Protein AF-0000000068018218 (afdb_homodimer)

Organism: Hordeum vulgare subsp. vulgare (NCBI:txid112509)

Radius of gyration: 35.86 Å; Cα contacts (8 Å, |Δi|>4): 1795; chains: 2; bounding box: 77×130×117 Å

InterPro domains:
  IPR007658 Protein of unknown function DUF594 [PF04578] (688-736)
  IPR025315 Domain of unknown function DUF4220 [PF13968] (55-384)

Secondary structure (DSSP, 8-state):
----HHHHHHHHHHHHHHHHHHHHHHHHHHHHHHHHHHGGGGGS---HHHHHHHHHHHHHHHHHHHHHHHHHHHS---SHHHHHHHHTHHHHHHHHT--TT-S-SSHHHHHTHHHHHHHHHHHHHHHHHHHIIIIIS-GGGTTHHHHHHHHHHHHHHHHHHHHHHHHHTSHHHHHHHHHH--------------SS---HHHHHHHHHHTHHHHHHHHTT-------SS--HHHHHHHHHHHHSHHHHHHHHHHHHHHHHHHHHHSSHHHHTSHHHHHHHHHHHHHHHHHHHHHHHS--TTS-HHHHHHHHHHHHHHHHHHHHHHHHHHTSHHHHHHHHHS-HHHHTTHHHHHHHHHHHHHHTTTTGGGS--TTSEEP---HHHHHHHGGGS-----HHHHHHHHHS-HHHHHIIIIIIIS-EE--HHHHHHHHHHHHHHHHHHS-------HHHHHHHTT--------S-----------HHHHHHHHHHTHHHHHHHHHHHHH---S-HHHHHHHHHHHHHHHHHHS-GGGTSS-HHHHHHHHHHHHHHHHHHHHHHT-GGGSSS---HHHHHHHHHHHHHHHHHTT--SSS--------HHHHHHHHHHHHH----TTTS-HHHHHHHHHHHHHHHHH-GGGS-TT-----HHHHHHHHHH-GGGS--TTSS---TT---HHHHHHHHHHHHHHHHHHHHHHHHHSS-HHHHHHHHTTT--HHHHHHHHHHHHHHHT-----/----HHHHHHHHHHHHHHHHHHHHHHHHHHHHHHHHHHGGGGGS---HHHHHHHHHHHHHHHHHHHHHHHHHHHS---SHHHHHHHHTHHHHHHHHT--TT-S-SSHHHHHTHHHHHHHHHHHHHHHHHHHIIIIIS-GGGTTHHHHHHHHHHHHHHHHHHHHHHHHHTSHHHHHHHHHH--------------S----HHHHHHHHHHTHHHHHHHHTT-------SS--HHHHHHHHHHHHSHHHHHHHHHHHHHHHHHHHHHSSHHHHTSHHHHHHHHHHHHHHHHHHHHHHHS--TTS-HHHHHHHHHHHHHHHHHHHHHHHHHHTSHHHHHHHHHS-HHHHTTHHHHHHHHHHHHHHTTTTGGGS--TTSEEP---HHHHHHHGGGS-----HHHHHHHHHS-HHHHHIIIIIIIS-EE--HHHHHHHHHHHHHHHHHHS-------HHHHHHHHT--------S-----------HHHHHHHHHHTHHHHHHHHHHHHH---S-HHHHHHHHHHHHHHHHHHS-GGGTSS-HHHHHHHHHHHHHHHHHHHHHHT-GGGSSS---HHHHHHHHHHHHHHHHHTT--SSS--------HHHHHHHHHHHHH----TTTS-HHHHHHHHHHHHHHHHH-GGGS-TT-----HHHHHHHHHH-GGGS--TTSS---TT----HHHHHHHHHHHHHHHHHHHHHHHHSS-HHHHHHHHTTT--HHHHHHHHHHHHHHHT-----

Structure (mmCIF, N/CA/C/O backbone):
data_AF-0000000068018218-model_v1
#
loop_
_entity.id
_entity.type
_entity.pdbx_description
1 polymer 'DUF4220 domain-containing protein'
#
loop_
_atom_site.group_PDB
_atom_site.id
_atom_site.type_symbol
_atom_site.label_atom_id
_atom_site.label_alt_id
_atom_site.label_comp_id
_atom_site.label_asym_id
_atom_site.label_entity_id
_atom_site.label_seq_id
_atom_site.pdbx_PDB_ins_code
_atom_site.Cartn_x
_atom_site.Cartn_y
_atom_site.Cartn_z
_atom_site.occupancy
_atom_site.B_iso_or_equiv
_atom_site.auth_seq_id
_atom_site.auth_comp_id
_atom_site.auth_asym_id
_atom_site.auth_atom_id
_atom_site.pdbx_PDB_model_num
ATOM 1 N N . MET A 1 1 ? 18.562 -37.5 -46.906 1 33.88 1 MET A N 1
ATOM 2 C CA . MET A 1 1 ? 17.359 -37.5 -46.062 1 33.88 1 MET A CA 1
ATOM 3 C C . MET A 1 1 ? 16.953 -36.094 -45.719 1 33.88 1 MET A C 1
ATOM 5 O O . MET A 1 1 ? 17.703 -35.375 -45.062 1 33.88 1 MET A O 1
ATOM 9 N N . GLN A 1 2 ? 16.266 -35.406 -46.5 1 41.03 2 GLN A N 1
ATOM 10 C CA . GLN A 1 2 ? 15.852 -34 -46.469 1 41.03 2 GLN A CA 1
ATOM 11 C C . GLN A 1 2 ? 14.992 -33.719 -45.25 1 41.03 2 GLN A C 1
ATOM 13 O O . GLN A 1 2 ? 13.93 -34.312 -45.062 1 41.03 2 GLN A O 1
ATOM 18 N N . LEU A 1 3 ? 15.547 -33.406 -44.125 1 51.28 3 LEU A N 1
ATOM 19 C CA . LEU A 1 3 ? 14.859 -33 -42.906 1 51.28 3 LEU A CA 1
ATOM 20 C C . LEU A 1 3 ? 13.812 -31.938 -43.188 1 51.28 3 LEU A C 1
ATOM 22 O O . LEU A 1 3 ? 14.141 -30.859 -43.656 1 51.28 3 LEU A O 1
ATOM 26 N N . THR A 1 4 ? 12.633 -32.281 -43.562 1 55.06 4 THR A N 1
ATOM 27 C CA . THR A 1 4 ? 11.531 -31.359 -43.812 1 55.06 4 THR A CA 1
ATOM 28 C C . THR A 1 4 ? 11.281 -30.5 -42.562 1 55.06 4 THR A C 1
ATOM 30 O O . THR A 1 4 ? 11.734 -30.844 -41.469 1 55.06 4 THR A O 1
ATOM 33 N N . ALA A 1 5 ? 10.891 -29.219 -42.844 1 60.91 5 ALA A N 1
ATOM 34 C CA . ALA A 1 5 ? 10.586 -28.219 -41.812 1 60.91 5 ALA A CA 1
ATOM 35 C C . ALA A 1 5 ? 9.789 -28.844 -40.656 1 60.91 5 ALA A C 1
ATOM 37 O O . ALA A 1 5 ? 9.992 -28.484 -39.5 1 60.91 5 ALA A O 1
ATOM 38 N N . THR A 1 6 ? 8.953 -29.688 -41.031 1 63.62 6 THR A N 1
ATOM 39 C CA . THR A 1 6 ? 8.172 -30.375 -40.031 1 63.62 6 THR A CA 1
ATOM 40 C C . THR A 1 6 ? 9.062 -31.312 -39.188 1 63.62 6 THR A C 1
ATOM 42 O O . THR A 1 6 ? 8.852 -31.469 -38 1 63.62 6 THR A O 1
ATOM 45 N N . ASP A 1 7 ? 10.031 -31.875 -39.875 1 63.97 7 ASP A N 1
ATOM 46 C CA . ASP A 1 7 ? 10.93 -32.75 -39.156 1 63.97 7 ASP A CA 1
ATOM 47 C C . ASP A 1 7 ? 11.812 -31.984 -38.156 1 63.97 7 ASP A C 1
ATOM 49 O O . ASP A 1 7 ? 12.055 -32.438 -37.062 1 63.97 7 ASP A O 1
ATOM 53 N N . ALA A 1 8 ? 12.188 -30.844 -38.719 1 63.41 8 ALA A N 1
ATOM 54 C CA . ALA A 1 8 ? 13.008 -30 -37.844 1 63.41 8 ALA A CA 1
ATOM 55 C C . ALA A 1 8 ? 12.203 -29.531 -36.656 1 63.41 8 ALA A C 1
ATOM 57 O O . ALA A 1 8 ? 12.719 -29.5 -35.531 1 63.41 8 ALA A O 1
ATOM 58 N N . ALA A 1 9 ? 11 -29.219 -36.938 1 66.56 9 ALA A N 1
ATOM 59 C CA . ALA A 1 9 ? 10.148 -28.797 -35.844 1 66.56 9 ALA A CA 1
ATOM 60 C C . ALA A 1 9 ? 9.922 -29.938 -34.844 1 66.56 9 ALA A C 1
ATOM 62 O O . ALA A 1 9 ? 9.898 -29.703 -33.625 1 66.56 9 ALA A O 1
ATOM 63 N N . VAL A 1 10 ? 9.844 -31.062 -35.375 1 70.5 10 VAL A N 1
ATOM 64 C CA . VAL A 1 10 ? 9.633 -32.219 -34.5 1 70.5 10 VAL A CA 1
ATOM 65 C C . VAL A 1 10 ? 10.875 -32.469 -33.656 1 70.5 10 VAL A C 1
ATOM 67 O O . VAL A 1 10 ? 10.766 -32.812 -32.469 1 70.5 10 VAL A O 1
ATOM 70 N N . VAL A 1 11 ? 11.977 -32.281 -34.281 1 64.69 11 VAL A N 1
ATOM 71 C CA . VAL A 1 11 ? 13.219 -32.5 -33.562 1 64.69 11 VAL A CA 1
ATOM 72 C C . VAL A 1 11 ? 13.367 -31.453 -32.469 1 64.69 11 VAL A C 1
ATOM 74 O O . VAL A 1 11 ? 13.758 -31.766 -31.328 1 64.69 11 VAL A O 1
ATOM 77 N N . ILE A 1 12 ? 13.008 -30.281 -32.812 1 66 12 ILE A N 1
ATOM 78 C CA . ILE A 1 12 ? 13.125 -29.203 -31.844 1 66 12 ILE A CA 1
ATOM 79 C C . ILE A 1 12 ? 12.133 -29.406 -30.703 1 66 12 ILE A C 1
ATOM 81 O O . ILE A 1 12 ? 12.484 -29.25 -29.531 1 66 12 ILE A O 1
ATOM 85 N N . VAL A 1 13 ? 11.047 -29.828 -31.109 1 69.88 13 VAL A N 1
ATOM 86 C CA . VAL A 1 13 ? 10.016 -30.031 -30.109 1 69.88 13 VAL A CA 1
ATOM 87 C C . VAL A 1 13 ? 10.391 -31.219 -29.203 1 69.88 13 VAL A C 1
ATOM 89 O O . VAL A 1 13 ? 10.172 -31.172 -27.984 1 69.88 13 VAL A O 1
ATOM 92 N N . LYS A 1 14 ? 10.945 -32.188 -29.844 1 66.25 14 LYS A N 1
ATOM 93 C CA . LYS A 1 14 ? 11.375 -33.344 -29.047 1 66.25 14 LYS A CA 1
ATOM 94 C C . LYS A 1 14 ? 12.508 -32.938 -28.094 1 66.25 14 LYS A C 1
ATOM 96 O O . LYS A 1 14 ? 12.516 -33.344 -26.938 1 66.25 14 LYS A O 1
ATOM 101 N N . LEU A 1 15 ? 13.398 -32.219 -28.625 1 63.66 15 LEU A N 1
ATOM 102 C CA . LEU A 1 15 ? 14.492 -31.734 -27.797 1 63.66 15 LEU A CA 1
ATOM 103 C C . LEU A 1 15 ? 13.984 -30.828 -26.688 1 63.66 15 LEU A C 1
ATOM 105 O O . LEU A 1 15 ? 14.43 -30.906 -25.547 1 63.66 15 LEU A O 1
ATOM 109 N N . VAL A 1 16 ? 13.07 -30.094 -27.094 1 70.75 16 VAL A N 1
ATOM 110 C CA . VAL A 1 16 ? 12.523 -29.141 -26.125 1 70.75 16 VAL A CA 1
ATOM 111 C C . VAL A 1 16 ? 11.719 -29.891 -25.062 1 70.75 16 VAL A C 1
ATOM 113 O O . VAL A 1 16 ? 11.781 -29.562 -23.875 1 70.75 16 VAL A O 1
ATOM 116 N N . ASN A 1 17 ? 11.117 -30.891 -25.5 1 68.06 17 ASN A N 1
ATOM 117 C CA . ASN A 1 17 ? 10.297 -31.641 -24.562 1 68.06 17 ASN A CA 1
ATOM 118 C C . ASN A 1 17 ? 11.148 -32.375 -23.531 1 68.06 17 ASN A C 1
ATOM 120 O O . ASN A 1 17 ? 10.805 -32.438 -22.359 1 68.06 17 ASN A O 1
ATOM 124 N N . ASP A 1 18 ? 12.289 -32.906 -24.031 1 69.88 18 ASP A N 1
ATOM 125 C CA . ASP A 1 18 ? 13.148 -33.656 -23.125 1 69.88 18 ASP A CA 1
ATOM 126 C C . ASP A 1 18 ? 13.875 -32.75 -22.156 1 69.88 18 ASP A C 1
ATOM 128 O O . ASP A 1 18 ? 14.164 -33.125 -21.016 1 69.88 18 ASP A O 1
ATOM 132 N N . TRP A 1 19 ? 13.969 -31.516 -22.609 1 82.38 19 TRP A N 1
ATOM 133 C CA . TRP A 1 19 ? 14.859 -30.656 -21.828 1 82.38 19 TRP A CA 1
ATOM 134 C C . TRP A 1 19 ? 14.078 -29.562 -21.109 1 82.38 19 TRP A C 1
ATOM 136 O O . TRP A 1 19 ? 14.617 -28.859 -20.25 1 82.38 19 TRP A O 1
ATOM 146 N N . VAL A 1 20 ? 12.875 -29.484 -21.328 1 85.06 20 VAL A N 1
ATOM 147 C CA . VAL A 1 20 ? 12.148 -28.344 -20.812 1 85.06 20 VAL A CA 1
ATOM 148 C C . VAL A 1 20 ? 12.031 -28.438 -19.297 1 85.06 20 VAL A C 1
ATOM 150 O O . VAL A 1 20 ? 12.289 -27.469 -18.578 1 85.06 20 VAL A O 1
ATOM 153 N N . VAL A 1 21 ? 11.758 -29.609 -18.844 1 86.38 21 VAL A N 1
ATOM 154 C CA . VAL A 1 21 ? 11.586 -29.766 -17.406 1 86.38 21 VAL A CA 1
ATOM 155 C C . VAL A 1 21 ? 12.938 -29.609 -16.703 1 86.38 21 VAL A C 1
ATOM 157 O O . VAL A 1 21 ? 13.039 -28.953 -15.664 1 86.38 21 VAL A O 1
ATOM 160 N N . ARG A 1 22 ? 14.008 -30.141 -17.344 1 91.12 22 ARG A N 1
ATOM 161 C CA . ARG A 1 22 ? 15.352 -30.016 -16.781 1 91.12 22 ARG A CA 1
ATOM 162 C C . ARG A 1 22 ? 15.805 -28.562 -16.75 1 91.12 22 ARG A C 1
ATOM 164 O O . ARG A 1 22 ? 16.391 -28.109 -15.766 1 91.12 22 ARG A O 1
ATOM 171 N N . SER A 1 23 ? 15.445 -27.906 -17.797 1 90.62 23 SER A N 1
ATOM 172 C CA . SER A 1 23 ? 15.852 -26.516 -17.891 1 90.62 23 SER A CA 1
ATOM 173 C C . SER A 1 23 ? 15.102 -25.656 -16.875 1 90.62 23 SER A C 1
ATOM 175 O O . SER A 1 23 ? 15.672 -24.719 -16.312 1 90.62 23 SER A O 1
ATOM 177 N N . LEU A 1 24 ? 13.891 -25.969 -16.641 1 92.31 24 LEU A N 1
ATOM 178 C CA . LEU A 1 24 ? 13.109 -25.203 -15.672 1 92.31 24 LEU A CA 1
ATOM 179 C C . LEU A 1 24 ? 13.617 -25.438 -14.25 1 92.31 24 LEU A C 1
ATOM 181 O O . LEU A 1 24 ? 13.68 -24.5 -13.445 1 92.31 24 LEU A O 1
ATOM 185 N N . VAL A 1 25 ? 13.961 -26.641 -13.961 1 94.19 25 VAL A N 1
ATOM 186 C CA . VAL A 1 25 ? 14.484 -26.969 -12.633 1 94.19 25 VAL A CA 1
ATOM 187 C C . VAL A 1 25 ? 15.828 -26.297 -12.422 1 94.19 25 VAL A C 1
ATOM 189 O O . VAL A 1 25 ? 16.078 -25.719 -11.367 1 94.19 25 VAL A O 1
ATOM 192 N N . LEU A 1 26 ? 16.641 -26.297 -13.484 1 95.12 26 LEU A N 1
ATOM 193 C CA . LEU A 1 26 ? 17.938 -25.656 -13.391 1 95.12 26 LEU A CA 1
ATOM 194 C C . LEU A 1 26 ? 17.797 -24.141 -13.312 1 95.12 26 LEU A C 1
ATOM 196 O O . LEU A 1 26 ? 18.578 -23.469 -12.641 1 95.12 26 LEU A O 1
ATOM 200 N N . LEU A 1 27 ? 16.781 -23.641 -14 1 94.62 27 LEU A N 1
ATOM 201 C CA . LEU A 1 27 ? 16.5 -22.219 -13.914 1 94.62 27 LEU A CA 1
ATOM 202 C C . LEU A 1 27 ? 16.078 -21.828 -12.5 1 94.62 27 LEU A C 1
ATOM 204 O O . LEU A 1 27 ? 16.484 -20.797 -11.984 1 94.62 27 LEU A O 1
ATOM 208 N N . SER A 1 28 ? 15.297 -22.641 -11.938 1 95.62 28 SER A N 1
ATOM 209 C CA . SER A 1 28 ? 14.867 -22.406 -10.562 1 95.62 28 SER A CA 1
ATOM 210 C C . SER A 1 28 ? 16.062 -22.422 -9.602 1 95.62 28 SER A C 1
ATOM 212 O O . SER A 1 28 ? 16.172 -21.578 -8.711 1 95.62 28 SER A O 1
ATOM 214 N N . LEU A 1 29 ? 16.984 -23.344 -9.805 1 96.56 29 LEU A N 1
ATOM 215 C CA . LEU A 1 29 ? 18.172 -23.438 -8.969 1 96.56 29 LEU A CA 1
ATOM 216 C C . LEU A 1 29 ? 19.078 -22.234 -9.172 1 96.56 29 LEU A C 1
ATOM 218 O O . LEU A 1 29 ? 19.562 -21.656 -8.203 1 96.56 29 LEU A O 1
ATOM 222 N N . ALA A 1 30 ? 19.172 -21.859 -10.383 1 96.5 30 ALA A N 1
ATOM 223 C CA . ALA A 1 30 ? 20.047 -20.734 -10.695 1 96.5 30 ALA A CA 1
ATOM 224 C C . ALA A 1 30 ? 19.516 -19.438 -10.094 1 96.5 30 ALA A C 1
ATOM 226 O O . ALA A 1 30 ? 20.281 -18.656 -9.516 1 96.5 30 ALA A O 1
ATOM 227 N N . THR A 1 31 ? 18.312 -19.219 -10.242 1 95.56 31 THR A N 1
ATOM 228 C CA . THR A 1 31 ? 17.719 -18 -9.688 1 95.56 31 THR A CA 1
ATOM 229 C C . THR A 1 31 ? 17.734 -18.047 -8.164 1 95.56 31 THR A C 1
ATOM 231 O O . THR A 1 31 ? 17.906 -17 -7.516 1 95.56 31 THR A O 1
ATOM 234 N N . HIS A 1 32 ? 17.594 -19.172 -7.613 1 95 32 HIS A N 1
ATOM 235 C CA . HIS A 1 32 ? 17.688 -19.328 -6.164 1 95 32 HIS A CA 1
ATOM 236 C C . HIS A 1 32 ? 19.078 -18.953 -5.668 1 95 32 HIS A C 1
ATOM 238 O O . HIS A 1 32 ? 19.219 -18.281 -4.641 1 95 32 HIS A O 1
ATOM 244 N N . LEU A 1 33 ? 20.047 -19.281 -6.387 1 95.44 33 LEU A N 1
ATOM 245 C CA . LEU A 1 33 ? 21.422 -18.938 -6.031 1 95.44 33 LEU A CA 1
ATOM 246 C C . LEU A 1 33 ? 21.672 -17.438 -6.156 1 95.44 33 LEU A C 1
ATOM 248 O O . LEU A 1 33 ? 22.359 -16.844 -5.324 1 95.44 33 LEU A O 1
ATOM 252 N N . VAL A 1 34 ? 21.078 -16.828 -7.102 1 94.44 34 VAL A N 1
ATOM 253 C CA . VAL A 1 34 ? 21.203 -15.391 -7.273 1 94.44 34 VAL A CA 1
ATOM 254 C C . VAL A 1 34 ? 20.547 -14.664 -6.098 1 94.44 34 VAL A C 1
ATOM 256 O O . VAL A 1 34 ? 21.078 -13.68 -5.59 1 94.44 34 VAL A O 1
ATOM 259 N N . LEU A 1 35 ? 19.484 -15.188 -5.66 1 94.19 35 LEU A N 1
ATOM 260 C CA . LEU A 1 35 ? 18.797 -14.586 -4.527 1 94.19 35 LEU A CA 1
ATOM 261 C C . LEU A 1 35 ? 19.641 -14.672 -3.264 1 94.19 35 LEU A C 1
ATOM 263 O O . LEU A 1 35 ? 19.703 -13.719 -2.482 1 94.19 35 LEU A O 1
ATOM 267 N N . VAL A 1 36 ? 20.328 -15.742 -3.096 1 93.38 36 VAL A N 1
ATOM 268 C CA . VAL A 1 36 ? 21.156 -15.93 -1.913 1 93.38 36 VAL A CA 1
ATOM 269 C C . VAL A 1 36 ? 22.344 -14.969 -1.951 1 93.38 36 VAL A C 1
ATOM 271 O O . VAL A 1 36 ? 22.688 -14.352 -0.939 1 93.38 36 VAL A O 1
ATOM 274 N N . LEU A 1 37 ? 22.828 -14.703 -3.074 1 89.75 37 LEU A N 1
ATOM 275 C CA . LEU A 1 37 ? 24.062 -13.922 -3.203 1 89.75 37 LEU A CA 1
ATOM 276 C C . LEU A 1 37 ? 23.75 -12.422 -3.191 1 89.75 37 LEU A C 1
ATOM 278 O O . LEU A 1 37 ? 24.5 -11.633 -2.631 1 89.75 37 LEU A O 1
ATOM 282 N N . LEU A 1 38 ? 22.531 -12.055 -3.709 1 88.12 38 LEU A N 1
ATOM 283 C CA . LEU A 1 38 ? 22.297 -10.633 -3.93 1 88.12 38 LEU A CA 1
ATOM 284 C C . LEU A 1 38 ? 21.266 -10.094 -2.938 1 88.12 38 LEU A C 1
ATOM 286 O O . LEU A 1 38 ? 21 -8.891 -2.895 1 88.12 38 LEU A O 1
ATOM 290 N N . ALA A 1 39 ? 20.75 -10.867 -2.152 1 85.19 39 ALA A N 1
ATOM 291 C CA . ALA A 1 39 ? 19.703 -10.398 -1.24 1 85.19 39 ALA A CA 1
ATOM 292 C C . ALA A 1 39 ? 20.234 -9.328 -0.299 1 85.19 39 ALA A C 1
ATOM 294 O O . ALA A 1 39 ? 19.516 -8.422 0.1 1 85.19 39 ALA A O 1
ATOM 295 N N . GLY A 1 40 ? 21.516 -9.281 0.029 1 77.06 40 GLY A N 1
ATOM 296 C CA . GLY A 1 40 ? 22.125 -8.344 0.959 1 77.06 40 GLY A CA 1
ATOM 297 C C . GLY A 1 40 ? 22.297 -6.953 0.376 1 77.06 40 GLY A C 1
ATOM 298 O O . GLY A 1 40 ? 22.438 -5.977 1.115 1 77.06 40 GLY A O 1
ATOM 299 N N . VAL A 1 41 ? 22.125 -6.848 -0.936 1 77.25 41 VAL A N 1
ATOM 300 C CA . VAL A 1 41 ? 22.312 -5.566 -1.599 1 77.25 41 VAL A CA 1
ATOM 301 C C . VAL A 1 41 ? 21.188 -4.613 -1.237 1 77.25 41 VAL A C 1
ATOM 303 O O . VAL A 1 41 ? 21.359 -3.395 -1.229 1 77.25 41 VAL A O 1
ATOM 306 N N . ARG A 1 42 ? 20.062 -5.098 -0.833 1 80.5 42 ARG A N 1
ATOM 307 C CA . ARG A 1 42 ? 18.891 -4.277 -0.55 1 80.5 42 ARG A CA 1
ATOM 308 C C . ARG A 1 42 ? 19.062 -3.504 0.753 1 80.5 42 ARG A C 1
ATOM 310 O O . ARG A 1 42 ? 18.391 -2.492 0.976 1 80.5 42 ARG A O 1
ATOM 317 N N . ARG A 1 43 ? 19.984 -3.988 1.519 1 76 43 ARG A N 1
ATOM 318 C CA . ARG A 1 43 ? 20.234 -3.285 2.773 1 76 43 ARG A CA 1
ATOM 319 C C . ARG A 1 43 ? 21 -1.991 2.531 1 76 43 ARG A C 1
ATOM 321 O O . ARG A 1 43 ? 20.953 -1.074 3.355 1 76 43 ARG A O 1
ATOM 328 N N . ARG A 1 44 ? 21.656 -2.17 1.354 1 68.12 44 ARG A N 1
ATOM 329 C CA . ARG A 1 44 ? 22.422 -0.995 0.973 1 68.12 44 ARG A CA 1
ATOM 330 C C . ARG A 1 44 ? 21.859 -0.34 -0.279 1 68.12 44 ARG A C 1
ATOM 332 O O . ARG A 1 44 ? 21.234 -1.011 -1.11 1 68.12 44 ARG A O 1
ATOM 339 N N . ARG A 1 45 ? 21.328 0.885 -0.151 1 60.59 45 ARG A N 1
ATOM 340 C CA . ARG A 1 45 ? 20.75 1.516 -1.33 1 60.59 45 ARG A CA 1
ATOM 341 C C . ARG A 1 45 ? 21.594 1.26 -2.568 1 60.59 45 ARG A C 1
ATOM 343 O O . ARG A 1 45 ? 22.688 1.81 -2.701 1 60.59 45 ARG A O 1
ATOM 350 N N . ALA A 1 46 ? 21.469 -0.025 -3.109 1 59.62 46 ALA A N 1
ATOM 351 C CA . ALA A 1 46 ? 22.281 -0.578 -4.184 1 59.62 46 ALA A CA 1
ATOM 352 C C . ALA A 1 46 ? 21.984 0.106 -5.512 1 59.62 46 ALA A C 1
ATOM 354 O O . ALA A 1 46 ? 20.984 0.82 -5.641 1 59.62 46 ALA A O 1
ATOM 355 N N . THR A 1 47 ? 22.922 -0.141 -6.391 1 64.38 47 THR A N 1
ATOM 356 C CA . THR A 1 47 ? 22.922 0.312 -7.777 1 64.38 47 THR A CA 1
ATOM 357 C C . THR A 1 47 ? 21.703 -0.232 -8.523 1 64.38 47 THR A C 1
ATOM 359 O O . THR A 1 47 ? 21.094 -1.209 -8.086 1 64.38 47 THR A O 1
ATOM 362 N N . GLY A 1 48 ? 21.375 0.435 -9.5 1 69.44 48 GLY A N 1
ATOM 363 C CA . GLY A 1 48 ? 20.219 0.155 -10.352 1 69.44 48 GLY A CA 1
ATOM 364 C C . GLY A 1 48 ? 20.234 -1.239 -10.945 1 69.44 48 GLY A C 1
ATOM 365 O O . GLY A 1 48 ? 19.219 -1.931 -10.961 1 69.44 48 GLY A O 1
ATOM 366 N N . PHE A 1 49 ? 21.484 -1.889 -11.18 1 76 49 PHE A N 1
ATOM 367 C CA . PHE A 1 49 ? 21.547 -3.166 -11.883 1 76 49 PHE A CA 1
ATOM 368 C C . PHE A 1 49 ? 21.359 -4.324 -10.906 1 76 49 PHE A C 1
ATOM 370 O O . PHE A 1 49 ? 20.656 -5.285 -11.203 1 76 49 PHE A O 1
ATOM 377 N N . GLY A 1 50 ? 22.078 -4.289 -9.812 1 81.06 50 GLY A N 1
ATOM 378 C CA . GLY A 1 50 ? 21.922 -5.332 -8.812 1 81.06 50 GLY A CA 1
ATOM 379 C C . GLY A 1 50 ? 20.5 -5.469 -8.305 1 81.06 50 GLY A C 1
ATOM 380 O O . GLY A 1 50 ? 20 -6.586 -8.117 1 81.06 50 GLY A O 1
ATOM 381 N N . THR A 1 51 ? 19.859 -4.465 -8.289 1 81.94 51 THR A N 1
ATOM 382 C CA . THR A 1 51 ? 18.469 -4.484 -7.805 1 81.94 51 THR A CA 1
ATOM 383 C C . THR A 1 51 ? 17.531 -5.02 -8.883 1 81.94 51 THR A C 1
ATOM 385 O O . THR A 1 51 ? 16.578 -5.734 -8.578 1 81.94 51 THR A O 1
ATOM 388 N N . ALA A 1 52 ? 17.859 -4.699 -10.141 1 83.44 52 ALA A N 1
ATOM 389 C CA . ALA A 1 52 ? 17.031 -5.195 -11.234 1 83.44 52 ALA A CA 1
ATOM 390 C C . ALA A 1 52 ? 17.188 -6.707 -11.391 1 83.44 52 ALA A C 1
ATOM 392 O O . ALA A 1 52 ? 16.188 -7.414 -11.594 1 83.44 52 ALA A O 1
ATOM 393 N N . LEU A 1 53 ? 18.391 -7.145 -11.234 1 89.06 53 LEU A N 1
ATOM 394 C CA . LEU A 1 53 ? 18.656 -8.578 -11.336 1 89.06 53 LEU A CA 1
ATOM 395 C C . LEU A 1 53 ? 18 -9.328 -10.18 1 89.06 53 LEU A C 1
ATOM 397 O O . LEU A 1 53 ? 17.453 -10.414 -10.367 1 89.06 53 LEU A O 1
ATOM 401 N N . LEU A 1 54 ? 18.094 -8.75 -9.047 1 90.81 54 LEU A N 1
ATOM 402 C CA . LEU A 1 54 ? 17.469 -9.359 -7.879 1 90.81 54 LEU A CA 1
ATOM 403 C C . LEU A 1 54 ? 15.953 -9.414 -8.047 1 90.81 54 LEU A C 1
ATOM 405 O O . LEU A 1 54 ? 15.328 -10.445 -7.762 1 90.81 54 LEU A O 1
ATOM 409 N N . TRP A 1 55 ? 15.398 -8.367 -8.523 1 90.06 55 TRP A N 1
ATOM 410 C CA . TRP A 1 55 ? 13.961 -8.297 -8.727 1 90.06 55 TRP A CA 1
ATOM 411 C C . TRP A 1 55 ? 13.508 -9.32 -9.773 1 90.06 55 TRP A C 1
ATOM 413 O O . TRP A 1 55 ? 12.516 -10.016 -9.578 1 90.06 55 TRP A O 1
ATOM 423 N N . PHE A 1 56 ? 14.258 -9.461 -10.82 1 90.81 56 PHE A N 1
ATOM 424 C CA . PHE A 1 56 ? 13.93 -10.406 -11.883 1 90.81 56 PHE A CA 1
ATOM 425 C C . PHE A 1 56 ? 14.055 -11.844 -11.383 1 90.81 56 PHE A C 1
ATOM 427 O O . PHE A 1 56 ? 13.203 -12.68 -11.672 1 90.81 56 PHE A O 1
ATOM 434 N N . SER A 1 57 ? 15.055 -12.109 -10.672 1 93.12 57 SER A N 1
ATOM 435 C CA . SER A 1 57 ? 15.258 -13.453 -10.141 1 93.12 57 SER A CA 1
ATOM 436 C C . SER A 1 57 ? 14.164 -13.828 -9.141 1 93.12 57 SER A C 1
ATOM 438 O O . SER A 1 57 ? 13.742 -14.977 -9.086 1 93.12 57 SER A O 1
ATOM 440 N N . TYR A 1 58 ? 13.727 -12.859 -8.422 1 92.75 58 TYR A N 1
ATOM 441 C CA . TYR A 1 58 ? 12.656 -13.094 -7.457 1 92.75 58 TYR A CA 1
ATOM 442 C C . TYR A 1 58 ? 11.375 -13.523 -8.164 1 92.75 58 TYR A C 1
ATOM 444 O O . TYR A 1 58 ? 10.648 -14.391 -7.672 1 92.75 58 TYR A O 1
ATOM 452 N N . GLN A 1 59 ? 11.133 -13 -9.305 1 91.62 59 GLN A N 1
ATOM 453 C CA . GLN A 1 59 ? 9.922 -13.328 -10.047 1 91.62 59 GLN A CA 1
ATOM 454 C C . GLN A 1 59 ? 10.055 -14.68 -10.742 1 91.62 59 GLN A C 1
ATOM 456 O O . GLN A 1 59 ? 9.133 -15.5 -10.695 1 91.62 59 GLN A O 1
ATOM 461 N N . VAL A 1 60 ? 11.156 -14.922 -11.242 1 91.75 60 VAL A N 1
ATOM 462 C CA . VAL A 1 60 ? 11.352 -16.109 -12.07 1 91.75 60 VAL A CA 1
ATOM 463 C C . VAL A 1 60 ? 11.516 -17.328 -11.18 1 91.75 60 VAL A C 1
ATOM 465 O O . VAL A 1 60 ? 11.125 -18.438 -11.562 1 91.75 60 VAL A O 1
ATOM 468 N N . ALA A 1 61 ? 12.055 -17.094 -10.039 1 91.19 61 ALA A N 1
ATOM 469 C CA . ALA A 1 61 ? 12.281 -18.234 -9.148 1 91.19 61 ALA A CA 1
ATOM 470 C C . ALA A 1 61 ? 10.961 -18.906 -8.773 1 91.19 61 ALA A C 1
ATOM 472 O O . ALA A 1 61 ? 10.812 -20.125 -8.914 1 91.19 61 ALA A O 1
ATOM 473 N N . GLY A 1 62 ? 9.992 -18.109 -8.367 1 88.5 62 GLY A N 1
ATOM 474 C CA . GLY A 1 62 ? 8.695 -18.656 -8.008 1 88.5 62 GLY A CA 1
ATOM 475 C C . GLY A 1 62 ? 7.93 -19.203 -9.195 1 88.5 62 GLY A C 1
ATOM 476 O O . GLY A 1 62 ? 7.273 -20.234 -9.094 1 88.5 62 GLY A O 1
ATOM 477 N N . TRP A 1 63 ? 8.078 -18.609 -10.273 1 91.06 63 TRP A N 1
ATOM 478 C CA . TRP A 1 63 ? 7.379 -19.016 -11.492 1 91.06 63 TRP A CA 1
ATOM 479 C C . TRP A 1 63 ? 7.918 -20.344 -12.008 1 91.06 63 TRP A C 1
ATOM 481 O O . TRP A 1 63 ? 7.148 -21.266 -12.289 1 91.06 63 TRP A O 1
ATOM 491 N N . ALA A 1 64 ? 9.195 -20.5 -12.086 1 92.56 64 ALA A N 1
ATOM 492 C CA . ALA A 1 64 ? 9.82 -21.719 -12.602 1 92.56 64 ALA A CA 1
ATOM 493 C C . ALA A 1 64 ? 9.594 -22.891 -11.656 1 92.56 64 ALA A C 1
ATOM 495 O O . ALA A 1 64 ? 9.289 -24 -12.094 1 92.56 64 ALA A O 1
ATOM 496 N N . ALA A 1 65 ? 9.664 -22.641 -10.438 1 93.94 65 ALA A N 1
ATOM 497 C CA . ALA A 1 65 ? 9.492 -23.703 -9.445 1 93.94 65 ALA A CA 1
ATOM 498 C C . ALA A 1 65 ? 8.047 -24.188 -9.422 1 93.94 65 ALA A C 1
ATOM 500 O O . ALA A 1 65 ? 7.801 -25.391 -9.352 1 93.94 65 ALA A O 1
ATOM 501 N N . THR A 1 66 ? 7.16 -23.312 -9.523 1 91.44 66 THR A N 1
ATOM 502 C CA . THR A 1 66 ? 5.754 -23.688 -9.461 1 91.44 66 THR A CA 1
ATOM 503 C C . THR A 1 66 ? 5.352 -24.484 -10.695 1 91.44 66 THR A C 1
ATOM 505 O O . THR A 1 66 ? 4.652 -25.5 -10.594 1 91.44 66 THR A O 1
ATOM 508 N N . ARG A 1 67 ? 5.809 -24.141 -11.828 1 90.94 67 ARG A N 1
ATOM 509 C CA . ARG A 1 67 ? 5.461 -24.828 -13.07 1 90.94 67 ARG A CA 1
ATOM 510 C C . ARG A 1 67 ? 6.082 -26.219 -13.117 1 90.94 67 ARG A C 1
ATOM 512 O O . ARG A 1 67 ? 5.418 -27.188 -13.484 1 90.94 67 ARG A O 1
ATOM 519 N N . SER A 1 68 ? 7.258 -26.281 -12.734 1 91.44 68 SER A N 1
ATOM 520 C CA . SER A 1 68 ? 7.93 -27.578 -12.742 1 91.44 68 SER A CA 1
ATOM 521 C C . SER A 1 68 ? 7.355 -28.5 -11.68 1 91.44 68 SER A C 1
ATOM 523 O O . SER A 1 68 ? 7.137 -29.688 -11.938 1 91.44 68 SER A O 1
ATOM 525 N N . MET A 1 69 ? 7.117 -27.953 -10.555 1 92.31 69 MET A N 1
ATOM 526 C CA . MET A 1 69 ? 6.586 -28.75 -9.453 1 92.31 69 MET A CA 1
ATOM 527 C C . MET A 1 69 ? 5.207 -29.297 -9.797 1 92.31 69 MET A C 1
ATOM 529 O O . MET A 1 69 ? 4.91 -30.453 -9.508 1 92.31 69 MET A O 1
ATOM 533 N N . SER A 1 70 ? 4.43 -28.484 -10.391 1 89.69 70 SER A N 1
ATOM 534 C CA . SER A 1 70 ? 3.086 -28.922 -10.742 1 89.69 70 SER A CA 1
ATOM 535 C C . SER A 1 70 ? 3.127 -30.062 -11.766 1 89.69 70 SER A C 1
ATOM 537 O O . SER A 1 70 ? 2.344 -31 -11.688 1 89.69 70 SER A O 1
ATOM 539 N N . HIS A 1 71 ? 4.035 -30 -12.656 1 87.75 71 HIS A N 1
ATOM 540 C CA . HIS A 1 71 ? 4.203 -31.062 -13.648 1 87.75 71 HIS A CA 1
ATOM 541 C C . HIS A 1 71 ? 4.664 -32.344 -12.992 1 87.75 71 HIS A C 1
ATOM 543 O O . HIS A 1 71 ? 4.156 -33.438 -13.312 1 87.75 71 HIS A O 1
ATOM 549 N N . LEU A 1 72 ? 5.539 -32.219 -12.086 1 87.69 72 LEU A N 1
ATOM 550 C CA . LEU A 1 72 ? 6.113 -33.406 -11.461 1 87.69 72 LEU A CA 1
ATOM 551 C C . LEU A 1 72 ? 5.133 -34.031 -10.477 1 87.69 72 LEU A C 1
ATOM 553 O O . LEU A 1 72 ? 5.082 -35.25 -10.336 1 87.69 72 LEU A O 1
ATOM 557 N N . MET A 1 73 ? 4.383 -33.188 -9.875 1 85.12 73 MET A N 1
ATOM 558 C CA . MET A 1 73 ? 3.432 -33.656 -8.875 1 85.12 73 MET A CA 1
ATOM 559 C C . MET A 1 73 ? 2.277 -34.406 -9.531 1 85.12 73 MET A C 1
ATOM 561 O O . MET A 1 73 ? 1.81 -35.438 -9.008 1 85.12 73 MET A O 1
ATOM 565 N N . LEU A 1 74 ? 1.88 -33.938 -10.703 1 80.81 74 LEU A N 1
ATOM 566 C CA . LEU A 1 74 ? 0.689 -34.5 -11.328 1 80.81 74 LEU A CA 1
ATOM 567 C C . LEU A 1 74 ? 1.066 -35.562 -12.375 1 80.81 74 LEU A C 1
ATOM 569 O O . LEU A 1 74 ? 0.213 -36.312 -12.828 1 80.81 74 LEU A O 1
ATOM 573 N N . GLY A 1 75 ? 2.369 -35.656 -12.617 1 77.5 75 GLY A N 1
ATOM 574 C CA . GLY A 1 75 ? 2.805 -36.594 -13.633 1 77.5 75 GLY A CA 1
ATOM 575 C C . GLY A 1 75 ? 2.76 -38.031 -13.164 1 77.5 75 GLY A C 1
ATOM 576 O O . GLY A 1 75 ? 2.762 -38.312 -11.961 1 77.5 75 GLY A O 1
ATOM 577 N N . ILE A 1 76 ? 2.525 -39 -14.164 1 64.25 76 ILE A N 1
ATOM 578 C CA . ILE A 1 76 ? 2.473 -40.438 -13.867 1 64.25 76 ILE A CA 1
ATOM 579 C C . ILE A 1 76 ? 3.863 -41.031 -14.023 1 64.25 76 ILE A C 1
ATOM 581 O O . ILE A 1 76 ? 4.543 -40.812 -15.023 1 64.25 76 ILE A O 1
ATOM 585 N N . VAL A 1 77 ? 4.367 -41.656 -12.938 1 63.62 77 VAL A N 1
ATOM 586 C CA . VAL A 1 77 ? 5.695 -42.25 -12.938 1 63.62 77 VAL A CA 1
ATOM 587 C C . VAL A 1 77 ? 5.605 -43.688 -13.422 1 63.62 77 VAL A C 1
ATOM 589 O O . VAL A 1 77 ? 5.008 -44.562 -12.758 1 63.62 77 VAL A O 1
ATOM 592 N N . THR A 1 78 ? 5.863 -43.969 -14.695 1 62.62 78 THR A N 1
ATOM 593 C CA . THR A 1 78 ? 5.848 -45.312 -15.219 1 62.62 78 THR A CA 1
ATOM 594 C C . THR A 1 78 ? 7.262 -45.875 -15.289 1 62.62 78 THR A C 1
ATOM 596 O O . THR A 1 78 ? 7.441 -47.094 -15.297 1 62.62 78 THR A O 1
ATOM 599 N N . SER A 1 79 ? 8.25 -45.094 -15.391 1 66.38 79 SER A N 1
ATOM 600 C CA . SER A 1 79 ? 9.625 -45.562 -15.555 1 66.38 79 SER A CA 1
ATOM 601 C C . SER A 1 79 ? 10.516 -45.062 -14.43 1 66.38 79 SER A C 1
ATOM 603 O O . SER A 1 79 ? 10.117 -44.188 -13.664 1 66.38 79 SER A O 1
ATOM 605 N N . SER A 1 80 ? 11.609 -45.781 -14.305 1 62.22 80 SER A N 1
ATOM 606 C CA . SER A 1 80 ? 12.602 -45.406 -13.297 1 62.22 80 SER A CA 1
ATOM 607 C C . SER A 1 80 ? 13.055 -43.938 -13.477 1 62.22 80 SER A C 1
ATOM 609 O O . SER A 1 80 ? 13.336 -43.25 -12.5 1 62.22 80 SER A O 1
ATOM 611 N N . GLN A 1 81 ? 13.094 -43.469 -14.672 1 66.56 81 GLN A N 1
ATOM 612 C CA . GLN A 1 81 ? 13.484 -42.094 -14.969 1 66.56 81 GLN A CA 1
ATOM 613 C C . GLN A 1 81 ? 12.5 -41.125 -14.367 1 66.56 81 GLN A C 1
ATOM 615 O O . GLN A 1 81 ? 12.891 -40.062 -13.867 1 66.56 81 GLN A O 1
ATOM 620 N N . GLN A 1 82 ? 11.398 -41.625 -14.273 1 75.75 82 GLN A N 1
ATOM 621 C CA . GLN A 1 82 ? 10.352 -40.719 -13.789 1 75.75 82 GLN A CA 1
ATOM 622 C C . GLN A 1 82 ? 10.352 -40.625 -12.266 1 75.75 82 GLN A C 1
ATOM 624 O O . GLN A 1 82 ? 9.859 -39.656 -11.695 1 75.75 82 GLN A O 1
ATOM 629 N N . HIS A 1 83 ? 11.07 -41.594 -11.727 1 80.69 83 HIS A N 1
ATOM 630 C CA . HIS A 1 83 ? 11.18 -41.531 -10.273 1 80.69 83 HIS A CA 1
ATOM 631 C C . HIS A 1 83 ? 12.148 -40.438 -9.844 1 80.69 83 HIS A C 1
ATOM 633 O O . HIS A 1 83 ? 11.922 -39.75 -8.844 1 80.69 83 HIS A O 1
ATOM 639 N N . LEU A 1 84 ? 13.148 -40.25 -10.609 1 86.69 84 LEU A N 1
ATOM 640 C CA . LEU A 1 84 ? 14.109 -39.219 -10.297 1 86.69 84 LEU A CA 1
ATOM 641 C C . LEU A 1 84 ? 13.477 -37.844 -10.461 1 86.69 84 LEU A C 1
ATOM 643 O O . LEU A 1 84 ? 13.766 -36.906 -9.695 1 86.69 84 LEU A O 1
ATOM 647 N N . HIS A 1 85 ? 12.633 -37.75 -11.414 1 88.81 85 HIS A N 1
ATOM 648 C CA . HIS A 1 85 ? 11.938 -36.5 -11.625 1 88.81 85 HIS A CA 1
ATOM 649 C C . HIS A 1 85 ? 11.031 -36.156 -10.445 1 88.81 85 HIS A C 1
ATOM 651 O O . HIS A 1 85 ? 10.961 -35 -10.016 1 88.81 85 HIS A O 1
ATOM 657 N N . ALA A 1 86 ? 10.406 -37.125 -9.969 1 88.5 86 ALA A N 1
ATOM 658 C CA . ALA A 1 86 ? 9.523 -36.906 -8.82 1 88.5 86 ALA A CA 1
ATOM 659 C C . ALA A 1 86 ? 10.328 -36.531 -7.582 1 88.5 86 ALA A C 1
ATOM 661 O O . ALA A 1 86 ? 9.836 -35.781 -6.723 1 88.5 86 ALA A O 1
ATOM 662 N N . PHE A 1 87 ? 11.602 -37 -7.543 1 92.31 87 PHE A N 1
ATOM 663 C CA . PHE A 1 87 ? 12.477 -36.719 -6.414 1 92.31 87 PHE A CA 1
ATOM 664 C C . PHE A 1 87 ? 12.898 -35.25 -6.43 1 92.31 87 PHE A C 1
ATOM 666 O O . PHE A 1 87 ? 13.344 -34.719 -5.41 1 92.31 87 PHE A O 1
ATOM 673 N N . TRP A 1 88 ? 12.703 -34.5 -7.48 1 94.94 88 TRP A N 1
ATOM 674 C CA . TRP A 1 88 ? 13.07 -33.094 -7.562 1 94.94 88 TRP A CA 1
ATOM 675 C C . TRP A 1 88 ? 12.008 -32.219 -6.906 1 94.94 88 TRP A C 1
ATOM 677 O O . TRP A 1 88 ? 12.25 -31.031 -6.629 1 94.94 88 TRP A O 1
ATOM 687 N N . THR A 1 89 ? 10.812 -32.719 -6.574 1 94 89 THR A N 1
ATOM 688 C CA . THR A 1 89 ? 9.68 -31.953 -6.082 1 94 89 THR A CA 1
ATOM 689 C C . THR A 1 89 ? 10.016 -31.281 -4.75 1 94 89 THR A C 1
ATOM 691 O O . THR A 1 89 ? 9.742 -30.094 -4.559 1 94 89 THR A O 1
ATOM 694 N N . PRO A 1 90 ? 10.641 -32 -3.854 1 95.69 90 PRO A N 1
ATOM 695 C CA . PRO A 1 90 ? 10.938 -31.328 -2.588 1 95.69 90 PRO A CA 1
ATOM 696 C C . PRO A 1 90 ? 11.938 -30.172 -2.75 1 95.69 90 PRO A C 1
ATOM 698 O O . PRO A 1 90 ? 11.859 -29.188 -2.027 1 95.69 90 PRO A O 1
ATOM 701 N N . PHE A 1 91 ? 12.844 -30.266 -3.666 1 96.62 91 PHE A N 1
ATOM 702 C CA . PHE A 1 91 ? 13.797 -29.188 -3.906 1 96.62 91 PHE A CA 1
ATOM 703 C C . PHE A 1 91 ? 13.094 -27.969 -4.477 1 96.62 91 PHE A C 1
ATOM 705 O O . PHE A 1 91 ? 13.414 -26.828 -4.109 1 96.62 91 PHE A O 1
ATOM 712 N N . LEU A 1 92 ? 12.164 -28.234 -5.336 1 96.25 92 LEU A N 1
ATOM 713 C CA . LEU A 1 92 ? 11.398 -27.141 -5.902 1 96.25 92 LEU A CA 1
ATOM 714 C C . LEU A 1 92 ? 10.523 -26.469 -4.844 1 96.25 92 LEU A C 1
ATOM 716 O O . LEU A 1 92 ? 10.336 -25.25 -4.859 1 96.25 92 LEU A O 1
ATOM 720 N N . LEU A 1 93 ? 10.047 -27.281 -3.963 1 95.75 93 LEU A N 1
ATOM 721 C CA . LEU A 1 93 ? 9.297 -26.734 -2.84 1 95.75 93 LEU A CA 1
ATOM 722 C C . LEU A 1 93 ? 10.18 -25.844 -1.98 1 95.75 93 LEU A C 1
ATOM 724 O O . LEU A 1 93 ? 9.727 -24.797 -1.495 1 95.75 93 LEU A O 1
ATOM 728 N N . MET A 1 94 ? 11.414 -26.219 -1.862 1 95.5 94 MET A N 1
ATOM 729 C CA . MET A 1 94 ? 12.367 -25.422 -1.107 1 95.5 94 MET A CA 1
ATOM 730 C C . MET A 1 94 ? 12.688 -24.125 -1.847 1 95.5 94 MET A C 1
ATOM 732 O O . MET A 1 94 ? 12.922 -23.094 -1.222 1 95.5 94 MET A O 1
ATOM 736 N N . HIS A 1 95 ? 12.703 -24.219 -3.131 1 95.38 95 HIS A N 1
ATOM 737 C CA . HIS A 1 95 ? 12.953 -23 -3.91 1 95.38 95 HIS A CA 1
ATOM 738 C C . HIS A 1 95 ? 11.781 -22.031 -3.805 1 95.38 95 HIS A C 1
ATOM 740 O O . HIS A 1 95 ? 11.977 -20.812 -3.758 1 95.38 95 HIS A O 1
ATOM 746 N N . ILE A 1 96 ? 10.562 -22.547 -3.744 1 93.5 96 ILE A N 1
ATOM 747 C CA . ILE A 1 96 ? 9.375 -21.703 -3.566 1 93.5 96 ILE A CA 1
ATOM 748 C C . ILE A 1 96 ? 9.414 -21.047 -2.186 1 93.5 96 ILE A C 1
ATOM 750 O O . ILE A 1 96 ? 8.93 -19.922 -2.012 1 93.5 96 ILE A O 1
ATOM 754 N N . ALA A 1 97 ? 9.992 -21.734 -1.234 1 94.31 97 ALA A N 1
ATOM 755 C CA . ALA A 1 97 ? 10.109 -21.234 0.13 1 94.31 97 ALA A CA 1
ATOM 756 C C . ALA A 1 97 ? 11.148 -20.125 0.215 1 94.31 97 ALA A C 1
ATOM 758 O O . ALA A 1 97 ? 11.227 -19.406 1.219 1 94.31 97 ALA A O 1
ATOM 759 N N . LEU A 1 98 ? 11.859 -19.828 -0.768 1 92.5 98 LEU A N 1
ATOM 760 C CA . LEU A 1 98 ? 12.852 -18.766 -0.839 1 92.5 98 LEU A CA 1
ATOM 761 C C . LEU A 1 98 ? 13.969 -18.984 0.181 1 92.5 98 LEU A C 1
ATOM 763 O O . LEU A 1 98 ? 13.789 -19.734 1.142 1 92.5 98 LEU A O 1
ATOM 767 N N . PRO A 1 99 ? 15.023 -18.391 -0.023 1 92.5 99 PRO A N 1
ATOM 768 C CA . PRO A 1 99 ? 16.125 -18.531 0.928 1 92.5 99 PRO A CA 1
ATOM 769 C C . PRO A 1 99 ? 15.898 -17.734 2.215 1 92.5 99 PRO A C 1
ATOM 771 O O . PRO A 1 99 ? 14.922 -17 2.324 1 92.5 99 PRO A O 1
ATOM 774 N N . ASP A 1 100 ? 16.766 -17.875 3.104 1 90.62 100 ASP A N 1
ATOM 775 C CA . ASP A 1 100 ? 16.609 -17.281 4.43 1 90.62 100 ASP A CA 1
ATOM 776 C C . ASP A 1 100 ? 16.797 -15.773 4.387 1 90.62 100 ASP A C 1
ATOM 778 O O . ASP A 1 100 ? 16.266 -15.047 5.227 1 90.62 100 ASP A O 1
ATOM 782 N N . ASN A 1 101 ? 17.469 -15.305 3.439 1 90.62 101 ASN A N 1
ATOM 783 C CA . ASN A 1 101 ? 17.828 -13.891 3.402 1 90.62 101 ASN A CA 1
ATOM 784 C C . ASN A 1 101 ? 16.75 -13.055 2.732 1 90.62 101 ASN A C 1
ATOM 786 O O . ASN A 1 101 ? 16.859 -11.828 2.662 1 90.62 101 ASN A O 1
ATOM 790 N N . ILE A 1 102 ? 15.68 -13.695 2.246 1 91.38 102 ILE A N 1
ATOM 791 C CA . ILE A 1 102 ? 14.617 -12.914 1.629 1 91.38 102 ILE A CA 1
ATOM 792 C C . ILE A 1 102 ? 13.273 -13.602 1.854 1 91.38 102 ILE A C 1
ATOM 794 O O . ILE A 1 102 ? 13.102 -14.773 1.501 1 91.38 102 ILE A O 1
ATOM 798 N N . SER A 1 103 ? 12.391 -13.023 2.514 1 90.94 103 SER A N 1
ATOM 799 C CA . SER A 1 103 ? 11.031 -13.531 2.676 1 90.94 103 SER A CA 1
ATOM 800 C C . SER A 1 103 ? 10.039 -12.703 1.864 1 90.94 103 SER A C 1
ATOM 802 O O . SER A 1 103 ? 9.047 -13.234 1.36 1 90.94 103 SER A O 1
ATOM 804 N N . ALA A 1 104 ? 10.242 -11.469 1.773 1 93 104 ALA A N 1
ATOM 805 C CA . ALA A 1 104 ? 9.414 -10.523 1.021 1 93 104 ALA A CA 1
ATOM 806 C C . ALA A 1 104 ? 10.273 -9.5 0.287 1 93 104 ALA A C 1
ATOM 808 O O . ALA A 1 104 ? 11.328 -9.094 0.788 1 93 104 ALA A O 1
ATOM 809 N N . TYR A 1 105 ? 9.844 -9.172 -0.904 1 91.25 105 TYR A N 1
ATOM 810 C CA . TYR A 1 105 ? 10.586 -8.164 -1.652 1 91.25 105 TYR A CA 1
ATOM 811 C C . TYR A 1 105 ? 10.008 -6.773 -1.404 1 91.25 105 TYR A C 1
ATOM 813 O O . TYR A 1 105 ? 10.75 -5.789 -1.354 1 91.25 105 TYR A O 1
ATOM 821 N N . SER A 1 106 ? 8.727 -6.727 -1.3 1 90.06 106 SER A N 1
ATOM 822 C CA . SER A 1 106 ? 8.062 -5.449 -1.079 1 90.06 106 SER A CA 1
ATOM 823 C C . SER A 1 106 ? 7.102 -5.523 0.104 1 90.06 106 SER A C 1
ATOM 825 O O . SER A 1 106 ? 6.766 -6.613 0.568 1 90.06 106 SER A O 1
ATOM 827 N N . VAL A 1 107 ? 6.715 -4.359 0.587 1 90.94 107 VAL A N 1
ATOM 828 C CA . VAL A 1 107 ? 5.793 -4.285 1.714 1 90.94 107 VAL A CA 1
ATOM 829 C C . VAL A 1 107 ? 4.434 -4.852 1.307 1 90.94 107 VAL A C 1
ATOM 831 O O . VAL A 1 107 ? 3.709 -5.406 2.137 1 90.94 107 VAL A O 1
ATOM 834 N N . GLU A 1 108 ? 4.098 -4.793 0.013 1 89.5 108 GLU A N 1
ATOM 835 C CA . GLU A 1 108 ? 2.84 -5.32 -0.507 1 89.5 108 GLU A CA 1
ATOM 836 C C . GLU A 1 108 ? 2.787 -6.84 -0.388 1 89.5 108 GLU A C 1
ATOM 838 O O . GLU A 1 108 ? 1.711 -7.418 -0.221 1 89.5 108 GLU A O 1
ATOM 843 N N . ASP A 1 109 ? 3.939 -7.43 -0.377 1 92.19 109 ASP A N 1
ATOM 844 C CA . ASP A 1 109 ? 3.986 -8.875 -0.188 1 92.19 109 ASP A CA 1
ATOM 845 C C . ASP A 1 109 ? 3.572 -9.258 1.231 1 92.19 109 ASP A C 1
ATOM 847 O O . ASP A 1 109 ? 2.834 -10.227 1.429 1 92.19 109 ASP A O 1
ATOM 851 N N . ASN A 1 110 ? 4.082 -8.484 2.115 1 91.12 110 ASN A N 1
ATOM 852 C CA . ASN A 1 110 ? 3.719 -8.734 3.506 1 91.12 110 ASN A CA 1
ATOM 853 C C . ASN A 1 110 ? 2.234 -8.477 3.754 1 91.12 110 ASN A C 1
ATOM 855 O O . ASN A 1 110 ? 1.59 -9.211 4.504 1 91.12 110 ASN A O 1
ATOM 859 N N . ALA A 1 111 ? 1.753 -7.461 3.074 1 88.12 111 ALA A N 1
ATOM 860 C CA . ALA A 1 111 ? 0.343 -7.121 3.242 1 88.12 111 ALA A CA 1
ATOM 861 C C . ALA A 1 111 ? -0.558 -8.219 2.693 1 88.12 111 ALA A C 1
ATOM 863 O O . ALA A 1 111 ? -1.658 -8.445 3.203 1 88.12 111 ALA A O 1
ATOM 864 N N . LEU A 1 112 ? -0.078 -8.938 1.678 1 87.81 112 LEU A N 1
ATOM 865 C CA . LEU A 1 112 ? -0.857 -10 1.047 1 87.81 112 LEU A CA 1
ATOM 866 C C . LEU A 1 112 ? -0.482 -11.359 1.617 1 87.81 112 LEU A C 1
ATOM 868 O O . LEU A 1 112 ? -0.721 -12.391 0.983 1 87.81 112 LEU A O 1
ATOM 872 N N . SER A 1 113 ? 0.078 -11.367 2.787 1 89.75 113 SER A N 1
ATOM 873 C CA . SER A 1 113 ? 0.524 -12.602 3.412 1 89.75 113 SER A CA 1
ATOM 874 C C . SER A 1 113 ? -0.65 -13.539 3.688 1 89.75 113 SER A C 1
ATOM 876 O O . SER A 1 113 ? -0.478 -14.758 3.764 1 89.75 113 SER A O 1
ATOM 878 N N . SER A 1 114 ? -1.819 -13.023 3.77 1 87.56 114 SER A N 1
ATOM 879 C CA . SER A 1 114 ? -2.996 -13.844 4.016 1 87.56 114 SER A CA 1
ATOM 880 C C . SER A 1 114 ? -3.289 -14.758 2.826 1 87.56 114 SER A C 1
ATOM 882 O O . SER A 1 114 ? -3.842 -15.844 2.992 1 87.56 114 SER A O 1
ATOM 884 N N . ARG A 1 115 ? -2.889 -14.352 1.68 1 89.62 115 ARG A N 1
ATOM 885 C CA . ARG A 1 115 ? -3.082 -15.18 0.494 1 89.62 115 ARG A CA 1
ATOM 886 C C . ARG A 1 115 ? -2.188 -16.406 0.536 1 89.62 115 ARG A C 1
ATOM 888 O O . ARG A 1 115 ? -2.629 -17.516 0.215 1 89.62 115 ARG A O 1
ATOM 895 N N . ALA A 1 116 ? -0.952 -16.188 0.942 1 89.81 116 ALA A N 1
ATOM 896 C CA . ALA A 1 116 ? -0.031 -17.312 1.068 1 89.81 116 ALA A CA 1
ATOM 897 C C . ALA A 1 116 ? -0.494 -18.281 2.152 1 89.81 116 ALA A C 1
ATOM 899 O O . ALA A 1 116 ? -0.35 -19.5 2.01 1 89.81 116 ALA A O 1
ATOM 900 N N . LEU A 1 117 ? -1.087 -17.766 3.164 1 89.56 117 LEU A N 1
ATOM 901 C CA . LEU A 1 117 ? -1.584 -18.609 4.254 1 89.56 117 LEU A CA 1
ATOM 902 C C . LEU A 1 117 ? -2.789 -19.422 3.805 1 89.56 117 LEU A C 1
ATOM 904 O O . LEU A 1 117 ? -2.93 -20.594 4.188 1 89.56 117 LEU A O 1
ATOM 908 N N . ALA A 1 118 ? -3.535 -18.875 2.965 1 88.25 118 ALA A N 1
ATOM 909 C CA . ALA A 1 118 ? -4.734 -19.562 2.482 1 88.25 118 ALA A CA 1
ATOM 910 C C . ALA A 1 118 ? -4.371 -20.688 1.512 1 88.25 118 ALA A C 1
ATOM 912 O O . ALA A 1 118 ? -5.062 -21.703 1.446 1 88.25 118 ALA A O 1
ATOM 913 N N . LEU A 1 119 ? -3.271 -20.531 0.784 1 91.25 119 LEU A N 1
ATOM 914 C CA . LEU A 1 119 ? -2.889 -21.484 -0.246 1 91.25 119 LEU A CA 1
ATOM 915 C C . LEU A 1 119 ? -1.918 -22.531 0.31 1 91.25 119 LEU A C 1
ATOM 917 O O . LEU A 1 119 ? -1.659 -23.547 -0.331 1 91.25 119 LEU A O 1
ATOM 921 N N . ALA A 1 120 ? -1.445 -22.328 1.545 1 93.19 120 ALA A N 1
ATOM 922 C CA . ALA A 1 120 ? -0.414 -23.172 2.127 1 93.19 120 ALA A CA 1
ATOM 923 C C . ALA A 1 120 ? -0.925 -24.609 2.318 1 93.19 120 ALA A C 1
ATOM 925 O O . ALA A 1 120 ? -0.245 -25.562 1.96 1 93.19 120 ALA A O 1
ATOM 926 N N . PRO A 1 121 ? -2.168 -24.781 2.725 1 92.56 121 PRO A N 1
ATOM 927 C CA . PRO A 1 121 ? -2.635 -26.172 2.887 1 92.56 121 PRO A CA 1
ATOM 928 C C . PRO A 1 121 ? -2.736 -26.906 1.56 1 92.56 121 PRO A C 1
ATOM 930 O O . PRO A 1 121 ? -2.441 -28.109 1.498 1 92.56 121 PRO A O 1
ATOM 933 N N . ALA A 1 122 ? -3.082 -26.219 0.542 1 89.5 122 ALA A N 1
ATOM 934 C CA . ALA A 1 122 ? -3.182 -26.859 -0.769 1 89.5 122 ALA A CA 1
ATOM 935 C C . ALA A 1 122 ? -1.802 -27.25 -1.296 1 89.5 122 ALA A C 1
ATOM 937 O O . ALA A 1 122 ? -1.631 -28.312 -1.883 1 89.5 122 ALA A O 1
ATOM 938 N N . GLN A 1 123 ? -0.86 -26.406 -1.069 1 91.06 123 GLN A N 1
ATOM 939 C CA . GLN A 1 123 ? 0.498 -26.703 -1.519 1 91.06 123 GLN A CA 1
ATOM 940 C C . GLN A 1 123 ? 1.101 -27.859 -0.735 1 91.06 123 GLN A C 1
ATOM 942 O O . GLN A 1 123 ? 1.75 -28.734 -1.312 1 91.06 123 GLN A O 1
ATOM 947 N N . VAL A 1 124 ? 0.849 -27.938 0.54 1 93.25 124 VAL A N 1
ATOM 948 C CA . VAL A 1 124 ? 1.359 -29 1.389 1 93.25 124 VAL A CA 1
ATOM 949 C C . VAL A 1 124 ? 0.657 -30.312 1.045 1 93.25 124 VAL A C 1
ATOM 951 O O . VAL A 1 124 ? 1.302 -31.359 0.931 1 93.25 124 VAL A O 1
ATOM 954 N N . ALA A 1 125 ? -0.625 -30.203 0.797 1 90.19 125 ALA A N 1
ATOM 955 C CA . ALA A 1 125 ? -1.38 -31.391 0.411 1 90.19 125 ALA A CA 1
ATOM 956 C C . ALA A 1 125 ? -0.885 -31.953 -0.921 1 90.19 125 ALA A C 1
ATOM 958 O O . ALA A 1 125 ? -0.799 -33.156 -1.101 1 90.19 125 ALA A O 1
ATOM 959 N N . GLY A 1 126 ? -0.578 -31.031 -1.809 1 87.5 126 GLY A N 1
ATOM 960 C CA . GLY A 1 126 ? -0.017 -31.453 -3.08 1 87.5 126 GLY A CA 1
ATOM 961 C C . GLY A 1 126 ? 1.322 -32.156 -2.936 1 87.5 126 GLY A C 1
ATOM 962 O O . GLY A 1 126 ? 1.579 -33.156 -3.602 1 87.5 126 GLY A O 1
ATOM 963 N N . ALA A 1 127 ? 2.137 -31.703 -2.051 1 91.38 127 ALA A N 1
ATOM 964 C CA . ALA A 1 127 ? 3.441 -32.312 -1.821 1 91.38 127 ALA A CA 1
ATOM 965 C C . ALA A 1 127 ? 3.297 -33.688 -1.168 1 91.38 127 ALA A C 1
ATOM 967 O O . ALA A 1 127 ? 3.996 -34.625 -1.534 1 91.38 127 ALA A O 1
ATOM 968 N N . ILE A 1 128 ? 2.361 -33.812 -0.281 1 89.75 128 ILE A N 1
ATOM 969 C CA . ILE A 1 128 ? 2.119 -35.094 0.388 1 89.75 128 ILE A CA 1
ATOM 970 C C . ILE A 1 128 ? 1.555 -36.094 -0.611 1 89.75 128 ILE A C 1
ATOM 972 O O . ILE A 1 128 ? 1.94 -37.281 -0.605 1 89.75 128 ILE A O 1
ATOM 976 N N . LEU A 1 129 ? 0.737 -35.594 -1.421 1 85.75 129 LEU A N 1
ATOM 977 C CA . LEU A 1 129 ? 0.172 -36.469 -2.447 1 85.75 129 LEU A CA 1
ATOM 978 C C . LEU A 1 129 ? 1.258 -36.969 -3.395 1 85.75 129 LEU A C 1
ATOM 980 O O . LEU A 1 129 ? 1.261 -38.125 -3.781 1 85.75 129 LEU A O 1
ATOM 984 N N . ALA A 1 130 ? 2.131 -36.125 -3.762 1 87.31 130 ALA A N 1
ATOM 985 C CA . ALA A 1 130 ? 3.238 -36.531 -4.625 1 87.31 130 ALA A CA 1
ATOM 986 C C . ALA A 1 130 ? 4.125 -37.562 -3.939 1 87.31 130 ALA A C 1
ATOM 988 O O . ALA A 1 130 ? 4.562 -38.531 -4.566 1 87.31 130 ALA A O 1
ATOM 989 N N . LEU A 1 131 ? 4.359 -37.406 -2.656 1 89.5 131 LEU A N 1
ATOM 990 C CA . LEU A 1 131 ? 5.156 -38.375 -1.885 1 89.5 131 LEU A CA 1
ATOM 991 C C . LEU A 1 131 ? 4.477 -39.719 -1.826 1 89.5 131 LEU A C 1
ATOM 993 O O . LEU A 1 131 ? 5.117 -40.75 -2.035 1 89.5 131 LEU A O 1
ATOM 997 N N . CYS A 1 132 ? 3.207 -39.688 -1.641 1 85.44 132 CYS A N 1
ATOM 998 C CA . CYS A 1 132 ? 2.455 -40.938 -1.521 1 85.44 132 CYS A CA 1
ATOM 999 C C . CYS A 1 132 ? 2.348 -41.625 -2.869 1 85.44 132 CYS A C 1
ATOM 1001 O O . CYS A 1 132 ? 2.568 -42.844 -2.963 1 85.44 132 CYS A O 1
ATOM 1003 N N . LYS A 1 133 ? 2.133 -40.906 -3.848 1 83.19 133 LYS A N 1
ATOM 1004 C CA . LYS A 1 133 ? 1.91 -41.469 -5.184 1 83.19 133 LYS A CA 1
ATOM 1005 C C . LYS A 1 133 ? 3.193 -42.031 -5.758 1 83.19 133 LYS A C 1
ATOM 1007 O O . LYS A 1 133 ? 3.172 -43.125 -6.359 1 83.19 133 LYS A O 1
ATOM 1012 N N . HIS A 1 134 ? 4.289 -41.406 -5.551 1 85.81 134 HIS A N 1
ATOM 1013 C CA . HIS A 1 134 ? 5.496 -41.781 -6.281 1 85.81 134 HIS A CA 1
ATOM 1014 C C . HIS A 1 134 ? 6.418 -42.625 -5.414 1 85.81 134 HIS A C 1
ATOM 1016 O O . HIS A 1 134 ? 7.246 -43.375 -5.934 1 85.81 134 HIS A O 1
ATOM 1022 N N . PHE A 1 135 ? 6.289 -42.562 -4.148 1 85.94 135 PHE A N 1
ATOM 1023 C CA . PHE A 1 135 ? 7.316 -43.219 -3.35 1 85.94 135 PHE A CA 1
ATOM 1024 C C . PHE A 1 135 ? 6.688 -44.156 -2.342 1 85.94 135 PHE A C 1
ATOM 1026 O O . PHE A 1 135 ? 7.309 -45.156 -1.94 1 85.94 135 PHE A O 1
ATOM 1033 N N . VAL A 1 136 ? 5.531 -43.906 -1.894 1 80.81 136 VAL A N 1
ATOM 1034 C CA . VAL A 1 136 ? 4.945 -44.781 -0.884 1 80.81 136 VAL A CA 1
ATOM 1035 C C . VAL A 1 136 ? 4.262 -45.969 -1.562 1 80.81 136 VAL A C 1
ATOM 1037 O O . VAL A 1 136 ? 4.441 -47.094 -1.15 1 80.81 136 VAL A O 1
ATOM 1040 N N . VAL A 1 137 ? 3.557 -45.656 -2.643 1 76.19 137 VAL A N 1
ATOM 1041 C CA . VAL A 1 137 ? 2.75 -46.688 -3.285 1 76.19 137 VAL A CA 1
ATOM 1042 C C . VAL A 1 137 ? 3.623 -47.5 -4.227 1 76.19 137 VAL A C 1
ATOM 1044 O O . VAL A 1 137 ? 3.432 -48.719 -4.352 1 76.19 137 VAL A O 1
ATOM 1047 N N . VAL A 1 138 ? 4.621 -46.75 -4.82 1 72.69 138 VAL A N 1
ATOM 1048 C CA . VAL A 1 138 ? 5.449 -47.469 -5.781 1 72.69 138 VAL A CA 1
ATOM 1049 C C . VAL A 1 138 ? 6.551 -48.25 -5.047 1 72.69 138 VAL A C 1
ATOM 1051 O O . VAL A 1 138 ? 7.312 -47.656 -4.277 1 72.69 138 VAL A O 1
ATOM 1054 N N . HIS A 1 139 ? 6.516 -49.531 -5.113 1 61.91 139 HIS A N 1
ATOM 1055 C CA . HIS A 1 139 ? 7.359 -50.438 -4.332 1 61.91 139 HIS A CA 1
ATOM 1056 C C . HIS A 1 139 ? 8.797 -50.438 -4.852 1 61.91 139 HIS A C 1
ATOM 1058 O O . HIS A 1 139 ? 9.727 -50.719 -4.098 1 61.91 139 HIS A O 1
ATOM 1064 N N . ASP A 1 140 ? 9.023 -50 -6.016 1 67.25 140 ASP A N 1
ATOM 1065 C CA . ASP A 1 140 ? 10.352 -50.281 -6.551 1 67.25 140 ASP A CA 1
ATOM 1066 C C . ASP A 1 140 ? 11.234 -49.031 -6.504 1 67.25 140 ASP A C 1
ATOM 1068 O O . ASP A 1 140 ? 12.008 -48.75 -7.43 1 67.25 140 ASP A O 1
ATOM 1072 N N . ALA A 1 141 ? 11.211 -48.219 -5.406 1 74.19 141 ALA A N 1
ATOM 1073 C CA . ALA A 1 141 ? 12.016 -47 -5.473 1 74.19 141 ALA A CA 1
ATOM 1074 C C . ALA A 1 141 ? 13.328 -47.156 -4.715 1 74.19 141 ALA A C 1
ATOM 1076 O O . ALA A 1 141 ? 14.18 -46.281 -4.723 1 74.19 141 ALA A O 1
ATOM 1077 N N . GLY A 1 142 ? 13.711 -48.406 -4.254 1 78.94 142 GLY A N 1
ATOM 1078 C CA . GLY A 1 142 ? 14.992 -48.688 -3.633 1 78.94 142 GLY A CA 1
ATOM 1079 C C . GLY A 1 142 ? 15.398 -47.656 -2.582 1 78.94 142 GLY A C 1
ATOM 1080 O O . GLY A 1 142 ? 14.586 -47.312 -1.724 1 78.94 142 GLY A O 1
ATOM 1081 N N . ALA A 1 143 ? 16.625 -47.219 -2.666 1 85.06 143 ALA A N 1
ATOM 1082 C CA . ALA A 1 143 ? 17.203 -46.312 -1.704 1 85.06 143 ALA A CA 1
ATOM 1083 C C . ALA A 1 143 ? 16.672 -44.875 -1.908 1 85.06 143 ALA A C 1
ATOM 1085 O O . ALA A 1 143 ? 16.812 -44.031 -1.034 1 85.06 143 ALA A O 1
ATOM 1086 N N . LEU A 1 144 ? 16.047 -44.688 -2.928 1 89 144 LEU A N 1
ATOM 1087 C CA . LEU A 1 144 ? 15.484 -43.375 -3.221 1 89 144 LEU A CA 1
ATOM 1088 C C . LEU A 1 144 ? 14.266 -43.094 -2.34 1 89 144 LEU A C 1
ATOM 1090 O O . LEU A 1 144 ? 13.914 -41.938 -2.121 1 89 144 LEU A O 1
ATOM 1094 N N . ARG A 1 145 ? 13.672 -44.156 -1.743 1 91.5 145 ARG A N 1
ATOM 1095 C CA . ARG A 1 145 ? 12.469 -44 -0.929 1 91.5 145 ARG A CA 1
ATOM 1096 C C . ARG A 1 145 ? 12.789 -43.312 0.398 1 91.5 145 ARG A C 1
ATOM 1098 O O . ARG A 1 145 ? 12.211 -42.281 0.728 1 91.5 145 ARG A O 1
ATOM 1105 N N . PRO A 1 146 ? 13.773 -43.812 1.111 1 93.69 146 PRO A N 1
ATOM 1106 C CA . PRO A 1 146 ? 14.102 -43.094 2.346 1 93.69 146 PRO A CA 1
ATOM 1107 C C . PRO A 1 146 ? 14.648 -41.688 2.088 1 93.69 146 PRO A C 1
ATOM 1109 O O . PRO A 1 146 ? 14.414 -40.781 2.881 1 93.69 146 PRO A O 1
ATOM 1112 N N . ALA A 1 147 ? 15.359 -41.5 1.072 1 94.38 147 ALA A N 1
ATOM 1113 C CA . ALA A 1 147 ? 15.859 -40.156 0.72 1 94.38 147 ALA A CA 1
ATOM 1114 C C . ALA A 1 147 ? 14.703 -39.219 0.443 1 94.38 147 ALA A C 1
ATOM 1116 O O . ALA A 1 147 ? 14.75 -38.031 0.845 1 94.38 147 ALA A O 1
ATOM 1117 N N . ALA A 1 148 ? 13.688 -39.719 -0.241 1 94.44 148 ALA A N 1
ATOM 1118 C CA . ALA A 1 148 ? 12.516 -38.906 -0.555 1 94.44 148 ALA A CA 1
ATOM 1119 C C . ALA A 1 148 ? 11.75 -38.531 0.712 1 94.44 148 ALA A C 1
ATOM 1121 O O . ALA A 1 148 ? 11.273 -37.406 0.845 1 94.44 148 ALA A O 1
ATOM 1122 N N . TYR A 1 149 ? 11.68 -39.5 1.648 1 95.19 149 TYR A N 1
ATOM 1123 C CA . TYR A 1 149 ? 10.992 -39.188 2.9 1 95.19 149 TYR A CA 1
ATOM 1124 C C . TYR A 1 149 ? 11.672 -38.062 3.637 1 95.19 149 TYR A C 1
ATOM 1126 O O . TYR A 1 149 ? 11.008 -37.125 4.129 1 95.19 149 TYR A O 1
ATOM 1134 N N . LEU A 1 150 ? 12.914 -38.062 3.633 1 96.56 150 LEU A N 1
ATOM 1135 C CA . LEU A 1 150 ? 13.68 -37.031 4.34 1 96.56 150 LEU A CA 1
ATOM 1136 C C . LEU A 1 150 ? 13.555 -35.688 3.635 1 96.56 150 LEU A C 1
ATOM 1138 O O . LEU A 1 150 ? 13.258 -34.688 4.273 1 96.56 150 LEU A O 1
ATOM 1142 N N . MET A 1 151 ? 13.656 -35.688 2.354 1 96.94 151 MET A N 1
ATOM 1143 C CA . MET A 1 151 ? 13.68 -34.438 1.613 1 96.94 151 MET A CA 1
ATOM 1144 C C . MET A 1 151 ? 12.289 -33.812 1.551 1 96.94 151 MET A C 1
ATOM 1146 O O . MET A 1 151 ? 12.148 -32.594 1.586 1 96.94 151 MET A O 1
ATOM 1150 N N . PHE A 1 152 ? 11.219 -34.625 1.426 1 96.69 152 PHE A N 1
ATOM 1151 C CA . PHE A 1 152 ? 9.867 -34.062 1.412 1 96.69 152 PHE A CA 1
ATOM 1152 C C . PHE A 1 152 ? 9.508 -33.469 2.766 1 96.69 152 PHE A C 1
ATOM 1154 O O . PHE A 1 152 ? 8.852 -32.438 2.834 1 96.69 152 PHE A O 1
ATOM 1161 N N . THR A 1 153 ? 9.984 -34.125 3.809 1 96.38 153 THR A N 1
ATOM 1162 C CA . THR A 1 153 ? 9.734 -33.562 5.137 1 96.38 153 THR A CA 1
ATOM 1163 C C . THR A 1 153 ? 10.453 -32.219 5.309 1 96.38 153 THR A C 1
ATOM 1165 O O . THR A 1 153 ? 9.875 -31.281 5.828 1 96.38 153 THR A O 1
ATOM 1168 N N . LEU A 1 154 ? 11.617 -32.188 4.836 1 96.69 154 LEU A N 1
ATOM 1169 C CA . LEU A 1 154 ? 12.391 -30.953 4.91 1 96.69 154 LEU A CA 1
ATOM 1170 C C . LEU A 1 154 ? 11.766 -29.859 4.039 1 96.69 154 LEU A C 1
ATOM 1172 O O . LEU A 1 154 ? 11.641 -28.703 4.461 1 96.69 154 LEU A O 1
ATOM 1176 N N . GLY A 1 155 ? 11.367 -30.234 2.828 1 96.44 155 GLY A N 1
ATOM 1177 C CA . GLY A 1 155 ? 10.734 -29.281 1.936 1 96.44 155 GLY A CA 1
ATOM 1178 C C . GLY A 1 155 ? 9.453 -28.703 2.502 1 96.44 155 GLY A C 1
ATOM 1179 O O . GLY A 1 155 ? 9.227 -27.484 2.414 1 96.44 155 GLY A O 1
ATOM 1180 N N . ILE A 1 156 ? 8.68 -29.5 3.107 1 96.88 156 ILE A N 1
ATOM 1181 C CA . ILE A 1 156 ? 7.426 -29.047 3.703 1 96.88 156 ILE A CA 1
ATOM 1182 C C . ILE A 1 156 ? 7.715 -28.156 4.902 1 96.88 156 ILE A C 1
ATOM 1184 O O . ILE A 1 156 ? 7.082 -27.109 5.074 1 96.88 156 ILE A O 1
ATOM 1188 N N . ALA A 1 157 ? 8.672 -28.5 5.656 1 96.69 157 ALA A N 1
ATOM 1189 C CA . ALA A 1 157 ? 9.023 -27.703 6.832 1 96.69 157 ALA A CA 1
ATOM 1190 C C . ALA A 1 157 ? 9.523 -26.328 6.434 1 96.69 157 ALA A C 1
ATOM 1192 O O . ALA A 1 157 ? 9.109 -25.312 7.016 1 96.69 157 ALA A O 1
ATOM 1193 N N . LYS A 1 158 ? 10.359 -26.266 5.484 1 96.19 158 LYS A N 1
ATOM 1194 C CA . LYS A 1 158 ? 10.898 -24.984 5.043 1 96.19 158 LYS A CA 1
ATOM 1195 C C . LYS A 1 158 ? 9.812 -24.125 4.391 1 96.19 158 LYS A C 1
ATOM 1197 O O . LYS A 1 158 ? 9.836 -22.891 4.504 1 96.19 158 LYS A O 1
ATOM 1202 N N . TYR A 1 159 ? 8.906 -24.781 3.713 1 96.19 159 TYR A N 1
ATOM 1203 C CA . TYR A 1 159 ? 7.801 -24.047 3.109 1 96.19 159 TYR A CA 1
ATOM 1204 C C . TYR A 1 159 ? 6.902 -23.438 4.18 1 96.19 159 TYR A C 1
ATOM 1206 O O . TYR A 1 159 ? 6.512 -22.266 4.086 1 96.19 159 TYR A O 1
ATOM 1214 N N . ILE A 1 160 ? 6.605 -24.219 5.191 1 95.88 160 ILE A N 1
ATOM 1215 C CA . ILE A 1 160 ? 5.766 -23.719 6.277 1 95.88 160 ILE A CA 1
ATOM 1216 C C . ILE A 1 160 ? 6.477 -22.578 7 1 95.88 160 ILE A C 1
ATOM 1218 O O . ILE A 1 160 ? 5.852 -21.578 7.359 1 95.88 160 ILE A O 1
ATOM 1222 N N . GLU A 1 161 ? 7.719 -22.656 7.16 1 96.19 161 GLU A N 1
ATOM 1223 C CA . GLU A 1 161 ? 8.508 -21.609 7.789 1 96.19 161 GLU A CA 1
ATOM 1224 C C . GLU A 1 161 ? 8.438 -20.312 6.98 1 96.19 161 GLU A C 1
ATOM 1226 O O . GLU A 1 161 ? 8.328 -19.219 7.547 1 96.19 161 GLU A O 1
ATOM 1231 N N . SER A 1 162 ? 8.516 -20.453 5.691 1 95.38 162 SER A N 1
ATOM 1232 C CA . SER A 1 162 ? 8.477 -19.281 4.816 1 95.38 162 SER A CA 1
ATOM 1233 C C . SER A 1 162 ? 7.129 -18.578 4.898 1 95.38 162 SER A C 1
ATOM 1235 O O . SER A 1 162 ? 7.07 -17.344 4.922 1 95.38 162 SER A O 1
ATOM 1237 N N . VAL A 1 163 ? 6.09 -19.312 4.988 1 95.06 163 VAL A N 1
ATOM 1238 C CA . VAL A 1 163 ? 4.754 -18.734 5.086 1 95.06 163 VAL A CA 1
ATOM 1239 C C . VAL A 1 163 ? 4.594 -18.031 6.426 1 95.06 163 VAL A C 1
ATOM 1241 O O . VAL A 1 163 ? 4.016 -16.938 6.488 1 95.06 163 VAL A O 1
ATOM 1244 N N . TRP A 1 164 ? 5.215 -18.609 7.383 1 94.44 164 TRP A N 1
ATOM 1245 C CA . TRP A 1 164 ? 5.137 -18 8.703 1 94.44 164 TRP A CA 1
ATOM 1246 C C . TRP A 1 164 ? 5.969 -16.719 8.773 1 94.44 164 TRP A C 1
ATOM 1248 O O . TRP A 1 164 ? 5.582 -15.75 9.422 1 94.44 164 TRP A O 1
ATOM 1258 N N . ALA A 1 165 ? 7.086 -16.75 8.172 1 94.94 165 ALA A N 1
ATOM 1259 C CA . ALA A 1 165 ? 7.934 -15.562 8.141 1 94.94 165 ALA A CA 1
ATOM 1260 C C . ALA A 1 165 ? 7.238 -14.414 7.422 1 94.94 165 ALA A C 1
ATOM 1262 O O . ALA A 1 165 ? 7.328 -13.258 7.855 1 94.94 165 ALA A O 1
ATOM 1263 N N . LEU A 1 166 ? 6.52 -14.719 6.367 1 94.5 166 LEU A N 1
ATOM 1264 C CA . LEU A 1 166 ? 5.77 -13.703 5.629 1 94.5 166 LEU A CA 1
ATOM 1265 C C . LEU A 1 166 ? 4.66 -13.109 6.492 1 94.5 166 LEU A C 1
ATOM 1267 O O . LEU A 1 166 ? 4.441 -11.898 6.48 1 94.5 166 LEU A O 1
ATOM 1271 N N . ARG A 1 167 ? 4.066 -13.906 7.293 1 92.62 167 ARG A N 1
ATOM 1272 C CA . ARG A 1 167 ? 2.977 -13.453 8.148 1 92.62 167 ARG A CA 1
ATOM 1273 C C . ARG A 1 167 ? 3.504 -12.594 9.297 1 92.62 167 ARG A C 1
ATOM 1275 O O . ARG A 1 167 ? 2.889 -11.594 9.664 1 92.62 167 ARG A O 1
ATOM 1282 N N . GLN A 1 168 ? 4.613 -12.945 9.773 1 92.12 168 GLN A N 1
ATOM 1283 C CA . GLN A 1 168 ? 5.188 -12.219 10.898 1 92.12 168 GLN A CA 1
ATOM 1284 C C . GLN A 1 168 ? 5.727 -10.859 10.453 1 92.12 168 GLN A C 1
ATOM 1286 O O . GLN A 1 168 ? 5.887 -9.953 11.273 1 92.12 168 GLN A O 1
ATOM 1291 N N . GLY A 1 169 ? 6.035 -10.727 9.195 1 92.81 169 GLY A N 1
ATOM 1292 C CA . GLY A 1 169 ? 6.547 -9.469 8.68 1 92.81 169 GLY A CA 1
ATOM 1293 C C . GLY A 1 169 ? 5.457 -8.461 8.375 1 92.81 169 GLY A C 1
ATOM 1294 O O . GLY A 1 169 ? 5.746 -7.309 8.047 1 92.81 169 GLY A O 1
ATOM 1295 N N . ASN A 1 170 ? 4.207 -8.883 8.531 1 91.81 170 ASN A N 1
ATOM 1296 C CA . ASN A 1 170 ? 3.076 -7.988 8.32 1 91.81 170 ASN A CA 1
ATOM 1297 C C . ASN A 1 170 ? 2.92 -7.008 9.484 1 91.81 170 ASN A C 1
ATOM 1299 O O . ASN A 1 170 ? 3.008 -7.398 10.648 1 91.81 170 ASN A O 1
ATOM 1303 N N . LEU A 1 171 ? 2.643 -5.754 9.203 1 88.31 171 LEU A N 1
ATOM 1304 C CA . LEU A 1 171 ? 2.555 -4.707 10.219 1 88.31 171 LEU A CA 1
ATOM 1305 C C . LEU A 1 171 ? 1.397 -4.969 11.172 1 88.31 171 LEU A C 1
ATOM 1307 O O . LEU A 1 171 ? 1.486 -4.66 12.367 1 88.31 171 LEU A O 1
ATOM 1311 N N . GLY A 1 172 ? 0.302 -5.543 10.695 1 83.88 172 GLY A N 1
ATOM 1312 C CA . GLY A 1 172 ? -0.818 -5.879 11.555 1 83.88 172 GLY A CA 1
ATOM 1313 C C . GLY A 1 172 ? -0.489 -6.961 12.57 1 83.88 172 GLY A C 1
ATOM 1314 O O . GLY A 1 172 ? -0.937 -6.902 13.719 1 83.88 172 GLY A O 1
ATOM 1315 N N . THR A 1 173 ? 0.319 -7.848 12.133 1 88.25 173 THR A N 1
ATOM 1316 C CA . THR A 1 173 ? 0.717 -8.922 13.039 1 88.25 173 THR A CA 1
ATOM 1317 C C . THR A 1 173 ? 1.737 -8.422 14.055 1 88.25 173 THR A C 1
ATOM 1319 O O . THR A 1 173 ? 1.719 -8.836 15.219 1 88.25 173 THR A O 1
ATOM 1322 N N . ILE A 1 174 ? 2.625 -7.602 13.633 1 88.88 174 ILE A N 1
ATOM 1323 C CA . ILE A 1 174 ? 3.598 -7.016 14.547 1 88.88 174 ILE A CA 1
ATOM 1324 C C . ILE A 1 174 ? 2.871 -6.215 15.633 1 88.88 174 ILE A C 1
ATOM 1326 O O . ILE A 1 174 ? 3.232 -6.281 16.812 1 88.88 174 ILE A O 1
ATOM 1330 N N . ARG A 1 175 ? 1.866 -5.574 15.25 1 83.44 175 ARG A N 1
ATOM 1331 C CA . ARG A 1 175 ? 1.075 -4.801 16.203 1 83.44 175 ARG A CA 1
ATOM 1332 C C . ARG A 1 175 ? 0.415 -5.711 17.234 1 83.44 175 ARG A C 1
ATOM 1334 O O . ARG A 1 175 ? 0.425 -5.418 18.422 1 83.44 175 ARG A O 1
ATOM 1341 N N . ARG A 1 176 ? -0.146 -6.793 16.781 1 81.12 176 ARG A N 1
ATOM 1342 C CA . ARG A 1 176 ? -0.792 -7.75 17.672 1 81.12 176 ARG A CA 1
ATOM 1343 C C . ARG A 1 176 ? 0.211 -8.344 18.656 1 81.12 176 ARG A C 1
ATOM 1345 O O . ARG A 1 176 ? -0.104 -8.539 19.828 1 81.12 176 ARG A O 1
ATOM 1352 N N . SER A 1 177 ? 1.37 -8.531 18.156 1 82 177 SER A N 1
ATOM 1353 C CA . SER A 1 177 ? 2.396 -9.141 19 1 82 177 SER A CA 1
ATOM 1354 C C . SER A 1 177 ? 2.893 -8.18 20.062 1 82 177 SER A C 1
ATOM 1356 O O . SER A 1 177 ? 3.168 -8.578 21.203 1 82 177 SER A O 1
ATOM 1358 N N . ILE A 1 178 ? 2.936 -6.961 19.703 1 79.94 178 ILE A N 1
ATOM 1359 C CA . ILE A 1 178 ? 3.445 -5.969 20.641 1 79.94 178 ILE A CA 1
ATOM 1360 C C . ILE A 1 178 ? 2.395 -5.688 21.719 1 79.94 178 ILE A C 1
ATOM 1362 O O . ILE A 1 178 ? 2.732 -5.449 22.875 1 79.94 178 ILE A O 1
ATOM 1366 N N . LYS A 1 179 ? 1.177 -5.719 21.344 1 73 179 LYS A N 1
ATOM 1367 C CA . LYS A 1 179 ? 0.104 -5.492 22.312 1 73 179 LYS A CA 1
ATOM 1368 C C . LYS A 1 179 ? 0.101 -6.57 23.391 1 73 179 LYS A C 1
ATOM 1370 O O . LYS A 1 179 ? -0.263 -6.305 24.547 1 73 179 LYS A O 1
ATOM 1375 N N . LYS A 1 180 ? 0.522 -7.672 23 1 71.19 180 LYS A N 1
ATOM 1376 C CA . LYS A 1 180 ? 0.538 -8.781 23.938 1 71.19 180 LYS A CA 1
ATOM 1377 C C . LYS A 1 180 ? 1.798 -8.758 24.797 1 71.19 180 LYS A C 1
ATOM 1379 O O . LYS A 1 180 ? 1.838 -9.367 25.859 1 71.19 180 LYS A O 1
ATOM 1384 N N . MET A 1 181 ? 2.717 -8.125 24.203 1 66.88 181 MET A N 1
ATOM 1385 C CA . MET A 1 181 ? 4 -8.133 24.891 1 66.88 181 MET A CA 1
ATOM 1386 C C . MET A 1 181 ? 3.977 -7.188 26.094 1 66.88 181 MET A C 1
ATOM 1388 O O . MET A 1 181 ? 3.469 -6.07 26 1 66.88 181 MET A O 1
ATOM 1392 N N . LYS A 1 182 ? 3.922 -7.91 27.281 1 53.59 182 LYS A N 1
ATOM 1393 C CA . LYS A 1 182 ? 4.199 -7.121 28.469 1 53.59 182 LYS A CA 1
ATOM 1394 C C . LYS A 1 182 ? 5.652 -6.656 28.5 1 53.59 182 LYS A C 1
ATOM 1396 O O . LYS A 1 182 ? 6.566 -7.438 28.219 1 53.59 182 LYS A O 1
ATOM 1401 N N . PRO A 1 183 ? 5.84 -5.402 28.141 1 47.81 183 PRO A N 1
ATOM 1402 C CA . PRO A 1 183 ? 7.266 -5.07 28.109 1 47.81 183 PRO A CA 1
ATOM 1403 C C . PRO A 1 183 ? 8.055 -5.789 29.203 1 47.81 183 PRO A C 1
ATOM 1405 O O . PRO A 1 183 ? 7.699 -5.711 30.375 1 47.81 183 PRO A O 1
ATOM 1408 N N . ASP A 1 184 ? 8.43 -7.016 28.906 1 44.94 184 ASP A N 1
ATOM 1409 C CA . ASP A 1 184 ? 9.258 -7.727 29.875 1 44.94 184 ASP A CA 1
ATOM 1410 C C . ASP A 1 184 ? 10.312 -6.797 30.484 1 44.94 184 ASP A C 1
ATOM 1412 O O . ASP A 1 184 ? 10.734 -5.828 29.844 1 44.94 184 ASP A O 1
ATOM 1416 N N . GLU A 1 185 ? 10.5 -7.051 31.812 1 40.94 185 GLU A N 1
ATOM 1417 C CA . GLU A 1 185 ? 11.531 -6.449 32.656 1 40.94 185 GLU A CA 1
ATOM 1418 C C . GLU A 1 185 ? 12.875 -6.395 31.938 1 40.94 185 GLU A C 1
ATOM 1420 O O . GLU A 1 185 ? 13.43 -7.43 31.562 1 40.94 185 GLU A O 1
ATOM 1425 N N . LEU A 1 186 ? 12.953 -5.531 30.906 1 41.72 186 LEU A N 1
ATOM 1426 C CA . LEU A 1 186 ? 14.305 -5.352 30.391 1 41.72 186 LEU A CA 1
ATOM 1427 C C . LEU A 1 186 ? 15.344 -5.602 31.469 1 41.72 186 LEU A C 1
ATOM 1429 O O . LEU A 1 186 ? 15.289 -4.988 32.531 1 41.72 186 LEU A O 1
ATOM 1433 N N . SER A 1 187 ? 15.711 -6.703 31.672 1 36.59 187 SER A N 1
ATOM 1434 C CA . SER A 1 187 ? 16.75 -6.953 32.656 1 36.59 187 SER A CA 1
ATOM 1435 C C . SER A 1 187 ? 17.812 -5.867 32.625 1 36.59 187 SER A C 1
ATOM 1437 O O . SER A 1 187 ? 18.266 -5.469 31.547 1 36.59 187 SER A O 1
ATOM 1439 N N . ALA A 1 188 ? 17.969 -5.086 33.75 1 36.88 188 ALA A N 1
ATOM 1440 C CA . ALA A 1 188 ? 18.953 -4.121 34.219 1 36.88 188 ALA A CA 1
ATOM 1441 C C . ALA A 1 188 ? 20.375 -4.625 34 1 36.88 188 ALA A C 1
ATOM 1443 O O . ALA A 1 188 ? 21 -5.195 34.875 1 36.88 188 ALA A O 1
ATOM 1444 N N . GLU A 1 189 ? 20.688 -5.527 33.156 1 38.06 189 GLU A N 1
ATOM 1445 C CA . GLU A 1 189 ? 22.125 -5.652 33.344 1 38.06 189 GLU A CA 1
ATOM 1446 C C . GLU A 1 189 ? 22.828 -4.309 33.156 1 38.06 189 GLU A C 1
ATOM 1448 O O . GLU A 1 189 ? 22.594 -3.619 32.156 1 38.06 189 GLU A O 1
ATOM 1453 N N . GLU A 1 190 ? 23.172 -3.629 34.25 1 37.84 190 GLU A N 1
ATOM 1454 C CA . GLU A 1 190 ? 24.062 -2.492 34.5 1 37.84 190 GLU A CA 1
ATOM 1455 C C . GLU A 1 190 ? 25.125 -2.375 33.406 1 37.84 190 GLU A C 1
ATOM 1457 O O . GLU A 1 190 ? 26.062 -3.18 33.375 1 37.84 190 GLU A O 1
ATOM 1462 N N . HIS A 1 191 ? 24.797 -2.197 32.25 1 37.41 191 HIS A N 1
ATOM 1463 C CA . HIS A 1 191 ? 25.953 -1.812 31.453 1 37.41 191 HIS A CA 1
ATOM 1464 C C . HIS A 1 191 ? 26.641 -0.584 32.031 1 37.41 191 HIS A C 1
ATOM 1466 O O . HIS A 1 191 ? 26.172 0.541 31.859 1 37.41 191 HIS A O 1
ATOM 1472 N N . GLU A 1 192 ? 27.047 -0.586 33.219 1 36.34 192 GLU A N 1
ATOM 1473 C CA . GLU A 1 192 ? 27.922 0.392 33.875 1 36.34 192 GLU A CA 1
ATOM 1474 C C . GLU A 1 192 ? 28.938 0.972 32.875 1 36.34 192 GLU A C 1
ATOM 1476 O O . GLU A 1 192 ? 30.125 0.658 32.969 1 36.34 192 GLU A O 1
ATOM 1481 N N . GLY A 1 193 ? 29.047 0.819 31.625 1 35.34 193 GLY A N 1
ATOM 1482 C CA . GLY A 1 193 ? 30.25 1.35 31.016 1 35.34 193 GLY A CA 1
ATOM 1483 C C . GLY A 1 193 ? 30.375 2.854 31.156 1 35.34 193 GLY A C 1
ATOM 1484 O O . GLY A 1 193 ? 29.453 3.596 30.828 1 35.34 193 GLY A O 1
ATOM 1485 N N . HIS A 1 194 ? 31.016 3.361 32.125 1 33.78 194 HIS A N 1
ATOM 1486 C CA . HIS A 1 194 ? 31.688 4.652 32.062 1 33.78 194 HIS A CA 1
ATOM 1487 C C . HIS A 1 194 ? 31.953 5.07 30.625 1 33.78 194 HIS A C 1
ATOM 1489 O O . HIS A 1 194 ? 31.922 4.238 29.719 1 33.78 194 HIS A O 1
ATOM 1495 N N . GLY A 1 195 ? 32.812 6.215 30.219 1 39.97 195 GLY A N 1
ATOM 1496 C CA . GLY A 1 195 ? 33.406 7.109 29.234 1 39.97 195 GLY A CA 1
ATOM 1497 C C . GLY A 1 195 ? 33.531 6.488 27.859 1 39.97 195 GLY A C 1
ATOM 1498 O O . GLY A 1 195 ? 34.125 7.09 26.969 1 39.97 195 GLY A O 1
ATOM 1499 N N . PHE A 1 196 ? 33.5 5.105 27.625 1 45.03 196 PHE A N 1
ATOM 1500 C CA . PHE A 1 196 ? 34.062 4.562 26.391 1 45.03 196 PHE A CA 1
ATOM 1501 C C . PHE A 1 196 ? 33 4.426 25.328 1 45.03 196 PHE A C 1
ATOM 1503 O O . PHE A 1 196 ? 31.828 4.168 25.641 1 45.03 196 PHE A O 1
ATOM 1510 N N . LYS A 1 197 ? 33.312 4.914 24.016 1 55.44 197 LYS A N 1
ATOM 1511 C CA . LYS A 1 197 ? 32.656 4.668 22.75 1 55.44 197 LYS A CA 1
ATOM 1512 C C . LYS A 1 197 ? 32.125 3.24 22.672 1 55.44 197 LYS A C 1
ATOM 1514 O O . LYS A 1 197 ? 32.844 2.285 22.953 1 55.44 197 LYS A O 1
ATOM 1519 N N . LEU A 1 198 ? 30.75 3.053 22.703 1 65.44 198 LEU A N 1
ATOM 1520 C CA . LEU A 1 198 ? 30.125 1.739 22.547 1 65.44 198 LEU A CA 1
ATOM 1521 C C . LEU A 1 198 ? 30.75 0.975 21.391 1 65.44 198 LEU A C 1
ATOM 1523 O O . LEU A 1 198 ? 30.828 1.494 20.266 1 65.44 198 LEU A O 1
ATOM 1527 N N . ASN A 1 199 ? 31.391 -0.074 21.688 1 70.19 199 ASN A N 1
ATOM 1528 C CA . ASN A 1 199 ? 31.828 -0.952 20.609 1 70.19 199 ASN A CA 1
ATOM 1529 C C . ASN A 1 199 ? 30.641 -1.444 19.781 1 70.19 199 ASN A C 1
ATOM 1531 O O . ASN A 1 199 ? 29.5 -1.42 20.234 1 70.19 199 ASN A O 1
ATOM 1535 N N . ASN A 1 200 ? 30.859 -1.711 18.562 1 72.44 200 ASN A N 1
ATOM 1536 C CA . ASN A 1 200 ? 29.828 -2.146 17.625 1 72.44 200 ASN A CA 1
ATOM 1537 C C . ASN A 1 200 ? 29.047 -3.338 18.156 1 72.44 200 ASN A C 1
ATOM 1539 O O . ASN A 1 200 ? 27.828 -3.432 17.953 1 72.44 200 ASN A O 1
ATOM 1543 N N . GLU A 1 201 ? 29.609 -4.109 18.969 1 71.94 201 GLU A N 1
ATOM 1544 C CA . GLU A 1 201 ? 28.938 -5.301 19.484 1 71.94 201 GLU A CA 1
ATOM 1545 C C . GLU A 1 201 ? 27.969 -4.941 20.609 1 71.94 201 GLU A C 1
ATOM 1547 O O . GLU A 1 201 ? 26.859 -5.477 20.672 1 71.94 201 GLU A O 1
ATOM 1552 N N . GLN A 1 202 ? 28.5 -4.129 21.344 1 73.38 202 GLN A N 1
ATOM 1553 C CA . GLN A 1 202 ? 27.625 -3.701 22.453 1 73.38 202 GLN A CA 1
ATOM 1554 C C . GLN A 1 202 ? 26.422 -2.93 21.922 1 73.38 202 GLN A C 1
ATOM 1556 O O . GLN A 1 202 ? 25.312 -3.092 22.438 1 73.38 202 GLN A O 1
ATOM 1561 N N . ALA A 1 203 ? 26.734 -2.197 20.875 1 78.56 203 ALA A N 1
ATOM 1562 C CA . ALA A 1 203 ? 25.641 -1.426 20.281 1 78.56 203 ALA A CA 1
ATOM 1563 C C . ALA A 1 203 ? 24.594 -2.344 19.656 1 78.56 203 ALA A C 1
ATOM 1565 O O . ALA A 1 203 ? 23.391 -2.068 19.719 1 78.56 203 ALA A O 1
ATOM 1566 N N . LEU A 1 204 ? 25.094 -3.348 19.125 1 81.44 204 LEU A N 1
ATOM 1567 C CA . LEU A 1 204 ? 24.188 -4.293 18.484 1 81.44 204 LEU A CA 1
ATOM 1568 C C . LEU A 1 204 ? 23.359 -5.039 19.516 1 81.44 204 LEU A C 1
ATOM 1570 O O . LEU A 1 204 ? 22.172 -5.281 19.297 1 81.44 204 LEU A O 1
ATOM 1574 N N . LEU A 1 205 ? 23.906 -5.402 20.594 1 77.5 205 LEU A N 1
ATOM 1575 C CA . LEU A 1 205 ? 23.156 -6.082 21.656 1 77.5 205 LEU A CA 1
ATOM 1576 C C . LEU A 1 205 ? 22.141 -5.148 22.281 1 77.5 205 LEU A C 1
ATOM 1578 O O . LEU A 1 205 ? 21.031 -5.57 22.609 1 77.5 205 LEU A O 1
ATOM 1582 N N . LEU A 1 206 ? 22.578 -3.98 22.359 1 79.81 206 LEU A N 1
ATOM 1583 C CA . LEU A 1 206 ? 21.641 -2.984 22.859 1 79.81 206 LEU A CA 1
ATOM 1584 C C . LEU A 1 206 ? 20.484 -2.791 21.875 1 79.81 206 LEU A C 1
ATOM 1586 O O . LEU A 1 206 ? 19.328 -2.617 22.281 1 79.81 206 LEU A O 1
ATOM 1590 N N . ALA A 1 207 ? 20.844 -2.805 20.625 1 86.5 207 ALA A N 1
ATOM 1591 C CA . ALA A 1 207 ? 19.812 -2.67 19.609 1 86.5 207 ALA A CA 1
ATOM 1592 C C . ALA A 1 207 ? 18.797 -3.814 19.688 1 86.5 207 ALA A C 1
ATOM 1594 O O . ALA A 1 207 ? 17.609 -3.613 19.469 1 86.5 207 ALA A O 1
ATOM 1595 N N . HIS A 1 208 ? 19.25 -4.98 20.016 1 86 208 HIS A N 1
ATOM 1596 C CA . HIS A 1 208 ? 18.344 -6.121 20.172 1 86 208 HIS A CA 1
ATOM 1597 C C . HIS A 1 208 ? 17.422 -5.93 21.359 1 86 208 HIS A C 1
ATOM 1599 O O . HIS A 1 208 ? 16.234 -6.289 21.297 1 86 208 HIS A O 1
ATOM 1605 N N . ASP A 1 209 ? 17.922 -5.328 22.328 1 81 209 ASP A N 1
ATOM 1606 C CA . ASP A 1 209 ? 17.109 -5.105 23.516 1 81 209 ASP A CA 1
ATOM 1607 C C . ASP A 1 209 ? 16.078 -4.012 23.281 1 81 209 ASP A C 1
ATOM 1609 O O . ASP A 1 209 ? 14.992 -4.043 23.875 1 81 209 ASP A O 1
ATOM 1613 N N . LEU A 1 210 ? 16.438 -3.117 22.438 1 83.31 210 LEU A N 1
ATOM 1614 C CA . LEU A 1 210 ? 15.547 -1.991 22.203 1 83.31 210 LEU A CA 1
ATOM 1615 C C . LEU A 1 210 ? 14.688 -2.24 20.969 1 83.31 210 LEU A C 1
ATOM 1617 O O . LEU A 1 210 ? 13.977 -1.346 20.5 1 83.31 210 LEU A O 1
ATOM 1621 N N . LEU A 1 211 ? 14.688 -3.367 20.422 1 87.88 211 LEU A N 1
ATOM 1622 C CA . LEU A 1 211 ? 13.961 -3.684 19.203 1 87.88 211 LEU A CA 1
ATOM 1623 C C . LEU A 1 211 ? 12.461 -3.525 19.406 1 87.88 211 LEU A C 1
ATOM 1625 O O . LEU A 1 211 ? 11.719 -3.258 18.453 1 87.88 211 LEU A O 1
ATOM 1629 N N . TYR A 1 212 ? 12.031 -3.582 20.625 1 83.5 212 TYR A N 1
ATOM 1630 C CA . TYR A 1 212 ? 10.609 -3.426 20.906 1 83.5 212 TYR A CA 1
ATOM 1631 C C . TYR A 1 212 ? 10.156 -1.996 20.641 1 83.5 212 TYR A C 1
ATOM 1633 O O . TYR A 1 212 ? 9 -1.762 20.297 1 83.5 212 TYR A O 1
ATOM 1641 N N . VAL A 1 213 ? 11.102 -1.102 20.719 1 82.81 213 VAL A N 1
ATOM 1642 C CA . VAL A 1 213 ? 10.781 0.297 20.453 1 82.81 213 VAL A CA 1
ATOM 1643 C C . VAL A 1 213 ? 10.555 0.496 18.953 1 82.81 213 VAL A C 1
ATOM 1645 O O . VAL A 1 213 ? 9.586 1.138 18.547 1 82.81 213 VAL A O 1
ATOM 1648 N N . SER A 1 214 ? 11.445 -0.094 18.188 1 89 214 SER A N 1
ATOM 1649 C CA . SER A 1 214 ? 11.305 0.036 16.75 1 89 214 SER A CA 1
ATOM 1650 C C . SER A 1 214 ? 10.062 -0.697 16.25 1 89 214 SER A C 1
ATOM 1652 O O . SER A 1 214 ? 9.359 -0.203 15.359 1 89 214 SER A O 1
ATOM 1654 N N . LYS A 1 215 ? 9.773 -1.802 16.828 1 89.25 215 LYS A N 1
ATOM 1655 C CA . LYS A 1 215 ? 8.57 -2.535 16.453 1 89.25 215 LYS A CA 1
ATOM 1656 C C . LYS A 1 215 ? 7.312 -1.74 16.812 1 89.25 215 LYS A C 1
ATOM 1658 O O . LYS A 1 215 ? 6.359 -1.698 16.016 1 89.25 215 LYS A O 1
ATOM 1663 N N . GLY A 1 216 ? 7.383 -1.148 17.938 1 85.44 216 GLY A N 1
ATOM 1664 C CA . GLY A 1 216 ? 6.262 -0.32 18.344 1 85.44 216 GLY A CA 1
ATOM 1665 C C . GLY A 1 216 ? 6.082 0.914 17.484 1 85.44 216 GLY A C 1
ATOM 1666 O O . GLY A 1 216 ? 4.953 1.287 17.156 1 85.44 216 GLY A O 1
ATOM 1667 N N . ALA A 1 217 ? 7.18 1.452 17.125 1 86 217 ALA A N 1
ATOM 1668 C CA . ALA A 1 217 ? 7.125 2.65 16.297 1 86 217 ALA A CA 1
ATOM 1669 C C . ALA A 1 217 ? 6.547 2.336 14.922 1 86 217 ALA A C 1
ATOM 1671 O O . ALA A 1 217 ? 5.672 3.057 14.43 1 86 217 ALA A O 1
ATOM 1672 N N . PHE A 1 218 ? 6.938 1.244 14.32 1 88.69 218 PHE A N 1
ATOM 1673 C CA . PHE A 1 218 ? 6.457 0.88 12.992 1 88.69 218 PHE A CA 1
ATOM 1674 C C . PHE A 1 218 ? 5.004 0.423 13.047 1 88.69 218 PHE A C 1
ATOM 1676 O O . PHE A 1 218 ? 4.262 0.594 12.078 1 88.69 218 PHE A O 1
ATOM 1683 N N . ALA A 1 219 ? 4.637 -0.125 14.172 1 83.12 219 ALA A N 1
ATOM 1684 C CA . ALA A 1 219 ? 3.256 -0.581 14.328 1 83.12 219 ALA A CA 1
ATOM 1685 C C . ALA A 1 219 ? 2.369 0.533 14.875 1 83.12 219 ALA A C 1
ATOM 1687 O O . ALA A 1 219 ? 1.166 0.341 15.07 1 83.12 219 ALA A O 1
ATOM 1688 N N . ASP A 1 220 ? 2.912 1.699 15.109 1 78.44 220 ASP A N 1
ATOM 1689 C CA . ASP A 1 220 ? 2.199 2.854 15.648 1 78.44 220 ASP A CA 1
ATOM 1690 C C . ASP A 1 220 ? 1.609 2.539 17.016 1 78.44 220 ASP A C 1
ATOM 1692 O O . ASP A 1 220 ? 0.423 2.773 17.266 1 78.44 220 ASP A O 1
ATOM 1696 N N . TYR A 1 221 ? 2.371 1.86 17.781 1 73 221 TYR A N 1
ATOM 1697 C CA . TYR A 1 221 ? 1.977 1.546 19.141 1 73 221 TYR A CA 1
ATOM 1698 C C . TYR A 1 221 ? 2.861 2.273 20.156 1 73 221 TYR A C 1
ATOM 1700 O O . TYR A 1 221 ? 4.082 2.34 19.984 1 73 221 TYR A O 1
ATOM 1708 N N . SER A 1 222 ? 2.17 3.053 21 1 62.69 222 SER A N 1
ATOM 1709 C CA . SER A 1 222 ? 2.973 3.76 22 1 62.69 222 SER A CA 1
ATOM 1710 C C . SER A 1 222 ? 3.031 2.986 23.312 1 62.69 222 SER A C 1
ATOM 1712 O O . SER A 1 222 ? 2.012 2.484 23.781 1 62.69 222 SER A O 1
ATOM 1714 N N . PHE A 1 223 ? 4.254 2.623 23.656 1 58.25 223 PHE A N 1
ATOM 1715 C CA . PHE A 1 223 ? 4.461 1.92 24.922 1 58.25 223 PHE A CA 1
ATOM 1716 C C . PHE A 1 223 ? 4.355 2.881 26.094 1 58.25 223 PHE A C 1
ATOM 1718 O O . PHE A 1 223 ? 4.789 4.031 26 1 58.25 223 PHE A O 1
ATOM 1725 N N . SER A 1 224 ? 3.301 2.607 26.953 1 51.31 224 SER A N 1
ATOM 1726 C CA . SER A 1 224 ? 3.338 3.328 28.234 1 51.31 224 SER A CA 1
ATOM 1727 C C . SER A 1 224 ? 4.406 2.758 29.156 1 51.31 224 SER A C 1
ATOM 1729 O O . SER A 1 224 ? 4.445 1.551 29.391 1 51.31 224 SER A O 1
ATOM 1731 N N . LEU A 1 225 ? 5.664 3.422 29.219 1 48.09 225 LEU A N 1
ATOM 1732 C CA . LEU A 1 225 ? 6.672 2.941 30.172 1 48.09 225 LEU A CA 1
ATOM 1733 C C . LEU A 1 225 ? 6.105 2.891 31.578 1 48.09 225 LEU A C 1
ATOM 1735 O O . LEU A 1 225 ? 5.547 3.877 32.062 1 48.09 225 LEU A O 1
ATOM 1739 N N . LYS A 1 226 ? 5.574 1.779 32 1 42.19 226 LYS A N 1
ATOM 1740 C CA . LYS A 1 226 ? 5.215 1.685 33.406 1 42.19 226 LYS A CA 1
ATOM 1741 C C . LYS A 1 226 ? 6.301 2.295 34.312 1 42.19 226 LYS A C 1
ATOM 1743 O O . LYS A 1 226 ? 7.492 2.072 34.062 1 42.19 226 LYS A O 1
ATOM 1748 N N . PRO A 1 227 ? 5.918 3.428 35.031 1 37.69 227 PRO A N 1
ATOM 1749 C CA . PRO A 1 227 ? 6.852 4.047 35.969 1 37.69 227 PRO A CA 1
ATOM 1750 C C . PRO A 1 227 ? 7.562 3.021 36.875 1 37.69 227 PRO A C 1
ATOM 1752 O O . PRO A 1 227 ? 8.289 3.396 37.781 1 37.69 227 PRO A O 1
ATOM 1755 N N . VAL A 1 228 ? 7.238 1.776 36.969 1 37.84 228 VAL A N 1
ATOM 1756 C CA . VAL A 1 228 ? 7.93 1.138 38.062 1 37.84 228 VAL A CA 1
ATOM 1757 C C . VAL A 1 228 ? 9.43 1.422 37.969 1 37.84 228 VAL A C 1
ATOM 1759 O O . VAL A 1 228 ? 9.859 2.281 37.219 1 37.84 228 VAL A O 1
ATOM 1762 N N . GLU A 1 229 ? 10.289 0.412 38.688 1 38.38 229 GLU A N 1
ATOM 1763 C CA . GLU A 1 229 ? 11.734 0.438 38.906 1 38.38 229 GLU A CA 1
ATOM 1764 C C . GLU A 1 229 ? 12.469 0.759 37.594 1 38.38 229 GLU A C 1
ATOM 1766 O O . GLU A 1 229 ? 12.109 0.253 36.531 1 38.38 229 GLU A O 1
ATOM 1771 N N . PRO A 1 230 ? 13.125 1.92 37.531 1 44.19 230 PRO A N 1
ATOM 1772 C CA . PRO A 1 230 ? 13.938 2.416 36.438 1 44.19 230 PRO A CA 1
ATOM 1773 C C . PRO A 1 230 ? 14.461 1.294 35.531 1 44.19 230 PRO A C 1
ATOM 1775 O O . PRO A 1 230 ? 15.219 0.431 36 1 44.19 230 PRO A O 1
ATOM 1778 N N . ASP A 1 231 ? 13.734 0.752 34.719 1 46.78 231 ASP A N 1
ATOM 1779 C CA . ASP A 1 231 ? 14.156 -0.292 33.781 1 46.78 231 ASP A CA 1
ATOM 1780 C C . ASP A 1 231 ? 15.602 -0.078 33.344 1 46.78 231 ASP A C 1
ATOM 1782 O O . ASP A 1 231 ? 15.984 1.036 33 1 46.78 231 ASP A O 1
ATOM 1786 N N . ALA A 1 232 ? 16.406 -0.854 33.906 1 49.56 232 ALA A N 1
ATOM 1787 C CA . ALA A 1 232 ? 17.844 -0.843 33.656 1 49.56 232 ALA A CA 1
ATOM 1788 C C . ALA A 1 232 ? 18.141 -0.456 32.188 1 49.56 232 ALA A C 1
ATOM 1790 O O . ALA A 1 232 ? 19.094 0.262 31.922 1 49.56 232 ALA A O 1
ATOM 1791 N N . ALA A 1 233 ? 17.234 -0.855 31.359 1 51.94 233 ALA A N 1
ATOM 1792 C CA . ALA A 1 233 ? 17.469 -0.546 29.953 1 51.94 233 ALA A CA 1
ATOM 1793 C C . ALA A 1 233 ? 17.234 0.935 29.672 1 51.94 233 ALA A C 1
ATOM 1795 O O . ALA A 1 233 ? 18.016 1.568 28.953 1 51.94 233 ALA A O 1
ATOM 1796 N N . ILE A 1 234 ? 16.219 1.446 30.344 1 58.06 234 ILE A N 1
ATOM 1797 C CA . ILE A 1 234 ? 15.93 2.863 30.156 1 58.06 234 ILE A CA 1
ATOM 1798 C C . ILE A 1 234 ? 17.031 3.707 30.781 1 58.06 234 ILE A C 1
ATOM 1800 O O . ILE A 1 234 ? 17.453 4.715 30.203 1 58.06 234 ILE A O 1
ATOM 1804 N N . GLN A 1 235 ? 17.453 3.102 31.797 1 57.34 235 GLN A N 1
ATOM 1805 C CA . GLN A 1 235 ? 18.547 3.822 32.469 1 57.34 235 GLN A CA 1
ATOM 1806 C C . GLN A 1 235 ? 19.828 3.736 31.641 1 57.34 235 GLN A C 1
ATOM 1808 O O . GLN A 1 235 ? 20.578 4.707 31.562 1 57.34 235 GLN A O 1
ATOM 1813 N N . ALA A 1 236 ? 19.969 2.617 31.078 1 56.25 236 ALA A N 1
ATOM 1814 C CA . ALA A 1 236 ? 21.141 2.453 30.234 1 56.25 236 ALA A CA 1
ATOM 1815 C C . ALA A 1 236 ? 21.062 3.365 29.016 1 56.25 236 ALA A C 1
ATOM 1817 O O . ALA A 1 236 ? 22.047 4.008 28.641 1 56.25 236 ALA A O 1
ATOM 1818 N N . VAL A 1 237 ? 19.891 3.459 28.516 1 61.12 237 VAL A N 1
ATOM 1819 C CA . VAL A 1 237 ? 19.734 4.305 27.344 1 61.12 237 VAL A CA 1
ATOM 1820 C C . VAL A 1 237 ? 19.906 5.77 27.734 1 61.12 237 VAL A C 1
ATOM 1822 O O . VAL A 1 237 ? 20.547 6.539 27 1 61.12 237 VAL A O 1
ATOM 1825 N N . ARG A 1 238 ? 19.375 5.988 28.859 1 60.59 238 ARG A N 1
ATOM 1826 C CA . ARG A 1 238 ? 19.516 7.359 29.328 1 60.59 238 ARG A CA 1
ATOM 1827 C C . ARG A 1 238 ? 20.984 7.676 29.625 1 60.59 238 ARG A C 1
ATOM 1829 O O . ARG A 1 238 ? 21.453 8.789 29.359 1 60.59 238 ARG A O 1
ATOM 1836 N N . ALA A 1 239 ? 21.562 6.617 30.234 1 56.25 239 ALA A N 1
ATOM 1837 C CA . ALA A 1 239 ? 22.969 6.812 30.562 1 56.25 239 ALA A CA 1
ATOM 1838 C C . ALA A 1 239 ? 23.812 6.984 29.297 1 56.25 239 ALA A C 1
ATOM 1840 O O . ALA A 1 239 ? 24.672 7.855 29.234 1 56.25 239 ALA A O 1
ATOM 1841 N N . PHE A 1 240 ? 23.453 6.148 28.391 1 57.5 240 PHE A N 1
ATOM 1842 C CA . PHE A 1 240 ? 24.234 6.199 27.156 1 57.5 240 PHE A CA 1
ATOM 1843 C C . PHE A 1 240 ? 23.922 7.457 26.359 1 57.5 240 PHE A C 1
ATOM 1845 O O . PHE A 1 240 ? 24.797 8.023 25.703 1 57.5 240 PHE A O 1
ATOM 1852 N N . SER A 1 241 ? 22.703 7.855 26.438 1 56.34 241 SER A N 1
ATOM 1853 C CA . SER A 1 241 ? 22.328 9.062 25.703 1 56.34 241 SER A CA 1
ATOM 1854 C C . SER A 1 241 ? 22.953 10.305 26.328 1 56.34 241 SER A C 1
ATOM 1856 O O . SER A 1 241 ? 23.109 11.328 25.656 1 56.34 241 SER A O 1
ATOM 1858 N N . ARG A 1 242 ? 23.156 10.211 27.75 1 53.12 242 ARG A N 1
ATOM 1859 C CA . ARG A 1 242 ? 23.828 11.289 28.469 1 53.12 242 ARG A CA 1
ATOM 1860 C C . ARG A 1 242 ? 25.266 11.43 28 1 53.12 242 ARG A C 1
ATOM 1862 O O . ARG A 1 242 ? 25.766 12.547 27.812 1 53.12 242 ARG A O 1
ATOM 1869 N N . SER A 1 243 ? 25.906 10.312 28.203 1 46.16 243 SER A N 1
ATOM 1870 C CA . SER A 1 243 ? 27.359 10.367 28.078 1 46.16 243 SER A CA 1
ATOM 1871 C C . SER A 1 243 ? 27.797 10.469 26.625 1 46.16 243 SER A C 1
ATOM 1873 O O . SER A 1 243 ? 28.781 11.148 26.312 1 46.16 243 SER A O 1
ATOM 1875 N N . GLN A 1 244 ? 27.312 9.531 25.75 1 53.31 244 GLN A N 1
ATOM 1876 C CA . GLN A 1 244 ? 28.062 9.094 24.578 1 53.31 244 GLN A CA 1
ATOM 1877 C C . GLN A 1 244 ? 27.641 9.867 23.344 1 53.31 244 GLN A C 1
ATOM 1879 O O . GLN A 1 244 ? 28.281 9.766 22.297 1 53.31 244 GLN A O 1
ATOM 1884 N N . GLY A 1 245 ? 26.875 10.945 23.422 1 62.25 245 GLY A N 1
ATOM 1885 C CA . GLY A 1 245 ? 26.641 11.922 22.375 1 62.25 245 GLY A CA 1
ATOM 1886 C C . GLY A 1 245 ? 25.703 11.422 21.297 1 62.25 245 GLY A C 1
ATOM 1887 O O . GLY A 1 245 ? 25.062 10.383 21.453 1 62.25 245 GLY A O 1
ATOM 1888 N N . TRP A 1 246 ? 25.453 12.023 20.203 1 73.56 246 TRP A N 1
ATOM 1889 C CA . TRP A 1 246 ? 24.594 11.773 19.062 1 73.56 246 TRP A CA 1
ATOM 1890 C C . TRP A 1 246 ? 25.141 10.641 18.188 1 73.56 246 TRP A C 1
ATOM 1892 O O . TRP A 1 246 ? 24.375 9.914 17.562 1 73.56 246 TRP A O 1
ATOM 1902 N N . GLU A 1 247 ? 26.359 10.32 18.266 1 78.38 247 GLU A N 1
ATOM 1903 C CA . GLU A 1 247 ? 26.984 9.336 17.391 1 78.38 247 GLU A CA 1
ATOM 1904 C C . GLU A 1 247 ? 26.609 7.914 17.812 1 78.38 247 GLU A C 1
ATOM 1906 O O . GLU A 1 247 ? 26.312 7.062 16.969 1 78.38 247 GLU A O 1
ATOM 1911 N N . ASP A 1 248 ? 26.609 7.707 19.047 1 78 248 ASP A N 1
ATOM 1912 C CA . ASP A 1 248 ? 26.297 6.371 19.547 1 78 248 ASP A CA 1
ATOM 1913 C C . ASP A 1 248 ? 24.812 6.062 19.391 1 78 248 ASP A C 1
ATOM 1915 O O . ASP A 1 248 ? 24.438 4.934 19.062 1 78 248 ASP A O 1
ATOM 1919 N N . MET A 1 249 ? 24.078 7.039 19.609 1 81.31 249 MET A N 1
ATOM 1920 C CA . MET A 1 249 ? 22.641 6.82 19.438 1 81.31 249 MET A CA 1
ATOM 1921 C C . MET A 1 249 ? 22.312 6.562 17.969 1 81.31 249 MET A C 1
ATOM 1923 O O . MET A 1 249 ? 21.453 5.738 17.656 1 81.31 249 MET A O 1
ATOM 1927 N N . CYS A 1 250 ? 23 7.223 17.109 1 82.69 250 CYS A N 1
ATOM 1928 C CA . CYS A 1 250 ? 22.797 7.008 15.68 1 82.69 250 CYS A CA 1
ATOM 1929 C C . CYS A 1 250 ? 23.203 5.598 15.273 1 82.69 250 CYS A C 1
ATOM 1931 O O . CYS A 1 250 ? 22.531 4.965 14.453 1 82.69 250 CYS A O 1
ATOM 1933 N N . LYS A 1 251 ? 24.203 5.168 15.906 1 82.88 251 LYS A N 1
ATOM 1934 C CA . LYS A 1 251 ? 24.672 3.814 15.617 1 82.88 251 LYS A CA 1
ATOM 1935 C C . LYS A 1 251 ? 23.641 2.777 16.078 1 82.88 251 LYS A C 1
ATOM 1937 O O . LYS A 1 251 ? 23.359 1.822 15.352 1 82.88 251 LYS A O 1
ATOM 1942 N N . VAL A 1 252 ? 23.156 2.951 17.188 1 84.62 252 VAL A N 1
ATOM 1943 C CA . VAL A 1 252 ? 22.172 2.021 17.734 1 84.62 252 VAL A CA 1
ATOM 1944 C C . VAL A 1 252 ? 20.906 2.041 16.875 1 84.62 252 VAL A C 1
ATOM 1946 O O . VAL A 1 252 ? 20.344 0.987 16.562 1 84.62 252 VAL A O 1
ATOM 1949 N N . VAL A 1 253 ? 20.547 3.201 16.516 1 87.88 253 VAL A N 1
ATOM 1950 C CA . VAL A 1 253 ? 19.328 3.35 15.719 1 87.88 253 VAL A CA 1
ATOM 1951 C C . VAL A 1 253 ? 19.531 2.688 14.359 1 87.88 253 VAL A C 1
ATOM 1953 O O . VAL A 1 253 ? 18.625 2.025 13.844 1 87.88 253 VAL A O 1
ATOM 1956 N N . GLU A 1 254 ? 20.656 2.822 13.773 1 86.56 254 GLU A N 1
ATOM 1957 C CA . GLU A 1 254 ? 20.938 2.199 12.484 1 86.56 254 GLU A CA 1
ATOM 1958 C C . GLU A 1 254 ? 20.938 0.677 12.594 1 86.56 254 GLU A C 1
ATOM 1960 O O . GLU A 1 254 ? 20.469 -0.014 11.68 1 86.56 254 GLU A O 1
ATOM 1965 N N . MET A 1 255 ? 21.422 0.255 13.68 1 87.81 255 MET A N 1
ATOM 1966 C CA . MET A 1 255 ? 21.406 -1.189 13.898 1 87.81 255 MET A CA 1
ATOM 1967 C C . MET A 1 255 ? 20 -1.69 14.172 1 87.81 255 MET A C 1
ATOM 1969 O O . MET A 1 255 ? 19.625 -2.787 13.742 1 87.81 255 MET A O 1
ATOM 1973 N N . GLU A 1 256 ? 19.25 -0.917 14.844 1 90.31 256 GLU A N 1
ATOM 1974 C CA . GLU A 1 256 ? 17.844 -1.271 15.07 1 90.31 256 GLU A CA 1
ATOM 1975 C C . GLU A 1 256 ? 17.078 -1.348 13.758 1 90.31 256 GLU A C 1
ATOM 1977 O O . GLU A 1 256 ? 16.25 -2.242 13.562 1 90.31 256 GLU A O 1
ATOM 1982 N N . LEU A 1 257 ? 17.375 -0.46 12.945 1 90.44 257 LEU A N 1
ATOM 1983 C CA . LEU A 1 257 ? 16.688 -0.453 11.648 1 90.44 257 LEU A CA 1
ATOM 1984 C C . LEU A 1 257 ? 17.109 -1.662 10.82 1 90.44 257 LEU A C 1
ATOM 1986 O O . LEU A 1 257 ? 16.297 -2.207 10.062 1 90.44 257 LEU A O 1
ATOM 1990 N N . SER A 1 258 ? 18.297 -2.053 10.992 1 88.88 258 SER A N 1
ATOM 1991 C CA . SER A 1 258 ? 18.734 -3.268 10.312 1 88.88 258 SER A CA 1
ATOM 1992 C C . SER A 1 258 ? 18.016 -4.496 10.859 1 88.88 258 SER A C 1
ATOM 1994 O O . SER A 1 258 ? 17.672 -5.41 10.102 1 88.88 258 SER A O 1
ATOM 1996 N N . LEU A 1 259 ? 17.828 -4.48 12.086 1 90.94 259 LEU A N 1
ATOM 1997 C CA . LEU A 1 259 ? 17.109 -5.586 12.695 1 90.94 259 LEU A CA 1
ATOM 1998 C C . LEU A 1 259 ? 15.633 -5.559 12.297 1 90.94 259 LEU A C 1
ATOM 2000 O O . LEU A 1 259 ? 15.023 -6.613 12.094 1 90.94 259 LEU A O 1
ATOM 2004 N N . MET A 1 260 ? 15.102 -4.398 12.211 1 92.44 260 MET A N 1
ATOM 2005 C CA . MET A 1 260 ? 13.719 -4.281 11.75 1 92.44 260 MET A CA 1
ATOM 2006 C C . MET A 1 260 ? 13.578 -4.762 10.312 1 92.44 260 MET A C 1
ATOM 2008 O O . MET A 1 260 ? 12.555 -5.344 9.945 1 92.44 260 MET A O 1
ATOM 2012 N N . TYR A 1 261 ? 14.586 -4.508 9.492 1 91.31 261 TYR A N 1
ATOM 2013 C CA . TYR A 1 261 ? 14.633 -5.051 8.141 1 91.31 261 TYR A CA 1
ATOM 2014 C C . TYR A 1 261 ? 14.586 -6.574 8.164 1 91.31 261 TYR A C 1
ATOM 2016 O O . TYR A 1 261 ? 13.867 -7.191 7.375 1 91.31 261 TYR A O 1
ATOM 2024 N N . ASP A 1 262 ? 15.258 -7.121 9.102 1 91.75 262 ASP A N 1
ATOM 2025 C CA . ASP A 1 262 ? 15.281 -8.578 9.203 1 91.75 262 ASP A CA 1
ATOM 2026 C C . ASP A 1 262 ? 13.906 -9.125 9.578 1 91.75 262 ASP A C 1
ATOM 2028 O O . ASP A 1 262 ? 13.5 -10.18 9.094 1 91.75 262 ASP A O 1
ATOM 2032 N N . VAL A 1 263 ? 13.305 -8.438 10.359 1 93.38 263 VAL A N 1
ATOM 2033 C CA . VAL A 1 263 ? 12 -8.898 10.812 1 93.38 263 VAL A CA 1
ATOM 2034 C C . VAL A 1 263 ? 10.992 -8.828 9.664 1 93.38 263 VAL A C 1
ATOM 2036 O O . VAL A 1 263 ? 10.18 -9.742 9.492 1 93.38 263 VAL A O 1
ATOM 2039 N N . MET A 1 264 ? 11.086 -7.852 8.844 1 93.69 264 MET A N 1
ATOM 2040 C CA . MET A 1 264 ? 10.047 -7.613 7.844 1 93.69 264 MET A CA 1
ATOM 2041 C C . MET A 1 264 ? 10.406 -8.281 6.52 1 93.69 264 MET A C 1
ATOM 2043 O O . MET A 1 264 ? 9.516 -8.695 5.77 1 93.69 264 MET A O 1
ATOM 2047 N N . TYR A 1 265 ? 11.727 -8.43 6.172 1 93.06 265 TYR A N 1
ATOM 2048 C CA . TYR A 1 265 ? 12.047 -8.789 4.793 1 93.06 265 TYR A CA 1
ATOM 2049 C C . TYR A 1 265 ? 12.938 -10.023 4.746 1 93.06 265 TYR A C 1
ATOM 2051 O O . TYR A 1 265 ? 13.359 -10.453 3.67 1 93.06 265 TYR A O 1
ATOM 2059 N N . THR A 1 266 ? 13.242 -10.516 5.844 1 93.5 266 THR A N 1
ATOM 2060 C CA . THR A 1 266 ? 13.984 -11.773 5.891 1 93.5 266 THR A CA 1
ATOM 2061 C C . THR A 1 266 ? 13.297 -12.773 6.812 1 93.5 266 THR A C 1
ATOM 2063 O O . THR A 1 266 ? 12.266 -12.469 7.414 1 93.5 266 THR A O 1
ATOM 2066 N N . LYS A 1 267 ? 13.867 -13.984 6.887 1 93.81 267 LYS A N 1
ATOM 2067 C CA . LYS A 1 267 ? 13.305 -15.031 7.73 1 93.81 267 LYS A CA 1
ATOM 2068 C C . LYS A 1 267 ? 13.992 -15.07 9.094 1 93.81 267 LYS A C 1
ATOM 2070 O O . LYS A 1 267 ? 13.789 -16 9.875 1 93.81 267 LYS A O 1
ATOM 2075 N N . ALA A 1 268 ? 14.719 -14.117 9.445 1 90.38 268 ALA A N 1
ATOM 2076 C CA . ALA A 1 268 ? 15.555 -14.156 10.641 1 90.38 268 ALA A CA 1
ATOM 2077 C C . ALA A 1 268 ? 14.695 -14.203 11.906 1 90.38 268 ALA A C 1
ATOM 2079 O O . ALA A 1 268 ? 15.031 -14.906 12.859 1 90.38 268 ALA A O 1
ATOM 2080 N N . ALA A 1 269 ? 13.633 -13.516 11.898 1 88.5 269 ALA A N 1
ATOM 2081 C CA . ALA A 1 269 ? 12.797 -13.461 13.102 1 88.5 269 ALA A CA 1
ATOM 2082 C C . ALA A 1 269 ? 12.211 -14.828 13.422 1 88.5 269 ALA A C 1
ATOM 2084 O O . ALA A 1 269 ? 12.039 -15.172 14.594 1 88.5 269 ALA A O 1
ATOM 2085 N N . VAL A 1 270 ? 11.938 -15.578 12.406 1 91.62 270 VAL A N 1
ATOM 2086 C CA . VAL A 1 270 ? 11.352 -16.891 12.594 1 91.62 270 VAL A CA 1
ATOM 2087 C C . VAL A 1 270 ? 12.453 -17.953 12.664 1 91.62 270 VAL A C 1
ATOM 2089 O O . VAL A 1 270 ? 12.312 -18.953 13.367 1 91.62 270 VAL A O 1
ATOM 2092 N N . GLY A 1 271 ? 13.484 -17.688 12 1 91.31 271 GLY A N 1
ATOM 2093 C CA . GLY A 1 271 ? 14.594 -18.641 11.961 1 91.31 271 GLY A CA 1
ATOM 2094 C C . GLY A 1 271 ? 15.312 -18.766 13.289 1 91.31 271 GLY A C 1
ATOM 2095 O O . GLY A 1 271 ? 15.883 -19.828 13.594 1 91.31 271 GLY A O 1
ATOM 2096 N N . HIS A 1 272 ? 15.203 -17.719 14.047 1 90.38 272 HIS A N 1
ATOM 2097 C CA . HIS A 1 272 ? 15.93 -17.75 15.312 1 90.38 272 HIS A CA 1
ATOM 2098 C C . HIS A 1 272 ? 14.977 -18.016 16.484 1 90.38 272 HIS A C 1
ATOM 2100 O O . HIS A 1 272 ? 15.039 -17.328 17.5 1 90.38 272 HIS A O 1
ATOM 2106 N N . THR A 1 273 ? 14.141 -18.828 16.281 1 90.75 273 THR A N 1
ATOM 2107 C CA . THR A 1 273 ? 13.281 -19.406 17.297 1 90.75 273 THR A CA 1
ATOM 2108 C C . THR A 1 273 ? 13.586 -20.891 17.5 1 90.75 273 THR A C 1
ATOM 2110 O O . THR A 1 273 ? 14.406 -21.453 16.766 1 90.75 273 THR A O 1
ATOM 2113 N N . TRP A 1 274 ? 13.016 -21.547 18.406 1 89.62 274 TRP A N 1
ATOM 2114 C CA . TRP A 1 274 ? 13.297 -22.953 18.703 1 89.62 274 TRP A CA 1
ATOM 2115 C C . TRP A 1 274 ? 12.977 -23.828 17.5 1 89.62 274 TRP A C 1
ATOM 2117 O O . TRP A 1 274 ? 13.82 -24.609 17.047 1 89.62 274 TRP A O 1
ATOM 2127 N N . PRO A 1 275 ? 11.805 -23.609 16.906 1 92.81 275 PRO A N 1
ATOM 2128 C CA . PRO A 1 275 ? 11.547 -24.406 15.703 1 92.81 275 PRO A CA 1
ATOM 2129 C C . PRO A 1 275 ? 12.484 -24.062 14.547 1 92.81 275 PRO A C 1
ATOM 2131 O O . PRO A 1 275 ? 12.867 -24.938 13.766 1 92.81 275 PRO A O 1
ATOM 2134 N N . GLY A 1 276 ? 12.836 -22.844 14.516 1 93.44 276 GLY A N 1
ATOM 2135 C CA . GLY A 1 276 ? 13.75 -22.438 13.469 1 93.44 276 GLY A CA 1
ATOM 2136 C C . GLY A 1 276 ? 15.125 -23.062 13.594 1 93.44 276 GLY A C 1
ATOM 2137 O O . GLY A 1 276 ? 15.711 -23.5 12.602 1 93.44 276 GLY A O 1
ATOM 2138 N N . TYR A 1 277 ? 15.57 -23.219 14.758 1 91.56 277 TYR A N 1
ATOM 2139 C CA . TYR A 1 277 ? 16.859 -23.859 14.984 1 91.56 277 TYR A CA 1
ATOM 2140 C C . TYR A 1 277 ? 16.781 -25.359 14.727 1 91.56 277 TYR A C 1
ATOM 2142 O O . TYR A 1 277 ? 17.734 -25.953 14.219 1 91.56 277 TYR A O 1
ATOM 2150 N N . CYS A 1 278 ? 15.664 -25.906 15.062 1 93.62 278 CYS A N 1
ATOM 2151 C CA . CYS A 1 278 ? 15.477 -27.328 14.789 1 93.62 278 CYS A CA 1
ATOM 2152 C C . CYS A 1 278 ? 15.539 -27.609 13.289 1 93.62 278 CYS A C 1
ATOM 2154 O O . CYS A 1 278 ? 16.172 -28.578 12.859 1 93.62 278 CYS A O 1
ATOM 2156 N N . ILE A 1 279 ? 14.969 -26.781 12.523 1 95.69 279 ILE A N 1
ATOM 2157 C CA . ILE A 1 279 ? 14.961 -26.969 11.07 1 95.69 279 ILE A CA 1
ATOM 2158 C C . ILE A 1 279 ? 16.375 -26.766 10.523 1 95.69 279 ILE A C 1
ATOM 2160 O O . ILE A 1 279 ? 16.812 -27.5 9.648 1 95.69 279 ILE A O 1
ATOM 2164 N N . ARG A 1 280 ? 17.094 -25.828 11.062 1 94.75 280 ARG A N 1
ATOM 2165 C CA . ARG A 1 280 ? 18.438 -25.531 10.57 1 94.75 280 ARG A CA 1
ATOM 2166 C C . ARG A 1 280 ? 19.422 -26.641 10.945 1 94.75 280 ARG A C 1
ATOM 2168 O O . ARG A 1 280 ? 20.375 -26.891 10.227 1 94.75 280 ARG A O 1
ATOM 2175 N N . LEU A 1 281 ? 19.156 -27.297 12.023 1 94.31 281 LEU A N 1
ATOM 2176 C CA . LEU A 1 281 ? 20 -28.422 12.43 1 94.31 281 LEU A CA 1
ATOM 2177 C C . LEU A 1 281 ? 19.672 -29.672 11.633 1 94.31 281 LEU A C 1
ATOM 2179 O O . LEU A 1 281 ? 20.562 -30.406 11.203 1 94.31 281 LEU A O 1
ATOM 2183 N N . ALA A 1 282 ? 18.406 -29.828 11.43 1 96.5 282 ALA A N 1
ATOM 2184 C CA . ALA A 1 282 ? 17.938 -31.031 10.734 1 96.5 282 ALA A CA 1
ATOM 2185 C C . ALA A 1 282 ? 18.219 -30.938 9.234 1 96.5 282 ALA A C 1
ATOM 2187 O O . ALA A 1 282 ? 18.438 -31.953 8.57 1 96.5 282 ALA A O 1
ATOM 2188 N N . SER A 1 283 ? 18.281 -29.75 8.68 1 96.75 283 SER A N 1
ATOM 2189 C CA . SER A 1 283 ? 18.344 -29.562 7.234 1 96.75 283 SER A CA 1
ATOM 2190 C C . SER A 1 283 ? 19.641 -30.125 6.66 1 96.75 283 SER A C 1
ATOM 2192 O O . SER A 1 283 ? 19.609 -30.969 5.766 1 96.75 283 SER A O 1
ATOM 2194 N N . PRO A 1 284 ? 20.844 -29.797 7.223 1 97.38 284 PRO A N 1
ATOM 2195 C CA . PRO A 1 284 ? 22.062 -30.391 6.66 1 97.38 284 PRO A CA 1
ATOM 2196 C C . PRO A 1 284 ? 22.188 -31.875 6.93 1 97.38 284 PRO A C 1
ATOM 2198 O O . PRO A 1 284 ? 22.734 -32.625 6.105 1 97.38 284 PRO A O 1
ATOM 2201 N N . LEU A 1 285 ? 21.641 -32.375 8 1 97.62 285 LEU A N 1
ATOM 2202 C CA . LEU A 1 285 ? 21.703 -33.812 8.328 1 97.62 285 LEU A CA 1
ATOM 2203 C C . LEU A 1 285 ? 20.828 -34.625 7.363 1 97.62 285 LEU A C 1
ATOM 2205 O O . LEU A 1 285 ? 21.266 -35.656 6.848 1 97.62 285 LEU A O 1
ATOM 2209 N N . PHE A 1 286 ? 19.641 -34.125 7.098 1 98 286 PHE A N 1
ATOM 2210 C CA . PHE A 1 286 ? 18.734 -34.812 6.188 1 98 286 PHE A CA 1
ATOM 2211 C C . PHE A 1 286 ? 19.266 -34.781 4.762 1 98 286 PHE A C 1
ATOM 2213 O O . PHE A 1 286 ? 19.203 -35.781 4.043 1 98 286 PHE A O 1
ATOM 2220 N N . THR A 1 287 ? 19.812 -33.625 4.363 1 97.88 287 THR A N 1
ATOM 2221 C CA . THR A 1 287 ? 20.328 -33.5 3.008 1 97.88 287 THR A CA 1
ATOM 2222 C C . THR A 1 287 ? 21.578 -34.375 2.828 1 97.88 287 THR A C 1
ATOM 2224 O O . THR A 1 287 ? 21.75 -35 1.779 1 97.88 287 THR A O 1
ATOM 2227 N N . ALA A 1 288 ? 22.406 -34.469 3.836 1 97.75 288 ALA A N 1
ATOM 2228 C CA . ALA A 1 288 ? 23.594 -35.312 3.773 1 97.75 288 ALA A CA 1
ATOM 2229 C C . ALA A 1 288 ? 23.203 -36.781 3.707 1 97.75 288 ALA A C 1
ATOM 2231 O O . ALA A 1 288 ? 23.781 -37.562 2.932 1 97.75 288 ALA A O 1
ATOM 2232 N N . ALA A 1 289 ? 22.266 -37.125 4.492 1 97.69 289 ALA A N 1
ATOM 2233 C CA . ALA A 1 289 ? 21.781 -38.5 4.465 1 97.69 289 ALA A CA 1
ATOM 2234 C C . ALA A 1 289 ? 21.188 -38.844 3.1 1 97.69 289 ALA A C 1
ATOM 2236 O O . ALA A 1 289 ? 21.422 -39.938 2.578 1 97.69 289 ALA A O 1
ATOM 2237 N N . ALA A 1 290 ? 20.438 -37.938 2.531 1 97.19 290 ALA A N 1
ATOM 2238 C CA . ALA A 1 290 ? 19.844 -38.156 1.213 1 97.19 290 ALA A CA 1
ATOM 2239 C C . ALA A 1 290 ? 20.922 -38.25 0.14 1 97.19 290 ALA A C 1
ATOM 2241 O O . ALA A 1 290 ? 20.812 -39.062 -0.786 1 97.19 290 ALA A O 1
ATOM 2242 N N . LEU A 1 291 ? 21.953 -37.469 0.249 1 97 291 LEU A N 1
ATOM 2243 C CA . LEU A 1 291 ? 23.062 -37.5 -0.698 1 97 291 LEU A CA 1
ATOM 2244 C C . LEU A 1 291 ? 23.797 -38.844 -0.605 1 97 291 LEU A C 1
ATOM 2246 O O . LEU A 1 291 ? 24.125 -39.438 -1.629 1 97 291 LEU A O 1
ATOM 2250 N N . LEU A 1 292 ? 24 -39.406 0.597 1 96.56 292 LEU A N 1
ATOM 2251 C CA . LEU A 1 292 ? 24.672 -40.688 0.796 1 96.56 292 LEU A CA 1
ATOM 2252 C C . LEU A 1 292 ? 23.812 -41.812 0.275 1 96.56 292 LEU A C 1
ATOM 2254 O O . LEU A 1 292 ? 24.328 -42.75 -0.347 1 96.56 292 LEU A O 1
ATOM 2258 N N . LEU A 1 293 ? 22.547 -41.719 0.534 1 95.56 293 LEU A N 1
ATOM 2259 C CA . LEU A 1 293 ? 21.641 -42.75 0.05 1 95.56 293 LEU A CA 1
ATOM 2260 C C . LEU A 1 293 ? 21.594 -42.781 -1.475 1 95.56 293 LEU A C 1
ATOM 2262 O O . LEU A 1 293 ? 21.578 -43.844 -2.092 1 95.56 293 LEU A O 1
ATOM 2266 N N . PHE A 1 294 ? 21.578 -41.562 -2.115 1 93.94 294 PHE A N 1
ATOM 2267 C CA . PHE A 1 294 ? 21.562 -41.469 -3.57 1 93.94 294 PHE A CA 1
ATOM 2268 C C . PHE A 1 294 ? 22.891 -41.938 -4.16 1 93.94 294 PHE A C 1
ATOM 2270 O O . PHE A 1 294 ? 22.922 -42.562 -5.23 1 93.94 294 PHE A O 1
ATOM 2277 N N . TRP A 1 295 ? 23.938 -41.625 -3.43 1 93 295 TRP A N 1
ATOM 2278 C CA . TRP A 1 295 ? 25.266 -42.062 -3.883 1 93 295 TRP A CA 1
ATOM 2279 C C . TRP A 1 295 ? 25.391 -43.562 -3.877 1 93 295 TRP A C 1
ATOM 2281 O O . TRP A 1 295 ? 26 -44.156 -4.777 1 93 295 TRP A O 1
ATOM 2291 N N . SER A 1 296 ? 24.688 -44.25 -2.977 1 90.69 296 SER A N 1
ATOM 2292 C CA . SER A 1 296 ? 24.781 -45.688 -2.824 1 90.69 296 SER A CA 1
ATOM 2293 C C . SER A 1 296 ? 23.781 -46.406 -3.727 1 90.69 296 SER A C 1
ATOM 2295 O O . SER A 1 296 ? 23.875 -47.625 -3.934 1 90.69 296 SER A O 1
ATOM 2297 N N . ASP A 1 297 ? 22.891 -45.625 -4.254 1 87.19 297 ASP A N 1
ATOM 2298 C CA . ASP A 1 297 ? 21.844 -46.25 -5.066 1 87.19 297 ASP A CA 1
ATOM 2299 C C . ASP A 1 297 ? 22.359 -46.594 -6.457 1 87.19 297 ASP A C 1
ATOM 2301 O O . ASP A 1 297 ? 23.297 -45.969 -6.961 1 87.19 297 ASP A O 1
ATOM 2305 N N . ASN A 1 298 ? 21.781 -47.688 -6.992 1 80.38 298 ASN A N 1
ATOM 2306 C CA . ASN A 1 298 ? 22.125 -48.125 -8.344 1 80.38 298 ASN A CA 1
ATOM 2307 C C . ASN A 1 298 ? 21.562 -47.188 -9.398 1 80.38 298 ASN A C 1
ATOM 2309 O O . ASN A 1 298 ? 20.359 -46.875 -9.383 1 80.38 298 ASN A O 1
ATOM 2313 N N . LYS A 1 299 ? 22.406 -46.656 -10.242 1 82.56 299 LYS A N 1
ATOM 2314 C CA . LYS A 1 299 ? 22 -45.688 -11.25 1 82.56 299 LYS A CA 1
ATOM 2315 C C . LYS A 1 299 ? 21.828 -46.344 -12.609 1 82.56 299 LYS A C 1
ATOM 2317 O O . LYS A 1 299 ? 21.766 -45.656 -13.641 1 82.56 299 LYS A O 1
ATOM 2322 N N . ASP A 1 300 ? 21.609 -47.656 -12.531 1 77.88 300 ASP A N 1
ATOM 2323 C CA . ASP A 1 300 ? 21.469 -48.344 -13.797 1 77.88 300 ASP A CA 1
ATOM 2324 C C . ASP A 1 300 ? 20.125 -48.062 -14.445 1 77.88 300 ASP A C 1
ATOM 2326 O O . ASP A 1 300 ? 19.078 -48.125 -13.789 1 77.88 300 ASP A O 1
ATOM 2330 N N . GLY A 1 301 ? 20.016 -47.5 -15.594 1 76.88 301 GLY A N 1
ATOM 2331 C CA . GLY A 1 301 ? 18.797 -47.219 -16.344 1 76.88 301 GLY A CA 1
ATOM 2332 C C . GLY A 1 301 ? 18.344 -45.781 -16.281 1 76.88 301 GLY A C 1
ATOM 2333 O O . GLY A 1 301 ? 17.375 -45.406 -16.938 1 76.88 301 GLY A O 1
ATOM 2334 N N . GLN A 1 302 ? 19.156 -45.031 -15.5 1 83.69 302 GLN A N 1
ATOM 2335 C CA . GLN A 1 302 ? 18.797 -43.625 -15.398 1 83.69 302 GLN A CA 1
ATOM 2336 C C . GLN A 1 302 ? 19.594 -42.781 -16.391 1 83.69 302 GLN A C 1
ATOM 2338 O O . GLN A 1 302 ? 20.688 -43.156 -16.797 1 83.69 302 GLN A O 1
ATOM 2343 N N . SER A 1 303 ? 18.953 -41.812 -16.906 1 87.12 303 SER A N 1
ATOM 2344 C CA . SER A 1 303 ? 19.625 -40.875 -17.812 1 87.12 303 SER A CA 1
ATOM 2345 C C . SER A 1 303 ? 20.75 -40.125 -17.094 1 87.12 303 SER A C 1
ATOM 2347 O O . SER A 1 303 ? 20.594 -39.719 -15.945 1 87.12 303 SER A O 1
ATOM 2349 N N . SER A 1 304 ? 21.891 -40 -17.719 1 88.44 304 SER A N 1
ATOM 2350 C CA . SER A 1 304 ? 23.047 -39.312 -17.141 1 88.44 304 SER A CA 1
ATOM 2351 C C . SER A 1 304 ? 22.719 -37.875 -16.812 1 88.44 304 SER A C 1
ATOM 2353 O O . SER A 1 304 ? 23.188 -37.344 -15.797 1 88.44 304 SER A O 1
ATOM 2355 N N . ALA A 1 305 ? 21.969 -37.188 -17.672 1 89.12 305 ALA A N 1
ATOM 2356 C CA . ALA A 1 305 ? 21.594 -35.781 -17.438 1 89.12 305 ALA A CA 1
ATOM 2357 C C . ALA A 1 305 ? 20.781 -35.656 -16.141 1 89.12 305 ALA A C 1
ATOM 2359 O O . ALA A 1 305 ? 21 -34.719 -15.367 1 89.12 305 ALA A O 1
ATOM 2360 N N . ASP A 1 306 ? 19.859 -36.594 -15.898 1 91.75 306 ASP A N 1
ATOM 2361 C CA . ASP A 1 306 ? 19.016 -36.562 -14.711 1 91.75 306 ASP A CA 1
ATOM 2362 C C . ASP A 1 306 ? 19.812 -36.844 -13.445 1 91.75 306 ASP A C 1
ATOM 2364 O O . ASP A 1 306 ? 19.547 -36.25 -12.391 1 91.75 306 ASP A O 1
ATOM 2368 N N . VAL A 1 307 ? 20.812 -37.656 -13.594 1 93.5 307 VAL A N 1
ATOM 2369 C CA . VAL A 1 307 ? 21.688 -37.969 -12.461 1 93.5 307 VAL A CA 1
ATOM 2370 C C . VAL A 1 307 ? 22.516 -36.75 -12.102 1 93.5 307 VAL A C 1
ATOM 2372 O O . VAL A 1 307 ? 22.672 -36.406 -10.922 1 93.5 307 VAL A O 1
ATOM 2375 N N . ILE A 1 308 ? 22.953 -36.031 -13.125 1 93.62 308 ILE A N 1
ATOM 2376 C CA . ILE A 1 308 ? 23.766 -34.844 -12.883 1 93.62 308 ILE A CA 1
ATOM 2377 C C . ILE A 1 308 ? 22.906 -33.75 -12.227 1 93.62 308 ILE A C 1
ATOM 2379 O O . ILE A 1 308 ? 23.344 -33.062 -11.312 1 93.62 308 ILE A O 1
ATOM 2383 N N . VAL A 1 309 ? 21.703 -33.594 -12.703 1 94.06 309 VAL A N 1
ATOM 2384 C CA . VAL A 1 309 ? 20.797 -32.594 -12.141 1 94.06 309 VAL A CA 1
ATOM 2385 C C . VAL A 1 309 ? 20.5 -32.938 -10.68 1 94.06 309 VAL A C 1
ATOM 2387 O O . VAL A 1 309 ? 20.484 -32.031 -9.82 1 94.06 309 VAL A O 1
ATOM 2390 N N . THR A 1 310 ? 20.312 -34.188 -10.391 1 94.81 310 THR A N 1
ATOM 2391 C CA . THR A 1 310 ? 20 -34.594 -9.031 1 94.81 310 THR A CA 1
ATOM 2392 C C . THR A 1 310 ? 21.188 -34.375 -8.109 1 94.81 310 THR A C 1
ATOM 2394 O O . THR A 1 310 ? 21.016 -33.875 -6.992 1 94.81 310 THR A O 1
ATOM 2397 N N . TYR A 1 311 ? 22.359 -34.656 -8.594 1 95.81 311 TYR A N 1
ATOM 2398 C CA . TYR A 1 311 ? 23.547 -34.375 -7.793 1 95.81 311 TYR A CA 1
ATOM 2399 C C . TYR A 1 311 ? 23.719 -32.906 -7.57 1 95.81 311 TYR A C 1
ATOM 2401 O O . TYR A 1 311 ? 24.094 -32.469 -6.477 1 95.81 311 TYR A O 1
ATOM 2409 N N . SER A 1 312 ? 23.469 -32.094 -8.578 1 96.31 312 SER A N 1
ATOM 2410 C CA . SER A 1 312 ? 23.578 -30.625 -8.445 1 96.31 312 SER A CA 1
ATOM 2411 C C . SER A 1 312 ? 22.609 -30.094 -7.406 1 96.31 312 SER A C 1
ATOM 2413 O O . SER A 1 312 ? 22.969 -29.25 -6.582 1 96.31 312 SER A O 1
ATOM 2415 N N . LEU A 1 313 ? 21.406 -30.609 -7.438 1 97.12 313 LEU A N 1
ATOM 2416 C CA . LEU A 1 313 ? 20.391 -30.156 -6.48 1 97.12 313 LEU A CA 1
ATOM 2417 C C . LEU A 1 313 ? 20.797 -30.531 -5.059 1 97.12 313 LEU A C 1
ATOM 2419 O O . LEU A 1 313 ? 20.719 -29.719 -4.145 1 97.12 313 LEU A O 1
ATOM 2423 N N . LEU A 1 314 ? 21.266 -31.75 -4.902 1 97.44 314 LEU A N 1
ATOM 2424 C CA . LEU A 1 314 ? 21.625 -32.25 -3.572 1 97.44 314 LEU A CA 1
ATOM 2425 C C . LEU A 1 314 ? 22.859 -31.531 -3.045 1 97.44 314 LEU A C 1
ATOM 2427 O O . LEU A 1 314 ? 22.891 -31.094 -1.893 1 97.44 314 LEU A O 1
ATOM 2431 N N . ILE A 1 315 ? 23.844 -31.297 -3.854 1 97.25 315 ILE A N 1
ATOM 2432 C CA . ILE A 1 315 ? 25.094 -30.703 -3.414 1 97.25 315 ILE A CA 1
ATOM 2433 C C . ILE A 1 315 ? 24.875 -29.219 -3.104 1 97.25 315 ILE A C 1
ATOM 2435 O O . ILE A 1 315 ? 25.328 -28.719 -2.066 1 97.25 315 ILE A O 1
ATOM 2439 N N . VAL A 1 316 ? 24.234 -28.516 -3.984 1 96.88 316 VAL A N 1
ATOM 2440 C CA . VAL A 1 316 ? 23.984 -27.094 -3.77 1 96.88 316 VAL A CA 1
ATOM 2441 C C . VAL A 1 316 ? 23.141 -26.891 -2.512 1 96.88 316 VAL A C 1
ATOM 2443 O O . VAL A 1 316 ? 23.422 -26 -1.703 1 96.88 316 VAL A O 1
ATOM 2446 N N . THR A 1 317 ? 22.109 -27.688 -2.379 1 96.81 317 THR A N 1
ATOM 2447 C CA . THR A 1 317 ? 21.266 -27.578 -1.189 1 96.81 317 THR A CA 1
ATOM 2448 C C . THR A 1 317 ? 22.078 -27.844 0.072 1 96.81 317 THR A C 1
ATOM 2450 O O . THR A 1 317 ? 21.922 -27.156 1.081 1 96.81 317 THR A O 1
ATOM 2453 N N . LEU A 1 318 ? 22.953 -28.828 0.037 1 97.38 318 LEU A N 1
ATOM 2454 C CA . LEU A 1 318 ? 23.781 -29.141 1.192 1 97.38 318 LEU A CA 1
ATOM 2455 C C . LEU A 1 318 ? 24.719 -27.984 1.53 1 97.38 318 LEU A C 1
ATOM 2457 O O . LEU A 1 318 ? 24.844 -27.609 2.695 1 97.38 318 LEU A O 1
ATOM 2461 N N . VAL A 1 319 ? 25.297 -27.406 0.562 1 96.69 319 VAL A N 1
ATOM 2462 C CA . VAL A 1 319 ? 26.219 -26.281 0.777 1 96.69 319 VAL A CA 1
ATOM 2463 C C . VAL A 1 319 ? 25.453 -25.094 1.357 1 96.69 319 VAL A C 1
ATOM 2465 O O . VAL A 1 319 ? 25.938 -24.438 2.285 1 96.69 319 VAL A O 1
ATOM 2468 N N . LEU A 1 320 ? 24.344 -24.875 0.821 1 95.25 320 LEU A N 1
ATOM 2469 C CA . LEU A 1 320 ? 23.531 -23.766 1.313 1 95.25 320 LEU A CA 1
ATOM 2470 C C . LEU A 1 320 ? 23.078 -24.016 2.744 1 95.25 320 LEU A C 1
ATOM 2472 O O . LEU A 1 320 ? 23.109 -23.109 3.584 1 95.25 320 LEU A O 1
ATOM 2476 N N . ASP A 1 321 ? 22.688 -25.219 3.027 1 95.88 321 ASP A N 1
ATOM 2477 C CA . ASP A 1 321 ? 22.203 -25.562 4.359 1 95.88 321 ASP A CA 1
ATOM 2478 C C . ASP A 1 321 ? 23.328 -25.453 5.395 1 95.88 321 ASP A C 1
ATOM 2480 O O . ASP A 1 321 ? 23.109 -24.953 6.5 1 95.88 321 ASP A O 1
ATOM 2484 N N . VAL A 1 322 ? 24.406 -25.859 5.059 1 95.25 322 VAL A N 1
ATOM 2485 C CA . VAL A 1 322 ? 25.547 -25.766 5.973 1 95.25 322 VAL A CA 1
ATOM 2486 C C . VAL A 1 322 ? 25.922 -24.297 6.164 1 95.25 322 VAL A C 1
ATOM 2488 O O . VAL A 1 322 ? 26.188 -23.859 7.285 1 95.25 322 VAL A O 1
ATOM 2491 N N . GLY A 1 323 ? 25.844 -23.578 5.082 1 91.25 323 GLY A N 1
ATOM 2492 C CA . GLY A 1 323 ? 26.109 -22.156 5.18 1 91.25 323 GLY A CA 1
ATOM 2493 C C . GLY A 1 323 ? 25.125 -21.422 6.066 1 91.25 323 GLY A C 1
ATOM 2494 O O . GLY A 1 323 ? 25.516 -20.578 6.871 1 91.25 323 GLY A O 1
ATOM 2495 N N . TRP A 1 324 ? 23.922 -21.766 5.945 1 91.38 324 TRP A N 1
ATOM 2496 C CA . TRP A 1 324 ? 22.891 -21.109 6.75 1 91.38 324 TRP A CA 1
ATOM 2497 C C . TRP A 1 324 ? 23.047 -21.5 8.219 1 91.38 324 TRP A C 1
ATOM 2499 O O . TRP A 1 324 ? 22.812 -20.672 9.109 1 91.38 324 TRP A O 1
ATOM 2509 N N . LEU A 1 325 ? 23.375 -22.688 8.461 1 91.88 325 LEU A N 1
ATOM 2510 C CA . LEU A 1 325 ? 23.578 -23.125 9.836 1 91.88 325 LEU A CA 1
ATOM 2511 C C . LEU A 1 325 ? 24.75 -22.375 10.469 1 91.88 325 LEU A C 1
ATOM 2513 O O . LEU A 1 325 ? 24.625 -21.875 11.594 1 91.88 325 LEU A O 1
ATOM 2517 N N . LEU A 1 326 ? 25.766 -22.234 9.773 1 87.12 326 LEU A N 1
ATOM 2518 C CA . LEU A 1 326 ? 26.938 -21.547 10.297 1 87.12 326 LEU A CA 1
ATOM 2519 C C . LEU A 1 326 ? 26.656 -20.062 10.492 1 87.12 326 LEU A C 1
ATOM 2521 O O . LEU A 1 326 ? 27.062 -19.469 11.5 1 87.12 326 LEU A O 1
ATOM 2525 N N . ARG A 1 327 ? 25.953 -19.516 9.594 1 82.81 327 ARG A N 1
ATOM 2526 C CA . ARG A 1 327 ? 25.594 -18.094 9.703 1 82.81 327 ARG A CA 1
ATOM 2527 C C . ARG A 1 327 ? 24.641 -17.859 10.867 1 82.81 327 ARG A C 1
ATOM 2529 O O . ARG A 1 327 ? 24.719 -16.844 11.547 1 82.81 327 ARG A O 1
ATOM 2536 N N . SER A 1 328 ? 23.75 -18.766 11.023 1 86.19 328 SER A N 1
ATOM 2537 C CA . SER A 1 328 ? 22.781 -18.641 12.109 1 86.19 328 SER A CA 1
ATOM 2538 C C . SER A 1 328 ? 23.469 -18.75 13.469 1 86.19 328 SER A C 1
ATOM 2540 O O . SER A 1 328 ? 23.141 -18.016 14.406 1 86.19 328 SER A O 1
ATOM 2542 N N . LEU A 1 329 ? 24.438 -19.578 13.531 1 81.12 329 LEU A N 1
ATOM 2543 C CA . LEU A 1 329 ? 25.141 -19.781 14.789 1 81.12 329 LEU A CA 1
ATOM 2544 C C . LEU A 1 329 ? 26.047 -18.594 15.109 1 81.12 329 LEU A C 1
ATOM 2546 O O . LEU A 1 329 ? 26.25 -18.266 16.281 1 81.12 329 LEU A O 1
ATOM 2550 N N . GLY A 1 330 ? 26.5 -17.922 14.133 1 76.38 330 GLY A N 1
ATOM 2551 C CA . GLY A 1 330 ? 27.375 -16.781 14.344 1 76.38 330 GLY A CA 1
ATOM 2552 C C . GLY A 1 330 ? 26.641 -15.453 14.273 1 76.38 330 GLY A C 1
ATOM 2553 O O . GLY A 1 330 ? 27.281 -14.398 14.148 1 76.38 330 GLY A O 1
ATOM 2554 N N . SER A 1 331 ? 25.422 -15.531 14.375 1 78.31 331 SER A N 1
ATOM 2555 C CA . SER A 1 331 ? 24.656 -14.297 14.219 1 78.31 331 SER A CA 1
ATOM 2556 C C . SER A 1 331 ? 24.359 -13.656 15.57 1 78.31 331 SER A C 1
ATOM 2558 O O . SER A 1 331 ? 24.375 -14.328 16.594 1 78.31 331 SER A O 1
ATOM 2560 N N . THR A 1 332 ? 24.062 -12.398 15.523 1 79.25 332 THR A N 1
ATOM 2561 C CA . THR A 1 332 ? 23.719 -11.672 16.734 1 79.25 332 THR A CA 1
ATOM 2562 C C . THR A 1 332 ? 22.312 -12.055 17.203 1 79.25 332 THR A C 1
ATOM 2564 O O . THR A 1 332 ? 22 -11.914 18.391 1 79.25 332 THR A O 1
ATOM 2567 N N . TRP A 1 333 ? 21.562 -12.562 16.344 1 83.81 333 TRP A N 1
ATOM 2568 C CA . TRP A 1 333 ? 20.234 -13.031 16.703 1 83.81 333 TRP A CA 1
ATOM 2569 C C . TRP A 1 333 ? 20.312 -14.211 17.672 1 83.81 333 TRP A C 1
ATOM 2571 O O . TRP A 1 333 ? 19.5 -14.32 18.594 1 83.81 333 TRP A O 1
ATOM 2581 N N . THR A 1 334 ? 21.234 -14.984 17.438 1 84 334 THR A N 1
ATOM 2582 C CA . THR A 1 334 ? 21.422 -16.156 18.297 1 84 334 THR A CA 1
ATOM 2583 C C . THR A 1 334 ? 21.906 -15.727 19.672 1 84 334 THR A C 1
ATOM 2585 O O . THR A 1 334 ? 21.469 -16.266 20.688 1 84 334 THR A O 1
ATOM 2588 N N . CYS A 1 335 ? 22.734 -14.711 19.688 1 78.44 335 CYS A N 1
ATOM 2589 C CA . CYS A 1 335 ? 23.203 -14.203 20.969 1 78.44 335 CYS A CA 1
ATOM 2590 C C . CYS A 1 335 ? 22.047 -13.625 21.781 1 78.44 335 CYS A C 1
ATOM 2592 O O . CYS A 1 335 ? 21.953 -13.852 23 1 78.44 335 CYS A O 1
ATOM 2594 N N . ALA A 1 336 ? 21.266 -12.93 21.125 1 79.75 336 ALA A N 1
ATOM 2595 C CA . ALA A 1 336 ? 20.109 -12.336 21.797 1 79.75 336 ALA A CA 1
ATOM 2596 C C . ALA A 1 336 ? 19.141 -13.414 22.25 1 79.75 336 ALA A C 1
ATOM 2598 O O . ALA A 1 336 ? 18.547 -13.312 23.328 1 79.75 336 ALA A O 1
ATOM 2599 N N . PHE A 1 337 ? 19.016 -14.484 21.484 1 83.19 337 PHE A N 1
ATOM 2600 C CA . PHE A 1 337 ? 18.125 -15.594 21.797 1 83.19 337 PHE A CA 1
ATOM 2601 C C . PHE A 1 337 ? 18.609 -16.344 23.047 1 83.19 337 PHE A C 1
ATOM 2603 O O . PHE A 1 337 ? 17.812 -16.703 23.906 1 83.19 337 PHE A O 1
ATOM 2610 N N . LEU A 1 338 ? 19.828 -16.516 23.094 1 78.5 338 LEU A N 1
ATOM 2611 C CA . LEU A 1 338 ? 20.406 -17.234 24.219 1 78.5 338 LEU A CA 1
ATOM 2612 C C . LEU A 1 338 ? 20.344 -16.406 25.5 1 78.5 338 LEU A C 1
ATOM 2614 O O . LEU A 1 338 ? 20.188 -16.969 26.578 1 78.5 338 LEU A O 1
ATOM 2618 N N . LYS A 1 339 ? 20.406 -15.125 25.312 1 71.38 339 LYS A N 1
ATOM 2619 C CA . LYS A 1 339 ? 20.328 -14.242 26.469 1 71.38 339 LYS A CA 1
ATOM 2620 C C . LYS A 1 339 ? 18.938 -14.281 27.094 1 71.38 339 LYS A C 1
ATOM 2622 O O . LYS A 1 339 ? 18.812 -14.203 28.312 1 71.38 339 LYS A O 1
ATOM 2627 N N . HIS A 1 340 ? 17.922 -14.414 26.281 1 69.81 340 HIS A N 1
ATOM 2628 C CA . HIS A 1 340 ? 16.547 -14.352 26.781 1 69.81 340 HIS A CA 1
ATOM 2629 C C . HIS A 1 340 ? 16.031 -15.742 27.125 1 69.81 340 HIS A C 1
ATOM 2631 O O . HIS A 1 340 ? 14.938 -15.875 27.688 1 69.81 340 HIS A O 1
ATOM 2637 N N . SER A 1 341 ? 16.656 -16.688 26.719 1 69 341 SER A N 1
ATOM 2638 C CA . SER A 1 341 ? 16.188 -18.047 27 1 69 341 SER A CA 1
ATOM 2639 C C . SER A 1 341 ? 16.484 -18.453 28.453 1 69 341 SER A C 1
ATOM 2641 O O . SER A 1 341 ? 17.453 -17.969 29.047 1 69 341 SER A O 1
ATOM 2643 N N . PRO A 1 342 ? 15.367 -19.062 29.125 1 58.25 342 PRO A N 1
ATOM 2644 C CA . PRO A 1 342 ? 15.484 -19.406 30.547 1 58.25 342 PRO A CA 1
ATOM 2645 C C . PRO A 1 342 ? 16.797 -20.109 30.875 1 58.25 342 PRO A C 1
ATOM 2647 O O . PRO A 1 342 ? 17.359 -20.812 30.031 1 58.25 342 PRO A O 1
ATOM 2650 N N . TYR A 1 343 ? 17.438 -19.719 32 1 54.72 343 TYR A N 1
ATOM 2651 C CA . TYR A 1 343 ? 18.703 -20.094 32.594 1 54.72 343 TYR A CA 1
ATOM 2652 C C . TYR A 1 343 ? 18.906 -21.594 32.562 1 54.72 343 TYR A C 1
ATOM 2654 O O . TYR A 1 343 ? 20.031 -22.078 32.406 1 54.72 343 TYR A O 1
ATOM 2662 N N . TRP A 1 344 ? 17.906 -22.234 32.938 1 50.44 344 TRP A N 1
ATOM 2663 C CA . TRP A 1 344 ? 18.156 -23.656 33.156 1 50.44 344 TRP A CA 1
ATOM 2664 C C . TRP A 1 344 ? 18.781 -24.297 31.906 1 50.44 344 TRP A C 1
ATOM 2666 O O . TRP A 1 344 ? 19.578 -25.234 32.031 1 50.44 344 TRP A O 1
ATOM 2676 N N . LEU A 1 345 ? 18.359 -23.922 30.875 1 51.56 345 LEU A N 1
ATOM 2677 C CA . LEU A 1 345 ? 18.938 -24.484 29.656 1 51.56 345 LEU A CA 1
ATOM 2678 C C . LEU A 1 345 ? 20.344 -23.938 29.422 1 51.56 345 LEU A C 1
ATOM 2680 O O . LEU A 1 345 ? 21.156 -24.594 28.766 1 51.56 345 LEU A O 1
ATOM 2684 N N . LEU A 1 346 ? 20.641 -22.656 29.891 1 51.09 346 LEU A N 1
ATOM 2685 C CA . LEU A 1 346 ? 21.797 -21.828 29.547 1 51.09 346 LEU A CA 1
ATOM 2686 C C . LEU A 1 346 ? 22.922 -22.047 30.531 1 51.09 346 LEU A C 1
ATOM 2688 O O . LEU A 1 346 ? 23.953 -21.344 30.469 1 51.09 346 LEU A O 1
ATOM 2692 N N . GLY A 1 347 ? 22.766 -22.641 31.484 1 50.22 347 GLY A N 1
ATOM 2693 C CA . GLY A 1 347 ? 23.984 -22.797 32.25 1 50.22 347 GLY A CA 1
ATOM 2694 C C . GLY A 1 347 ? 25.25 -22.734 31.406 1 50.22 347 GLY A C 1
ATOM 2695 O O . GLY A 1 347 ? 26.25 -22.141 31.812 1 50.22 347 GLY A O 1
ATOM 2696 N N . CYS A 1 348 ? 25.359 -23.469 30.484 1 49.47 348 CYS A N 1
ATOM 2697 C CA . CYS A 1 348 ? 26.453 -23.562 29.516 1 49.47 348 CYS A CA 1
ATOM 2698 C C . CYS A 1 348 ? 26.5 -22.328 28.625 1 49.47 348 CYS A C 1
ATOM 2700 O O . CYS A 1 348 ? 27.406 -22.188 27.797 1 49.47 348 CYS A O 1
ATOM 2702 N N . SER A 1 349 ? 25.625 -21.375 28.703 1 55.88 349 SER A N 1
ATOM 2703 C CA . SER A 1 349 ? 25.234 -20.344 27.766 1 55.88 349 SER A CA 1
ATOM 2704 C C . SER A 1 349 ? 26.141 -19.125 27.875 1 55.88 349 SER A C 1
ATOM 2706 O O . SER A 1 349 ? 26.469 -18.484 26.875 1 55.88 349 SER A O 1
ATOM 2708 N N . HIS A 1 350 ? 26.625 -18.922 29.125 1 57.06 350 HIS A N 1
ATOM 2709 C CA . HIS A 1 350 ? 27.469 -17.734 29.219 1 57.06 350 HIS A CA 1
ATOM 2710 C C . HIS A 1 350 ? 28.734 -17.891 28.375 1 57.06 350 HIS A C 1
ATOM 2712 O O . HIS A 1 350 ? 29.188 -16.938 27.75 1 57.06 350 HIS A O 1
ATOM 2718 N N . ARG A 1 351 ? 29.344 -19.094 28.422 1 58.91 351 ARG A N 1
ATOM 2719 C CA . ARG A 1 351 ? 30.547 -19.344 27.625 1 58.91 351 ARG A CA 1
ATOM 2720 C C . ARG A 1 351 ? 30.219 -19.312 26.125 1 58.91 351 ARG A C 1
ATOM 2722 O O . ARG A 1 351 ? 31.016 -18.812 25.328 1 58.91 351 ARG A O 1
ATOM 2729 N N . LEU A 1 352 ? 29.062 -19.859 25.828 1 63.84 352 LEU A N 1
ATOM 2730 C CA . LEU A 1 352 ? 28.656 -19.891 24.422 1 63.84 352 LEU A CA 1
ATOM 2731 C C . LEU A 1 352 ? 28.359 -18.484 23.922 1 63.84 352 LEU A C 1
ATOM 2733 O O . LEU A 1 352 ? 28.734 -18.125 22.797 1 63.84 352 LEU A O 1
ATOM 2737 N N . ILE A 1 353 ? 27.734 -17.812 24.766 1 62 353 ILE A N 1
ATOM 2738 C CA . ILE A 1 353 ? 27.438 -16.422 24.406 1 62 353 ILE A CA 1
ATOM 2739 C C . ILE A 1 353 ? 28.734 -15.648 24.219 1 62 353 ILE A C 1
ATOM 2741 O O . ILE A 1 353 ? 28.859 -14.844 23.297 1 62 353 ILE A O 1
ATOM 2745 N N . ARG A 1 354 ? 29.641 -15.914 25.141 1 61.72 354 ARG A N 1
ATOM 2746 C CA . ARG A 1 354 ? 30.938 -15.242 25.047 1 61.72 354 ARG A CA 1
ATOM 2747 C C . ARG A 1 354 ? 31.703 -15.672 23.797 1 61.72 354 ARG A C 1
ATOM 2749 O O . ARG A 1 354 ? 32.344 -14.852 23.141 1 61.72 354 ARG A O 1
ATOM 2756 N N . SER A 1 355 ? 31.625 -16.906 23.484 1 64.31 355 SER A N 1
ATOM 2757 C CA . SER A 1 355 ? 32.312 -17.406 22.297 1 64.31 355 SER A CA 1
ATOM 2758 C C . SER A 1 355 ? 31.656 -16.875 21.016 1 64.31 355 SER A C 1
ATOM 2760 O O . SER A 1 355 ? 32.344 -16.516 20.062 1 64.31 355 SER A O 1
ATOM 2762 N N . LEU A 1 356 ? 30.406 -16.812 21.078 1 64.19 356 LEU A N 1
ATOM 2763 C CA . LEU A 1 356 ? 29.688 -16.312 19.906 1 64.19 356 LEU A CA 1
ATOM 2764 C C . LEU A 1 356 ? 29.906 -14.812 19.75 1 64.19 356 LEU A C 1
ATOM 2766 O O . LEU A 1 356 ? 30.016 -14.312 18.625 1 64.19 356 LEU A O 1
ATOM 2770 N N . GLY A 1 357 ? 29.844 -14.18 20.891 1 58.88 357 GLY A N 1
ATOM 2771 C CA . GLY A 1 357 ? 30.203 -12.766 20.859 1 58.88 357 GLY A CA 1
ATOM 2772 C C . GLY A 1 357 ? 31.578 -12.508 20.281 1 58.88 357 GLY A C 1
ATOM 2773 O O . GLY A 1 357 ? 31.766 -11.578 19.484 1 58.88 357 GLY A O 1
ATOM 2774 N N . PHE A 1 358 ? 32.469 -13.312 20.625 1 56.62 358 PHE A N 1
ATOM 2775 C CA . PHE A 1 358 ? 33.844 -13.227 20.094 1 56.62 358 PHE A CA 1
ATOM 2776 C C . PHE A 1 358 ? 33.844 -13.461 18.594 1 56.62 358 PHE A C 1
ATOM 2778 O O . PHE A 1 358 ? 34.531 -12.742 17.859 1 56.62 358 PHE A O 1
ATOM 2785 N N . MET A 1 359 ? 33.156 -14.43 18.172 1 58.88 359 MET A N 1
ATOM 2786 C CA . MET A 1 359 ? 33.094 -14.719 16.75 1 58.88 359 MET A CA 1
ATOM 2787 C C . MET A 1 359 ? 32.438 -13.578 15.984 1 58.88 359 MET A C 1
ATOM 2789 O O . MET A 1 359 ? 32.875 -13.234 14.883 1 58.88 359 MET A O 1
ATOM 2793 N N . ALA A 1 360 ? 31.422 -13.062 16.562 1 57.97 360 ALA A N 1
ATOM 2794 C CA . ALA A 1 360 ? 30.734 -11.938 15.938 1 57.97 360 ALA A CA 1
ATOM 2795 C C . ALA A 1 360 ? 31.672 -10.734 15.789 1 57.97 360 ALA A C 1
ATOM 2797 O O . ALA A 1 360 ? 31.641 -10.047 14.766 1 57.97 360 ALA A O 1
ATOM 2798 N N . VAL A 1 361 ? 32.406 -10.414 16.844 1 55.28 361 VAL A N 1
ATOM 2799 C CA . VAL A 1 361 ? 33.375 -9.328 16.828 1 55.28 361 VAL A CA 1
ATOM 2800 C C . VAL A 1 361 ? 34.469 -9.617 15.805 1 55.28 361 VAL A C 1
ATOM 2802 O O . VAL A 1 361 ? 34.875 -8.734 15.047 1 55.28 361 VAL A O 1
ATOM 2805 N N . LYS A 1 362 ? 34.969 -10.711 15.93 1 52.5 362 LYS A N 1
ATOM 2806 C CA . LYS A 1 362 ? 36.094 -11.07 15.086 1 52.5 362 LYS A CA 1
ATOM 2807 C C . LYS A 1 362 ? 35.719 -11.031 13.609 1 52.5 362 LYS A C 1
ATOM 2809 O O . LYS A 1 362 ? 36.5 -10.586 12.766 1 52.5 362 LYS A O 1
ATOM 2814 N N . TYR A 1 363 ? 34.625 -11.531 13.273 1 50.78 363 TYR A N 1
ATOM 2815 C CA . TYR A 1 363 ? 34.312 -11.617 11.852 1 50.78 363 TYR A CA 1
ATOM 2816 C C . TYR A 1 363 ? 33.438 -10.438 11.414 1 50.78 363 TYR A C 1
ATOM 2818 O O . TYR A 1 363 ? 32.906 -10.43 10.305 1 50.78 363 TYR A O 1
ATOM 2826 N N . HIS A 1 364 ? 33.656 -9.32 12.086 1 50.88 364 HIS A N 1
ATOM 2827 C CA . HIS A 1 364 ? 33.062 -8.016 11.773 1 50.88 364 HIS A CA 1
ATOM 2828 C C . HIS A 1 364 ? 31.656 -8.164 11.211 1 50.88 364 HIS A C 1
ATOM 2830 O O . HIS A 1 364 ? 31.297 -7.527 10.219 1 50.88 364 HIS A O 1
ATOM 2836 N N . LEU A 1 365 ? 31.078 -9.227 11.562 1 52 365 LEU A N 1
ATOM 2837 C CA . LEU A 1 365 ? 29.766 -9.562 11.031 1 52 365 LEU A CA 1
ATOM 2838 C C . LEU A 1 365 ? 28.766 -8.445 11.297 1 52 365 LEU A C 1
ATOM 2840 O O . LEU A 1 365 ? 27.766 -8.312 10.594 1 52 365 LEU A O 1
ATOM 2844 N N . THR A 1 366 ? 29.25 -7.5 12.18 1 51.12 366 THR A N 1
ATOM 2845 C CA . THR A 1 366 ? 28.359 -6.449 12.672 1 51.12 366 THR A CA 1
ATOM 2846 C C . THR A 1 366 ? 28.328 -5.266 11.711 1 51.12 366 THR A C 1
ATOM 2848 O O . THR A 1 366 ? 27.375 -4.488 11.695 1 51.12 366 THR A O 1
ATOM 2851 N N . SER A 1 367 ? 29.531 -5.012 11.031 1 49.88 367 SER A N 1
ATOM 2852 C CA . SER A 1 367 ? 29.594 -3.807 10.211 1 49.88 367 SER A CA 1
ATOM 2853 C C . SER A 1 367 ? 28.5 -3.795 9.156 1 49.88 367 SER A C 1
ATOM 2855 O O . SER A 1 367 ? 28.016 -2.729 8.758 1 49.88 367 SER A O 1
ATOM 2857 N N . TYR A 1 368 ? 28.109 -5.121 8.852 1 50.38 368 TYR A N 1
ATOM 2858 C CA . TYR A 1 368 ? 27.188 -5.258 7.73 1 50.38 368 TYR A CA 1
ATOM 2859 C C . TYR A 1 368 ? 25.766 -4.906 8.148 1 50.38 368 TYR A C 1
ATOM 2861 O O . TYR A 1 368 ? 24.906 -4.688 7.301 1 50.38 368 TYR A O 1
ATOM 2869 N N . ARG A 1 369 ? 25.719 -4.656 9.445 1 58.41 369 ARG A N 1
ATOM 2870 C CA . ARG A 1 369 ? 24.344 -4.527 9.922 1 58.41 369 ARG A CA 1
ATOM 2871 C C . ARG A 1 369 ? 23.984 -3.066 10.156 1 58.41 369 ARG A C 1
ATOM 2873 O O . ARG A 1 369 ? 22.984 -2.77 10.805 1 58.41 369 ARG A O 1
ATOM 2880 N N . MET A 1 370 ? 24.938 -2.234 9.734 1 58.47 370 MET A N 1
ATOM 2881 C CA . MET A 1 370 ? 24.547 -0.838 9.914 1 58.47 370 MET A CA 1
ATOM 2882 C C . MET A 1 370 ? 23.75 -0.334 8.719 1 58.47 370 MET A C 1
ATOM 2884 O O . MET A 1 370 ? 24.125 -0.582 7.566 1 58.47 370 MET A O 1
ATOM 2888 N N . TRP A 1 371 ? 22.516 -0.151 9.023 1 59.72 371 TRP A N 1
ATOM 2889 C CA . TRP A 1 371 ? 21.734 0.488 7.973 1 59.72 371 TRP A CA 1
ATOM 2890 C C . TRP A 1 371 ? 22.438 1.728 7.441 1 59.72 371 TRP A C 1
ATOM 2892 O O . TRP A 1 371 ? 22.859 2.592 8.219 1 59.72 371 TRP A O 1
ATOM 2902 N N . SER A 1 372 ? 23.219 1.586 6.441 1 53.62 372 SER A N 1
ATOM 2903 C CA . SER A 1 372 ? 24.094 2.645 5.949 1 53.62 372 SER A CA 1
ATOM 2904 C C . SER A 1 372 ? 23.328 3.943 5.738 1 53.62 372 SER A C 1
ATOM 2906 O O . SER A 1 372 ? 22.453 4.016 4.875 1 53.62 372 SER A O 1
ATOM 2908 N N . SER A 1 373 ? 22.953 4.629 6.77 1 51.16 373 SER A N 1
ATOM 2909 C CA . SER A 1 373 ? 22.672 6.047 6.555 1 51.16 373 SER A CA 1
ATOM 2910 C C . SER A 1 373 ? 23.547 6.625 5.457 1 51.16 373 SER A C 1
ATOM 2912 O O . SER A 1 373 ? 23.344 7.75 5.004 1 51.16 373 SER A O 1
ATOM 2914 N N . SER A 1 374 ? 24.656 5.984 5.371 1 52.88 374 SER A N 1
ATOM 2915 C CA . SER A 1 374 ? 25.672 6.496 4.461 1 52.88 374 SER A CA 1
ATOM 2916 C C . SER A 1 374 ? 25.266 6.289 3.006 1 52.88 374 SER A C 1
ATOM 2918 O O . SER A 1 374 ? 26.047 6.57 2.094 1 52.88 374 SER A O 1
ATOM 2920 N N . GLY A 1 375 ? 24.016 5.773 2.893 1 63.28 375 GLY A N 1
ATOM 2921 C CA . GLY A 1 375 ? 23.672 5.484 1.509 1 63.28 375 GLY A CA 1
ATOM 2922 C C . GLY A 1 375 ? 23.375 6.734 0.696 1 63.28 375 GLY A C 1
ATOM 2923 O O . GLY A 1 375 ? 23.656 7.848 1.142 1 63.28 375 GLY A O 1
ATOM 2924 N N . THR A 1 376 ? 23.078 6.598 -0.548 1 74.75 376 THR A N 1
ATOM 2925 C CA . THR A 1 376 ? 22.781 7.652 -1.516 1 74.75 376 THR A CA 1
ATOM 2926 C C . THR A 1 376 ? 21.422 8.281 -1.238 1 74.75 376 THR A C 1
ATOM 2928 O O . THR A 1 376 ? 20.469 7.578 -0.924 1 74.75 376 THR A O 1
ATOM 2931 N N . ILE A 1 377 ? 21.484 9.594 -0.926 1 84.25 377 ILE A N 1
ATOM 2932 C CA . ILE A 1 377 ? 20.25 10.336 -0.769 1 84.25 377 ILE A CA 1
ATOM 2933 C C . ILE A 1 377 ? 19.828 10.914 -2.115 1 84.25 377 ILE A C 1
ATOM 2935 O O . ILE A 1 377 ? 20.656 11.375 -2.895 1 84.25 377 ILE A O 1
ATOM 2939 N N . GLY A 1 378 ? 18.562 10.773 -2.375 1 88.75 378 GLY A N 1
ATOM 2940 C CA . GLY A 1 378 ? 18.047 11.344 -3.611 1 88.75 378 GLY A CA 1
ATOM 2941 C C . GLY A 1 378 ? 18.219 12.852 -3.689 1 88.75 378 GLY A C 1
ATOM 2942 O O . GLY A 1 378 ? 18.219 13.531 -2.662 1 88.75 378 GLY A O 1
ATOM 2943 N N . GLN A 1 379 ? 18.453 13.32 -4.906 1 91.5 379 GLN A N 1
ATOM 2944 C CA . GLN A 1 379 ? 18.641 14.75 -5.137 1 91.5 379 GLN A CA 1
ATOM 2945 C C . GLN A 1 379 ? 17.75 15.242 -6.277 1 91.5 379 GLN A C 1
ATOM 2947 O O . GLN A 1 379 ? 17.625 14.57 -7.305 1 91.5 379 GLN A O 1
ATOM 2952 N N . TYR A 1 380 ? 17.047 16.297 -6 1 92.44 380 TYR A N 1
ATOM 2953 C CA . TYR A 1 380 ? 16.25 16.938 -7.027 1 92.44 380 TYR A CA 1
ATOM 2954 C C . TYR A 1 380 ? 16.266 18.453 -6.855 1 92.44 380 TYR A C 1
ATOM 2956 O O . TYR A 1 380 ? 15.969 18.969 -5.777 1 92.44 380 TYR A O 1
ATOM 2964 N N . ASN A 1 381 ? 16.703 19.125 -7.879 1 92.25 381 ASN A N 1
ATOM 2965 C CA . ASN A 1 381 ? 16.672 20.578 -7.887 1 92.25 381 ASN A CA 1
ATOM 2966 C C . ASN A 1 381 ? 15.664 21.109 -8.914 1 92.25 381 ASN A C 1
ATOM 2968 O O . ASN A 1 381 ? 15.812 20.875 -10.109 1 92.25 381 ASN A O 1
ATOM 2972 N N . LEU A 1 382 ? 14.734 21.859 -8.445 1 89.56 382 LEU A N 1
ATOM 2973 C CA . LEU A 1 382 ? 13.625 22.328 -9.266 1 89.56 382 LEU A CA 1
ATOM 2974 C C . LEU A 1 382 ? 14.117 23.344 -10.305 1 89.56 382 LEU A C 1
ATOM 2976 O O . LEU A 1 382 ? 13.734 23.266 -11.477 1 89.56 382 LEU A O 1
ATOM 2980 N N . LEU A 1 383 ? 14.969 24.234 -9.953 1 84.88 383 LEU A N 1
ATOM 2981 C CA . LEU A 1 383 ? 15.453 25.281 -10.859 1 84.88 383 LEU A CA 1
ATOM 2982 C C . LEU A 1 383 ? 16.344 24.672 -11.945 1 84.88 383 LEU A C 1
ATOM 2984 O O . LEU A 1 383 ? 16.219 25.031 -13.117 1 84.88 383 LEU A O 1
ATOM 2988 N N . ARG A 1 384 ? 17.141 23.812 -11.539 1 83.31 384 ARG A N 1
ATOM 2989 C CA . ARG A 1 384 ? 18.062 23.188 -12.484 1 83.31 384 ARG A CA 1
ATOM 2990 C C . ARG A 1 384 ? 17.297 22.375 -13.531 1 83.31 384 ARG A C 1
ATOM 2992 O O . ARG A 1 384 ? 17.625 22.422 -14.711 1 83.31 384 ARG A O 1
ATOM 2999 N N . GLU A 1 385 ? 16.281 21.656 -13.055 1 82.5 385 GLU A N 1
ATOM 3000 C CA . GLU A 1 385 ? 15.5 20.828 -13.961 1 82.5 385 GLU A CA 1
ATOM 3001 C C . GLU A 1 385 ? 14.648 21.672 -14.906 1 82.5 385 GLU A C 1
ATOM 3003 O O . GLU A 1 385 ? 14.398 21.281 -16.047 1 82.5 385 GLU A O 1
ATOM 3008 N N . SER A 1 386 ? 14.211 22.688 -14.445 1 78.31 386 SER A N 1
ATOM 3009 C CA . SER A 1 386 ? 13.414 23.578 -15.289 1 78.31 386 SER A CA 1
ATOM 3010 C C . SER A 1 386 ? 14.281 24.281 -16.328 1 78.31 386 SER A C 1
ATOM 3012 O O . SER A 1 386 ? 13.82 24.578 -17.422 1 78.31 386 SER A O 1
ATOM 3014 N N . CYS A 1 387 ? 15.469 24.422 -15.961 1 71.94 387 CYS A N 1
ATOM 3015 C CA . CYS A 1 387 ? 16.391 25.062 -16.906 1 71.94 387 CYS A CA 1
ATOM 3016 C C . CYS A 1 387 ? 16.891 24.062 -17.938 1 71.94 387 CYS A C 1
ATOM 3018 O O . CYS A 1 387 ? 17.172 24.422 -19.078 1 71.94 387 CYS A O 1
ATOM 3020 N N . ARG A 1 388 ? 16.953 22.75 -17.516 1 65.69 388 ARG A N 1
ATOM 3021 C CA . ARG A 1 388 ? 17.484 21.703 -18.391 1 65.69 388 ARG A CA 1
ATOM 3022 C C . ARG A 1 388 ? 16.484 21.328 -19.469 1 65.69 388 ARG A C 1
ATOM 3024 O O . ARG A 1 388 ? 16.875 20.953 -20.578 1 65.69 388 ARG A O 1
ATOM 3031 N N . ARG A 1 389 ? 15.219 20.938 -19.281 1 55.75 389 ARG A N 1
ATOM 3032 C CA . ARG A 1 389 ? 14.195 20.516 -20.234 1 55.75 389 ARG A CA 1
ATOM 3033 C C . ARG A 1 389 ? 14.203 21.391 -21.469 1 55.75 389 ARG A C 1
ATOM 3035 O O . ARG A 1 389 ? 13.781 20.953 -22.547 1 55.75 389 ARG A O 1
ATOM 3042 N N . ARG A 1 390 ? 14.664 22.5 -21.422 1 48.16 390 ARG A N 1
ATOM 3043 C CA . ARG A 1 390 ? 14.703 23.438 -22.531 1 48.16 390 ARG A CA 1
ATOM 3044 C C . ARG A 1 390 ? 15.602 22.922 -23.656 1 48.16 390 ARG A C 1
ATOM 3046 O O . ARG A 1 390 ? 15.484 23.359 -24.797 1 48.16 390 ARG A O 1
ATOM 3053 N N . ARG A 1 391 ? 16.859 22.266 -23.312 1 40.97 391 ARG A N 1
ATOM 3054 C CA . ARG A 1 391 ? 17.844 22.016 -24.344 1 40.97 391 ARG A CA 1
ATOM 3055 C C . ARG A 1 391 ? 17.531 20.734 -25.109 1 40.97 391 ARG A C 1
ATOM 3057 O O . ARG A 1 391 ? 18.375 20.203 -25.844 1 40.97 391 ARG A O 1
ATOM 3064 N N . GLY A 1 392 ? 16.25 20.359 -25.125 1 44.97 392 GLY A N 1
ATOM 3065 C CA . GLY A 1 392 ? 16.109 19.203 -25.984 1 44.97 392 GLY A CA 1
ATOM 3066 C C . GLY A 1 392 ? 16.906 18 -25.5 1 44.97 392 GLY A C 1
ATOM 3067 O O . GLY A 1 392 ? 16.859 16.922 -26.109 1 44.97 392 GLY A O 1
ATOM 3068 N N . GLY A 1 393 ? 18.016 18.219 -24.859 1 44.16 393 GLY A N 1
ATOM 3069 C CA . GLY A 1 393 ? 18.969 17.156 -24.609 1 44.16 393 GLY A CA 1
ATOM 3070 C C . GLY A 1 393 ? 18.578 16.25 -23.453 1 44.16 393 GLY A C 1
ATOM 3071 O O . GLY A 1 393 ? 18.438 16.719 -22.328 1 44.16 393 GLY A O 1
ATOM 3072 N N . THR A 1 394 ? 17.906 15.422 -23.625 1 49.78 394 THR A N 1
ATOM 3073 C CA . THR A 1 394 ? 17.594 14.359 -22.688 1 49.78 394 THR A CA 1
ATOM 3074 C C . THR A 1 394 ? 18.859 13.805 -22.047 1 49.78 394 THR A C 1
ATOM 3076 O O . THR A 1 394 ? 19.641 13.125 -22.719 1 49.78 394 THR A O 1
ATOM 3079 N N . THR A 1 395 ? 19.594 14.562 -21.281 1 56.12 395 THR A N 1
ATOM 3080 C CA . THR A 1 395 ? 20.734 13.945 -20.609 1 56.12 395 THR A CA 1
ATOM 3081 C C . THR A 1 395 ? 20.312 12.68 -19.875 1 56.12 395 THR A C 1
ATOM 3083 O O . THR A 1 395 ? 20.844 12.367 -18.812 1 56.12 395 THR A O 1
ATOM 3086 N N . MET A 1 396 ? 19.391 12.266 -20.344 1 67.75 396 MET A N 1
ATOM 3087 C CA . MET A 1 396 ? 19.047 10.984 -19.734 1 67.75 396 MET A CA 1
ATOM 3088 C C . MET A 1 396 ? 20.016 9.898 -20.156 1 67.75 396 MET A C 1
ATOM 3090 O O . MET A 1 396 ? 20.344 9.781 -21.344 1 67.75 396 MET A O 1
ATOM 3094 N N . ASN A 1 397 ? 20.75 9.414 -19.219 1 72 397 ASN A N 1
ATOM 3095 C CA . ASN A 1 397 ? 21.531 8.211 -19.5 1 72 397 ASN A CA 1
ATOM 3096 C C . ASN A 1 397 ? 20.703 7.164 -20.25 1 72 397 ASN A C 1
ATOM 3098 O O . ASN A 1 397 ? 19.484 7.164 -20.172 1 72 397 ASN A O 1
ATOM 3102 N N . ILE A 1 398 ? 21.281 6.523 -21.078 1 74.56 398 ILE A N 1
ATOM 3103 C CA . ILE A 1 398 ? 20.656 5.477 -21.875 1 74.56 398 ILE A CA 1
ATOM 3104 C C . ILE A 1 398 ? 19.812 4.574 -20.969 1 74.56 398 ILE A C 1
ATOM 3106 O O . ILE A 1 398 ? 18.703 4.18 -21.344 1 74.56 398 ILE A O 1
ATOM 3110 N N . SER A 1 399 ? 20.422 4.328 -19.875 1 77.25 399 SER A N 1
ATOM 3111 C CA . SER A 1 399 ? 19.688 3.457 -18.953 1 77.25 399 SER A CA 1
ATOM 3112 C C . SER A 1 399 ? 18.391 4.113 -18.484 1 77.25 399 SER A C 1
ATOM 3114 O O . SER A 1 399 ? 17.359 3.449 -18.375 1 77.25 399 SER A O 1
ATOM 3116 N N . SER A 1 400 ? 18.484 5.359 -18.328 1 77.62 400 SER A N 1
ATOM 3117 C CA . SER A 1 400 ? 17.297 6.082 -17.891 1 77.62 400 SER A CA 1
ATOM 3118 C C . SER A 1 400 ? 16.25 6.148 -18.984 1 77.62 400 SER A C 1
ATOM 3120 O O . SER A 1 400 ? 15.047 6.09 -18.719 1 77.62 400 SER A O 1
ATOM 3122 N N . ARG A 1 401 ? 16.641 6.137 -20.188 1 77.94 401 ARG A N 1
ATOM 3123 C CA . ARG A 1 401 ? 15.727 6.164 -21.328 1 77.94 401 ARG A CA 1
ATOM 3124 C C . ARG A 1 401 ? 15.016 4.824 -21.484 1 77.94 401 ARG A C 1
ATOM 3126 O O . ARG A 1 401 ? 13.82 4.781 -21.781 1 77.94 401 ARG A O 1
ATOM 3133 N N . LEU A 1 402 ? 15.711 3.854 -21.203 1 76.75 402 LEU A N 1
ATOM 3134 C CA . LEU A 1 402 ? 15.133 2.516 -21.312 1 76.75 402 LEU A CA 1
ATOM 3135 C C . LEU A 1 402 ? 14.102 2.281 -20.219 1 76.75 402 LEU A C 1
ATOM 3137 O O . LEU A 1 402 ? 13.047 1.703 -20.469 1 76.75 402 LEU A O 1
ATOM 3141 N N . VAL A 1 403 ? 14.492 2.789 -19.078 1 77 403 VAL A N 1
ATOM 3142 C CA . VAL A 1 403 ? 13.57 2.617 -17.969 1 77 403 VAL A CA 1
ATOM 3143 C C . VAL A 1 403 ? 12.312 3.449 -18.188 1 77 403 VAL A C 1
ATOM 3145 O O . VAL A 1 403 ? 11.203 3.01 -17.875 1 77 403 VAL A O 1
ATOM 3148 N N . LYS A 1 404 ? 12.492 4.605 -18.75 1 76.44 404 LYS A N 1
ATOM 3149 C CA . LYS A 1 404 ? 11.352 5.48 -19 1 76.44 404 LYS A CA 1
ATOM 3150 C C . LYS A 1 404 ? 10.367 4.836 -19.984 1 76.44 404 LYS A C 1
ATOM 3152 O O . LYS A 1 404 ? 9.164 5.062 -19.891 1 76.44 404 LYS A O 1
ATOM 3157 N N . MET A 1 405 ? 10.805 3.949 -20.812 1 74.38 405 MET A N 1
ATOM 3158 C CA . MET A 1 405 ? 9.969 3.307 -21.812 1 74.38 405 MET A CA 1
ATOM 3159 C C . MET A 1 405 ? 9.133 2.191 -21.203 1 74.38 405 MET A C 1
ATOM 3161 O O . MET A 1 405 ? 8.016 1.931 -21.656 1 74.38 405 MET A O 1
ATOM 3165 N N . VAL A 1 406 ? 9.664 1.656 -20.188 1 72.06 406 VAL A N 1
ATOM 3166 C CA . VAL A 1 406 ? 9.023 0.435 -19.703 1 72.06 406 VAL A CA 1
ATOM 3167 C C . VAL A 1 406 ? 8.344 0.704 -18.359 1 72.06 406 VAL A C 1
ATOM 3169 O O . VAL A 1 406 ? 7.285 0.132 -18.078 1 72.06 406 VAL A O 1
ATOM 3172 N N . ALA A 1 407 ? 8.969 1.584 -17.672 1 74.69 407 ALA A N 1
ATOM 3173 C CA . ALA A 1 407 ? 8.508 1.728 -16.297 1 74.69 407 ALA A CA 1
ATOM 3174 C C . ALA A 1 407 ? 7.457 2.826 -16.172 1 74.69 407 ALA A C 1
ATOM 3176 O O . ALA A 1 407 ? 7.242 3.594 -17.109 1 74.69 407 ALA A O 1
ATOM 3177 N N . THR A 1 408 ? 6.75 2.773 -15.156 1 75.31 408 THR A N 1
ATOM 3178 C CA . THR A 1 408 ? 5.809 3.836 -14.828 1 75.31 408 THR A CA 1
ATOM 3179 C C . THR A 1 408 ? 6.543 5.133 -14.508 1 75.31 408 THR A C 1
ATOM 3181 O O . THR A 1 408 ? 7.742 5.117 -14.227 1 75.31 408 THR A O 1
ATOM 3184 N N . GLU A 1 409 ? 5.926 6.164 -14.594 1 74.94 409 GLU A N 1
ATOM 3185 C CA . GLU A 1 409 ? 6.539 7.469 -14.359 1 74.94 409 GLU A CA 1
ATOM 3186 C C . GLU A 1 409 ? 7.141 7.555 -12.961 1 74.94 409 GLU A C 1
ATOM 3188 O O . GLU A 1 409 ? 8.242 8.078 -12.781 1 74.94 409 GLU A O 1
ATOM 3193 N N . ASP A 1 410 ? 6.453 7.02 -12.016 1 76.69 410 ASP A N 1
ATOM 3194 C CA . ASP A 1 410 ? 6.941 7.078 -10.641 1 76.69 410 ASP A CA 1
ATOM 3195 C C . ASP A 1 410 ? 8.227 6.262 -10.477 1 76.69 410 ASP A C 1
ATOM 3197 O O . ASP A 1 410 ? 9.164 6.699 -9.812 1 76.69 410 ASP A O 1
ATOM 3201 N N . ASN A 1 411 ? 8.281 5.152 -11.141 1 78.5 411 ASN A N 1
ATOM 3202 C CA . ASN A 1 411 ? 9.461 4.301 -11.055 1 78.5 411 ASN A CA 1
ATOM 3203 C C . ASN A 1 411 ? 10.641 4.898 -11.805 1 78.5 411 ASN A C 1
ATOM 3205 O O . ASN A 1 411 ? 11.797 4.742 -11.391 1 78.5 411 ASN A O 1
ATOM 3209 N N . TRP A 1 412 ? 10.297 5.539 -12.844 1 81.62 412 TRP A N 1
ATOM 3210 C CA . TRP A 1 412 ? 11.367 6.191 -13.594 1 81.62 412 TRP A CA 1
ATOM 3211 C C . TRP A 1 412 ? 11.977 7.332 -12.789 1 81.62 412 TRP A C 1
ATOM 3213 O O . TRP A 1 412 ? 13.203 7.484 -12.75 1 81.62 412 TRP A O 1
ATOM 3223 N N . MET A 1 413 ? 11.164 8.164 -12.195 1 83.25 413 MET A N 1
ATOM 3224 C CA . MET A 1 413 ? 11.664 9.281 -11.398 1 83.25 413 MET A CA 1
ATOM 3225 C C . MET A 1 413 ? 12.516 8.773 -10.234 1 83.25 413 MET A C 1
ATOM 3227 O O . MET A 1 413 ? 13.539 9.383 -9.906 1 83.25 413 MET A O 1
ATOM 3231 N N . GLU A 1 414 ? 12.109 7.676 -9.648 1 83 414 GLU A N 1
ATOM 3232 C CA . GLU A 1 414 ? 12.883 7.082 -8.562 1 83 414 GLU A CA 1
ATOM 3233 C C . GLU A 1 414 ? 14.25 6.605 -9.062 1 83 414 GLU A C 1
ATOM 3235 O O . GLU A 1 414 ? 15.258 6.766 -8.367 1 83 414 GLU A O 1
ATOM 3240 N N . TYR A 1 415 ? 14.258 6.09 -10.219 1 82.81 415 TYR A N 1
ATOM 3241 C CA . TYR A 1 415 ? 15.508 5.594 -10.773 1 82.81 415 TYR A CA 1
ATOM 3242 C C . TYR A 1 415 ? 16.438 6.746 -11.133 1 82.81 415 TYR A C 1
ATOM 3244 O O . TYR A 1 415 ? 17.625 6.719 -10.812 1 82.81 415 TYR A O 1
ATOM 3252 N N . GLN A 1 416 ? 15.914 7.711 -11.742 1 83.31 416 GLN A N 1
ATOM 3253 C CA . GLN A 1 416 ? 16.719 8.82 -12.258 1 83.31 416 GLN A CA 1
ATOM 3254 C C . GLN A 1 416 ? 17.281 9.672 -11.125 1 83.31 416 GLN A C 1
ATOM 3256 O O . GLN A 1 416 ? 18.469 9.969 -11.094 1 83.31 416 GLN A O 1
ATOM 3261 N N . TYR A 1 417 ? 16.422 10.016 -10.18 1 87.31 417 TYR A N 1
ATOM 3262 C CA . TYR A 1 417 ? 16.828 11.008 -9.188 1 87.31 417 TYR A CA 1
ATOM 3263 C C . TYR A 1 417 ? 17.203 10.344 -7.867 1 87.31 417 TYR A C 1
ATOM 3265 O O . TYR A 1 417 ? 17.875 10.953 -7.023 1 87.31 417 TYR A O 1
ATOM 3273 N N . GLY A 1 418 ? 16.781 9.148 -7.668 1 81.38 418 GLY A N 1
ATOM 3274 C CA . GLY A 1 418 ? 17.125 8.43 -6.453 1 81.38 418 GLY A CA 1
ATOM 3275 C C . GLY A 1 418 ? 18.406 7.625 -6.57 1 81.38 418 GLY A C 1
ATOM 3276 O O . GLY A 1 418 ? 19.203 7.57 -5.629 1 81.38 418 GLY A O 1
ATOM 3277 N N . TYR A 1 419 ? 18.594 7.062 -7.723 1 78.69 419 TYR A N 1
ATOM 3278 C CA . TYR A 1 419 ? 19.734 6.168 -7.879 1 78.69 419 TYR A CA 1
ATOM 3279 C C . TYR A 1 419 ? 20.812 6.801 -8.766 1 78.69 419 TYR A C 1
ATOM 3281 O O . TYR A 1 419 ? 21.938 7.008 -8.328 1 78.69 419 TYR A O 1
ATOM 3289 N N . SER A 1 420 ? 20.406 7.25 -9.922 1 77.94 420 SER A N 1
ATOM 3290 C CA . SER A 1 420 ? 21.391 7.727 -10.891 1 77.94 420 SER A CA 1
ATOM 3291 C C . SER A 1 420 ? 22 9.055 -10.438 1 77.94 420 SER A C 1
ATOM 3293 O O . SER A 1 420 ? 23.234 9.219 -10.484 1 77.94 420 SER A O 1
ATOM 3295 N N . LYS A 1 421 ? 21.234 9.914 -9.961 1 80 421 LYS A N 1
ATOM 3296 C CA . LYS A 1 421 ? 21.719 11.227 -9.57 1 80 421 LYS A CA 1
ATOM 3297 C C . LYS A 1 421 ? 21.891 11.328 -8.055 1 80 421 LYS A C 1
ATOM 3299 O O . LYS A 1 421 ? 22.172 12.406 -7.523 1 80 421 LYS A O 1
ATOM 3304 N N . GLY A 1 422 ? 21.703 10.258 -7.422 1 81.56 422 GLY A N 1
ATOM 3305 C CA . GLY A 1 422 ? 21.859 10.258 -5.977 1 81.56 422 GLY A CA 1
ATOM 3306 C C . GLY A 1 422 ? 23.297 10.461 -5.535 1 81.56 422 GLY A C 1
ATOM 3307 O O . GLY A 1 422 ? 24.234 10.086 -6.25 1 81.56 422 GLY A O 1
ATOM 3308 N N . ILE A 1 423 ? 23.406 11.195 -4.371 1 82.06 423 ILE A N 1
ATOM 3309 C CA . ILE A 1 423 ? 24.734 11.484 -3.844 1 82.06 423 ILE A CA 1
ATOM 3310 C C . ILE A 1 423 ? 24.906 10.812 -2.482 1 82.06 423 ILE A C 1
ATOM 3312 O O . ILE A 1 423 ? 23.953 10.711 -1.71 1 82.06 423 ILE A O 1
ATOM 3316 N N . ALA A 1 424 ? 26.109 10.375 -2.297 1 79.62 424 ALA A N 1
ATOM 3317 C CA . ALA A 1 424 ? 26.438 9.852 -0.974 1 79.62 424 ALA A CA 1
ATOM 3318 C C . ALA A 1 424 ? 26.609 10.984 0.035 1 79.62 424 ALA A C 1
ATOM 3320 O O . ALA A 1 424 ? 27.203 12.023 -0.285 1 79.62 424 ALA A O 1
ATOM 3321 N N . LEU A 1 425 ? 26 10.805 1.146 1 77.81 425 LEU A N 1
ATOM 3322 C CA . LEU A 1 425 ? 26.141 11.82 2.184 1 77.81 425 LEU A CA 1
ATOM 3323 C C . LEU A 1 425 ? 27.578 11.883 2.689 1 77.81 425 LEU A C 1
ATOM 3325 O O . LEU A 1 425 ? 28.078 10.914 3.262 1 77.81 425 LEU A O 1
ATOM 3329 N N . LEU A 1 426 ? 28.203 12.992 2.434 1 77.5 426 LEU A N 1
ATOM 3330 C CA . LEU A 1 426 ? 29.562 13.195 2.936 1 77.5 426 LEU A CA 1
ATOM 3331 C C . LEU A 1 426 ? 29.578 13.18 4.461 1 77.5 426 LEU A C 1
ATOM 3333 O O . LEU A 1 426 ? 28.625 13.609 5.105 1 77.5 426 LEU A O 1
ATOM 3337 N N . PRO A 1 427 ? 30.609 12.703 5 1 81.19 427 PRO A N 1
ATOM 3338 C CA . PRO A 1 427 ? 30.672 12.555 6.453 1 81.19 427 PRO A CA 1
ATOM 3339 C C . PRO A 1 427 ? 30.5 13.883 7.191 1 81.19 427 PRO A C 1
ATOM 3341 O O . PRO A 1 427 ? 29.844 13.93 8.234 1 81.19 427 PRO A O 1
ATOM 3344 N N . PHE A 1 428 ? 31.125 14.891 6.613 1 83.31 428 PHE A N 1
ATOM 3345 C CA . PHE A 1 428 ? 31.016 16.156 7.332 1 83.31 428 PHE A CA 1
ATOM 3346 C C . PHE A 1 428 ? 29.594 16.703 7.27 1 83.31 428 PHE A C 1
ATOM 3348 O O . PHE A 1 428 ? 29.141 17.375 8.195 1 83.31 428 PHE A O 1
ATOM 3355 N N . VAL A 1 429 ? 28.906 16.422 6.195 1 84.69 429 VAL A N 1
ATOM 3356 C CA . VAL A 1 429 ? 27.516 16.812 6.055 1 84.69 429 VAL A CA 1
ATOM 3357 C C . VAL A 1 429 ? 26.656 16.047 7.059 1 84.69 429 VAL A C 1
ATOM 3359 O O . VAL A 1 429 ? 25.781 16.625 7.703 1 84.69 429 VAL A O 1
ATOM 3362 N N . ARG A 1 430 ? 26.984 14.844 7.211 1 84.44 430 ARG A N 1
ATOM 3363 C CA . ARG A 1 430 ? 26.266 13.984 8.148 1 84.44 430 ARG A CA 1
ATOM 3364 C C . ARG A 1 430 ? 26.453 14.461 9.586 1 84.44 430 ARG A C 1
ATOM 3366 O O . ARG A 1 430 ? 25.484 14.531 10.344 1 84.44 430 ARG A O 1
ATOM 3373 N N . ASP A 1 431 ? 27.609 14.836 9.867 1 84.94 431 ASP A N 1
ATOM 3374 C CA . ASP A 1 431 ? 27.922 15.266 11.234 1 84.94 431 ASP A CA 1
ATOM 3375 C C . ASP A 1 431 ? 27.188 16.562 11.57 1 84.94 431 ASP A C 1
ATOM 3377 O O . ASP A 1 431 ? 26.594 16.688 12.648 1 84.94 431 ASP A O 1
ATOM 3381 N N . LEU A 1 432 ? 27.234 17.438 10.672 1 87 432 LEU A N 1
ATOM 3382 C CA . LEU A 1 432 ? 26.578 18.719 10.914 1 87 432 LEU A CA 1
ATOM 3383 C C . LEU A 1 432 ? 25.078 18.547 11.016 1 87 432 LEU A C 1
ATOM 3385 O O . LEU A 1 432 ? 24.422 19.188 11.852 1 87 432 LEU A O 1
ATOM 3389 N N . LEU A 1 433 ? 24.609 17.703 10.227 1 88.06 433 LEU A N 1
ATOM 3390 C CA . LEU A 1 433 ? 23.172 17.453 10.203 1 88.06 433 LEU A CA 1
ATOM 3391 C C . LEU A 1 433 ? 22.719 16.797 11.5 1 88.06 433 LEU A C 1
ATOM 3393 O O . LEU A 1 433 ? 21.781 17.281 12.148 1 88.06 433 LEU A O 1
ATOM 3397 N N . PHE A 1 434 ? 23.344 15.812 11.961 1 87.81 434 PHE A N 1
ATOM 3398 C CA . PHE A 1 434 ? 22.906 15.07 13.133 1 87.81 434 PHE A CA 1
ATOM 3399 C C . PHE A 1 434 ? 23.188 15.852 14.414 1 87.81 434 PHE A C 1
ATOM 3401 O O . PHE A 1 434 ? 22.469 15.727 15.398 1 87.81 434 PHE A O 1
ATOM 3408 N N . GLN A 1 435 ? 24.219 16.625 14.281 1 85.75 435 GLN A N 1
ATOM 3409 C CA . GLN A 1 435 ? 24.438 17.516 15.414 1 85.75 435 GLN A CA 1
ATOM 3410 C C . GLN A 1 435 ? 23.297 18.516 15.562 1 85.75 435 GLN A C 1
ATOM 3412 O O . GLN A 1 435 ? 22.828 18.766 16.672 1 85.75 435 GLN A O 1
ATOM 3417 N N . GLY A 1 436 ? 22.891 19.094 14.461 1 85.31 436 GLY A N 1
ATOM 3418 C CA . GLY A 1 436 ? 21.766 20.016 14.484 1 85.31 436 GLY A CA 1
ATOM 3419 C C . GLY A 1 436 ? 20.469 19.375 14.969 1 85.31 436 GLY A C 1
ATOM 3420 O O . GLY A 1 436 ? 19.734 19.969 15.75 1 85.31 436 GLY A O 1
ATOM 3421 N N . ILE A 1 437 ? 20.281 18.156 14.594 1 88.81 437 ILE A N 1
ATOM 3422 C CA . ILE A 1 437 ? 19.078 17.422 14.977 1 88.81 437 ILE A CA 1
ATOM 3423 C C . ILE A 1 437 ? 19.109 17.125 16.469 1 88.81 437 ILE A C 1
ATOM 3425 O O . ILE A 1 437 ? 18.109 17.328 17.172 1 88.81 437 ILE A O 1
ATOM 3429 N N . TRP A 1 438 ? 20.219 16.781 16.875 1 84.31 438 TRP A N 1
ATOM 3430 C CA . TRP A 1 438 ? 20.359 16.391 18.266 1 84.31 438 TRP A CA 1
ATOM 3431 C C . TRP A 1 438 ? 20.172 17.594 19.188 1 84.31 438 TRP A C 1
ATOM 3433 O O . TRP A 1 438 ? 19.594 17.469 20.266 1 84.31 438 TRP A O 1
ATOM 3443 N N . GLU A 1 439 ? 20.609 18.672 18.766 1 82 439 GLU A N 1
ATOM 3444 C CA . GLU A 1 439 ? 20.438 19.891 19.562 1 82 439 GLU A CA 1
ATOM 3445 C C . GLU A 1 439 ? 18.969 20.266 19.703 1 82 439 GLU A C 1
ATOM 3447 O O . GLU A 1 439 ? 18.531 20.656 20.797 1 82 439 GLU A O 1
ATOM 3452 N N . ILE A 1 440 ? 18.25 20.141 18.703 1 82.69 440 ILE A N 1
ATOM 3453 C CA . ILE A 1 440 ? 16.828 20.453 18.75 1 82.69 440 ILE A CA 1
ATOM 3454 C C . ILE A 1 440 ? 16.094 19.438 19.641 1 82.69 440 ILE A C 1
ATOM 3456 O O . ILE A 1 440 ? 15.219 19.812 20.422 1 82.69 440 ILE A O 1
ATOM 3460 N N . LEU A 1 441 ? 16.438 18.219 19.547 1 84 441 LEU A N 1
ATOM 3461 C CA . LEU A 1 441 ? 15.781 17.156 20.297 1 84 441 LEU A CA 1
ATOM 3462 C C . LEU A 1 441 ? 16.094 17.281 21.781 1 84 441 LEU A C 1
ATOM 3464 O O . LEU A 1 441 ? 15.211 17.062 22.625 1 84 441 LEU A O 1
ATOM 3468 N N . LYS A 1 442 ? 17.281 17.656 22.047 1 76.56 442 LYS A N 1
ATOM 3469 C CA . LYS A 1 442 ? 17.672 17.859 23.438 1 76.56 442 LYS A CA 1
ATOM 3470 C C . LYS A 1 442 ? 16.906 19.016 24.062 1 76.56 442 LYS A C 1
ATOM 3472 O O . LYS A 1 442 ? 16.469 18.938 25.219 1 76.56 442 LYS A O 1
ATOM 3477 N N . LYS A 1 443 ? 16.734 20.016 23.297 1 73.62 443 LYS A N 1
ATOM 3478 C CA . LYS A 1 443 ? 16.031 21.188 23.781 1 73.62 443 LYS A CA 1
ATOM 3479 C C . LYS A 1 443 ? 14.539 20.906 23.969 1 73.62 443 LYS A C 1
ATOM 3481 O O . LYS A 1 443 ? 13.906 21.406 24.891 1 73.62 443 LYS A O 1
ATOM 3486 N N . THR A 1 444 ? 14.008 20.125 23.188 1 75.69 444 THR A N 1
ATOM 3487 C CA . THR A 1 444 ? 12.578 19.844 23.203 1 75.69 444 THR A CA 1
ATOM 3488 C C . THR A 1 444 ? 12.227 18.859 24.312 1 75.69 444 THR A C 1
ATOM 3490 O O . THR A 1 444 ? 11.219 19.031 25 1 75.69 444 THR A O 1
ATOM 3493 N N . PHE A 1 445 ? 13.031 17.859 24.453 1 74.62 445 PHE A N 1
ATOM 3494 C CA . PHE A 1 445 ? 12.703 16.797 25.391 1 74.62 445 PHE A CA 1
ATOM 3495 C C . PHE A 1 445 ? 13.531 16.922 26.656 1 74.62 445 PHE A C 1
ATOM 3497 O O . PHE A 1 445 ? 14.328 16.047 26.984 1 74.62 445 PHE A O 1
ATOM 3504 N N . GLN A 1 446 ? 13.359 18.078 27.359 1 63.5 446 GLN A N 1
ATOM 3505 C CA . GLN A 1 446 ? 14.031 18.281 28.625 1 63.5 446 GLN A CA 1
ATOM 3506 C C . GLN A 1 446 ? 13.367 17.469 29.734 1 63.5 446 GLN A C 1
ATOM 3508 O O . GLN A 1 446 ? 12.141 17.312 29.75 1 63.5 446 GLN A O 1
ATOM 3513 N N . PRO A 1 447 ? 14.156 16.734 30.328 1 57.12 447 PRO A N 1
ATOM 3514 C CA . PRO A 1 447 ? 13.531 16.016 31.453 1 57.12 447 PRO A CA 1
ATOM 3515 C C . PRO A 1 447 ? 12.75 16.953 32.375 1 57.12 447 PRO A C 1
ATOM 3517 O O . PRO A 1 447 ? 13.086 18.125 32.5 1 57.12 447 PRO A O 1
ATOM 3520 N N . PRO A 1 448 ? 11.5 16.719 32.75 1 46.41 448 PRO A N 1
ATOM 3521 C CA . PRO A 1 448 ? 10.773 17.578 33.688 1 46.41 448 PRO A CA 1
ATOM 3522 C C . PRO A 1 448 ? 11.641 18.062 34.844 1 46.41 448 PRO A C 1
ATOM 3524 O O . PRO A 1 448 ? 12.523 17.328 35.312 1 46.41 448 PRO A O 1
ATOM 3527 N N . ALA A 1 449 ? 11.898 19.359 35 1 37.84 449 ALA A N 1
ATOM 3528 C CA . ALA A 1 449 ? 12.57 19.859 36.188 1 37.84 449 ALA A CA 1
ATOM 3529 C C . ALA A 1 449 ? 12.234 19 37.406 1 37.84 449 ALA A C 1
ATOM 3531 O O . ALA A 1 449 ? 11.086 18.578 37.562 1 37.84 449 ALA A O 1
ATOM 3532 N N . GLN A 1 450 ? 13.102 18.438 37.938 1 34.94 450 GLN A N 1
ATOM 3533 C CA . GLN A 1 450 ? 12.891 17.922 39.281 1 34.94 450 GLN A CA 1
ATOM 3534 C C . GLN A 1 450 ? 12.133 18.922 40.156 1 34.94 450 GLN A C 1
ATOM 3536 O O . GLN A 1 450 ? 12.742 19.812 40.75 1 34.94 450 GLN A O 1
ATOM 3541 N N . LYS A 1 451 ? 11.195 19.688 40 1 34.81 451 LYS A N 1
ATOM 3542 C CA . LYS A 1 451 ? 10.523 20.219 41.188 1 34.81 451 LYS A CA 1
ATOM 3543 C C . LYS A 1 451 ? 10.523 19.188 42.344 1 34.81 451 LYS A C 1
ATOM 3545 O O . LYS A 1 451 ? 10.203 18.016 42.125 1 34.81 451 LYS A O 1
ATOM 3550 N N . VAL A 1 452 ? 11.219 19.516 43.375 1 32.03 452 VAL A N 1
ATOM 3551 C CA . VAL A 1 452 ? 11.32 19.078 44.75 1 32.03 452 VAL A CA 1
ATOM 3552 C C . VAL A 1 452 ? 9.945 18.656 45.281 1 32.03 452 VAL A C 1
ATOM 3554 O O . VAL A 1 452 ? 9.078 19.5 45.5 1 32.03 452 VAL A O 1
ATOM 3557 N N . TYR A 1 453 ? 9.297 17.828 44.781 1 31.8 453 TYR A N 1
ATOM 3558 C CA . TYR A 1 453 ? 8.234 17.094 45.469 1 31.8 453 TYR A CA 1
ATOM 3559 C C . TYR A 1 453 ? 8.523 16.969 46.938 1 31.8 453 TYR A C 1
ATOM 3561 O O . TYR A 1 453 ? 7.723 16.422 47.688 1 31.8 453 TYR A O 1
ATOM 3569 N N . ALA A 1 454 ? 9.719 17.312 47.375 1 31.31 454 ALA A N 1
ATOM 3570 C CA . ALA A 1 454 ? 9.922 17.391 48.812 1 31.31 454 ALA A CA 1
ATOM 3571 C C . ALA A 1 454 ? 8.969 18.391 49.438 1 31.31 454 ALA A C 1
ATOM 3573 O O . ALA A 1 454 ? 8.492 18.188 50.562 1 31.31 454 ALA A O 1
ATOM 3574 N N . GLU A 1 455 ? 8.758 19.562 48.906 1 31.05 455 GLU A N 1
ATOM 3575 C CA . GLU A 1 455 ? 8.109 20.562 49.75 1 31.05 455 GLU A CA 1
ATOM 3576 C C . GLU A 1 455 ? 6.602 20.328 49.812 1 31.05 455 GLU A C 1
ATOM 3578 O O . GLU A 1 455 ? 5.969 20.625 50.844 1 31.05 455 GLU A O 1
ATOM 3583 N N . VAL A 1 456 ? 5.93 19.828 48.75 1 31.64 456 VAL A N 1
ATOM 3584 C CA . VAL A 1 456 ? 4.492 19.672 48.938 1 31.64 456 VAL A CA 1
ATOM 3585 C C . VAL A 1 456 ? 4.238 18.531 49.938 1 31.64 456 VAL A C 1
ATOM 3587 O O . VAL A 1 456 ? 3.229 18.516 50.625 1 31.64 456 VAL A O 1
ATOM 3590 N N . THR A 1 457 ? 5.117 17.562 49.938 1 32.12 457 THR A N 1
ATOM 3591 C CA . THR A 1 457 ? 4.926 16.609 51.031 1 32.12 457 THR A CA 1
ATOM 3592 C C . THR A 1 457 ? 5.129 17.281 52.406 1 32.12 457 THR A C 1
ATOM 3594 O O . THR A 1 457 ? 4.602 16.812 53.406 1 32.12 457 THR A O 1
ATOM 3597 N N . ALA A 1 458 ? 6.062 18.281 52.406 1 31.39 458 ALA A N 1
ATOM 3598 C CA . ALA A 1 458 ? 6.305 18.797 53.75 1 31.39 458 ALA A CA 1
ATOM 3599 C C . ALA A 1 458 ? 5.109 19.594 54.25 1 31.39 458 ALA A C 1
ATOM 3601 O O . ALA A 1 458 ? 4.824 19.609 55.469 1 31.39 458 ALA A O 1
ATOM 3602 N N . GLN A 1 459 ? 4.43 20.359 53.438 1 31.52 459 GLN A N 1
ATOM 3603 C CA . GLN A 1 459 ? 3.461 21.203 54.125 1 31.52 459 GLN A CA 1
ATOM 3604 C C . GLN A 1 459 ? 2.225 20.406 54.531 1 31.52 459 GLN A C 1
ATOM 3606 O O . GLN A 1 459 ? 1.421 20.875 55.344 1 31.52 459 GLN A O 1
ATOM 3611 N N . VAL A 1 460 ? 1.928 19.344 53.844 1 31.33 460 VAL A N 1
ATOM 3612 C CA . VAL A 1 460 ? 0.696 18.719 54.312 1 31.33 460 VAL A CA 1
ATOM 3613 C C . VAL A 1 460 ? 0.948 18.016 55.656 1 31.33 460 VAL A C 1
ATOM 3615 O O . VAL A 1 460 ? 0.021 17.469 56.25 1 31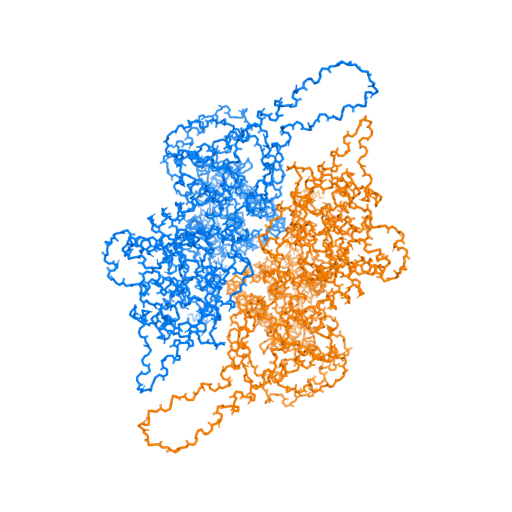.33 460 VAL A O 1
ATOM 3618 N N . SER A 1 461 ? 2.277 17.938 55.969 1 29.38 461 SER A N 1
ATOM 3619 C CA . SER A 1 461 ? 2.428 17.297 57.281 1 29.38 461 SER A CA 1
ATOM 3620 C C . SER A 1 461 ? 1.976 18.203 58.406 1 29.38 461 SER A C 1
ATOM 3622 O O . SER A 1 461 ? 2.297 17.969 59.594 1 29.38 461 SER A O 1
ATOM 3624 N N . VAL A 1 462 ? 1.555 19.484 58.062 1 29.41 462 VAL A N 1
ATOM 3625 C CA . VAL A 1 462 ? 1.259 20.109 59.344 1 29.41 462 VAL A CA 1
ATOM 3626 C C . VAL A 1 462 ? 0.179 19.312 60.094 1 29.41 462 VAL A C 1
ATOM 3628 O O . VAL A 1 462 ? -0.908 19.094 59.562 1 29.41 462 VAL A O 1
ATOM 3631 N N . ASP A 1 463 ? 0.606 18.578 61.062 1 27.2 463 ASP A N 1
ATOM 3632 C CA . ASP A 1 463 ? -0.068 17.922 62.156 1 27.2 463 ASP A CA 1
ATOM 3633 C C . ASP A 1 463 ? -1.119 18.828 62.781 1 27.2 463 ASP A C 1
ATOM 3635 O O . ASP A 1 463 ? -0.785 19.859 63.375 1 27.2 463 ASP A O 1
ATOM 3639 N N . PRO A 1 464 ? -2.203 19.156 62.062 1 29.12 464 PRO A N 1
ATOM 3640 C CA . PRO A 1 464 ? -3.062 19.891 63 1 29.12 464 PRO A CA 1
ATOM 3641 C C . PRO A 1 464 ? -3.158 19.234 64.375 1 29.12 464 PRO A C 1
ATOM 3643 O O . PRO A 1 464 ? -3.043 18 64.438 1 29.12 464 PRO A O 1
ATOM 3646 N N . ASP A 1 465 ? -2.729 19.844 65.375 1 27 465 ASP A N 1
ATOM 3647 C CA . ASP A 1 465 ? -2.984 19.531 66.75 1 27 465 ASP A CA 1
ATOM 3648 C C . ASP A 1 465 ? -4.426 19.078 66.938 1 27 465 ASP A C 1
ATOM 3650 O O . ASP A 1 465 ? -5.359 19.688 66.438 1 27 465 ASP A O 1
ATOM 3654 N N . PRO A 1 466 ? -4.59 17.812 67.375 1 28.03 466 PRO A N 1
ATOM 3655 C CA . PRO A 1 466 ? -5.832 17.109 67.75 1 28.03 466 PRO A CA 1
ATOM 3656 C C . PRO A 1 466 ? -6.707 17.922 68.688 1 28.03 466 PRO A C 1
ATOM 3658 O O . PRO A 1 466 ? -7.547 17.344 69.438 1 28.03 466 PRO A O 1
ATOM 3661 N N . ALA A 1 467 ? -6.328 19.125 69.062 1 25.78 467 ALA A N 1
ATOM 3662 C CA . ALA A 1 467 ? -7.215 19.359 70.188 1 25.78 467 ALA A CA 1
ATOM 3663 C C . ALA A 1 467 ? -8.664 19.031 69.812 1 25.78 467 ALA A C 1
ATOM 3665 O O . ALA A 1 467 ? -9.32 18.266 70.5 1 25.78 467 ALA A O 1
ATOM 3666 N N . GLY A 1 468 ? -9.578 19.938 70.188 1 23.42 468 GLY A N 1
ATOM 3667 C CA . GLY A 1 468 ? -10.891 19.75 70.75 1 23.42 468 GLY A CA 1
ATOM 3668 C C . GLY A 1 468 ? -11.883 19.094 69.812 1 23.42 468 GLY A C 1
ATOM 3669 O O . GLY A 1 468 ? -12.117 17.891 69.938 1 23.42 468 GLY A O 1
ATOM 3670 N N . ALA A 1 469 ? -13.031 19.719 69.625 1 23.98 469 ALA A N 1
ATOM 3671 C CA . ALA A 1 469 ? -14.398 19.25 69.875 1 23.98 469 ALA A CA 1
ATOM 3672 C C . ALA A 1 469 ? -14.891 18.422 68.688 1 23.98 469 ALA A C 1
ATOM 3674 O O . ALA A 1 469 ? -15.398 17.312 68.875 1 23.98 469 ALA A O 1
ATOM 3675 N N . LEU A 1 470 ? -15.695 19.047 67.75 1 24.27 470 LEU A N 1
ATOM 3676 C CA . LEU A 1 470 ? -16.969 18.578 67.188 1 24.27 470 LEU A CA 1
ATOM 3677 C C . LEU A 1 470 ? -16.734 17.531 66.125 1 24.27 470 LEU A C 1
ATOM 3679 O O . LEU A 1 470 ? -15.641 17.422 65.562 1 24.27 470 LEU A O 1
ATOM 3683 N N . GLY A 1 471 ? -17.922 17.078 65.375 1 24.81 471 GLY A N 1
ATOM 3684 C CA . GLY A 1 471 ? -18.344 15.914 64.562 1 24.81 471 GLY A CA 1
ATOM 3685 C C . GLY A 1 471 ? -17.469 15.633 63.375 1 24.81 471 GLY A C 1
ATOM 3686 O O . GLY A 1 471 ? -17.172 16.531 62.594 1 24.81 471 GLY A O 1
ATOM 3687 N N . GLU A 1 472 ? -16.656 14.711 63.438 1 23.72 472 GLU A N 1
ATOM 3688 C CA . GLU A 1 472 ? -15.445 14.203 62.781 1 23.72 472 GLU A CA 1
ATOM 3689 C C . GLU A 1 472 ? -15.703 13.914 61.312 1 23.72 472 GLU A C 1
ATOM 3691 O O . GLU A 1 472 ? -16.312 12.906 60.969 1 23.72 472 GLU A O 1
ATOM 3696 N N . SER A 1 473 ? -16.297 14.938 60.625 1 27.33 473 SER A N 1
ATOM 3697 C CA . SER A 1 473 ? -16.547 14.547 59.219 1 27.33 473 SER A CA 1
ATOM 3698 C C . SER A 1 473 ? -15.336 13.852 58.625 1 27.33 473 SER A C 1
ATOM 3700 O O . SER A 1 473 ? -14.203 14.281 58.812 1 27.33 473 SER A O 1
ATOM 3702 N N . PRO A 1 474 ? -15.523 12.492 58.344 1 28.8 474 PRO A N 1
ATOM 3703 C CA . PRO A 1 474 ? -14.43 11.617 57.938 1 28.8 474 PRO A CA 1
ATOM 3704 C C . PRO A 1 474 ? -13.484 12.289 56.938 1 28.8 474 PRO A C 1
ATOM 3706 O O . PRO A 1 474 ? -13.938 13.047 56.062 1 28.8 474 PRO A O 1
ATOM 3709 N N . PRO A 1 475 ? -12.227 12.555 57.375 1 28.25 475 PRO A N 1
ATOM 3710 C CA . PRO A 1 475 ? -11.188 13.234 56.594 1 28.25 475 PRO A CA 1
ATOM 3711 C C . PRO A 1 475 ? -11.094 12.719 55.156 1 28.25 475 PRO A C 1
ATOM 3713 O O . PRO A 1 475 ? -11.352 11.539 54.906 1 28.25 475 PRO A O 1
ATOM 3716 N N . PRO A 1 476 ? -11.398 13.633 54.281 1 29.84 476 PRO A N 1
ATOM 3717 C CA . PRO A 1 476 ? -11.312 13.266 52.875 1 29.84 476 PRO A CA 1
ATOM 3718 C C . PRO A 1 476 ? -10.078 12.422 52.531 1 29.84 476 PRO A C 1
ATOM 3720 O O . PRO A 1 476 ? -9.039 12.578 53.188 1 29.84 476 PRO A O 1
ATOM 3723 N N . GLY A 1 477 ? -10.258 11.133 52.281 1 29.66 477 GLY A N 1
ATOM 3724 C CA . GLY A 1 477 ? -9.273 10.109 51.938 1 29.66 477 GLY A CA 1
ATOM 3725 C C . GLY A 1 477 ? -8.016 10.672 51.312 1 29.66 477 GLY A C 1
ATOM 3726 O O . GLY A 1 477 ? -8.023 11.789 50.781 1 29.66 477 GLY A O 1
ATOM 3727 N N . PRO A 1 478 ? -6.855 10.188 51.812 1 30.8 478 PRO A N 1
ATOM 3728 C CA . PRO A 1 478 ? -5.508 10.625 51.438 1 30.8 478 PRO A CA 1
ATOM 3729 C C . PRO A 1 478 ? -5.348 10.82 49.938 1 30.8 478 PRO A C 1
ATOM 3731 O O . PRO A 1 478 ? -5.977 10.109 49.156 1 30.8 478 PRO A O 1
ATOM 3734 N N . PRO A 1 479 ? -4.953 12.008 49.594 1 30.53 479 PRO A N 1
ATOM 3735 C CA . PRO A 1 479 ? -4.762 12.328 48.188 1 30.53 479 PRO A CA 1
ATOM 3736 C C . PRO A 1 479 ? -3.939 11.281 47.438 1 30.53 479 PRO A C 1
ATOM 3738 O O . PRO A 1 479 ? -3.117 10.594 48.062 1 30.53 479 PRO A O 1
ATOM 3741 N N . PRO A 1 480 ? -4.535 10.688 46.531 1 31.09 480 PRO A N 1
ATOM 3742 C CA . PRO A 1 480 ? -3.803 9.625 45.844 1 31.09 480 PRO A CA 1
ATOM 3743 C C . PRO A 1 480 ? -2.299 9.875 45.781 1 31.09 480 PRO A C 1
ATOM 3745 O O . PRO A 1 480 ? -1.866 11.031 45.719 1 31.09 480 PRO A O 1
ATOM 3748 N N . SER A 1 481 ? -1.542 8.984 46.438 1 31.73 481 SER A N 1
ATOM 3749 C CA . SER A 1 481 ? -0.098 8.977 46.656 1 31.73 481 SER A CA 1
ATOM 3750 C C . SER A 1 481 ? 0.635 9.578 45.469 1 31.73 481 SER A C 1
ATOM 3752 O O . SER A 1 481 ? 0.218 9.406 44.312 1 31.73 481 SER A O 1
ATOM 3754 N N . ALA A 1 482 ? 1.58 10.523 45.75 1 34.66 482 ALA A N 1
ATOM 3755 C CA . ALA A 1 482 ? 2.551 11.172 44.875 1 34.66 482 ALA A CA 1
ATOM 3756 C C . ALA A 1 482 ? 3.002 10.234 43.75 1 34.66 482 ALA A C 1
ATOM 3758 O O . ALA A 1 482 ? 3.33 10.68 42.656 1 34.66 482 ALA A O 1
ATOM 3759 N N . GLU A 1 483 ? 3.197 8.977 44.062 1 34.81 483 GLU A N 1
ATOM 3760 C CA . GLU A 1 483 ? 3.67 7.934 43.156 1 34.81 483 GLU A CA 1
ATOM 3761 C C . GLU A 1 483 ? 2.703 7.73 42 1 34.81 483 GLU A C 1
ATOM 3763 O O . GLU A 1 483 ? 3.117 7.375 40.906 1 34.81 483 GLU A O 1
ATOM 3768 N N . ALA A 1 484 ? 1.44 7.84 42.312 1 35.28 484 ALA A N 1
ATOM 3769 C CA . ALA A 1 484 ? 0.422 7.656 41.281 1 35.28 484 ALA A CA 1
ATOM 3770 C C . ALA A 1 484 ? 0.417 8.828 40.281 1 35.28 484 ALA A C 1
ATOM 3772 O O . ALA A 1 484 ? 0.202 8.641 39.094 1 35.28 484 ALA A O 1
ATOM 3773 N N . ALA A 1 485 ? 0.685 9.977 40.75 1 37.38 485 ALA A N 1
ATOM 3774 C CA . ALA A 1 485 ? 0.804 11.164 39.938 1 37.38 485 ALA A CA 1
ATOM 3775 C C . ALA A 1 485 ? 1.998 11.055 38.969 1 37.38 485 ALA A C 1
ATOM 3777 O O . ALA A 1 485 ? 1.937 11.508 37.844 1 37.38 485 ALA A O 1
ATOM 3778 N N . LYS A 1 486 ? 3.174 10.602 39.469 1 40.28 486 LYS A N 1
ATOM 3779 C CA . LYS A 1 486 ? 4.406 10.391 38.719 1 40.28 486 LYS A CA 1
ATOM 3780 C C . LYS A 1 486 ? 4.199 9.352 37.594 1 40.28 486 LYS A C 1
ATOM 3782 O O . LYS A 1 486 ? 4.746 9.492 36.5 1 40.28 486 LYS A O 1
ATOM 3787 N N . VAL A 1 487 ? 3.479 8.242 37.844 1 36.5 487 VAL A N 1
ATOM 3788 C CA . VAL A 1 487 ? 3.215 7.086 37 1 36.5 487 VAL A CA 1
ATOM 3789 C C . VAL A 1 487 ? 2.441 7.516 35.75 1 36.5 487 VAL A C 1
ATOM 3791 O O . VAL A 1 487 ? 2.73 7.059 34.656 1 36.5 487 VAL A O 1
ATOM 3794 N N . GLU A 1 488 ? 1.463 8.328 35.938 1 37.06 488 GLU A N 1
ATOM 3795 C CA . GLU A 1 488 ? 0.471 8.664 34.938 1 37.06 488 GLU A CA 1
ATOM 3796 C C . GLU A 1 488 ? 1.025 9.688 33.938 1 37.06 488 GLU A C 1
ATOM 3798 O O . GLU A 1 488 ? 0.624 9.703 32.781 1 37.06 488 GLU A O 1
ATOM 3803 N N . ALA A 1 489 ? 1.936 10.555 34.438 1 38.19 489 ALA A N 1
ATOM 3804 C CA . ALA A 1 489 ? 2.615 11.547 33.625 1 38.19 489 ALA A CA 1
ATOM 3805 C C . ALA A 1 489 ? 3.402 10.875 32.5 1 38.19 489 ALA A C 1
ATOM 3807 O O . ALA A 1 489 ? 3.467 11.398 31.375 1 38.19 489 ALA A O 1
ATOM 3808 N N . ASP A 1 490 ? 4.016 9.68 32.688 1 39.84 490 ASP A N 1
ATOM 3809 C CA . ASP A 1 490 ? 4.969 9.047 31.781 1 39.84 490 ASP A CA 1
ATOM 3810 C C . ASP A 1 490 ? 4.25 8.305 30.656 1 39.84 490 ASP A C 1
ATOM 3812 O O . ASP A 1 490 ? 4.797 8.133 29.562 1 39.84 490 ASP A O 1
ATOM 3816 N N . LEU A 1 491 ? 3.041 7.746 31 1 40.97 491 LEU A N 1
ATOM 3817 C CA . LEU A 1 491 ? 2.295 6.906 30.078 1 40.97 491 LEU A CA 1
ATOM 3818 C C . LEU A 1 491 ? 2.059 7.633 28.75 1 40.97 491 LEU A C 1
ATOM 3820 O O . LEU A 1 491 ? 2.039 7.008 27.688 1 40.97 491 LEU A O 1
ATOM 3824 N N . HIS A 1 492 ? 1.866 8.945 28.844 1 43.44 492 HIS A N 1
ATOM 3825 C CA . HIS A 1 492 ? 1.421 9.711 27.688 1 43.44 492 HIS A CA 1
ATOM 3826 C C . HIS A 1 492 ? 2.588 10.438 27.031 1 43.44 492 HIS A C 1
ATOM 3828 O O . HIS A 1 492 ? 2.383 11.336 26.203 1 43.44 492 HIS A O 1
ATOM 3834 N N . ALA A 1 493 ? 3.715 9.836 27.453 1 44.75 493 ALA A N 1
ATOM 3835 C CA . ALA A 1 493 ? 4.957 10.531 27.125 1 44.75 493 ALA A CA 1
ATOM 3836 C C . ALA A 1 493 ? 5.16 10.594 25.609 1 44.75 493 ALA A C 1
ATOM 3838 O O . ALA A 1 493 ? 5.594 11.617 25.078 1 44.75 493 ALA A O 1
ATOM 3839 N N . GLY A 1 494 ? 4.812 9.461 25.016 1 47.16 494 GLY A N 1
ATOM 3840 C CA . GLY A 1 494 ? 5.023 9.477 23.578 1 47.16 494 GLY A CA 1
ATOM 3841 C C . GLY A 1 494 ? 4.152 10.5 22.859 1 47.16 494 GLY A C 1
ATOM 3842 O O . GLY A 1 494 ? 4.629 11.211 21.984 1 47.16 494 GLY A O 1
ATOM 3843 N N . GLN A 1 495 ? 2.932 10.578 23.266 1 50.38 495 GLN A N 1
ATOM 3844 C CA . GLN A 1 495 ? 2.02 11.531 22.641 1 50.38 495 GLN A CA 1
ATOM 3845 C C . GLN A 1 495 ? 2.361 12.961 23.047 1 50.38 495 GLN A C 1
ATOM 3847 O O . GLN A 1 495 ? 2.328 13.875 22.219 1 50.38 495 GLN A O 1
ATOM 3852 N N . ILE A 1 496 ? 2.748 12.992 24.297 1 51 496 ILE A N 1
ATOM 3853 C CA . ILE A 1 496 ? 3.166 14.305 24.797 1 51 496 ILE A CA 1
ATOM 3854 C C . ILE A 1 496 ? 4.41 14.766 24.031 1 51 496 ILE A C 1
ATOM 3856 O O . ILE A 1 496 ? 4.516 15.938 23.656 1 51 496 ILE A O 1
ATOM 3860 N N . ALA A 1 497 ? 5.078 13.727 23.672 1 53.12 497 ALA A N 1
ATOM 3861 C CA . ALA A 1 497 ? 6.332 14.039 22.984 1 53.12 497 ALA A CA 1
ATOM 3862 C C . ALA A 1 497 ? 6.082 14.523 21.562 1 53.12 497 ALA A C 1
ATOM 3864 O O . ALA A 1 497 ? 6.715 15.477 21.109 1 53.12 497 ALA A O 1
ATOM 3865 N N . HIS A 1 498 ? 5.141 13.922 20.984 1 59.31 498 HIS A N 1
ATOM 3866 C CA . HIS A 1 498 ? 4.836 14.352 19.609 1 59.31 498 HIS A CA 1
ATOM 3867 C C . HIS A 1 498 ? 4.238 15.758 19.609 1 59.31 498 HIS A C 1
ATOM 3869 O O . HIS A 1 498 ? 4.555 16.562 18.734 1 59.31 498 HIS A O 1
ATOM 3875 N N . SER A 1 499 ? 3.471 15.953 20.562 1 60.12 499 SER A N 1
ATOM 3876 C CA . SER A 1 499 ? 2.871 17.281 20.672 1 60.12 499 SER A CA 1
ATOM 3877 C C . SER A 1 499 ? 3.914 18.328 21.031 1 60.12 499 SER A C 1
ATOM 3879 O O . SER A 1 499 ? 3.895 19.438 20.484 1 60.12 499 SER A O 1
ATOM 3881 N N . GLU A 1 500 ? 4.824 17.859 21.828 1 59.78 500 GLU A N 1
ATOM 3882 C CA . GLU A 1 500 ? 5.887 18.781 22.234 1 59.78 500 GLU A CA 1
ATOM 3883 C C . GLU A 1 500 ? 6.777 19.141 21.047 1 59.78 500 GLU A C 1
ATOM 3885 O O . GLU A 1 500 ? 7.148 20.312 20.875 1 59.78 500 GLU A O 1
ATOM 3890 N N . LEU A 1 501 ? 7.016 18.172 20.312 1 65.12 501 LEU A N 1
ATOM 3891 C CA . LEU A 1 501 ? 7.852 18.422 19.141 1 65.12 501 LEU A CA 1
ATOM 3892 C C . LEU A 1 501 ? 7.094 19.234 18.109 1 65.12 501 LEU A C 1
ATOM 3894 O O . LEU A 1 501 ? 7.668 20.125 17.453 1 65.12 501 LEU A O 1
ATOM 3898 N N . GLY A 1 502 ? 5.848 18.906 17.969 1 62.22 502 GLY A N 1
ATOM 3899 C CA . GLY A 1 502 ? 5.02 19.688 17.062 1 62.22 502 GLY A CA 1
ATOM 3900 C C . GLY A 1 502 ? 4.938 21.156 17.438 1 62.22 502 GLY A C 1
ATOM 3901 O O . GLY A 1 502 ? 5.051 22.016 16.578 1 62.22 502 GLY A O 1
ATOM 3902 N N . ASP A 1 503 ? 4.844 21.375 18.641 1 59.03 503 ASP A N 1
ATOM 3903 C CA . ASP A 1 503 ? 4.785 22.75 19.141 1 59.03 503 ASP A CA 1
ATOM 3904 C C . ASP A 1 503 ? 6.125 23.453 18.969 1 59.03 503 ASP A C 1
ATOM 3906 O O . ASP A 1 503 ? 6.164 24.641 18.656 1 59.03 503 ASP A O 1
ATOM 3910 N N . ALA A 1 504 ? 7.074 22.594 19.094 1 54.25 504 ALA A N 1
ATOM 3911 C CA . ALA A 1 504 ? 8.414 23.172 18.969 1 54.25 504 ALA A CA 1
ATOM 3912 C C . ALA A 1 504 ? 8.727 23.516 17.516 1 54.25 504 ALA A C 1
ATOM 3914 O O . ALA A 1 504 ? 9.398 24.516 17.234 1 54.25 504 ALA A O 1
ATOM 3915 N N . LEU A 1 505 ? 8.117 22.812 16.672 1 68.38 505 LEU A N 1
ATOM 3916 C CA . LEU A 1 505 ? 8.438 23.047 15.273 1 68.38 505 LEU A CA 1
ATOM 3917 C C . LEU A 1 505 ? 7.441 24 14.633 1 68.38 505 LEU A C 1
ATOM 3919 O O . LEU A 1 505 ? 7.809 24.797 13.766 1 68.38 505 LEU A O 1
ATOM 3923 N N . ASP A 1 506 ? 6.141 24.141 15.086 1 58.09 506 ASP A N 1
ATOM 3924 C CA . ASP A 1 506 ? 5.055 25.047 14.742 1 58.09 506 ASP A CA 1
ATOM 3925 C C . ASP A 1 506 ? 4.945 25.234 13.234 1 58.09 506 ASP A C 1
ATOM 3927 O O . ASP A 1 506 ? 4.914 26.359 12.742 1 58.09 506 ASP A O 1
ATOM 3931 N N . ILE A 1 507 ? 5.152 24.203 12.539 1 65.56 507 ILE A N 1
ATOM 3932 C CA . ILE A 1 507 ? 5.016 24.297 11.086 1 65.56 507 ILE A CA 1
ATOM 3933 C C . ILE A 1 507 ? 3.561 24.047 10.688 1 65.56 507 ILE A C 1
ATOM 3935 O O . ILE A 1 507 ? 2.92 23.125 11.188 1 65.56 507 ILE A O 1
ATOM 3939 N N . GLY A 1 508 ? 2.898 24.922 9.992 1 60.47 508 GLY A N 1
ATOM 3940 C CA . GLY A 1 508 ? 1.506 24.875 9.578 1 60.47 508 GLY A CA 1
ATOM 3941 C C . GLY A 1 508 ? 1.16 23.656 8.758 1 60.47 508 GLY A C 1
ATOM 3942 O O . GLY A 1 508 ? 2.014 22.797 8.523 1 60.47 508 GLY A O 1
ATOM 3943 N N . PRO A 1 509 ? -0.027 23.469 8.461 1 62 509 PRO A N 1
ATOM 3944 C CA . PRO A 1 509 ? -0.557 22.25 7.852 1 62 509 PRO A CA 1
ATOM 3945 C C . PRO A 1 509 ? -0.075 22.047 6.418 1 62 509 PRO A C 1
ATOM 3947 O O . PRO A 1 509 ? 0.059 20.906 5.961 1 62 509 PRO A O 1
ATOM 3950 N N . GLU A 1 510 ? 0.135 23.109 5.684 1 73 510 GLU A N 1
ATOM 3951 C CA . GLU A 1 510 ? 0.546 22.891 4.297 1 73 510 GLU A CA 1
ATOM 3952 C C . GLU A 1 510 ? 2.064 22.781 4.184 1 73 510 GLU A C 1
ATOM 3954 O O . GLU A 1 510 ? 2.711 23.641 3.59 1 73 510 GLU A O 1
ATOM 3959 N N . PHE A 1 511 ? 2.607 21.672 4.508 1 80.94 511 PHE A N 1
ATOM 3960 C CA . PHE A 1 511 ? 4.039 21.438 4.641 1 80.94 511 PHE A CA 1
ATOM 3961 C C . PHE A 1 511 ? 4.719 21.438 3.273 1 80.94 511 PHE A C 1
ATOM 3963 O O . PHE A 1 511 ? 5.82 21.969 3.121 1 80.94 511 PHE A O 1
ATOM 3970 N N . GLN A 1 512 ? 4.109 20.984 2.311 1 83.19 512 GLN A N 1
ATOM 3971 C CA . GLN A 1 512 ? 4.715 20.906 0.987 1 83.19 512 GLN A CA 1
ATOM 3972 C C . GLN A 1 512 ? 4.945 22.297 0.402 1 83.19 512 GLN A C 1
ATOM 3974 O O . GLN A 1 512 ? 5.965 22.547 -0.243 1 83.19 512 GLN A O 1
ATOM 3979 N N . GLU A 1 513 ? 4.031 23.172 0.671 1 83.12 513 GLU A N 1
ATOM 3980 C CA . GLU A 1 513 ? 4.176 24.531 0.177 1 83.12 513 GLU A CA 1
ATOM 3981 C C . GLU A 1 513 ? 5.367 25.234 0.823 1 83.12 513 GLU A C 1
ATOM 3983 O O . GLU A 1 513 ? 6.074 26 0.167 1 83.12 513 GLU A O 1
ATOM 3988 N N . VAL A 1 514 ? 5.527 24.922 2.053 1 84.38 514 VAL A N 1
ATOM 3989 C CA . VAL A 1 514 ? 6.629 25.547 2.785 1 84.38 514 VAL A CA 1
ATOM 3990 C C . VAL A 1 514 ? 7.961 25.062 2.213 1 84.38 514 VAL A C 1
ATOM 3992 O O . VAL A 1 514 ? 8.883 25.859 2.018 1 84.38 514 VAL A O 1
ATOM 3995 N N . VAL A 1 515 ? 8.047 23.797 1.86 1 90.12 515 VAL A N 1
ATOM 3996 C CA . VAL A 1 515 ? 9.289 23.234 1.321 1 90.12 515 VAL A CA 1
ATOM 3997 C C . VAL A 1 515 ? 9.57 23.844 -0.054 1 90.12 515 VAL A C 1
ATOM 3999 O O . VAL A 1 515 ? 10.703 24.188 -0.363 1 90.12 515 VAL A O 1
ATOM 4002 N N . LEU A 1 516 ? 8.523 24.016 -0.839 1 90.12 516 LEU A N 1
ATOM 4003 C CA . LEU A 1 516 ? 8.695 24.562 -2.18 1 90.12 516 LEU A CA 1
ATOM 4004 C C . LEU A 1 516 ? 9.156 26.016 -2.117 1 90.12 516 LEU A C 1
ATOM 4006 O O . LEU A 1 516 ? 10.102 26.406 -2.812 1 90.12 516 LEU A O 1
ATOM 4010 N N . ARG A 1 517 ? 8.555 26.812 -1.281 1 88.25 517 ARG A N 1
ATOM 4011 C CA . ARG A 1 517 ? 8.93 28.203 -1.125 1 88.25 517 ARG A CA 1
ATOM 4012 C C . ARG A 1 517 ? 10.367 28.344 -0.648 1 88.25 517 ARG A C 1
ATOM 4014 O O . ARG A 1 517 ? 11.141 29.141 -1.2 1 88.25 517 ARG A O 1
ATOM 4021 N N . TRP A 1 518 ? 10.664 27.516 0.271 1 90.56 518 TRP A N 1
ATOM 4022 C CA . TRP A 1 518 ? 11.992 27.594 0.872 1 90.56 518 TRP A CA 1
ATOM 4023 C C . TRP A 1 518 ? 13.062 27.094 -0.1 1 90.56 518 TRP A C 1
ATOM 4025 O O . TRP A 1 518 ? 14.188 27.594 -0.097 1 90.56 518 TRP A O 1
ATOM 4035 N N . HIS A 1 519 ? 12.766 26.109 -0.862 1 94.12 519 HIS A N 1
ATOM 4036 C CA . HIS A 1 519 ? 13.719 25.594 -1.838 1 94.12 519 HIS A CA 1
ATOM 4037 C C . HIS A 1 519 ? 14.047 26.656 -2.893 1 94.12 519 HIS A C 1
ATOM 4039 O O . HIS A 1 519 ? 15.219 26.875 -3.217 1 94.12 519 HIS A O 1
ATOM 4045 N N . ILE A 1 520 ? 13.031 27.25 -3.416 1 90.56 520 ILE A N 1
ATOM 4046 C CA . ILE A 1 520 ? 13.234 28.281 -4.418 1 90.56 520 ILE A CA 1
ATOM 4047 C C . ILE A 1 520 ? 14.031 29.438 -3.812 1 90.56 520 ILE A C 1
ATOM 4049 O O . ILE A 1 520 ? 15 29.906 -4.41 1 90.56 520 ILE A O 1
ATOM 4053 N N . ALA A 1 521 ? 13.656 29.906 -2.6 1 90.31 521 ALA A N 1
ATOM 4054 C CA . ALA A 1 521 ? 14.336 31 -1.916 1 90.31 521 ALA A CA 1
ATOM 4055 C C . ALA A 1 521 ? 15.805 30.656 -1.664 1 90.31 521 ALA A C 1
ATOM 4057 O O . ALA A 1 521 ? 16.688 31.5 -1.887 1 90.31 521 ALA A O 1
ATOM 4058 N N . THR A 1 522 ? 16.047 29.438 -1.202 1 93.06 522 THR A N 1
ATOM 4059 C CA . THR A 1 522 ? 17.406 29.016 -0.88 1 93.06 522 THR A CA 1
ATOM 4060 C C . THR A 1 522 ? 18.25 28.938 -2.141 1 93.06 522 THR A C 1
ATOM 4062 O O . THR A 1 522 ? 19.422 29.344 -2.135 1 93.06 522 THR A O 1
ATOM 4065 N N . ASP A 1 523 ? 17.688 28.453 -3.186 1 91.56 523 ASP A N 1
ATOM 4066 C CA . ASP A 1 523 ? 18.453 28.328 -4.426 1 91.56 523 ASP A CA 1
ATOM 4067 C C . ASP A 1 523 ? 18.828 29.703 -4.973 1 91.56 523 ASP A C 1
ATOM 4069 O O . ASP A 1 523 ? 19.953 29.922 -5.406 1 91.56 523 ASP A O 1
ATOM 4073 N N . ILE A 1 524 ? 17.922 30.562 -4.973 1 88.12 524 ILE A N 1
ATOM 4074 C CA . ILE A 1 524 ? 18.188 31.922 -5.434 1 88.12 524 ILE A CA 1
ATOM 4075 C C . ILE A 1 524 ? 19.219 32.594 -4.527 1 88.12 524 ILE A C 1
ATOM 4077 O O . ILE A 1 524 ? 20.156 33.219 -5.016 1 88.12 524 ILE A O 1
ATOM 4081 N N . PHE A 1 525 ? 19.109 32.438 -3.252 1 89.06 525 PHE A N 1
ATOM 4082 C CA . PHE A 1 525 ? 20.047 33 -2.283 1 89.06 525 PHE A CA 1
ATOM 4083 C C . PHE A 1 525 ? 21.453 32.469 -2.506 1 89.06 525 PHE A C 1
ATOM 4085 O O . PHE A 1 525 ? 22.406 33.219 -2.529 1 89.06 525 PHE A O 1
ATOM 4092 N N . LEU A 1 526 ? 21.578 31.109 -2.678 1 88.56 526 LEU A N 1
ATOM 4093 C CA . LEU A 1 526 ? 22.891 30.5 -2.822 1 88.56 526 LEU A CA 1
ATOM 4094 C C . LEU A 1 526 ? 23.547 30.906 -4.137 1 88.56 526 LEU A C 1
ATOM 4096 O O . LEU A 1 526 ? 24.766 31.062 -4.207 1 88.56 526 LEU A O 1
ATOM 4100 N N . LEU A 1 527 ? 22.75 31.078 -5.137 1 84.88 527 LEU A N 1
ATOM 4101 C CA . LEU A 1 527 ? 23.297 31.438 -6.445 1 84.88 527 LEU A CA 1
ATOM 4102 C C . LEU A 1 527 ? 23.641 32.906 -6.512 1 84.88 527 LEU A C 1
ATOM 4104 O O . LEU A 1 527 ? 24.609 33.312 -7.16 1 84.88 527 LEU A O 1
ATOM 4108 N N . CYS A 1 528 ? 22.906 33.75 -5.867 1 81.19 528 CYS A N 1
ATOM 4109 C CA . CYS A 1 528 ? 23.062 35.188 -5.98 1 81.19 528 CYS A CA 1
ATOM 4110 C C . CYS A 1 528 ? 23.938 35.719 -4.855 1 81.19 528 CYS A C 1
ATOM 4112 O O . CYS A 1 528 ? 24.172 36.938 -4.762 1 81.19 528 CYS A O 1
ATOM 4114 N N . ARG A 1 529 ? 24.375 34.906 -4.039 1 77.62 529 ARG A N 1
ATOM 4115 C CA . ARG A 1 529 ? 25.234 35.375 -2.949 1 77.62 529 ARG A CA 1
ATOM 4116 C C . ARG A 1 529 ? 26.531 35.969 -3.488 1 77.62 529 ARG A C 1
ATOM 4118 O O . ARG A 1 529 ? 27.094 35.5 -4.469 1 77.62 529 ARG A O 1
ATOM 4125 N N . PRO A 1 530 ? 26.797 37.281 -2.963 1 63.12 530 PRO A N 1
ATOM 4126 C CA . PRO A 1 530 ? 27.984 37.969 -3.461 1 63.12 530 PRO A CA 1
ATOM 4127 C C . PRO A 1 530 ? 29.25 37.094 -3.34 1 63.12 530 PRO A C 1
ATOM 4129 O O . PRO A 1 530 ? 29.406 36.375 -2.365 1 63.12 530 PRO A O 1
ATOM 4132 N N . SER A 1 531 ? 29.984 36.844 -4.48 1 58.12 531 SER A N 1
ATOM 4133 C CA . SER A 1 531 ? 31.219 36.094 -4.684 1 58.12 531 SER A CA 1
ATOM 4134 C C . SER A 1 531 ? 32.281 36.469 -3.635 1 58.12 531 SER A C 1
ATOM 4136 O O . SER A 1 531 ? 33.188 35.688 -3.381 1 58.12 531 SER A O 1
ATOM 4138 N N . SER A 1 532 ? 32.406 37.75 -3.377 1 51.03 532 SER A N 1
ATOM 4139 C CA . SER A 1 532 ? 33.5 38.125 -2.475 1 51.03 532 SER A CA 1
ATOM 4140 C C . SER A 1 532 ? 33.531 37.219 -1.243 1 51.03 532 SER A C 1
ATOM 4142 O O . SER A 1 532 ? 34.594 37.031 -0.653 1 51.03 532 SER A O 1
ATOM 4144 N N . THR A 1 533 ? 32.469 36.719 -0.91 1 49.12 533 THR A N 1
ATOM 4145 C CA . THR A 1 533 ? 32.344 35.906 0.306 1 49.12 533 THR A CA 1
ATOM 4146 C C . THR A 1 533 ? 32.594 34.438 0 1 49.12 533 THR A C 1
ATOM 4148 O O . THR A 1 533 ? 32.562 33.594 0.904 1 49.12 533 THR A O 1
ATOM 4151 N N . THR A 1 534 ? 32.438 34.125 -1.29 1 51.5 534 THR A N 1
ATOM 4152 C CA . THR A 1 534 ? 32.719 32.75 -1.682 1 51.5 534 THR A CA 1
ATOM 4153 C C . THR A 1 534 ? 34.125 32.312 -1.275 1 51.5 534 THR A C 1
ATOM 4155 O O . THR A 1 534 ? 34.438 31.141 -1.16 1 51.5 534 THR A O 1
ATOM 4158 N N . ASN A 1 535 ? 35.094 33.312 -1.378 1 43.84 535 ASN A N 1
ATOM 4159 C CA . ASN A 1 535 ? 36.5 33.062 -1.04 1 43.84 535 ASN A CA 1
ATOM 4160 C C . ASN A 1 535 ? 36.688 32.938 0.467 1 43.84 535 ASN A C 1
ATOM 4162 O O . ASN A 1 535 ? 37.812 32.812 0.942 1 43.84 535 ASN A O 1
ATOM 4166 N N . SER A 1 536 ? 35.969 33.594 1.26 1 50.38 536 SER A N 1
ATOM 4167 C CA . SER A 1 536 ? 36.469 33.781 2.617 1 50.38 536 SER A CA 1
ATOM 4168 C C . SER A 1 536 ? 36.812 32.438 3.258 1 50.38 536 SER A C 1
ATOM 4170 O O . SER A 1 536 ? 37.75 32.375 4.055 1 50.38 536 SER A O 1
ATOM 4172 N N . GLY A 1 537 ? 36.25 31.375 3.871 1 55.28 537 GLY A N 1
ATOM 4173 C CA . GLY A 1 537 ? 36.844 30.312 4.656 1 55.28 537 GLY A CA 1
ATOM 4174 C C . GLY A 1 537 ? 36.156 28.969 4.457 1 55.28 537 GLY A C 1
ATOM 4175 O O . GLY A 1 537 ? 35.094 28.906 3.869 1 55.28 537 GLY A O 1
ATOM 4176 N N . ARG A 1 538 ? 37 27.812 4.5 1 57.78 538 ARG A N 1
ATOM 4177 C CA . ARG A 1 538 ? 36.656 26.391 4.543 1 57.78 538 ARG A CA 1
ATOM 4178 C C . ARG A 1 538 ? 35.344 26.141 5.277 1 57.78 538 ARG A C 1
ATOM 4180 O O . ARG A 1 538 ? 34.594 25.25 4.914 1 57.78 538 ARG A O 1
ATOM 4187 N N . GLY A 1 539 ? 34.969 27.078 6.113 1 60.41 539 GLY A N 1
ATOM 4188 C CA . GLY A 1 539 ? 33.781 26.875 6.941 1 60.41 539 GLY A CA 1
ATOM 4189 C C . GLY A 1 539 ? 32.5 27.188 6.215 1 60.41 539 GLY A C 1
ATOM 4190 O O . GLY A 1 539 ? 31.516 26.438 6.324 1 60.41 539 GLY A O 1
ATOM 4191 N N . SER A 1 540 ? 32.531 28.219 5.379 1 76.94 540 SER A N 1
ATOM 4192 C CA . SER A 1 540 ? 31.328 28.609 4.648 1 76.94 540 SER A CA 1
ATOM 4193 C C . SER A 1 540 ? 30.969 27.594 3.57 1 76.94 540 SER A C 1
ATOM 4195 O O . SER A 1 540 ? 29.797 27.312 3.328 1 76.94 540 SER A O 1
ATOM 4197 N N . TYR A 1 541 ? 31.922 26.922 3.176 1 82.38 541 TYR A N 1
ATOM 4198 C CA . TYR A 1 541 ? 31.703 25.906 2.152 1 82.38 541 TYR A CA 1
ATOM 4199 C C . TYR A 1 541 ? 30.938 24.734 2.717 1 82.38 541 TYR A C 1
ATOM 4201 O O . TYR A 1 541 ? 30.031 24.188 2.059 1 82.38 541 TYR A O 1
ATOM 4209 N N . LYS A 1 542 ? 31.375 24.359 3.842 1 85.06 542 LYS A N 1
ATOM 4210 C CA . LYS A 1 542 ? 30.719 23.219 4.48 1 85.06 542 LYS A CA 1
ATOM 4211 C C . LYS A 1 542 ? 29.219 23.484 4.676 1 85.06 542 LYS A C 1
ATOM 4213 O O . LYS A 1 542 ? 28.391 22.609 4.398 1 85.06 542 LYS A O 1
ATOM 4218 N N . TYR A 1 543 ? 28.875 24.672 5.035 1 87.94 543 TYR A N 1
ATOM 4219 C CA . TYR A 1 543 ? 27.484 25 5.285 1 87.94 543 TYR A CA 1
ATOM 4220 C C . TYR A 1 543 ? 26.703 25.109 3.979 1 87.94 543 TYR A C 1
ATOM 4222 O O . TYR A 1 543 ? 25.562 24.656 3.891 1 87.94 543 TYR A O 1
ATOM 4230 N N . VAL A 1 544 ? 27.328 25.625 3.01 1 89.69 544 VAL A N 1
ATOM 4231 C CA . VAL A 1 544 ? 26.672 25.781 1.715 1 89.69 544 VAL A CA 1
ATOM 4232 C C . VAL A 1 544 ? 26.359 24.406 1.134 1 89.69 544 VAL A C 1
ATOM 4234 O O . VAL A 1 544 ? 25.25 24.172 0.638 1 89.69 544 VAL A O 1
ATOM 4237 N N . LYS A 1 545 ? 27.266 23.578 1.267 1 89.69 545 LYS A N 1
ATOM 4238 C CA . LYS A 1 545 ? 27.094 22.25 0.706 1 89.69 545 LYS A CA 1
ATOM 4239 C C . LYS A 1 545 ? 26 21.484 1.443 1 89.69 545 LYS A C 1
ATOM 4241 O O . LYS A 1 545 ? 25.156 20.828 0.818 1 89.69 545 LYS A O 1
ATOM 4246 N N . VAL A 1 546 ? 26 21.562 2.684 1 91.75 546 VAL A N 1
ATOM 4247 C CA . VAL A 1 546 ? 25 20.859 3.473 1 91.75 546 VAL A CA 1
ATOM 4248 C C . VAL A 1 546 ? 23.609 21.422 3.168 1 91.75 546 VAL A C 1
ATOM 4250 O O . VAL A 1 546 ? 22.641 20.656 3.023 1 91.75 546 VAL A O 1
ATOM 4253 N N . ILE A 1 547 ? 23.547 22.734 3.078 1 93.75 547 ILE A N 1
ATOM 4254 C CA . ILE A 1 547 ? 22.266 23.375 2.812 1 93.75 547 ILE A CA 1
ATOM 4255 C C . ILE A 1 547 ? 21.766 22.984 1.429 1 93.75 547 ILE A C 1
ATOM 4257 O O . ILE A 1 547 ? 20.578 22.656 1.259 1 93.75 547 ILE A O 1
ATOM 4261 N N . GLN A 1 548 ? 22.625 22.953 0.534 1 93.06 548 GLN A N 1
ATOM 4262 C CA . GLN A 1 548 ? 22.25 22.578 -0.826 1 93.06 548 GLN A CA 1
ATOM 4263 C C . GLN A 1 548 ? 21.781 21.141 -0.891 1 93.06 548 GLN A C 1
ATOM 4265 O O . GLN A 1 548 ? 20.766 20.828 -1.502 1 93.06 548 GLN A O 1
ATOM 4270 N N . GLU A 1 549 ? 22.469 20.281 -0.286 1 92.44 549 GLU A N 1
ATOM 4271 C CA . GLU A 1 549 ? 22.125 18.875 -0.307 1 92.44 549 GLU A CA 1
ATOM 4272 C C . GLU A 1 549 ? 20.828 18.609 0.437 1 92.44 549 GLU A C 1
ATOM 4274 O O . GLU A 1 549 ? 20 17.797 -0.001 1 92.44 549 GLU A O 1
ATOM 4279 N N . LEU A 1 550 ? 20.672 19.281 1.479 1 93.88 550 LEU A N 1
ATOM 4280 C CA . LEU A 1 550 ? 19.438 19.094 2.248 1 93.88 550 LEU A CA 1
ATOM 4281 C C . LEU A 1 550 ? 18.25 19.688 1.515 1 93.88 550 LEU A C 1
ATOM 4283 O O . LEU A 1 550 ? 17.156 19.094 1.509 1 93.88 550 LEU A O 1
ATOM 4287 N N . SER A 1 551 ? 18.469 20.844 0.965 1 95.06 551 SER A N 1
ATOM 4288 C CA . SER A 1 551 ? 17.406 21.469 0.186 1 95.06 551 SER A CA 1
ATOM 4289 C C . SER A 1 551 ? 17.016 20.594 -1.003 1 95.06 551 SER A C 1
ATOM 4291 O O . SER A 1 551 ? 15.828 20.375 -1.25 1 95.06 551 SER A O 1
ATOM 4293 N N . ASN A 1 552 ? 17.953 20.016 -1.669 1 94.44 552 ASN A N 1
ATOM 4294 C CA . ASN A 1 552 ? 17.688 19.141 -2.803 1 94.44 552 ASN A CA 1
ATOM 4295 C C . ASN A 1 552 ? 17.031 17.828 -2.357 1 94.44 552 ASN A C 1
ATOM 4297 O O . ASN A 1 552 ? 16.188 17.281 -3.064 1 94.44 552 ASN A O 1
ATOM 4301 N N . TYR A 1 553 ? 17.469 17.391 -1.233 1 93.38 553 TYR A N 1
ATOM 4302 C CA . TYR A 1 553 ? 16.891 16.156 -0.716 1 93.38 553 TYR A CA 1
ATOM 4303 C C . TYR A 1 553 ? 15.414 16.344 -0.375 1 93.38 553 TYR A C 1
ATOM 4305 O O . TYR A 1 553 ? 14.57 15.508 -0.702 1 93.38 553 TYR A O 1
ATOM 4313 N N . MET A 1 554 ? 15.141 17.422 0.224 1 93.69 554 MET A N 1
ATOM 4314 C CA . MET A 1 554 ? 13.75 17.719 0.579 1 93.69 554 MET A CA 1
ATOM 4315 C C . MET A 1 554 ? 12.898 17.922 -0.67 1 93.69 554 MET A C 1
ATOM 4317 O O . MET A 1 554 ? 11.734 17.531 -0.707 1 93.69 554 MET A O 1
ATOM 4321 N N . MET A 1 555 ? 13.484 18.516 -1.62 1 93.31 555 MET A N 1
ATOM 4322 C CA . MET A 1 555 ? 12.773 18.703 -2.879 1 93.31 555 MET A CA 1
ATOM 4323 C C . MET A 1 555 ? 12.57 17.359 -3.586 1 93.31 555 MET A C 1
ATOM 4325 O O . MET A 1 555 ? 11.555 17.156 -4.262 1 93.31 555 MET A O 1
ATOM 4329 N N . PHE A 1 556 ? 13.523 16.484 -3.414 1 92.31 556 PHE A N 1
ATOM 4330 C CA . PHE A 1 556 ? 13.391 15.125 -3.939 1 92.31 556 PHE A CA 1
ATOM 4331 C C . PHE A 1 556 ? 12.188 14.422 -3.328 1 92.31 556 PHE A C 1
ATOM 4333 O O . PHE A 1 556 ? 11.453 13.719 -4.027 1 92.31 556 PHE A O 1
ATOM 4340 N N . LEU A 1 557 ? 11.969 14.625 -2.064 1 90.75 557 LEU A N 1
ATOM 4341 C CA . LEU A 1 557 ? 10.828 14.008 -1.399 1 90.75 557 LEU A CA 1
ATOM 4342 C C . LEU A 1 557 ? 9.516 14.562 -1.946 1 90.75 557 LEU A C 1
ATOM 4344 O O . LEU A 1 557 ? 8.547 13.82 -2.123 1 90.75 557 LEU A O 1
ATOM 4348 N N . VAL A 1 558 ? 9.531 15.805 -2.287 1 90.38 558 VAL A N 1
ATOM 4349 C CA . VAL A 1 558 ? 8.312 16.453 -2.773 1 90.38 558 VAL A CA 1
ATOM 4350 C C . VAL A 1 558 ? 8.016 15.984 -4.199 1 90.38 558 VAL A C 1
ATOM 4352 O O . VAL A 1 558 ? 6.871 15.688 -4.539 1 90.38 558 VAL A O 1
ATOM 4355 N N . ALA A 1 559 ? 9 15.82 -4.945 1 88.62 559 ALA A N 1
ATOM 4356 C CA . ALA A 1 559 ? 8.812 15.57 -6.371 1 88.62 559 ALA A CA 1
ATOM 4357 C C . ALA A 1 559 ? 8.68 14.078 -6.652 1 88.62 559 ALA A C 1
ATOM 4359 O O . ALA A 1 559 ? 7.902 13.664 -7.516 1 88.62 559 ALA A O 1
ATOM 4360 N N . VAL A 1 560 ? 9.453 13.281 -5.902 1 87.62 560 VAL A N 1
ATOM 4361 C CA . VAL A 1 560 ? 9.594 11.883 -6.293 1 87.62 560 VAL A CA 1
ATOM 4362 C C . VAL A 1 560 ? 8.898 10.992 -5.266 1 87.62 560 VAL A C 1
ATOM 4364 O O . VAL A 1 560 ? 8.227 10.023 -5.633 1 87.62 560 VAL A O 1
ATOM 4367 N N . ARG A 1 561 ? 9.047 11.32 -3.932 1 87.5 561 ARG A N 1
ATOM 4368 C CA . ARG A 1 561 ? 8.5 10.469 -2.881 1 87.5 561 ARG A CA 1
ATOM 4369 C C . ARG A 1 561 ? 7.543 11.25 -1.983 1 87.5 561 ARG A C 1
ATOM 4371 O O . ARG A 1 561 ? 7.734 11.305 -0.767 1 87.5 561 ARG A O 1
ATOM 4378 N N . PRO A 1 562 ? 6.488 11.625 -2.512 1 81.94 562 PRO A N 1
ATOM 4379 C CA . PRO A 1 562 ? 5.59 12.445 -1.69 1 81.94 562 PRO A CA 1
ATOM 4380 C C . PRO A 1 562 ? 4.922 11.641 -0.573 1 81.94 562 PRO A C 1
ATOM 4382 O O . PRO A 1 562 ? 4.434 12.227 0.4 1 81.94 562 PRO A O 1
ATOM 4385 N N . GLY A 1 563 ? 4.988 10.383 -0.69 1 78.38 563 GLY A N 1
ATOM 4386 C CA . GLY A 1 563 ? 4.426 9.547 0.361 1 78.38 563 GLY A CA 1
ATOM 4387 C C . GLY A 1 563 ? 5.18 9.656 1.673 1 78.38 563 GLY A C 1
ATOM 4388 O O . GLY A 1 563 ? 4.652 9.297 2.729 1 78.38 563 GLY A O 1
ATOM 4389 N N . MET A 1 564 ? 6.355 10.219 1.593 1 84.12 564 MET A N 1
ATOM 4390 C CA . MET A 1 564 ? 7.168 10.344 2.799 1 84.12 564 MET A CA 1
ATOM 4391 C C . MET A 1 564 ? 6.996 11.727 3.426 1 84.12 564 MET A C 1
ATOM 4393 O O . MET A 1 564 ? 7.73 12.086 4.344 1 84.12 564 MET A O 1
ATOM 4397 N N . LEU A 1 565 ? 6.129 12.523 2.92 1 82.12 565 LEU A N 1
ATOM 4398 C CA . LEU A 1 565 ? 5.848 13.836 3.488 1 82.12 565 LEU A CA 1
ATOM 4399 C C . LEU A 1 565 ? 4.52 13.828 4.242 1 82.12 565 LEU A C 1
ATOM 4401 O O . LEU A 1 565 ? 3.629 13.031 3.932 1 82.12 565 LEU A O 1
ATOM 4405 N N . PRO A 1 566 ? 4.602 14.586 5.27 1 74.38 566 PRO A N 1
ATOM 4406 C CA . PRO A 1 566 ? 3.342 14.648 6.012 1 74.38 566 PRO A CA 1
ATOM 4407 C C . PRO A 1 566 ? 2.232 15.352 5.238 1 74.38 566 PRO A C 1
ATOM 4409 O O . PRO A 1 566 ? 2.514 16.203 4.391 1 74.38 566 PRO A O 1
ATOM 4412 N N . GLY A 1 567 ? 1.026 15.125 5.605 1 66.12 567 GLY A N 1
ATOM 4413 C CA . GLY A 1 567 ? -0.111 15.844 5.051 1 66.12 567 GLY A CA 1
ATOM 4414 C C . GLY A 1 567 ? -0.567 15.297 3.711 1 66.12 567 GLY A C 1
ATOM 4415 O O . GLY A 1 567 ? -0.28 14.148 3.377 1 66.12 567 GLY A O 1
ATOM 4416 N N . LEU A 1 568 ? -1.454 16.062 3.123 1 59.06 568 LEU A N 1
ATOM 4417 C CA . LEU A 1 568 ? -2.045 15.68 1.847 1 59.06 568 LEU A CA 1
ATOM 4418 C C . LEU A 1 568 ? -1.021 15.781 0.721 1 59.06 568 LEU A C 1
ATOM 4420 O O . LEU A 1 568 ? -0.358 16.812 0.57 1 59.06 568 LEU A O 1
ATOM 4424 N N . TYR A 1 569 ? -0.606 14.602 0.163 1 58.91 569 TYR A N 1
ATOM 4425 C CA . TYR A 1 569 ? 0.356 14.484 -0.927 1 58.91 569 TYR A CA 1
ATOM 4426 C C . TYR A 1 569 ? -0.188 15.109 -2.207 1 58.91 569 TYR A C 1
ATOM 4428 O O . TYR A 1 569 ? -1.229 14.688 -2.717 1 58.91 569 TYR A O 1
ATOM 4436 N N . LEU A 1 570 ? 0.211 16.359 -2.52 1 64.94 570 LEU A N 1
ATOM 4437 C CA . LEU A 1 570 ? -0.295 16.875 -3.783 1 64.94 570 LEU A CA 1
ATOM 4438 C C . LEU A 1 570 ? 0.837 17.062 -4.789 1 64.94 570 LEU A C 1
ATOM 4440 O O . LEU A 1 570 ? 1.561 18.062 -4.742 1 64.94 570 LEU A O 1
ATOM 4444 N N . LEU A 1 571 ? 1.146 16.062 -5.605 1 67.06 571 LEU A N 1
ATOM 4445 C CA . LEU A 1 571 ? 2.1 16.156 -6.703 1 67.06 571 LEU A CA 1
ATOM 4446 C C . LEU A 1 571 ? 1.716 17.281 -7.656 1 67.06 571 LEU A C 1
ATOM 4448 O O . LEU A 1 571 ? 2.57 17.812 -8.367 1 67.06 571 LEU A O 1
ATOM 4452 N N . SER A 1 572 ? 0.49 17.688 -7.52 1 72.62 572 SER A N 1
ATOM 4453 C CA . SER A 1 572 ? -0.022 18.719 -8.414 1 72.62 572 SER A CA 1
ATOM 4454 C C . SER A 1 572 ? 0.629 20.062 -8.133 1 72.62 572 SER A C 1
ATOM 4456 O O . SER A 1 572 ? 0.84 20.859 -9.047 1 72.62 572 SER A O 1
ATOM 4458 N N . MET A 1 573 ? 0.987 20.25 -6.934 1 74.5 573 MET A N 1
ATOM 4459 C CA . MET A 1 573 ? 1.616 21.516 -6.574 1 74.5 573 MET A CA 1
ATOM 4460 C C . MET A 1 573 ? 3.02 21.609 -7.164 1 74.5 573 MET A C 1
ATOM 4462 O O . MET A 1 573 ? 3.422 22.672 -7.645 1 74.5 573 MET A O 1
ATOM 4466 N N . HIS A 1 574 ? 3.678 20.547 -7.09 1 79.44 574 HIS A N 1
ATOM 4467 C CA . HIS A 1 574 ? 5.004 20.484 -7.688 1 79.44 574 HIS A CA 1
ATOM 4468 C C . HIS A 1 574 ? 4.938 20.719 -9.195 1 79.44 574 HIS A C 1
ATOM 4470 O O . HIS A 1 574 ? 5.73 21.484 -9.75 1 79.44 574 HIS A O 1
ATOM 4476 N N . ASP A 1 575 ? 4.012 20.125 -9.82 1 76.5 575 ASP A N 1
ATOM 4477 C CA . ASP A 1 575 ? 3.895 20.234 -11.273 1 76.5 575 ASP A CA 1
ATOM 4478 C C . ASP A 1 575 ? 3.482 21.656 -11.68 1 76.5 575 ASP A C 1
ATOM 4480 O O . ASP A 1 575 ? 3.975 22.188 -12.672 1 76.5 575 ASP A O 1
ATOM 4484 N N . ALA A 1 576 ? 2.607 22.172 -10.891 1 75.69 576 ALA A N 1
ATOM 4485 C CA . ALA A 1 576 ? 2.184 23.531 -11.172 1 75.69 576 ALA A CA 1
ATOM 4486 C C . ALA A 1 576 ? 3.346 24.516 -11.031 1 75.69 576 ALA A C 1
ATOM 4488 O O . ALA A 1 576 ? 3.494 25.438 -11.836 1 75.69 576 ALA A O 1
ATOM 4489 N N . THR A 1 577 ? 4.105 24.375 -10.055 1 82.81 577 THR A N 1
ATOM 4490 C CA . THR A 1 577 ? 5.258 25.25 -9.852 1 82.81 577 THR A CA 1
ATOM 4491 C C . THR A 1 577 ? 6.293 25.047 -10.953 1 82.81 577 THR A C 1
ATOM 4493 O O . THR A 1 577 ? 6.902 26 -11.422 1 82.81 577 THR A O 1
ATOM 4496 N N . ARG A 1 578 ? 6.461 23.875 -11.281 1 82 578 ARG A N 1
ATOM 4497 C CA . ARG A 1 578 ? 7.402 23.578 -12.352 1 82 578 ARG A CA 1
ATOM 4498 C C . ARG A 1 578 ? 6.938 24.188 -13.672 1 82 578 ARG A C 1
ATOM 4500 O O . ARG A 1 578 ? 7.746 24.75 -14.422 1 82 578 ARG A O 1
ATOM 4507 N N . GLU A 1 579 ? 5.684 24.078 -13.961 1 76 579 GLU A N 1
ATOM 4508 C CA . GLU A 1 579 ? 5.145 24.672 -15.188 1 76 579 GLU A CA 1
ATOM 4509 C C . GLU A 1 579 ? 5.27 26.188 -15.172 1 76 579 GLU A C 1
ATOM 4511 O O . GLU A 1 579 ? 5.562 26.797 -16.203 1 76 579 GLU A O 1
ATOM 4516 N N . ALA A 1 580 ? 5.004 26.719 -14.062 1 77.06 580 ALA A N 1
ATOM 4517 C CA . ALA A 1 580 ? 5.148 28.156 -13.938 1 77.06 580 ALA A CA 1
ATOM 4518 C C . ALA A 1 580 ? 6.594 28.594 -14.18 1 77.06 580 ALA A C 1
ATOM 4520 O O . ALA A 1 580 ? 6.844 29.594 -14.844 1 77.06 580 ALA A O 1
ATOM 4521 N N . LEU A 1 581 ? 7.484 27.875 -13.656 1 80.69 581 LEU A N 1
ATOM 4522 C CA . LEU A 1 581 ? 8.898 28.172 -13.844 1 80.69 581 LEU A CA 1
ATOM 4523 C C . LEU A 1 581 ? 9.312 27.984 -15.297 1 80.69 581 LEU A C 1
ATOM 4525 O O . LEU A 1 581 ? 10.102 28.766 -15.836 1 80.69 581 LEU A O 1
ATOM 4529 N N . ASP A 1 582 ? 8.703 27.031 -15.844 1 74.44 582 ASP A N 1
ATOM 4530 C CA . ASP A 1 582 ? 9.008 26.75 -17.25 1 74.44 582 ASP A CA 1
ATOM 4531 C C . ASP A 1 582 ? 8.469 27.859 -18.156 1 74.44 582 ASP A C 1
ATOM 4533 O O . ASP A 1 582 ? 9.133 28.25 -19.109 1 74.44 582 ASP A O 1
ATOM 4537 N N . LYS A 1 583 ? 7.336 28.266 -17.938 1 70.25 583 LYS A N 1
ATOM 4538 C CA . LYS A 1 583 ? 6.75 29.359 -18.703 1 70.25 583 LYS A CA 1
ATOM 4539 C C . LYS A 1 583 ? 7.574 30.641 -18.562 1 70.25 583 LYS A C 1
ATOM 4541 O O . LYS A 1 583 ? 7.77 31.359 -19.547 1 70.25 583 LYS A O 1
ATOM 4546 N N . PHE A 1 584 ? 7.977 30.812 -17.438 1 70.62 584 PHE A N 1
ATOM 4547 C CA . PHE A 1 584 ? 8.797 32 -17.188 1 70.62 584 PHE A CA 1
ATOM 4548 C C . PHE A 1 584 ? 10.133 31.875 -17.906 1 70.62 584 PHE A C 1
ATOM 4550 O O . PHE A 1 584 ? 10.625 32.875 -18.469 1 70.62 584 PHE A O 1
ATOM 4557 N N . CYS A 1 585 ? 10.617 30.766 -17.75 1 66.81 585 CYS A N 1
ATOM 4558 C CA . CYS A 1 585 ? 11.898 30.531 -18.391 1 66.81 585 CYS A CA 1
ATOM 4559 C C . CYS A 1 585 ? 11.773 30.656 -19.906 1 66.81 585 CYS A C 1
ATOM 4561 O O . CYS A 1 585 ? 12.656 31.203 -20.562 1 66.81 585 CYS A O 1
ATOM 4563 N N . CYS A 1 586 ? 10.594 30.203 -20.375 1 62 586 CYS A N 1
ATOM 4564 C CA . CYS A 1 586 ? 10.359 30.281 -21.812 1 62 586 CYS A CA 1
ATOM 4565 C C . CYS A 1 586 ? 10 31.703 -22.234 1 62 586 CYS A C 1
ATOM 4567 O O . CYS A 1 586 ? 10.383 32.156 -23.328 1 62 586 CYS A O 1
ATOM 4569 N N . GLY A 1 587 ? 9.086 32.406 -21.562 1 57.06 587 GLY A N 1
ATOM 4570 C CA . GLY A 1 587 ? 8.695 33.75 -21.875 1 57.06 587 GLY A CA 1
ATOM 4571 C C . GLY A 1 587 ? 9.859 34.75 -21.828 1 57.06 587 GLY A C 1
ATOM 4572 O O . GLY A 1 587 ? 9.859 35.75 -22.547 1 57.06 587 GLY A O 1
ATOM 4573 N N . LEU A 1 588 ? 10.703 34.656 -20.938 1 53.19 588 LEU A N 1
ATOM 4574 C CA . LEU A 1 588 ? 11.906 35.469 -20.938 1 53.19 588 LEU A CA 1
ATOM 4575 C C . LEU A 1 588 ? 12.633 35.375 -22.281 1 53.19 588 LEU A C 1
ATOM 4577 O O . LEU A 1 588 ? 13.266 36.344 -22.719 1 53.19 588 LEU A O 1
ATOM 4581 N N . HIS A 1 589 ? 12.445 34.312 -23 1 45.06 589 HIS A N 1
ATOM 4582 C CA . HIS A 1 589 ? 13.148 34.125 -24.266 1 45.06 589 HIS A CA 1
ATOM 4583 C C . HIS A 1 589 ? 12.352 34.719 -25.422 1 45.06 589 HIS A C 1
ATOM 4585 O O . HIS A 1 589 ? 12.742 34.594 -26.578 1 45.06 589 HIS A O 1
ATOM 4591 N N . ALA A 1 590 ? 11.109 35.062 -25.422 1 41.69 590 ALA A N 1
ATOM 4592 C CA . ALA A 1 590 ? 10.586 35.75 -26.594 1 41.69 590 ALA A CA 1
ATOM 4593 C C . ALA A 1 590 ? 11.273 37.094 -26.781 1 41.69 590 ALA A C 1
ATOM 4595 O O . ALA A 1 590 ? 10.727 38 -27.422 1 41.69 590 ALA A O 1
ATOM 4596 N N . MET A 1 591 ? 12.367 37.688 -26.312 1 37.22 591 MET A N 1
ATOM 4597 C CA . MET A 1 591 ? 13.086 38.781 -26.953 1 37.22 591 MET A CA 1
ATOM 4598 C C . MET A 1 591 ? 13.25 38.5 -28.453 1 37.22 591 MET A C 1
ATOM 4600 O O . MET A 1 591 ? 13.344 37.375 -28.875 1 37.22 591 MET A O 1
ATOM 4604 N N . PRO A 1 592 ? 13.25 39.688 -29.438 1 32.59 592 PRO A N 1
ATOM 4605 C CA . PRO A 1 592 ? 13.156 39.625 -30.906 1 32.59 592 PRO A CA 1
ATOM 4606 C C . PRO A 1 592 ? 13.891 38.438 -31.5 1 32.59 592 PRO A C 1
ATOM 4608 O O . PRO A 1 592 ? 13.336 37.75 -32.375 1 32.59 592 PRO A O 1
ATOM 4611 N N . ASP A 1 593 ? 15.25 38.906 -32.219 1 31.05 593 ASP A N 1
ATOM 4612 C CA . ASP A 1 593 ? 15.844 38.312 -33.406 1 31.05 593 ASP A CA 1
ATOM 4613 C C . ASP A 1 593 ? 15.844 36.781 -33.312 1 31.05 593 ASP A C 1
ATOM 4615 O O . ASP A 1 593 ? 15.617 36.219 -32.25 1 31.05 593 ASP A O 1
ATOM 4619 N N . HIS A 1 594 ? 17.125 36.125 -34.156 1 29.86 594 HIS A N 1
ATOM 4620 C CA . HIS A 1 594 ? 17.422 34.906 -34.906 1 29.86 594 HIS A CA 1
ATOM 4621 C C . HIS A 1 594 ? 17.328 33.688 -34.031 1 29.86 594 HIS A C 1
ATOM 4623 O O . HIS A 1 594 ? 16.688 32.688 -34.406 1 29.86 594 HIS A O 1
ATOM 4629 N N . GLU A 1 595 ? 18.562 33.281 -33.344 1 30.81 595 GLU A N 1
ATOM 4630 C CA . GLU A 1 595 ? 18.969 31.922 -32.969 1 30.81 595 GLU A CA 1
ATOM 4631 C C . GLU A 1 595 ? 18.219 31.422 -31.75 1 30.81 595 GLU A C 1
ATOM 4633 O O . GLU A 1 595 ? 18.281 32.062 -30.688 1 30.81 595 GLU A O 1
ATOM 4638 N N . ARG A 1 596 ? 16.984 30.969 -31.781 1 35.47 596 ARG A N 1
ATOM 4639 C CA . ARG A 1 596 ? 16.266 30 -30.984 1 35.47 596 ARG A CA 1
ATOM 4640 C C . ARG A 1 596 ? 17.203 29.25 -30.047 1 35.47 596 ARG A C 1
ATOM 4642 O O . ARG A 1 596 ? 17.141 28.016 -29.953 1 35.47 596 ARG A O 1
ATOM 4649 N N . THR A 1 597 ? 18.453 29.609 -29.984 1 32.81 597 THR A N 1
ATOM 4650 C CA . THR A 1 597 ? 19.453 28.812 -29.281 1 32.81 597 THR A CA 1
ATOM 4651 C C . THR A 1 597 ? 19.047 28.594 -27.828 1 32.81 597 THR A C 1
ATOM 4653 O O . THR A 1 597 ? 18.812 29.562 -27.094 1 32.81 597 THR A O 1
ATOM 4656 N N . CYS A 1 598 ? 18.375 27.547 -27.516 1 35.22 598 CYS A N 1
ATOM 4657 C CA . CYS A 1 598 ? 18.125 26.797 -26.297 1 35.22 598 CYS A CA 1
ATOM 4658 C C . CYS A 1 598 ? 19.219 27.062 -25.266 1 35.22 598 CYS A C 1
ATOM 4660 O O . CYS A 1 598 ? 20.406 26.984 -25.578 1 35.22 598 CYS A O 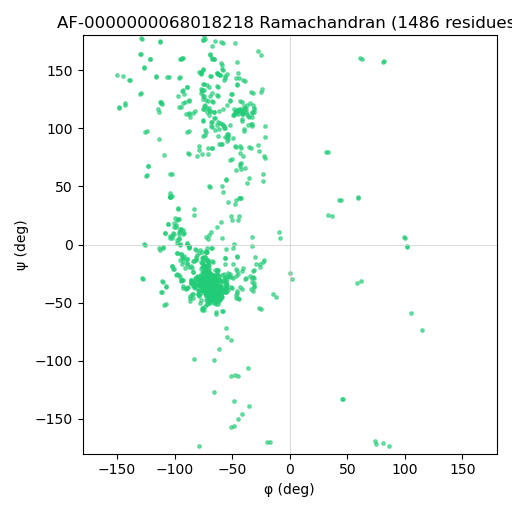1
ATOM 4662 N N . CYS A 1 599 ? 19.031 27.984 -24.438 1 36.81 599 CYS A N 1
ATOM 4663 C CA . CYS A 1 599 ? 19.984 28.391 -23.406 1 36.81 599 CYS A CA 1
ATOM 4664 C C . CYS A 1 599 ? 20.781 27.188 -22.906 1 36.81 599 CYS A C 1
ATOM 4666 O O . CYS A 1 599 ? 20.219 26.109 -22.688 1 36.81 599 CYS A O 1
ATOM 4668 N N . THR A 1 600 ? 21.922 26.969 -23.266 1 39.69 600 THR A N 1
ATOM 4669 C CA . THR A 1 600 ? 22.938 26.094 -22.703 1 39.69 600 THR A CA 1
ATOM 4670 C C . THR A 1 600 ? 22.922 26.141 -21.172 1 39.69 600 THR A C 1
ATOM 4672 O O . THR A 1 600 ? 22.906 27.219 -20.578 1 39.69 600 THR A O 1
ATOM 4675 N N . CYS A 1 601 ? 22.234 25.125 -20.484 1 45.78 601 CYS A N 1
ATOM 4676 C CA . CYS A 1 601 ? 22.203 24.906 -19.031 1 45.78 601 CYS A CA 1
ATOM 4677 C C . CYS A 1 601 ? 23.594 25.062 -18.422 1 45.78 601 CYS A C 1
ATOM 4679 O O . CYS A 1 601 ? 24.312 24.062 -18.266 1 45.78 601 CYS A O 1
ATOM 4681 N N . SER A 1 602 ? 24.422 25.938 -18.766 1 53.75 602 SER A N 1
ATOM 4682 C CA . SER A 1 602 ? 25.656 26.188 -18 1 53.75 602 SER A CA 1
ATOM 4683 C C . SER A 1 602 ? 25.344 26.828 -16.656 1 53.75 602 SER A C 1
ATOM 4685 O O . SER A 1 602 ? 24.297 27.438 -16.469 1 53.75 602 SER A O 1
ATOM 4687 N N . PRO A 1 603 ? 26 26.328 -15.602 1 59.38 603 PRO A N 1
ATOM 4688 C CA . PRO A 1 603 ? 25.891 27 -14.305 1 59.38 603 PRO A CA 1
ATOM 4689 C C . PRO A 1 603 ? 25.688 28.5 -14.438 1 59.38 603 PRO A C 1
ATOM 4691 O O . PRO A 1 603 ? 25.016 29.125 -13.609 1 59.38 603 PRO A O 1
ATOM 4694 N N . ARG A 1 604 ? 26.25 28.953 -15.562 1 62.84 604 ARG A N 1
ATOM 4695 C CA . ARG A 1 604 ? 26.094 30.375 -15.82 1 62.84 604 ARG A CA 1
ATOM 4696 C C . ARG A 1 604 ? 24.641 30.734 -16.125 1 62.84 604 ARG A C 1
ATOM 4698 O O . ARG A 1 604 ? 24.156 31.781 -15.711 1 62.84 604 ARG A O 1
ATOM 4705 N N . ASP A 1 605 ? 23.984 29.75 -16.656 1 71.75 605 ASP A N 1
ATOM 4706 C CA . ASP A 1 605 ? 22.578 30 -17 1 71.75 605 ASP A CA 1
ATOM 4707 C C . ASP A 1 605 ? 21.688 29.938 -15.758 1 71.75 605 ASP A C 1
ATOM 4709 O O . ASP A 1 605 ? 20.734 30.719 -15.641 1 71.75 605 ASP A O 1
ATOM 4713 N N . GLU A 1 606 ? 22.078 29.125 -14.852 1 76.81 606 GLU A N 1
ATOM 4714 C CA . GLU A 1 606 ? 21.328 29.047 -13.602 1 76.81 606 GLU A CA 1
ATOM 4715 C C . GLU A 1 606 ? 21.422 30.344 -12.82 1 76.81 606 GLU A C 1
ATOM 4717 O O . GLU A 1 606 ? 20.422 30.812 -12.258 1 76.81 606 GLU A O 1
ATOM 4722 N N . MET A 1 607 ? 22.562 30.812 -12.875 1 79 607 MET A N 1
ATOM 4723 C CA . MET A 1 607 ? 22.797 32.062 -12.164 1 79 607 MET A CA 1
ATOM 4724 C C . MET A 1 607 ? 22.016 33.219 -12.812 1 79 607 MET A C 1
ATOM 4726 O O . MET A 1 607 ? 21.406 34.031 -12.125 1 79 607 MET A O 1
ATOM 4730 N N . HIS A 1 608 ? 22.109 33.188 -14.047 1 75.44 608 HIS A N 1
ATOM 4731 C CA . HIS A 1 608 ? 21.359 34.219 -14.773 1 75.44 608 HIS A CA 1
ATOM 4732 C C . HIS A 1 608 ? 19.859 34.094 -14.516 1 75.44 608 HIS A C 1
ATOM 4734 O O . HIS A 1 608 ? 19.188 35.094 -14.328 1 75.44 608 HIS A O 1
ATOM 4740 N N . PHE A 1 609 ? 19.438 32.938 -14.539 1 78 609 PHE A N 1
ATOM 4741 C CA . PHE A 1 609 ? 18.031 32.688 -14.281 1 78 609 PHE A CA 1
ATOM 4742 C C . PHE A 1 609 ? 17.656 33.125 -12.867 1 78 609 PHE A C 1
ATOM 4744 O O . PHE A 1 609 ? 16.594 33.719 -12.664 1 78 609 PHE A O 1
ATOM 4751 N N . ALA A 1 610 ? 18.391 32.844 -11.977 1 79.94 610 ALA A N 1
ATOM 4752 C CA . ALA A 1 610 ? 18.172 33.219 -10.586 1 79.94 610 ALA A CA 1
ATOM 4753 C C . ALA A 1 610 ? 18.141 34.75 -10.43 1 79.94 610 ALA A C 1
ATOM 4755 O O . ALA A 1 610 ? 17.344 35.281 -9.664 1 79.94 610 ALA A O 1
ATOM 4756 N N . GLU A 1 611 ? 18.969 35.375 -11.148 1 79.31 611 GLU A N 1
ATOM 4757 C CA . GLU A 1 611 ? 19.016 36.844 -11.102 1 79.31 611 GLU A CA 1
ATOM 4758 C C . GLU A 1 611 ? 17.75 37.469 -11.664 1 79.31 611 GLU A C 1
ATOM 4760 O O . GLU A 1 611 ? 17.25 38.469 -11.148 1 79.31 611 GLU A O 1
ATOM 4765 N N . ILE A 1 612 ? 17.281 36.781 -12.602 1 74.69 612 ILE A N 1
ATOM 4766 C CA . ILE A 1 612 ? 16.047 37.281 -13.195 1 74.69 612 ILE A CA 1
ATOM 4767 C C . ILE A 1 612 ? 14.891 37.094 -12.211 1 74.69 612 ILE A C 1
ATOM 4769 O O . ILE A 1 612 ? 14.055 37.969 -12.055 1 74.69 612 ILE A O 1
ATOM 4773 N N . LEU A 1 613 ? 14.883 36 -11.641 1 78.44 613 LEU A N 1
ATOM 4774 C CA . LEU A 1 613 ? 13.828 35.75 -10.672 1 78.44 613 LEU A CA 1
ATOM 4775 C C . LEU A 1 613 ? 13.891 36.719 -9.5 1 78.44 613 LEU A C 1
ATOM 4777 O O . LEU A 1 613 ? 12.852 37.156 -9.008 1 78.44 613 LEU A O 1
ATOM 4781 N N . LYS A 1 614 ? 15.023 37 -9.148 1 76.56 614 LYS A N 1
ATOM 4782 C CA . LYS A 1 614 ? 15.234 37.969 -8.062 1 76.56 614 LYS A CA 1
ATOM 4783 C C . LYS A 1 614 ? 14.688 39.344 -8.414 1 76.56 614 LYS A C 1
ATOM 4785 O O . LYS A 1 614 ? 14.078 40 -7.578 1 76.56 614 LYS A O 1
ATOM 4790 N N . ALA A 1 615 ? 14.969 39.656 -9.578 1 71.19 615 ALA A N 1
ATOM 4791 C CA . ALA A 1 615 ? 14.656 41.031 -10.031 1 71.19 615 ALA A CA 1
ATOM 4792 C C . ALA A 1 615 ? 13.18 41.125 -10.414 1 71.19 615 ALA A C 1
ATOM 4794 O O . ALA A 1 615 ? 12.664 42.25 -10.57 1 71.19 615 ALA A O 1
ATOM 4795 N N . MET A 1 616 ? 12.57 40.125 -10.5 1 70.12 616 MET A N 1
ATOM 4796 C CA . MET A 1 616 ? 11.188 40.125 -10.969 1 70.12 616 MET A CA 1
ATOM 4797 C C . MET A 1 616 ? 10.266 40.812 -9.953 1 70.12 616 MET A C 1
ATOM 4799 O O . MET A 1 616 ? 10.398 40.594 -8.75 1 70.12 616 MET A O 1
ATOM 4803 N N . GLU A 1 617 ? 9.438 41.75 -10.406 1 55.81 617 GLU A N 1
ATOM 4804 C CA . GLU A 1 617 ? 8.445 42.406 -9.555 1 55.81 617 GLU A CA 1
ATOM 4805 C C . GLU A 1 617 ? 7.238 41.5 -9.312 1 55.81 617 GLU A C 1
ATOM 4807 O O . GLU A 1 617 ? 6.879 40.688 -10.172 1 55.81 617 GLU A O 1
ATOM 4812 N N . PRO A 1 618 ? 6.957 41.438 -7.973 1 50.56 618 PRO A N 1
ATOM 4813 C CA . PRO A 1 618 ? 5.75 40.656 -7.715 1 50.56 618 PRO A CA 1
ATOM 4814 C C . PRO A 1 618 ? 4.617 40.969 -8.688 1 50.56 618 PRO A C 1
ATOM 4816 O O . PRO A 1 618 ? 4.223 42.125 -8.812 1 50.56 618 PRO A O 1
ATOM 4819 N N . ILE A 1 619 ? 4.625 40.375 -9.75 1 41.81 619 ILE A N 1
ATOM 4820 C CA . ILE A 1 619 ? 3.508 40.625 -10.656 1 41.81 619 ILE A CA 1
ATOM 4821 C C . ILE A 1 619 ? 2.209 40.156 -10.008 1 41.81 619 ILE A C 1
ATOM 4823 O O . ILE A 1 619 ? 2.088 39 -9.609 1 41.81 619 ILE A O 1
ATOM 4827 N N . GLU A 1 620 ? 1.387 41.031 -9.484 1 38.88 620 GLU A N 1
ATOM 4828 C CA . GLU A 1 620 ? 0.021 40.812 -9.016 1 38.88 620 GLU A CA 1
ATOM 4829 C C . GLU A 1 620 ? -0.735 39.875 -9.938 1 38.88 620 GLU A C 1
ATOM 4831 O O . GLU A 1 620 ? -0.73 40.062 -11.164 1 38.88 620 GLU A O 1
ATOM 4836 N N . GLY A 1 621 ? -1.243 38.688 -9.508 1 40.12 621 GLY A N 1
ATOM 4837 C CA . GLY A 1 621 ? -2.139 37.75 -10.188 1 40.12 621 GLY A CA 1
ATOM 4838 C C . GLY A 1 621 ? -1.443 36.5 -10.68 1 40.12 621 GLY A C 1
ATOM 4839 O O . GLY A 1 621 ? -2.07 35.438 -10.812 1 40.12 621 GLY A O 1
ATOM 4840 N N . SER A 1 622 ? -0.273 36.656 -11.672 1 43.25 622 SER A N 1
ATOM 4841 C CA . SER A 1 622 ? 0.162 35.625 -12.641 1 43.25 622 SER A CA 1
ATOM 4842 C C . SER A 1 622 ? 1.044 34.594 -11.977 1 43.25 622 SER A C 1
ATOM 4844 O O . SER A 1 622 ? 1.141 33.438 -12.461 1 43.25 622 SER A O 1
ATOM 4846 N N . THR A 1 623 ? 1.777 34.844 -11.008 1 53.66 623 THR A N 1
ATOM 4847 C CA . THR A 1 623 ? 2.854 33.938 -10.586 1 53.66 623 THR A CA 1
ATOM 4848 C C . THR A 1 623 ? 2.393 33.031 -9.445 1 53.66 623 THR A C 1
ATOM 4850 O O . THR A 1 623 ? 1.573 33.438 -8.617 1 53.66 623 THR A O 1
ATOM 4853 N N . SER A 1 624 ? 2.637 31.703 -9.75 1 64.19 624 SER A N 1
ATOM 4854 C CA . SER A 1 624 ? 2.418 30.766 -8.656 1 64.19 624 SER A CA 1
ATOM 4855 C C . SER A 1 624 ? 2.74 31.391 -7.309 1 64.19 624 SER A C 1
ATOM 4857 O O . SER A 1 624 ? 3.785 32.031 -7.148 1 64.19 624 SER A O 1
ATOM 4859 N N . LEU A 1 625 ? 1.67 31.547 -6.551 1 66.19 625 LEU A N 1
ATOM 4860 C CA . LEU A 1 625 ? 1.833 32.094 -5.211 1 66.19 625 LEU A CA 1
ATOM 4861 C C . LEU A 1 625 ? 3.096 31.562 -4.551 1 66.19 625 LEU A C 1
ATOM 4863 O O . LEU A 1 625 ? 3.811 32.281 -3.865 1 66.19 625 LEU A O 1
ATOM 4867 N N . ILE A 1 626 ? 3.434 30.375 -4.957 1 76.75 626 ILE A N 1
ATOM 4868 C CA . ILE A 1 626 ? 4.594 29.719 -4.363 1 76.75 626 ILE A CA 1
ATOM 4869 C C . ILE A 1 626 ? 5.875 30.344 -4.902 1 76.75 626 ILE A C 1
ATOM 4871 O O . ILE A 1 626 ? 6.812 30.609 -4.145 1 76.75 626 ILE A O 1
ATOM 4875 N N . LEU A 1 627 ? 5.773 30.656 -6.137 1 81 627 LEU A N 1
ATOM 4876 C CA . LEU A 1 627 ? 6.953 31.25 -6.762 1 81 627 LEU A CA 1
ATOM 4877 C C . LEU A 1 627 ? 7.16 32.688 -6.285 1 81 627 LEU A C 1
ATOM 4879 O O . LEU A 1 627 ? 8.289 33.094 -5.984 1 81 627 LEU A O 1
ATOM 4883 N N . SER A 1 628 ? 6.125 33.406 -6.203 1 77.5 628 SER A N 1
ATOM 4884 C CA . SER A 1 628 ? 6.207 34.781 -5.77 1 77.5 628 SER A CA 1
ATOM 4885 C C . SER A 1 628 ? 6.707 34.906 -4.332 1 77.5 628 SER A C 1
ATOM 4887 O O . SER A 1 628 ? 7.578 35.719 -4.031 1 77.5 628 SER A O 1
ATOM 4889 N N . GLU A 1 629 ? 6.215 34.062 -3.566 1 77.94 629 GLU A N 1
ATOM 4890 C CA . GLU A 1 629 ? 6.629 34.094 -2.166 1 77.94 629 GLU A CA 1
ATOM 4891 C C . GLU A 1 629 ? 8.062 33.594 -2.01 1 77.94 629 GLU A C 1
ATOM 4893 O O . GLU A 1 629 ? 8.812 34.094 -1.165 1 77.94 629 GLU A O 1
ATOM 4898 N N . GLY A 1 630 ? 8.398 32.656 -2.762 1 83.12 630 GLY A N 1
ATOM 4899 C CA . GLY A 1 630 ? 9.773 32.156 -2.73 1 83.12 630 GLY A CA 1
ATOM 4900 C C . GLY A 1 630 ? 10.789 33.219 -3.105 1 83.12 630 GLY A C 1
ATOM 4901 O O . GLY A 1 630 ? 11.836 33.344 -2.473 1 83.12 630 GLY A O 1
ATOM 4902 N N . ARG A 1 631 ? 10.453 33.969 -3.996 1 84.06 631 ARG A N 1
ATOM 4903 C CA . ARG A 1 631 ? 11.32 35.062 -4.426 1 84.06 631 ARG A CA 1
ATOM 4904 C C . ARG A 1 631 ? 11.43 36.125 -3.346 1 84.06 631 ARG A C 1
ATOM 4906 O O . ARG A 1 631 ? 12.516 36.656 -3.102 1 84.06 631 ARG A O 1
ATOM 4913 N N . LEU A 1 632 ? 10.297 36.344 -2.844 1 81.25 632 LEU A N 1
ATOM 4914 C CA . LEU A 1 632 ? 10.266 37.375 -1.786 1 81.25 632 LEU A CA 1
ATOM 4915 C C . LEU A 1 632 ? 11.133 36.938 -0.606 1 81.25 632 LEU A C 1
ATOM 4917 O O . LEU A 1 632 ? 11.844 37.75 -0.022 1 81.25 632 LEU A O 1
ATOM 4921 N N . TYR A 1 633 ? 11.086 35.656 -0.274 1 82.94 633 TYR A N 1
ATOM 4922 C CA . TYR A 1 633 ? 11.93 35.125 0.789 1 82.94 633 TYR A CA 1
ATOM 4923 C C . TYR A 1 633 ? 13.406 35.312 0.455 1 82.94 633 TYR A C 1
ATOM 4925 O O . TYR A 1 633 ? 14.203 35.656 1.321 1 82.94 633 TYR A O 1
ATOM 4933 N N . ALA A 1 634 ? 13.719 35.062 -0.724 1 86.25 634 ALA A N 1
ATOM 4934 C CA . ALA A 1 634 ? 15.109 35.188 -1.16 1 86.25 634 ALA A CA 1
ATOM 4935 C C . ALA A 1 634 ? 15.586 36.625 -1.065 1 86.25 634 ALA A C 1
ATOM 4937 O O . ALA A 1 634 ? 16.703 36.906 -0.612 1 86.25 634 ALA A O 1
ATOM 4938 N N . LYS A 1 635 ? 14.789 37.5 -1.467 1 81.75 635 LYS A N 1
ATOM 4939 C CA . LYS A 1 635 ? 15.133 38.906 -1.406 1 81.75 635 LYS A CA 1
ATOM 4940 C C . LYS A 1 635 ? 15.352 39.375 0.035 1 81.75 635 LYS A C 1
ATOM 4942 O O . LYS A 1 635 ? 16.281 40.125 0.321 1 81.75 635 LYS A O 1
ATOM 4947 N N . LEU A 1 636 ? 14.492 38.844 0.86 1 78.38 636 LEU A N 1
ATOM 4948 C CA . LEU A 1 636 ? 14.609 39.219 2.271 1 78.38 636 LEU A CA 1
ATOM 4949 C C . LEU A 1 636 ? 15.898 38.656 2.863 1 78.38 636 LEU A C 1
ATOM 4951 O O . LEU A 1 636 ? 16.578 39.312 3.643 1 78.38 636 LEU A O 1
ATOM 4955 N N . MET A 1 637 ? 16.281 37.5 2.484 1 81.25 637 MET A N 1
ATOM 4956 C CA . MET A 1 637 ? 17.5 36.875 2.957 1 81.25 637 MET A CA 1
ATOM 4957 C C . MET A 1 637 ? 18.734 37.656 2.445 1 81.25 637 MET A C 1
ATOM 4959 O O . MET A 1 637 ? 19.688 37.875 3.189 1 81.25 637 MET A O 1
ATOM 4963 N N . LEU A 1 638 ? 18.625 38 1.225 1 80.75 638 LEU A N 1
ATOM 4964 C CA . LEU A 1 638 ? 19.75 38.688 0.596 1 80.75 638 LEU A CA 1
ATOM 4965 C C . LEU A 1 638 ? 19.906 40.094 1.167 1 80.75 638 LEU A C 1
ATOM 4967 O O . LEU A 1 638 ? 21.031 40.594 1.305 1 80.75 638 LEU A O 1
ATOM 4971 N N . SER A 1 639 ? 18.812 40.656 1.456 1 77.25 639 SER A N 1
ATOM 4972 C CA . SER A 1 639 ? 18.844 42.031 2.014 1 77.25 639 SER A CA 1
ATOM 4973 C C . SER A 1 639 ? 19.516 42.031 3.387 1 77.25 639 SER A C 1
ATOM 4975 O O . SER A 1 639 ? 20.078 43.031 3.801 1 77.25 639 SER A O 1
ATOM 4977 N N . ARG A 1 640 ? 19.375 40.938 4.004 1 72.69 640 ARG A N 1
ATOM 4978 C CA . ARG A 1 640 ? 20 40.812 5.32 1 72.69 640 ARG A CA 1
ATOM 4979 C C . ARG A 1 640 ? 21.516 40.688 5.199 1 72.69 640 ARG A C 1
ATOM 4981 O O . ARG A 1 640 ? 22.25 41.125 6.09 1 72.69 640 ARG A O 1
ATOM 4988 N N . VAL A 1 641 ? 21.922 40.125 4.109 1 72.69 641 VAL A N 1
ATOM 4989 C CA . VAL A 1 641 ? 23.359 39.969 3.877 1 72.69 641 VAL A CA 1
ATOM 4990 C C . VAL A 1 641 ? 23.922 41.219 3.236 1 72.69 641 VAL A C 1
ATOM 4992 O O . VAL A 1 641 ? 25.031 41.656 3.562 1 72.69 641 VAL A O 1
ATOM 4995 N N . ASN A 1 642 ? 23.141 41.688 2.254 1 67.38 642 ASN A N 1
ATOM 4996 C CA . ASN A 1 642 ? 23.531 42.906 1.576 1 67.38 642 ASN A CA 1
ATOM 4997 C C . ASN A 1 642 ? 22.406 43.969 1.607 1 67.38 642 ASN A C 1
ATOM 4999 O O . ASN A 1 642 ? 21.422 43.844 0.88 1 67.38 642 ASN A O 1
ATOM 5003 N N . ALA A 1 643 ? 22.453 44.906 2.535 1 58.84 643 ALA A N 1
ATOM 5004 C CA . ALA A 1 643 ? 21.406 45.875 2.789 1 58.84 643 ALA A CA 1
ATOM 5005 C C . ALA A 1 643 ? 21.031 46.625 1.506 1 58.84 643 ALA A C 1
ATOM 5007 O O . ALA A 1 643 ? 19.906 47.125 1.382 1 58.84 643 ALA A O 1
ATOM 5008 N N . ASN A 1 644 ? 21.953 46.75 0.542 1 56.25 644 ASN A N 1
ATOM 5009 C CA . ASN A 1 644 ? 21.688 47.562 -0.646 1 56.25 644 ASN A CA 1
ATOM 5010 C C . ASN A 1 644 ? 20.703 46.875 -1.582 1 56.25 644 ASN A C 1
ATOM 5012 O O . ASN A 1 644 ? 20.281 47.438 -2.59 1 56.25 644 ASN A O 1
ATOM 5016 N N . GLU A 1 645 ? 20.359 45.688 -1.26 1 58.34 645 GLU A N 1
ATOM 5017 C CA . GLU A 1 645 ? 19.609 44.906 -2.23 1 58.34 645 GLU A CA 1
ATOM 5018 C C . GLU A 1 645 ? 18.109 45.156 -2.082 1 58.34 645 GLU A C 1
ATOM 5020 O O . GLU A 1 645 ? 17.328 44.875 -2.992 1 58.34 645 GLU A O 1
ATOM 5025 N N . MET A 1 646 ? 17.594 45.656 -1.019 1 54.66 646 MET A N 1
ATOM 5026 C CA . MET A 1 646 ? 16.156 45.875 -0.937 1 54.66 646 MET A CA 1
ATOM 5027 C C . MET A 1 646 ? 15.781 47.25 -1.503 1 54.66 646 MET A C 1
ATOM 5029 O O . MET A 1 646 ? 16.359 48.25 -1.119 1 54.66 646 MET A O 1
ATOM 5033 N N . ASP A 1 647 ? 15.094 47.219 -2.594 1 54.81 647 ASP A N 1
ATOM 5034 C CA . ASP A 1 647 ? 14.547 48.469 -3.098 1 54.81 647 ASP A CA 1
ATOM 5035 C C . ASP A 1 647 ? 13.562 49.062 -2.104 1 54.81 647 ASP A C 1
ATOM 5037 O O . ASP A 1 647 ? 12.555 48.438 -1.752 1 54.81 647 ASP A O 1
ATOM 5041 N N . PRO A 1 648 ? 13.945 50.125 -1.38 1 50.59 648 PRO A N 1
ATOM 5042 C CA . PRO A 1 648 ? 13.031 50.781 -0.433 1 50.59 648 PRO A CA 1
ATOM 5043 C C . PRO A 1 648 ? 11.648 51.031 -1.021 1 50.59 648 PRO A C 1
ATOM 5045 O O . PRO A 1 648 ? 10.68 51.219 -0.277 1 50.59 648 PRO A O 1
ATOM 5048 N N . ASN A 1 649 ? 11.477 51.062 -2.32 1 49.47 649 ASN A N 1
ATOM 5049 C CA . ASN A 1 649 ? 10.211 51.375 -2.971 1 49.47 649 ASN A CA 1
ATOM 5050 C C . ASN A 1 649 ? 9.344 50.156 -3.168 1 49.47 649 ASN A C 1
ATOM 5052 O O . ASN A 1 649 ? 8.305 50.219 -3.822 1 49.47 649 ASN A O 1
ATOM 5056 N N . ASP A 1 650 ? 9.844 49.031 -2.795 1 54.38 650 ASP A N 1
ATOM 5057 C CA . ASP A 1 650 ? 9.07 47.812 -2.98 1 54.38 650 ASP A CA 1
ATOM 5058 C C . ASP A 1 650 ? 7.914 47.719 -1.988 1 54.38 650 ASP A C 1
ATOM 5060 O O . ASP A 1 650 ? 8.133 47.594 -0.782 1 54.38 650 ASP A O 1
ATOM 5064 N N . LYS A 1 651 ? 6.672 48.188 -2.391 1 50.41 651 LYS A N 1
ATOM 5065 C CA . LYS A 1 651 ? 5.406 48.281 -1.669 1 50.41 651 LYS A CA 1
ATOM 5066 C C . LYS A 1 651 ? 4.832 46.875 -1.424 1 50.41 651 LYS A C 1
ATOM 5068 O O . LYS A 1 651 ? 3.646 46.719 -1.119 1 50.41 651 LYS A O 1
ATOM 5073 N N . THR A 1 652 ? 5.539 45.781 -1.697 1 55.06 652 THR A N 1
ATOM 5074 C CA . THR A 1 652 ? 4.977 44.469 -1.507 1 55.06 652 THR A CA 1
ATOM 5075 C C . THR A 1 652 ? 4.723 44.188 -0.026 1 55.06 652 THR A C 1
ATOM 5077 O O . THR A 1 652 ? 5.539 44.531 0.825 1 55.06 652 THR A O 1
ATOM 5080 N N . ASP A 1 653 ? 3.482 43.875 0.329 1 53.41 653 ASP A N 1
ATOM 5081 C CA . ASP A 1 653 ? 3.105 43.469 1.682 1 53.41 653 ASP A CA 1
ATOM 5082 C C . ASP A 1 653 ? 3.959 42.312 2.168 1 53.41 653 ASP A C 1
ATOM 5084 O O . ASP A 1 653 ? 3.748 41.188 1.758 1 53.41 653 ASP A O 1
ATOM 5088 N N . ILE A 1 654 ? 5.031 42.688 2.855 1 63.97 654 ILE A N 1
ATOM 5089 C CA . ILE A 1 654 ? 6.066 41.75 3.268 1 63.97 654 ILE A CA 1
ATOM 5090 C C . ILE A 1 654 ? 5.754 41.219 4.664 1 63.97 654 ILE A C 1
ATOM 5092 O O . ILE A 1 654 ? 6.523 40.406 5.219 1 63.97 654 ILE A O 1
ATOM 5096 N N . LYS A 1 655 ? 4.562 41.531 5.125 1 63.22 655 LYS A N 1
ATOM 5097 C CA . LYS A 1 655 ? 4.285 41.156 6.504 1 63.22 655 LYS A CA 1
ATOM 5098 C C . LYS A 1 655 ? 4.113 39.656 6.625 1 63.22 655 LYS A C 1
ATOM 5100 O O . LYS A 1 655 ? 4.652 39.031 7.547 1 63.22 655 LYS A O 1
ATOM 5105 N N . LYS A 1 656 ? 3.426 39.031 5.742 1 68.88 656 LYS A N 1
ATOM 5106 C CA . LYS A 1 656 ? 3.162 37.594 5.824 1 68.88 656 LYS A CA 1
ATOM 5107 C C . LYS A 1 656 ? 4.438 36.812 5.586 1 68.88 656 LYS A C 1
ATOM 5109 O O . LYS A 1 656 ? 4.77 35.906 6.371 1 68.88 656 LYS A O 1
ATOM 5114 N N . PRO A 1 657 ? 5.18 37.094 4.508 1 68.75 657 PRO A N 1
ATOM 5115 C CA . PRO A 1 657 ? 6.438 36.344 4.312 1 68.75 657 PRO A CA 1
ATOM 5116 C C . PRO A 1 657 ? 7.414 36.562 5.469 1 68.75 657 PRO A C 1
ATOM 5118 O O . PRO A 1 657 ? 8.125 35.625 5.848 1 68.75 657 PRO A O 1
ATOM 5121 N N . ILE A 1 658 ? 7.371 37.688 6.074 1 67.44 658 ILE A N 1
ATOM 5122 C CA . ILE A 1 658 ? 8.266 37.969 7.188 1 67.44 658 ILE A CA 1
ATOM 5123 C C . ILE A 1 658 ? 7.852 37.156 8.406 1 67.44 658 ILE A C 1
ATOM 5125 O O . ILE A 1 658 ? 8.703 36.594 9.109 1 67.44 658 ILE A O 1
ATOM 5129 N N . ALA A 1 659 ? 6.559 37.031 8.57 1 68.5 659 ALA A N 1
ATOM 5130 C CA . ALA A 1 659 ? 6.066 36.281 9.711 1 68.5 659 ALA A CA 1
ATOM 5131 C C . ALA A 1 659 ? 6.453 34.812 9.586 1 68.5 659 ALA A C 1
ATOM 5133 O O . ALA A 1 659 ? 6.859 34.188 10.57 1 68.5 659 ALA A O 1
ATOM 5134 N N . GLN A 1 660 ? 6.395 34.375 8.438 1 71.5 660 GLN A N 1
ATOM 5135 C CA . GLN A 1 660 ? 6.742 32.969 8.203 1 71.5 660 GLN A CA 1
ATOM 5136 C C . GLN A 1 660 ? 8.242 32.75 8.336 1 71.5 660 GLN A C 1
ATOM 5138 O O . GLN A 1 660 ? 8.68 31.734 8.875 1 71.5 660 GLN A O 1
ATOM 5143 N N . LEU A 1 661 ? 8.922 33.656 7.789 1 72.88 661 LEU A N 1
ATOM 5144 C CA . LEU A 1 661 ? 10.367 33.594 7.902 1 72.88 661 LEU A CA 1
ATOM 5145 C C . LEU A 1 661 ? 10.812 33.656 9.359 1 72.88 661 LEU A C 1
ATOM 5147 O O . LEU A 1 661 ? 11.727 32.969 9.781 1 72.88 661 LEU A O 1
ATOM 5151 N N . LYS A 1 662 ? 10.094 34.5 10.125 1 67.88 662 LYS A N 1
ATOM 5152 C CA . LYS A 1 662 ? 10.391 34.625 11.555 1 67.88 662 LYS A CA 1
ATOM 5153 C C . LYS A 1 662 ? 10.109 33.312 12.289 1 67.88 662 LYS A C 1
ATOM 5155 O O . LYS A 1 662 ? 10.844 32.938 13.211 1 67.88 662 LYS A O 1
ATOM 5160 N N . LYS A 1 663 ? 9.133 32.719 11.805 1 71.25 663 LYS A N 1
ATOM 5161 C CA . LYS A 1 663 ? 8.758 31.438 12.43 1 71.25 663 LYS A CA 1
ATOM 5162 C C . LYS A 1 663 ? 9.805 30.359 12.148 1 71.25 663 LYS A C 1
ATOM 5164 O O . LYS A 1 663 ? 10.133 29.578 13.031 1 71.25 663 LYS A O 1
ATOM 5169 N N . LEU A 1 664 ? 10.297 30.391 11.008 1 72.19 664 LEU A N 1
ATOM 5170 C CA . LEU A 1 664 ? 11.242 29.359 10.609 1 72.19 664 LEU A CA 1
ATOM 5171 C C . LEU A 1 664 ? 12.648 29.688 11.086 1 72.19 664 LEU A C 1
ATOM 5173 O O . LEU A 1 664 ? 13.461 28.797 11.32 1 72.19 664 LEU A O 1
ATOM 5177 N N . MET A 1 665 ? 12.93 30.969 11.148 1 68.25 665 MET A N 1
ATOM 5178 C CA . MET A 1 665 ? 14.242 31.438 11.578 1 68.25 665 MET A CA 1
ATOM 5179 C C . MET A 1 665 ? 14.117 32.406 12.75 1 68.25 665 MET A C 1
ATOM 5181 O O . MET A 1 665 ? 14.5 33.594 12.633 1 68.25 665 MET A O 1
ATOM 5185 N N . PRO A 1 666 ? 13.508 31.922 13.844 1 59.62 666 PRO A N 1
ATOM 5186 C CA . PRO A 1 666 ? 13.242 32.844 14.945 1 59.62 666 PRO A CA 1
ATOM 5187 C C . PRO A 1 666 ? 14.492 33.562 15.43 1 59.62 666 PRO A C 1
ATOM 5189 O O . PRO A 1 666 ? 14.422 34.719 15.875 1 59.62 666 PRO A O 1
ATOM 5192 N N . ASP A 1 667 ? 15.625 32.938 15.43 1 54.53 667 ASP A N 1
ATOM 5193 C CA . ASP A 1 667 ? 16.859 33.5 16 1 54.53 667 ASP A CA 1
ATOM 5194 C C . ASP A 1 667 ? 17.375 34.656 15.156 1 54.53 667 ASP A C 1
ATOM 5196 O O . ASP A 1 667 ? 18.219 35.438 15.602 1 54.53 667 ASP A O 1
ATOM 5200 N N . LEU A 1 668 ? 16.922 34.625 13.938 1 52.84 668 LEU A N 1
ATOM 5201 C CA . LEU A 1 668 ? 17.391 35.719 13.086 1 52.84 668 LEU A CA 1
ATOM 5202 C C . LEU A 1 668 ? 16.672 37.031 13.43 1 52.84 668 LEU A C 1
ATOM 5204 O O . LEU A 1 668 ? 17.141 38.125 13.086 1 52.84 668 LEU A O 1
ATOM 5208 N N . TRP A 1 669 ? 15.43 36.875 14.156 1 50.19 669 TRP A N 1
ATOM 5209 C CA . TRP A 1 669 ? 14.656 38.094 14.422 1 50.19 669 TRP A CA 1
ATOM 5210 C C . TRP A 1 669 ? 14.844 38.531 15.867 1 50.19 669 TRP A C 1
ATOM 5212 O O . TRP A 1 669 ? 14.203 38 16.781 1 50.19 669 TRP A O 1
ATOM 5222 N N . TRP A 1 670 ? 15.898 38.562 16.562 1 41.97 670 TRP A N 1
ATOM 5223 C CA . TRP A 1 670 ? 16.094 39.156 17.875 1 41.97 670 TRP A CA 1
ATOM 5224 C C . TRP A 1 670 ? 15.086 40.281 18.109 1 41.97 670 TRP A C 1
ATOM 5226 O O . TRP A 1 670 ? 14.586 40.906 17.156 1 41.97 670 TRP A O 1
ATOM 5236 N N . SER A 1 671 ? 14.898 40.719 19.562 1 36.97 671 SER A N 1
ATOM 5237 C CA . SER A 1 671 ? 14.031 41.625 20.266 1 36.97 671 SER A CA 1
ATOM 5238 C C . SER A 1 671 ? 13.992 43 19.562 1 36.97 671 SER A C 1
ATOM 5240 O O . SER A 1 671 ? 15.039 43.594 19.297 1 36.97 671 SER A O 1
ATOM 5242 N N . GLU A 1 672 ? 13.055 43.5 18.984 1 36.97 672 GLU A N 1
ATOM 5243 C CA . GLU A 1 672 ? 12.75 44.906 18.812 1 36.97 672 GLU A CA 1
ATOM 5244 C C . GLU A 1 672 ? 13.203 45.719 20.031 1 36.97 672 GLU A C 1
ATOM 5246 O O . GLU A 1 672 ? 13.172 46.938 20 1 36.97 672 GLU A O 1
ATOM 5251 N N . GLU A 1 673 ? 13.102 45.281 21.312 1 33.5 673 GLU A N 1
ATOM 5252 C CA . GLU A 1 673 ? 13.438 46.281 22.344 1 33.5 673 GLU A CA 1
ATOM 5253 C C . GLU A 1 673 ? 14.867 46.781 22.172 1 33.5 673 GLU A C 1
ATOM 5255 O O . GLU A 1 673 ? 15.242 47.812 22.766 1 33.5 673 GLU A O 1
ATOM 5260 N N . ASP A 1 674 ? 15.898 45.938 22.172 1 31.98 674 ASP A N 1
ATOM 5261 C CA . ASP A 1 674 ? 17.141 46.719 22.125 1 31.98 674 ASP A CA 1
ATOM 5262 C C . ASP A 1 674 ? 17.297 47.438 20.781 1 31.98 674 ASP A C 1
ATOM 5264 O O . ASP A 1 674 ? 16.938 46.906 19.734 1 31.98 674 ASP A O 1
ATOM 5268 N N . GLY A 1 675 ? 17.125 48.719 20.609 1 29.11 675 GLY A N 1
ATOM 5269 C CA . GLY A 1 675 ? 17.219 49.812 19.672 1 29.11 675 GLY A CA 1
ATOM 5270 C C . GLY A 1 675 ? 17.703 49.406 18.297 1 29.11 675 GLY A C 1
ATOM 5271 O O . GLY A 1 675 ? 18.125 50.25 17.5 1 29.11 675 GLY A O 1
ATOM 5272 N N . VAL A 1 676 ? 18.391 48.344 18.281 1 30.39 676 VAL A N 1
ATOM 5273 C CA . VAL A 1 676 ? 19.109 48.219 17.016 1 30.39 676 VAL A CA 1
ATOM 5274 C C . VAL A 1 676 ? 18.125 47.938 15.891 1 30.39 676 VAL A C 1
ATOM 5276 O O . VAL A 1 676 ? 17.562 46.844 15.812 1 30.39 676 VAL A O 1
ATOM 5279 N N . GLY A 1 677 ? 17.062 48.531 15.609 1 31.58 677 GLY A N 1
ATOM 5280 C CA . GLY A 1 677 ? 16.328 48.875 14.398 1 31.58 677 GLY A CA 1
ATOM 5281 C C . GLY A 1 677 ? 17.141 48.656 13.133 1 31.58 677 GLY A C 1
ATOM 5282 O O . GLY A 1 677 ? 16.625 48.844 12.023 1 31.58 677 GLY A O 1
ATOM 5283 N N . ASP A 1 678 ? 18.406 49.094 13.133 1 30.97 678 ASP A N 1
ATOM 5284 C CA . ASP A 1 678 ? 19.312 49.312 12.008 1 30.97 678 ASP A CA 1
ATOM 5285 C C . ASP A 1 678 ? 19.766 48 11.391 1 30.97 678 ASP A C 1
ATOM 5287 O O . ASP A 1 678 ? 20.438 47.219 12.047 1 30.97 678 ASP A O 1
ATOM 5291 N N . TRP A 1 679 ? 18.891 47.406 10.602 1 32.81 679 TRP A N 1
ATOM 5292 C CA . TRP A 1 679 ? 19.234 46.438 9.562 1 32.81 679 TRP A CA 1
ATOM 5293 C C . TRP A 1 679 ? 20.688 46.625 9.141 1 32.81 679 TRP A C 1
ATOM 5295 O O . TRP A 1 679 ? 21.141 45.938 8.219 1 32.81 679 TRP A O 1
ATOM 5305 N N . SER A 1 680 ? 21.297 47.75 9.547 1 30.84 680 SER A N 1
ATOM 5306 C CA . SER A 1 680 ? 22.578 48.219 9.055 1 30.84 680 SER A CA 1
ATOM 5307 C C . SER A 1 680 ? 23.734 47.469 9.703 1 30.84 680 SER A C 1
ATOM 5309 O O . SER A 1 680 ? 24.891 47.906 9.648 1 30.84 680 SER A O 1
ATOM 5311 N N . LEU A 1 681 ? 23.484 46.656 10.656 1 33.88 681 LEU A N 1
ATOM 5312 C CA . LEU A 1 681 ? 24.797 46.344 11.203 1 33.88 681 LEU A CA 1
ATOM 5313 C C . LEU A 1 681 ? 25.703 45.75 10.133 1 33.88 681 LEU A C 1
ATOM 5315 O O . LEU A 1 681 ? 25.297 44.781 9.461 1 33.88 681 LEU A O 1
ATOM 5319 N N . PRO A 1 682 ? 26.828 46.344 9.719 1 33.28 682 PRO A N 1
ATOM 5320 C CA . PRO A 1 682 ? 27.875 46 8.766 1 33.28 682 PRO A CA 1
ATOM 5321 C C . PRO A 1 682 ? 28.516 44.625 9.062 1 33.28 682 PRO A C 1
ATOM 5323 O O . PRO A 1 682 ? 29.641 44.375 8.633 1 33.28 682 PRO A O 1
ATOM 5326 N N . MET A 1 683 ? 28.297 43.812 10.055 1 37.34 683 MET A N 1
ATOM 5327 C CA . MET A 1 683 ? 29.25 42.75 10.305 1 37.34 683 MET A CA 1
ATOM 5328 C C . MET A 1 683 ? 29.234 41.719 9.172 1 37.34 683 MET A C 1
ATOM 5330 O O . MET A 1 683 ? 28.375 40.844 9.141 1 37.34 683 MET A O 1
ATOM 5334 N N . GLN A 1 684 ? 29.875 41.844 8.078 1 44.06 684 GLN A N 1
ATOM 5335 C CA . GLN A 1 684 ? 29.891 41.281 6.734 1 44.06 684 GLN A CA 1
ATOM 5336 C C . GLN A 1 684 ? 29.938 39.75 6.777 1 44.06 684 GLN A C 1
ATOM 5338 O O . GLN A 1 684 ? 29.047 39.094 6.246 1 44.06 684 GLN A O 1
ATOM 5343 N N . ASP A 1 685 ? 31.281 39.219 6.965 1 50 685 ASP A N 1
ATOM 5344 C CA . ASP A 1 685 ? 31.609 37.812 6.875 1 50 685 ASP A CA 1
ATOM 5345 C C . ASP A 1 685 ? 30.906 37 7.961 1 50 685 ASP A C 1
ATOM 5347 O O . ASP A 1 685 ? 30.406 35.906 7.707 1 50 685 ASP A O 1
ATOM 5351 N N . MET A 1 686 ? 30.875 37.562 9.188 1 56.59 686 MET A N 1
ATOM 5352 C CA . MET A 1 686 ? 30.266 36.875 10.328 1 56.59 686 MET A CA 1
ATOM 5353 C C . MET A 1 686 ? 28.75 36.812 10.172 1 56.59 686 MET A C 1
ATOM 5355 O O . MET A 1 686 ? 28.141 35.844 10.609 1 56.59 686 MET A O 1
ATOM 5359 N N . LEU A 1 687 ? 28.281 37.688 9.281 1 61.38 687 LEU A N 1
ATOM 5360 C CA . LEU A 1 687 ? 26.828 37.719 9.125 1 61.38 687 LEU A CA 1
ATOM 5361 C C . LEU A 1 687 ? 26.375 36.625 8.148 1 61.38 687 LEU A C 1
ATOM 5363 O O . LEU A 1 687 ? 25.344 36 8.352 1 61.38 687 LEU A O 1
ATOM 5367 N N . GLU A 1 688 ? 27.234 36.438 7.176 1 72.88 688 GLU A N 1
ATOM 5368 C CA . GLU A 1 688 ? 26.875 35.406 6.219 1 72.88 688 GLU A CA 1
ATOM 5369 C C . GLU A 1 688 ? 26.875 34.031 6.879 1 72.88 688 GLU A C 1
ATOM 5371 O O . GLU A 1 688 ? 25.984 33.219 6.645 1 72.88 688 GLU A O 1
ATOM 5376 N N . GLN A 1 689 ? 27.922 33.844 7.652 1 75.69 689 GLN A N 1
ATOM 5377 C CA . GLN A 1 689 ? 28 32.562 8.32 1 75.69 689 GLN A CA 1
ATOM 5378 C C . GLN A 1 689 ? 26.812 32.344 9.258 1 75.69 689 GLN A C 1
ATOM 5380 O O . GLN A 1 689 ? 26.25 31.25 9.32 1 75.69 689 GLN A O 1
ATOM 5385 N N . HIS A 1 690 ? 26.516 33.375 9.859 1 76.06 690 HIS A N 1
ATOM 5386 C CA . HIS A 1 690 ? 25.375 33.281 10.766 1 76.06 690 HIS A CA 1
ATOM 5387 C C . HIS A 1 690 ? 24.078 33.031 10 1 76.06 690 HIS A C 1
ATOM 5389 O O . HIS A 1 690 ? 23.219 32.281 10.453 1 76.06 690 HIS A O 1
ATOM 5395 N N . MET A 1 691 ? 23.969 33.688 8.859 1 81.06 691 MET A N 1
ATOM 5396 C CA . MET A 1 691 ? 22.781 33.469 8.023 1 81.06 691 MET A CA 1
ATOM 5397 C C . MET A 1 691 ? 22.719 32 7.535 1 81.06 691 MET A C 1
ATOM 5399 O O . MET A 1 691 ? 21.656 31.391 7.535 1 81.06 691 MET A O 1
ATOM 5403 N N . LEU A 1 692 ? 23.828 31.547 7.191 1 86.44 692 LEU A N 1
ATOM 5404 C CA . LEU A 1 692 ? 23.891 30.172 6.707 1 86.44 692 LEU A CA 1
ATOM 5405 C C . LEU A 1 692 ? 23.547 29.188 7.82 1 86.44 692 LEU A C 1
ATOM 5407 O O . LEU A 1 692 ? 22.875 28.188 7.582 1 86.44 692 LEU A O 1
ATOM 5411 N N . GLU A 1 693 ? 24 29.438 8.945 1 84.88 693 GLU A N 1
ATOM 5412 C CA . GLU A 1 693 ? 23.688 28.578 10.094 1 84.88 693 GLU A CA 1
ATOM 5413 C C . GLU A 1 693 ? 22.188 28.578 10.391 1 84.88 693 GLU A C 1
ATOM 5415 O O . GLU A 1 693 ? 21.625 27.547 10.719 1 84.88 693 GLU A O 1
ATOM 5420 N N . HIS A 1 694 ? 21.594 29.719 10.234 1 83.81 694 HIS A N 1
ATOM 5421 C CA . HIS A 1 694 ? 20.172 29.797 10.484 1 83.81 694 HIS A CA 1
ATOM 5422 C C . HIS A 1 694 ? 19.375 29.109 9.391 1 83.81 694 HIS A C 1
ATOM 5424 O O . HIS A 1 694 ? 18.328 28.5 9.656 1 83.81 694 HIS A O 1
ATOM 5430 N N . ILE A 1 695 ? 19.844 29.297 8.203 1 88.5 695 ILE A N 1
ATOM 5431 C CA . ILE A 1 695 ? 19.188 28.594 7.105 1 88.5 695 ILE A CA 1
ATOM 5432 C C . ILE A 1 695 ? 19.297 27.078 7.312 1 88.5 695 ILE A C 1
ATOM 5434 O O . ILE A 1 695 ? 18.328 26.344 7.09 1 88.5 695 ILE A O 1
ATOM 5438 N N . LEU A 1 696 ? 20.422 26.672 7.699 1 90.25 696 LEU A N 1
ATOM 5439 C CA . LEU A 1 696 ? 20.609 25.25 7.992 1 90.25 696 LEU A CA 1
ATOM 5440 C C . LEU A 1 696 ? 19.672 24.812 9.109 1 90.25 696 LEU A C 1
ATOM 5442 O O . LEU A 1 696 ? 19.047 23.75 9.023 1 90.25 696 LEU A O 1
ATOM 5446 N N . GLY A 1 697 ? 19.641 25.625 10.133 1 87.69 697 GLY A N 1
ATOM 5447 C CA . GLY A 1 697 ? 18.734 25.328 11.234 1 87.69 697 GLY A CA 1
ATOM 5448 C C . GLY A 1 697 ? 17.281 25.188 10.797 1 87.69 697 GLY A C 1
ATOM 5449 O O . GLY A 1 697 ? 16.562 24.312 11.289 1 87.69 697 GLY A O 1
ATOM 5450 N N . ALA A 1 698 ? 16.859 26 9.883 1 87.94 698 ALA A N 1
ATOM 5451 C CA . ALA A 1 698 ? 15.492 25.922 9.352 1 87.94 698 ALA A CA 1
ATOM 5452 C C . ALA A 1 698 ? 15.273 24.625 8.578 1 87.94 698 ALA A C 1
ATOM 5454 O O . ALA A 1 698 ? 14.234 23.984 8.719 1 87.94 698 ALA A O 1
ATOM 5455 N N . TRP A 1 699 ? 16.219 24.234 7.809 1 92.44 699 TRP A N 1
ATOM 5456 C CA . TRP A 1 699 ? 16.094 23.016 7.031 1 92.44 699 TRP A CA 1
ATOM 5457 C C . TRP A 1 699 ? 16.109 21.781 7.938 1 92.44 699 TRP A C 1
ATOM 5459 O O . TRP A 1 699 ? 15.422 20.797 7.664 1 92.44 699 TRP A O 1
ATOM 5469 N N . VAL A 1 700 ? 16.875 21.812 8.945 1 91.44 700 VAL A N 1
ATOM 5470 C CA . VAL A 1 700 ? 16.891 20.703 9.906 1 91.44 700 VAL A CA 1
ATOM 5471 C C . VAL A 1 700 ? 15.523 20.594 10.578 1 91.44 700 VAL A C 1
ATOM 5473 O O . VAL A 1 700 ? 15.023 19.484 10.781 1 91.44 700 VAL A O 1
ATOM 5476 N N . ARG A 1 701 ? 14.93 21.703 10.867 1 89.88 701 ARG A N 1
ATOM 5477 C CA . ARG A 1 701 ? 13.594 21.703 11.453 1 89.88 701 ARG A CA 1
ATOM 5478 C C . ARG A 1 701 ? 12.57 21.109 10.492 1 89.88 701 ARG A C 1
ATOM 5480 O O . ARG A 1 701 ? 11.703 20.328 10.898 1 89.88 701 ARG A O 1
ATOM 5487 N N . LEU A 1 702 ? 12.695 21.5 9.281 1 90.44 702 LEU A N 1
ATOM 5488 C CA . LEU A 1 702 ? 11.781 20.984 8.266 1 90.44 702 LEU A CA 1
ATOM 5489 C C . LEU A 1 702 ? 11.961 19.469 8.094 1 90.44 702 LEU A C 1
ATOM 5491 O O . LEU A 1 702 ? 10.984 18.734 7.938 1 90.44 702 LEU A O 1
ATOM 5495 N N . LEU A 1 703 ? 13.164 19.031 8.125 1 92.12 703 LEU A N 1
ATOM 5496 C CA . LEU A 1 703 ? 13.445 17.594 8 1 92.12 703 LEU A CA 1
ATOM 5497 C C . LEU A 1 703 ? 12.883 16.828 9.188 1 92.12 703 LEU A C 1
ATOM 5499 O O . LEU A 1 703 ? 12.281 15.766 9.008 1 92.12 703 LEU A O 1
ATOM 5503 N N . LEU A 1 704 ? 13.047 17.359 10.32 1 90.19 704 LEU A N 1
ATOM 5504 C CA . LEU A 1 704 ? 12.539 16.719 11.523 1 90.19 704 LEU A CA 1
ATOM 5505 C C . LEU A 1 704 ? 11.016 16.641 11.5 1 90.19 704 LEU A C 1
ATOM 5507 O O . LEU A 1 704 ? 10.445 15.602 11.844 1 90.19 704 LEU A O 1
ATOM 5511 N N . HIS A 1 705 ? 10.406 17.656 11.07 1 87 705 HIS A N 1
ATOM 5512 C CA . HIS A 1 705 ? 8.953 17.672 10.961 1 87 705 HIS A CA 1
ATOM 5513 C C . HIS A 1 705 ? 8.469 16.656 9.938 1 87 705 HIS A C 1
ATOM 5515 O O . HIS A 1 705 ? 7.512 15.922 10.188 1 87 705 HIS A O 1
ATOM 5521 N N . ALA A 1 706 ? 9.125 16.578 8.859 1 88 706 ALA A N 1
ATOM 5522 C CA . ALA A 1 706 ? 8.758 15.625 7.809 1 88 706 ALA A CA 1
ATOM 5523 C C . ALA A 1 706 ? 8.961 14.188 8.273 1 88 706 ALA A C 1
ATOM 5525 O O . ALA A 1 706 ? 8.117 13.32 8.023 1 88 706 ALA A O 1
ATOM 5526 N N . SER A 1 707 ? 9.977 13.914 8.953 1 89.06 707 SER A N 1
ATOM 5527 C CA . SER A 1 707 ? 10.328 12.562 9.359 1 89.06 707 SER A CA 1
ATOM 5528 C C . SER A 1 707 ? 9.375 12.039 10.422 1 89.06 707 SER A C 1
ATOM 5530 O O . SER A 1 707 ? 9.008 10.859 10.422 1 89.06 707 SER A O 1
ATOM 5532 N N . THR A 1 708 ? 8.961 12.891 11.312 1 84.88 708 THR A N 1
ATOM 5533 C CA . THR A 1 708 ? 8.164 12.438 12.445 1 84.88 708 THR A CA 1
ATOM 5534 C C . THR A 1 708 ? 6.688 12.359 12.078 1 84.88 708 THR A C 1
ATOM 5536 O O . THR A 1 708 ? 5.922 11.633 12.719 1 84.88 708 THR A O 1
ATOM 5539 N N . ARG A 1 709 ? 6.297 13.039 11.047 1 81.06 709 ARG A N 1
ATOM 5540 C CA . ARG A 1 709 ? 4.879 13.07 10.703 1 81.06 709 ARG A CA 1
ATOM 5541 C C . ARG A 1 709 ? 4.605 12.266 9.438 1 81.06 709 ARG A C 1
ATOM 5543 O O . ARG A 1 709 ? 3.492 12.289 8.906 1 81.06 709 ARG A O 1
ATOM 5550 N N . CYS A 1 710 ? 5.586 11.555 9.023 1 82.75 710 CYS A N 1
ATOM 5551 C CA . CYS A 1 710 ? 5.434 10.656 7.883 1 82.75 710 CYS A CA 1
ATOM 5552 C C . CYS A 1 710 ? 4.691 9.383 8.281 1 82.75 710 CYS A C 1
ATOM 5554 O O . CYS A 1 710 ? 4.773 8.953 9.43 1 82.75 710 CYS A O 1
ATOM 5556 N N . SER A 1 711 ? 3.932 8.836 7.371 1 78.56 711 SER A N 1
ATOM 5557 C CA . SER A 1 711 ? 3.195 7.609 7.648 1 78.56 711 SER A CA 1
ATOM 5558 C C . SER A 1 711 ? 4.145 6.449 7.926 1 78.56 711 SER A C 1
ATOM 5560 O O . SER A 1 711 ? 5.215 6.355 7.32 1 78.56 711 SER A O 1
ATOM 5562 N N . ARG A 1 712 ? 3.75 5.562 8.758 1 82.75 712 ARG A N 1
ATOM 5563 C CA . ARG A 1 712 ? 4.566 4.418 9.148 1 82.75 712 ARG A CA 1
ATOM 5564 C C . ARG A 1 712 ? 4.703 3.42 8.008 1 82.75 712 ARG A C 1
ATOM 5566 O O . ARG A 1 712 ? 5.742 2.775 7.855 1 82.75 712 ARG A O 1
ATOM 5573 N N . GLY A 1 713 ? 3.676 3.346 7.238 1 83.19 713 GLY A N 1
ATOM 5574 C CA . GLY A 1 713 ? 3.738 2.465 6.082 1 83.19 713 GLY A CA 1
ATOM 5575 C C . GLY A 1 713 ? 4.773 2.893 5.062 1 83.19 713 GLY A C 1
ATOM 5576 O O . GLY A 1 713 ? 5.426 2.051 4.438 1 83.19 713 GLY A O 1
ATOM 5577 N N . SER A 1 714 ? 4.988 4.18 4.957 1 86 714 SER A N 1
ATOM 5578 C CA . SER A 1 714 ? 5.984 4.688 4.02 1 86 714 SER A CA 1
ATOM 5579 C C . SER A 1 714 ? 7.398 4.422 4.523 1 86 714 SER A C 1
ATOM 5581 O O . SER A 1 714 ? 8.297 4.121 3.736 1 86 714 SER A O 1
ATOM 5583 N N . HIS A 1 715 ? 7.578 4.5 5.777 1 89.38 715 HIS A N 1
ATOM 5584 C CA . HIS A 1 715 ? 8.883 4.168 6.34 1 89.38 715 HIS A CA 1
ATOM 5585 C C . HIS A 1 715 ? 9.203 2.688 6.156 1 89.38 715 HIS A C 1
ATOM 5587 O O . HIS A 1 715 ? 10.344 2.326 5.871 1 89.38 715 HIS A O 1
ATOM 5593 N N . ALA A 1 716 ? 8.188 1.928 6.363 1 91.31 716 ALA A N 1
ATOM 5594 C CA . ALA A 1 716 ? 8.375 0.492 6.172 1 91.31 716 ALA A CA 1
ATOM 5595 C C . ALA A 1 716 ? 8.742 0.176 4.723 1 91.31 716 ALA A C 1
ATOM 5597 O O . ALA A 1 716 ? 9.586 -0.688 4.465 1 91.31 716 ALA A O 1
ATOM 5598 N N . LYS A 1 717 ? 8.102 0.855 3.799 1 88.81 717 LYS A N 1
ATOM 5599 C CA . LYS A 1 717 ? 8.406 0.675 2.383 1 88.81 717 LYS A CA 1
ATOM 5600 C C . LYS A 1 717 ? 9.844 1.064 2.074 1 88.81 717 LYS A C 1
ATOM 5602 O O . LYS A 1 717 ? 10.539 0.366 1.331 1 88.81 717 LYS A O 1
ATOM 5607 N N . GLN A 1 718 ? 10.328 2.072 2.689 1 88 718 GLN A N 1
ATOM 5608 C CA . GLN A 1 718 ? 11.688 2.551 2.428 1 88 718 GLN A CA 1
ATOM 5609 C C . GLN A 1 718 ? 12.719 1.657 3.102 1 88 718 GLN A C 1
ATOM 5611 O O . GLN A 1 718 ? 13.852 1.538 2.623 1 88 718 GLN A O 1
ATOM 5616 N N . LEU A 1 719 ? 12.336 1.051 4.145 1 88.81 719 LEU A N 1
ATOM 5617 C CA . LEU A 1 719 ? 13.25 0.122 4.797 1 88.81 719 LEU A CA 1
ATOM 5618 C C . LEU A 1 719 ? 13.609 -1.031 3.865 1 88.81 719 LEU A C 1
ATOM 5620 O O . LEU A 1 719 ? 14.742 -1.528 3.891 1 88.81 719 LEU A O 1
ATOM 5624 N N . GLY A 1 720 ? 12.711 -1.398 3.006 1 85.94 720 GLY A N 1
ATOM 5625 C CA . GLY A 1 720 ? 12.953 -2.473 2.055 1 85.94 720 GLY A CA 1
ATOM 5626 C C . GLY A 1 720 ? 13.859 -2.062 0.911 1 85.94 720 GLY A C 1
ATOM 5627 O O . GLY A 1 720 ? 14.422 -2.916 0.223 1 85.94 720 GLY A O 1
ATOM 5628 N N . ARG A 1 721 ? 13.969 -0.764 0.784 1 80.44 721 ARG A N 1
ATOM 5629 C CA . ARG A 1 721 ? 14.797 -0.252 -0.301 1 80.44 721 ARG A CA 1
ATOM 5630 C C . ARG A 1 721 ? 16.125 0.285 0.232 1 80.44 721 ARG A C 1
ATOM 5632 O O . ARG A 1 721 ? 16.812 1.041 -0.455 1 80.44 721 ARG A O 1
ATOM 5639 N N . GLY A 1 722 ? 16.5 -0.075 1.423 1 75 722 GLY A N 1
ATOM 5640 C CA . GLY A 1 722 ? 17.766 0.34 1.987 1 75 722 GLY A CA 1
ATOM 5641 C C . GLY A 1 722 ? 17.656 1.516 2.938 1 75 722 GLY A C 1
ATOM 5642 O O . GLY A 1 722 ? 18.656 2.062 3.389 1 75 722 GLY A O 1
ATOM 5643 N N . GLY A 1 723 ? 16.484 1.925 3.246 1 72.44 723 GLY A N 1
ATOM 5644 C CA . GLY A 1 723 ? 16.281 2.986 4.219 1 72.44 723 GLY A CA 1
ATOM 5645 C C . GLY A 1 723 ? 16.484 4.375 3.639 1 72.44 723 GLY A C 1
ATOM 5646 O O . GLY A 1 723 ? 17.031 4.523 2.551 1 72.44 723 GLY A O 1
ATOM 5647 N N . ASP A 1 724 ? 15.914 5.34 4.246 1 83.62 724 ASP A N 1
ATOM 5648 C CA . ASP A 1 724 ? 16.016 6.75 3.883 1 83.62 724 ASP A CA 1
ATOM 5649 C C . ASP A 1 724 ? 16.453 7.598 5.074 1 83.62 724 ASP A C 1
ATOM 5651 O O . ASP A 1 724 ? 16.391 7.148 6.219 1 83.62 724 ASP A O 1
ATOM 5655 N N . LEU A 1 725 ? 17.078 8.664 4.816 1 88.75 725 LEU A N 1
ATOM 5656 C CA . LEU A 1 725 ? 17.516 9.578 5.863 1 88.75 725 LEU A CA 1
ATOM 5657 C C . LEU A 1 725 ? 16.375 9.922 6.805 1 88.75 725 LEU A C 1
ATOM 5659 O O . LEU A 1 725 ? 16.562 9.977 8.023 1 88.75 725 LEU A O 1
ATOM 5663 N N . THR A 1 726 ? 15.219 10.055 6.301 1 90.81 726 THR A N 1
ATOM 5664 C CA . THR A 1 726 ? 14.047 10.414 7.102 1 90.81 726 THR A CA 1
ATOM 5665 C C . THR A 1 726 ? 13.719 9.312 8.102 1 90.81 726 THR A C 1
ATOM 5667 O O . THR A 1 726 ? 13.219 9.586 9.195 1 90.81 726 THR A O 1
ATOM 5670 N N . THR A 1 727 ? 13.984 8.117 7.789 1 90.56 727 THR A N 1
ATOM 5671 C CA . THR A 1 727 ? 13.68 7 8.68 1 90.56 727 THR A CA 1
ATOM 5672 C C . THR A 1 727 ? 14.625 6.996 9.883 1 90.56 727 THR A C 1
ATOM 5674 O O . THR A 1 727 ? 14.195 6.73 11.008 1 90.56 727 THR A O 1
ATOM 5677 N N . VAL A 1 728 ? 15.836 7.285 9.641 1 90 728 VAL A N 1
ATOM 5678 C CA . VAL A 1 728 ? 16.812 7.336 10.727 1 90 728 VAL A CA 1
ATOM 5679 C C . VAL A 1 728 ? 16.469 8.492 11.664 1 90 728 VAL A C 1
ATOM 5681 O O . VAL A 1 728 ? 16.5 8.336 12.883 1 90 728 VAL A O 1
ATOM 5684 N N . VAL A 1 729 ? 16.188 9.617 11.047 1 90.5 729 VAL A N 1
ATOM 5685 C CA . VAL A 1 729 ? 15.883 10.812 11.836 1 90.5 729 VAL A CA 1
ATOM 5686 C C . VAL A 1 729 ? 14.625 10.57 12.664 1 90.5 729 VAL A C 1
ATOM 5688 O O . VAL A 1 729 ? 14.555 10.969 13.828 1 90.5 729 VAL A O 1
ATOM 5691 N N . TRP A 1 730 ? 13.656 9.953 12.109 1 89.81 730 TRP A N 1
ATOM 5692 C CA . TRP A 1 730 ? 12.422 9.617 12.812 1 89.81 730 TRP A CA 1
ATOM 5693 C C . TRP A 1 730 ? 12.703 8.727 14.016 1 89.81 730 TRP A C 1
ATOM 5695 O O . TRP A 1 730 ? 12.195 8.969 15.109 1 89.81 730 TRP A O 1
ATOM 5705 N N . MET A 1 731 ? 13.516 7.711 13.836 1 89.88 731 MET A N 1
ATOM 5706 C CA . MET A 1 731 ? 13.82 6.785 14.922 1 89.88 731 MET A CA 1
ATOM 5707 C C . MET A 1 731 ? 14.609 7.488 16.031 1 89.88 731 MET A C 1
ATOM 5709 O O . MET A 1 731 ? 14.43 7.188 17.203 1 89.88 731 MET A O 1
ATOM 5713 N N . LEU A 1 732 ? 15.445 8.336 15.617 1 88.56 732 LEU A N 1
ATOM 5714 C CA . LEU A 1 732 ? 16.188 9.109 16.609 1 88.56 732 LEU A CA 1
ATOM 5715 C C . LEU A 1 732 ? 15.258 9.977 17.438 1 88.56 732 LEU A C 1
ATOM 5717 O O . LEU A 1 732 ? 15.406 10.055 18.672 1 88.56 732 LEU A O 1
ATOM 5721 N N . ALA A 1 733 ? 14.359 10.602 16.812 1 86.94 733 ALA A N 1
ATOM 5722 C CA . ALA A 1 733 ? 13.391 11.445 17.516 1 86.94 733 ALA A CA 1
ATOM 5723 C C . ALA A 1 733 ? 12.523 10.617 18.453 1 86.94 733 ALA A C 1
ATOM 5725 O O . ALA A 1 733 ? 12.195 11.062 19.562 1 86.94 733 ALA A O 1
ATOM 5726 N N . ASP A 1 734 ? 12.164 9.469 18.031 1 84 734 ASP A N 1
ATOM 5727 C CA . ASP A 1 734 ? 11.344 8.594 18.859 1 84 734 ASP A CA 1
ATOM 5728 C C . ASP A 1 734 ? 12.109 8.133 20.094 1 84 734 ASP A C 1
ATOM 5730 O O . ASP A 1 734 ? 11.539 8.039 21.188 1 84 734 ASP A O 1
ATOM 5734 N N . HIS A 1 735 ? 13.328 7.805 19.875 1 83.94 735 HIS A N 1
ATOM 5735 C CA . HIS A 1 735 ? 14.156 7.41 21.016 1 83.94 735 HIS A CA 1
ATOM 5736 C C . HIS A 1 735 ? 14.336 8.57 21.984 1 83.94 735 HIS A C 1
ATOM 5738 O O . HIS A 1 735 ? 14.281 8.375 23.203 1 83.94 735 HIS A O 1
ATOM 5744 N N . ALA A 1 736 ? 14.555 9.711 21.438 1 80.44 736 ALA A N 1
ATOM 5745 C CA . ALA A 1 736 ? 14.734 10.883 22.281 1 80.44 736 ALA A CA 1
ATOM 5746 C C . ALA A 1 736 ? 13.461 11.203 23.062 1 80.44 736 ALA A C 1
ATOM 5748 O O . ALA A 1 736 ? 13.516 11.633 24.219 1 80.44 736 ALA A O 1
ATOM 5749 N N . ALA A 1 737 ? 12.367 11.008 22.453 1 76.44 737 ALA A N 1
ATOM 5750 C CA . ALA A 1 737 ? 11.086 11.266 23.109 1 76.44 737 ALA A CA 1
ATOM 5751 C C . ALA A 1 737 ? 10.82 10.258 24.219 1 76.44 737 ALA A C 1
ATOM 5753 O O . ALA A 1 737 ? 10.305 10.625 25.281 1 76.44 737 ALA A O 1
ATOM 5754 N N . LEU A 1 738 ? 11.156 9.109 23.938 1 72.88 738 LEU A N 1
ATOM 5755 C CA . LEU A 1 738 ? 10.883 8.039 24.891 1 72.88 738 LEU A CA 1
ATOM 5756 C C . LEU A 1 738 ? 11.828 8.133 26.094 1 72.88 738 LEU A C 1
ATOM 5758 O O . LEU A 1 738 ? 11.398 7.945 27.234 1 72.88 738 LEU A O 1
ATOM 5762 N N . PHE A 1 739 ? 13.055 8.422 25.828 1 70.88 739 PHE A N 1
ATOM 5763 C CA . PHE A 1 739 ? 14.039 8.336 26.906 1 70.88 739 PHE A CA 1
ATOM 5764 C C . PHE A 1 739 ? 14.305 9.703 27.516 1 70.88 739 PHE A C 1
ATOM 5766 O O . PHE A 1 739 ? 14.914 9.805 28.578 1 70.88 739 PHE A O 1
ATOM 5773 N N . ARG A 1 740 ? 13.648 10.812 27.141 1 61.81 740 ARG A N 1
ATOM 5774 C CA . ARG A 1 740 ? 13.781 12.188 27.625 1 61.81 740 ARG A CA 1
ATOM 5775 C C . ARG A 1 740 ? 15.219 12.477 28.062 1 61.81 740 ARG A C 1
ATOM 5777 O O . ARG A 1 740 ? 15.547 12.375 29.234 1 61.81 740 ARG A O 1
ATOM 5784 N N . ILE A 1 741 ? 16.125 12.734 27.25 1 56.5 741 ILE A N 1
ATOM 5785 C CA . ILE A 1 741 ? 17.562 12.914 27.469 1 56.5 741 ILE A CA 1
ATOM 5786 C C . ILE A 1 741 ? 17.797 14.148 28.328 1 56.5 741 ILE A C 1
ATOM 5788 O O . ILE A 1 741 ? 17.375 15.25 27.984 1 56.5 741 ILE A O 1
ATOM 5792 N N . PRO A 1 742 ? 18.25 14.016 29.75 1 47.5 742 PRO A N 1
ATOM 5793 C CA . PRO A 1 742 ? 18.547 15.148 30.625 1 47.5 742 PRO A CA 1
ATOM 5794 C C . PRO A 1 742 ? 19.609 16.078 30.047 1 47.5 742 PRO A C 1
ATOM 5796 O O . PRO A 1 742 ? 20.422 15.672 29.219 1 47.5 742 PRO A O 1
ATOM 5799 N N . GLN A 1 743 ? 19.391 17.531 30.312 1 40.88 743 GLN A N 1
ATOM 5800 C CA . GLN A 1 743 ? 20.344 18.578 29.969 1 40.88 743 GLN A CA 1
ATOM 5801 C C . GLN A 1 743 ? 21.688 18.344 30.656 1 40.88 743 GLN A C 1
ATOM 5803 O O . GLN A 1 743 ? 22.609 19.156 30.531 1 40.88 743 GLN A O 1
ATOM 5808 N N . HIS A 1 744 ? 22.188 17.562 31.297 1 36.34 744 HIS A N 1
ATOM 5809 C CA . HIS A 1 744 ? 23.328 17.984 32.094 1 36.34 744 HIS A CA 1
ATOM 5810 C C . HIS A 1 744 ? 24.25 18.922 31.312 1 36.34 744 HIS A C 1
ATOM 5812 O O . HIS A 1 744 ? 24.016 19.156 30.125 1 36.34 744 HIS A O 1
ATOM 5818 N N . ASN A 1 745 ? 25.766 18.781 31.656 1 30.09 745 ASN A N 1
ATOM 5819 C CA . ASN A 1 745 ? 26.953 19.625 31.625 1 30.09 745 ASN A CA 1
ATOM 5820 C C . ASN A 1 745 ? 27.297 20.062 30.203 1 30.09 745 ASN A C 1
ATOM 5822 O O . ASN A 1 745 ? 27.328 19.234 29.297 1 30.09 745 ASN A O 1
ATOM 5826 N N . MET B 1 1 ? -10.234 -61.969 -1.24 1 34.03 1 MET B N 1
ATOM 5827 C CA . MET B 1 1 ? -9.133 -61.125 -1.708 1 34.03 1 MET B CA 1
ATOM 5828 C C . MET B 1 1 ? -8.938 -59.906 -0.8 1 34.03 1 MET B C 1
ATOM 5830 O O . MET B 1 1 ? -9.82 -59.062 -0.694 1 34.03 1 MET B O 1
ATOM 5834 N N . GLN B 1 2 ? -8.305 -60.031 0.259 1 41 2 GLN B N 1
ATOM 5835 C CA . GLN B 1 2 ? -8.094 -59.062 1.354 1 41 2 GLN B CA 1
ATOM 5836 C C . GLN B 1 2 ? -7.387 -57.812 0.867 1 41 2 GLN B C 1
ATOM 5838 O O . GLN B 1 2 ? -6.27 -57.875 0.357 1 41 2 GLN B O 1
ATOM 5843 N N . LEU B 1 3 ? -8.062 -56.844 0.372 1 51.38 3 LEU B N 1
ATOM 5844 C CA . LEU B 1 3 ? -7.539 -55.531 -0.024 1 51.38 3 LEU B CA 1
ATOM 5845 C C . LEU B 1 3 ? -6.629 -54.969 1.06 1 51.38 3 LEU B C 1
ATOM 5847 O O . LEU B 1 3 ? -7.078 -54.719 2.184 1 51.38 3 LEU B O 1
ATOM 5851 N N . THR B 1 4 ? -5.387 -55.312 1.119 1 55.03 4 THR B N 1
ATOM 5852 C CA . THR B 1 4 ? -4.414 -54.75 2.062 1 55.03 4 THR B CA 1
ATOM 5853 C C . THR B 1 4 ? -4.363 -53.219 1.972 1 55.03 4 THR B C 1
ATOM 5855 O O . THR B 1 4 ? -4.836 -52.656 0.996 1 55.03 4 THR B O 1
ATOM 5858 N N . ALA B 1 5 ? -4.105 -52.594 3.15 1 60.19 5 ALA B N 1
ATOM 5859 C CA . ALA B 1 5 ? -3.998 -51.125 3.309 1 60.19 5 ALA B CA 1
ATOM 5860 C C . ALA B 1 5 ? -3.193 -50.531 2.168 1 60.19 5 ALA B C 1
ATOM 5862 O O . ALA B 1 5 ? -3.508 -49.438 1.703 1 60.19 5 ALA B O 1
ATOM 5863 N N . THR B 1 6 ? -2.24 -51.25 1.784 1 63.56 6 THR B N 1
ATOM 5864 C CA . THR B 1 6 ? -1.441 -50.781 0.654 1 63.56 6 THR B CA 1
ATOM 5865 C C . THR B 1 6 ? -2.254 -50.812 -0.637 1 63.56 6 THR B C 1
ATOM 5867 O O . THR B 1 6 ? -2.111 -49.969 -1.498 1 63.56 6 THR B O 1
ATOM 5870 N N . ASP B 1 7 ? -3.1 -51.812 -0.704 1 63.88 7 ASP B N 1
ATOM 5871 C CA . ASP B 1 7 ? -3.916 -51.906 -1.91 1 63.88 7 ASP B CA 1
ATOM 5872 C C . ASP B 1 7 ? -4.949 -50.781 -1.969 1 63.88 7 ASP B C 1
ATOM 5874 O O . ASP B 1 7 ? -5.203 -50.219 -3.035 1 63.88 7 ASP B O 1
ATOM 5878 N N . ALA B 1 8 ? -5.445 -50.562 -0.741 1 62.97 8 ALA B N 1
ATOM 5879 C CA . ALA B 1 8 ? -6.418 -49.469 -0.687 1 62.97 8 ALA B CA 1
ATOM 5880 C C . ALA B 1 8 ? -5.766 -48.125 -1.023 1 62.97 8 ALA B C 1
ATOM 5882 O O . ALA B 1 8 ? -6.344 -47.312 -1.739 1 62.97 8 ALA B O 1
ATOM 5883 N N . ALA B 1 9 ? -4.598 -48 -0.537 1 66.25 9 ALA B N 1
ATOM 5884 C CA . ALA B 1 9 ? -3.883 -46.781 -0.839 1 66.25 9 ALA B CA 1
ATOM 5885 C C . ALA B 1 9 ? -3.568 -46.656 -2.328 1 66.25 9 ALA B C 1
ATOM 5887 O O . ALA B 1 9 ? -3.66 -45.594 -2.916 1 66.25 9 ALA B O 1
ATOM 5888 N N . VAL B 1 10 ? -3.312 -47.781 -2.859 1 70 10 VAL B N 1
ATOM 5889 C CA . VAL B 1 10 ? -3.004 -47.812 -4.285 1 70 10 VAL B CA 1
ATOM 5890 C C . VAL B 1 10 ? -4.254 -47.469 -5.09 1 70 10 VAL B C 1
ATOM 5892 O O . VAL B 1 10 ? -4.18 -46.719 -6.082 1 70 10 VAL B O 1
ATOM 5895 N N . VAL B 1 11 ? -5.328 -47.969 -4.629 1 64 11 VAL B N 1
ATOM 5896 C CA . VAL B 1 11 ? -6.574 -47.719 -5.34 1 64 11 VAL B CA 1
ATOM 5897 C C . VAL B 1 11 ? -6.934 -46.219 -5.203 1 64 11 VAL B C 1
ATOM 5899 O O . VAL B 1 11 ? -7.352 -45.594 -6.176 1 64 11 VAL B O 1
ATOM 5902 N N . ILE B 1 12 ? -6.711 -45.75 -4.055 1 65.56 12 ILE B N 1
ATOM 5903 C CA . ILE B 1 12 ? -7.031 -44.344 -3.814 1 65.56 12 ILE B CA 1
ATOM 5904 C C . ILE B 1 12 ? -6.094 -43.469 -4.633 1 65.56 12 ILE B C 1
ATOM 5906 O O . ILE B 1 12 ? -6.535 -42.5 -5.254 1 65.56 12 ILE B O 1
ATOM 5910 N N . VAL B 1 13 ? -4.93 -43.906 -4.645 1 69.56 13 VAL B N 1
ATOM 5911 C CA . VAL B 1 13 ? -3.947 -43.094 -5.375 1 69.56 13 VAL B CA 1
ATOM 5912 C C . VAL B 1 13 ? -4.23 -43.188 -6.875 1 69.56 13 VAL B C 1
ATOM 5914 O O . VAL B 1 13 ? -4.098 -42.188 -7.586 1 69.56 13 VAL B O 1
ATOM 5917 N N . LYS B 1 14 ? -4.605 -44.375 -7.277 1 65.62 14 LYS B N 1
ATOM 5918 C CA . LYS B 1 14 ? -4.938 -44.5 -8.695 1 65.62 14 LYS B CA 1
ATOM 5919 C C . LYS B 1 14 ? -6.16 -43.656 -9.055 1 65.62 14 LYS B C 1
ATOM 5921 O O . LYS B 1 14 ? -6.191 -43 -10.102 1 65.62 14 LYS B O 1
ATOM 5926 N N . LEU B 1 15 ? -7.098 -43.75 -8.195 1 62.88 15 LEU B N 1
ATOM 5927 C CA . LEU B 1 15 ? -8.297 -42.938 -8.406 1 62.88 15 LEU B CA 1
ATOM 5928 C C . LEU B 1 15 ? -7.977 -41.438 -8.359 1 62.88 15 LEU B C 1
ATOM 5930 O O . LEU B 1 15 ? -8.484 -40.656 -9.164 1 62.88 15 LEU B O 1
ATOM 5934 N N . VAL B 1 16 ? -7.152 -41.188 -7.492 1 69.88 16 VAL B N 1
ATOM 5935 C CA . VAL B 1 16 ? -6.785 -39.781 -7.32 1 69.88 16 VAL B CA 1
ATOM 5936 C C . VAL B 1 16 ? -5.961 -39.312 -8.523 1 69.88 16 VAL B C 1
ATOM 5938 O O . VAL B 1 16 ? -6.141 -38.219 -9.008 1 69.88 16 VAL B O 1
ATOM 5941 N N . ASN B 1 17 ? -5.207 -40.188 -8.984 1 67.56 17 ASN B N 1
ATOM 5942 C CA . ASN B 1 17 ? -4.359 -39.844 -10.109 1 67.56 17 ASN B CA 1
ATOM 5943 C C . ASN B 1 17 ? -5.184 -39.594 -11.375 1 67.56 17 ASN B C 1
ATOM 5945 O O . ASN B 1 17 ? -4.906 -38.656 -12.133 1 67.56 17 ASN B O 1
ATOM 5949 N N . ASP B 1 18 ? -6.203 -40.469 -11.539 1 69.19 18 ASP B N 1
ATOM 5950 C CA . ASP B 1 18 ? -7.012 -40.344 -12.742 1 69.19 18 ASP B CA 1
ATOM 5951 C C . ASP B 1 18 ? -7.906 -39.094 -12.672 1 69.19 18 ASP B C 1
ATOM 5953 O O . ASP B 1 18 ? -8.211 -38.469 -13.695 1 69.19 18 ASP B O 1
ATOM 5957 N N . TRP B 1 19 ? -8.125 -38.688 -11.453 1 82 19 TRP B N 1
ATOM 5958 C CA . TRP B 1 19 ? -9.164 -37.688 -11.328 1 82 19 TRP B CA 1
ATOM 5959 C C . TRP B 1 19 ? -8.57 -36.344 -10.867 1 82 19 TRP B C 1
ATOM 5961 O O . TRP B 1 19 ? -9.25 -35.312 -10.898 1 82 19 TRP B O 1
ATOM 5971 N N . VAL B 1 20 ? -7.387 -36.312 -10.617 1 84.81 20 VAL B N 1
ATOM 5972 C CA . VAL B 1 20 ? -6.848 -35.125 -9.992 1 84.81 20 VAL B CA 1
ATOM 5973 C C . VAL B 1 20 ? -6.812 -34 -11.016 1 84.81 20 VAL B C 1
ATOM 5975 O O . VAL B 1 20 ? -7.234 -32.875 -10.727 1 84.81 20 VAL B O 1
ATOM 5978 N N . VAL B 1 21 ? -6.414 -34.312 -12.18 1 86.31 21 VAL B N 1
ATOM 5979 C CA . VAL B 1 21 ? -6.312 -33.25 -13.195 1 86.31 21 VAL B CA 1
ATOM 5980 C C . VAL B 1 21 ? -7.711 -32.781 -13.594 1 86.31 21 VAL B C 1
ATOM 5982 O O . VAL B 1 21 ? -7.957 -31.594 -13.734 1 86.31 21 VAL B O 1
ATOM 5985 N N . ARG B 1 22 ? -8.664 -33.75 -13.664 1 91 22 ARG B N 1
ATOM 5986 C CA . ARG B 1 22 ? -10.039 -33.406 -14.008 1 91 22 ARG B CA 1
ATOM 5987 C C . ARG B 1 22 ? -10.68 -32.562 -12.914 1 91 22 ARG B C 1
ATOM 5989 O O . ARG B 1 22 ? -11.375 -31.594 -13.211 1 91 22 ARG B O 1
ATOM 5996 N N . SER B 1 23 ? -10.352 -32.938 -11.734 1 90.56 23 SER B N 1
ATOM 5997 C CA . SER B 1 23 ? -10.938 -32.188 -10.617 1 90.56 23 SER B CA 1
ATOM 5998 C C . SER B 1 23 ? -10.367 -30.781 -10.523 1 90.56 23 SER B C 1
ATOM 6000 O O . SER B 1 23 ? -11.086 -29.844 -10.18 1 90.56 23 SER B O 1
ATOM 6002 N N . LEU B 1 24 ? -9.141 -30.625 -10.852 1 92.12 24 LEU B N 1
ATOM 6003 C CA . LEU B 1 24 ? -8.523 -29.312 -10.805 1 92.12 24 LEU B CA 1
ATOM 6004 C C . LEU B 1 24 ? -9.078 -28.406 -11.906 1 92.12 24 LEU B C 1
ATOM 6006 O O . LEU B 1 24 ? -9.312 -27.219 -11.688 1 92.12 24 LEU B O 1
ATOM 6010 N N . VAL B 1 25 ? -9.281 -28.969 -13.055 1 94.19 25 VAL B N 1
ATOM 6011 C CA . VAL B 1 25 ? -9.828 -28.203 -14.172 1 94.19 25 VAL B CA 1
ATOM 6012 C C . VAL B 1 25 ? -11.273 -27.797 -13.859 1 94.19 25 VAL B C 1
ATOM 6014 O O . VAL B 1 25 ? -11.656 -26.656 -14.086 1 94.19 25 VAL B O 1
ATOM 6017 N N . LEU B 1 26 ? -11.992 -28.734 -13.258 1 95.06 26 LEU B N 1
ATOM 6018 C CA . LEU B 1 26 ? -13.375 -28.438 -12.891 1 95.06 26 LEU B CA 1
ATOM 6019 C C . LEU B 1 26 ? -13.43 -27.422 -11.75 1 95.06 26 LEU B C 1
ATOM 6021 O O . LEU B 1 26 ? -14.336 -26.594 -11.695 1 95.06 26 LEU B O 1
ATOM 6025 N N . LEU B 1 27 ? -12.461 -27.531 -10.875 1 94.56 27 LEU B N 1
ATOM 6026 C CA . LEU B 1 27 ? -12.375 -26.547 -9.797 1 94.56 27 LEU B CA 1
ATOM 6027 C C . LEU B 1 27 ? -12.086 -25.156 -10.344 1 94.56 27 LEU B C 1
ATOM 6029 O O . LEU B 1 27 ? -12.672 -24.172 -9.883 1 94.56 27 LEU B O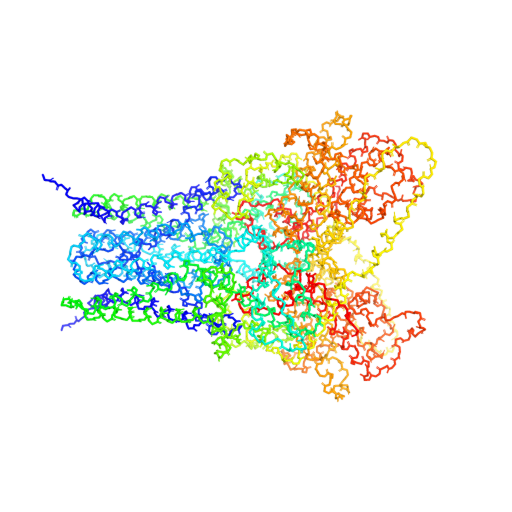 1
ATOM 6033 N N . SER B 1 28 ? -11.242 -25.109 -11.273 1 95.56 28 SER B N 1
ATOM 6034 C CA . SER B 1 28 ? -10.945 -23.828 -11.914 1 95.56 28 SER B CA 1
ATOM 6035 C C . SER B 1 28 ? -12.172 -23.266 -12.609 1 95.56 28 SER B C 1
ATOM 6037 O O . SER B 1 28 ? -12.445 -22.062 -12.508 1 95.56 28 SER B O 1
ATOM 6039 N N . LEU B 1 29 ? -12.961 -24.109 -13.25 1 96.56 29 LEU B N 1
ATOM 6040 C CA . LEU B 1 29 ? -14.172 -23.672 -13.922 1 96.56 29 LEU B CA 1
ATOM 6041 C C . LEU B 1 29 ? -15.219 -23.203 -12.914 1 96.56 29 LEU B C 1
ATOM 6043 O O . LEU B 1 29 ? -15.844 -22.156 -13.094 1 96.56 29 LEU B O 1
ATOM 6047 N N . ALA B 1 30 ? -15.305 -23.922 -11.867 1 96.56 30 ALA B N 1
ATOM 6048 C CA . ALA B 1 30 ? -16.297 -23.594 -10.844 1 96.56 30 ALA B CA 1
ATOM 6049 C C . ALA B 1 30 ? -15.969 -22.25 -10.18 1 96.56 30 ALA B C 1
ATOM 6051 O O . ALA B 1 30 ? -16.859 -21.422 -9.984 1 96.56 30 ALA B O 1
ATOM 6052 N N . THR B 1 31 ? -14.789 -22.094 -9.844 1 95.5 31 THR B N 1
ATOM 6053 C CA . THR B 1 31 ? -14.398 -20.844 -9.203 1 95.5 31 THR B CA 1
ATOM 6054 C C . THR B 1 31 ? -14.516 -19.672 -10.18 1 95.5 31 THR B C 1
ATOM 6056 O O . THR B 1 31 ? -14.859 -18.562 -9.781 1 95.5 31 THR B O 1
ATOM 6059 N N . HIS B 1 32 ? -14.25 -19.906 -11.398 1 95 32 HIS B N 1
ATOM 6060 C CA . HIS B 1 32 ? -14.422 -18.891 -12.422 1 95 32 HIS B CA 1
ATOM 6061 C C . HIS B 1 32 ? -15.875 -18.453 -12.531 1 95 32 HIS B C 1
ATOM 6063 O O . HIS B 1 32 ? -16.156 -17.266 -12.656 1 95 32 HIS B O 1
ATOM 6069 N N . LEU B 1 33 ? -16.734 -19.344 -12.391 1 95.44 33 LEU B N 1
ATOM 6070 C CA . LEU B 1 33 ? -18.156 -19.031 -12.438 1 95.44 33 LEU B CA 1
ATOM 6071 C C . LEU B 1 33 ? -18.594 -18.25 -11.211 1 95.44 33 LEU B C 1
ATOM 6073 O O . LEU B 1 33 ? -19.406 -17.328 -11.305 1 95.44 33 LEU B O 1
ATOM 6077 N N . VAL B 1 34 ? -18.031 -18.547 -10.102 1 94.44 34 VAL B N 1
ATOM 6078 C CA . VAL B 1 34 ? -18.328 -17.812 -8.875 1 94.44 34 VAL B CA 1
ATOM 6079 C C . VAL B 1 34 ? -17.859 -16.359 -9.008 1 94.44 34 VAL B C 1
ATOM 6081 O O . VAL B 1 34 ? -18.547 -15.438 -8.578 1 94.44 34 VAL B O 1
ATOM 6084 N N . LEU B 1 35 ? -16.75 -16.203 -9.617 1 94.25 35 LEU B N 1
ATOM 6085 C CA . LEU B 1 35 ? -16.234 -14.859 -9.812 1 94.25 35 LEU B CA 1
ATOM 6086 C C . LEU B 1 35 ? -17.141 -14.047 -10.719 1 94.25 35 LEU B C 1
ATOM 6088 O O . LEU B 1 35 ? -17.375 -12.859 -10.469 1 94.25 35 LEU B O 1
ATOM 6092 N N . VAL B 1 36 ? -17.688 -14.648 -11.695 1 93.5 36 VAL B N 1
ATOM 6093 C CA . VAL B 1 36 ? -18.562 -13.953 -12.633 1 93.5 36 VAL B CA 1
ATOM 6094 C C . VAL B 1 36 ? -19.859 -13.547 -11.93 1 93.5 36 VAL B C 1
ATOM 6096 O O . VAL B 1 36 ? -20.344 -12.43 -12.102 1 93.5 36 VAL B O 1
ATOM 6099 N N . LEU B 1 37 ? -20.297 -14.32 -11.047 1 89.81 37 LEU B N 1
ATOM 6100 C CA . LEU B 1 37 ? -21.609 -14.102 -10.43 1 89.81 37 LEU B CA 1
ATOM 6101 C C . LEU B 1 37 ? -21.484 -13.133 -9.25 1 89.81 37 LEU B C 1
ATOM 6103 O O . LEU B 1 37 ? -22.375 -12.312 -9.031 1 89.81 37 LEU B O 1
ATOM 6107 N N . LEU B 1 38 ? -20.312 -13.156 -8.578 1 88.06 38 LEU B N 1
ATOM 6108 C CA . LEU B 1 38 ? -20.25 -12.422 -7.316 1 88.06 38 LEU B CA 1
ATOM 6109 C C . LEU B 1 38 ? -19.359 -11.188 -7.453 1 88.06 38 LEU B C 1
ATOM 6111 O O . LEU B 1 38 ? -19.266 -10.383 -6.523 1 88.06 38 LEU B O 1
ATOM 6115 N N . ALA B 1 39 ? -18.781 -10.984 -8.508 1 85.12 39 ALA B N 1
ATOM 6116 C CA . ALA B 1 39 ? -17.875 -9.852 -8.648 1 85.12 39 ALA B CA 1
ATOM 6117 C C . ALA B 1 39 ? -18.609 -8.531 -8.438 1 85.12 39 ALA B C 1
ATOM 6119 O O . ALA B 1 39 ? -18.016 -7.559 -7.949 1 85.12 39 ALA B O 1
ATOM 6120 N N . GLY B 1 40 ? -19.906 -8.422 -8.688 1 76.94 40 GLY B N 1
ATOM 6121 C CA . GLY B 1 40 ? -20.688 -7.195 -8.586 1 76.94 40 GLY B CA 1
ATOM 6122 C C . GLY B 1 40 ? -21 -6.812 -7.148 1 76.94 40 GLY B C 1
ATOM 6123 O O . GLY B 1 40 ? -21.312 -5.656 -6.867 1 76.94 40 GLY B O 1
ATOM 6124 N N . VAL B 1 41 ? -20.734 -7.742 -6.219 1 77.19 41 VAL B N 1
ATOM 6125 C CA . VAL B 1 41 ? -21.062 -7.488 -4.816 1 77.19 41 VAL B CA 1
ATOM 6126 C C . VAL B 1 41 ? -20.078 -6.469 -4.238 1 77.19 41 VAL B C 1
ATOM 6128 O O . VAL B 1 41 ? -20.422 -5.734 -3.307 1 77.19 41 VAL B O 1
ATOM 6131 N N . ARG B 1 42 ? -18.953 -6.312 -4.809 1 80.56 42 ARG B N 1
ATOM 6132 C CA . ARG B 1 42 ? -17.906 -5.43 -4.281 1 80.56 42 ARG B CA 1
ATOM 6133 C C . ARG B 1 42 ? -18.266 -3.967 -4.516 1 80.56 42 ARG B C 1
ATOM 6135 O O . ARG B 1 42 ? -17.734 -3.078 -3.844 1 80.56 42 ARG B O 1
ATOM 6142 N N . ARG B 1 43 ? -19.172 -3.787 -5.418 1 76 43 ARG B N 1
ATOM 6143 C CA . ARG B 1 43 ? -19.594 -2.412 -5.668 1 76 43 ARG B CA 1
ATOM 6144 C C . ARG B 1 43 ? -20.484 -1.903 -4.551 1 76 43 ARG B C 1
ATOM 6146 O O . ARG B 1 43 ? -20.609 -0.693 -4.352 1 76 43 ARG B O 1
ATOM 6153 N N . ARG B 1 44 ? -21.016 -3.014 -3.992 1 68 44 ARG B N 1
ATOM 6154 C CA . ARG B 1 44 ? -21.891 -2.691 -2.875 1 68 44 ARG B CA 1
ATOM 6155 C C . ARG B 1 44 ? -21.328 -3.213 -1.561 1 68 44 ARG B C 1
ATOM 6157 O O . ARG B 1 44 ? -20.609 -4.211 -1.544 1 68 44 ARG B O 1
ATOM 6164 N N . ARG B 1 45 ? -21 -2.328 -0.649 1 60.22 45 ARG B N 1
ATOM 6165 C CA . ARG B 1 45 ? -20.422 -2.801 0.602 1 60.22 45 ARG B CA 1
ATOM 6166 C C . ARG B 1 45 ? -21.156 -4.023 1.126 1 60.22 45 ARG B C 1
ATOM 6168 O O . ARG B 1 45 ? -22.328 -3.928 1.519 1 60.22 45 ARG B O 1
ATOM 6175 N N . ALA B 1 46 ? -20.812 -5.219 0.493 1 59.72 46 ALA B N 1
ATOM 6176 C CA . ALA B 1 46 ? -21.484 -6.504 0.665 1 59.72 46 ALA B CA 1
ATOM 6177 C C . ALA B 1 46 ? -21.234 -7.074 2.059 1 59.72 46 ALA B C 1
ATOM 6179 O O . ALA B 1 46 ? -20.359 -6.586 2.783 1 59.72 46 ALA B O 1
ATOM 6180 N N . THR B 1 47 ? -22.078 -8.008 2.34 1 64.56 47 THR B N 1
ATOM 6181 C CA . THR B 1 47 ? -22.062 -8.812 3.557 1 64.56 47 THR B CA 1
ATOM 6182 C C . THR B 1 47 ? -20.75 -9.562 3.684 1 64.56 47 THR B C 1
ATOM 6184 O O . THR B 1 47 ? -20.031 -9.75 2.695 1 64.56 47 THR B O 1
ATOM 6187 N N . GLY B 1 48 ? -20.422 -9.867 4.848 1 69.69 48 GLY B N 1
ATOM 6188 C CA . GLY B 1 48 ? -19.188 -10.539 5.227 1 69.69 48 GLY B CA 1
ATOM 6189 C C . GLY B 1 48 ? -19 -11.867 4.516 1 69.69 48 GLY B C 1
ATOM 6190 O O . GLY B 1 48 ? -17.891 -12.164 4.047 1 69.69 48 GLY B O 1
ATOM 6191 N N . PHE B 1 49 ? -20.109 -12.617 4.086 1 76.38 49 PHE B N 1
ATOM 6192 C CA . PHE B 1 49 ? -19.953 -13.953 3.521 1 76.38 49 PHE B CA 1
ATOM 6193 C C . PHE B 1 49 ? -19.688 -13.883 2.023 1 76.38 49 PHE B C 1
ATOM 6195 O O . PHE B 1 49 ? -18.844 -14.609 1.499 1 76.38 49 PHE B O 1
ATOM 6202 N N . GLY B 1 50 ? -20.453 -13.086 1.322 1 81.19 50 GLY B N 1
ATOM 6203 C CA . GLY B 1 50 ? -20.234 -12.922 -0.106 1 81.19 50 GLY B CA 1
ATOM 6204 C C . GLY B 1 50 ? -18.844 -12.43 -0.443 1 81.19 50 GLY B C 1
ATOM 6205 O O . GLY B 1 50 ? -18.219 -12.914 -1.395 1 81.19 50 GLY B O 1
ATOM 6206 N N . THR B 1 51 ? -18.328 -11.727 0.37 1 82.06 51 THR B N 1
ATOM 6207 C CA . THR B 1 51 ? -17 -11.188 0.137 1 82.06 51 THR B CA 1
ATOM 6208 C C . THR B 1 51 ? -15.93 -12.234 0.448 1 82.06 51 THR B C 1
ATOM 6210 O O . THR B 1 51 ? -14.906 -12.305 -0.241 1 82.06 51 THR B O 1
ATOM 6213 N N . ALA B 1 52 ? -16.219 -13.055 1.46 1 83.44 52 ALA B N 1
ATOM 6214 C CA . ALA B 1 52 ? -15.266 -14.109 1.805 1 83.44 52 ALA B CA 1
ATOM 6215 C C . ALA B 1 52 ? -15.203 -15.172 0.71 1 83.44 52 ALA B C 1
ATOM 6217 O O . ALA B 1 52 ? -14.125 -15.641 0.352 1 83.44 52 ALA B O 1
ATOM 6218 N N . LEU B 1 53 ? -16.359 -15.461 0.203 1 88.94 53 LEU B N 1
ATOM 6219 C CA . LEU B 1 53 ? -16.422 -16.453 -0.867 1 88.94 53 LEU B CA 1
ATOM 6220 C C . LEU B 1 53 ? -15.758 -15.922 -2.135 1 88.94 53 LEU B C 1
ATOM 6222 O O . LEU B 1 53 ? -15.062 -16.656 -2.83 1 88.94 53 LEU B O 1
ATOM 6226 N N . LEU B 1 54 ? -15.992 -14.711 -2.4 1 90.88 54 LEU B N 1
ATOM 6227 C CA . LEU B 1 54 ? -15.375 -14.086 -3.564 1 90.88 54 LEU B CA 1
ATOM 6228 C C . LEU B 1 54 ? -13.852 -14.055 -3.416 1 90.88 54 LEU B C 1
ATOM 6230 O O . LEU B 1 54 ? -13.125 -14.375 -4.359 1 90.88 54 LEU B O 1
ATOM 6234 N N . TRP B 1 55 ? -13.406 -13.703 -2.264 1 90 55 TRP B N 1
ATOM 6235 C CA . TRP B 1 55 ? -11.969 -13.641 -2 1 90 55 TRP B CA 1
ATOM 6236 C C . TRP B 1 55 ? -11.328 -15.023 -2.121 1 90 55 TRP B C 1
ATOM 6238 O O . TRP B 1 55 ? -10.266 -15.164 -2.73 1 90 55 TRP B O 1
ATOM 6248 N N . PHE B 1 56 ? -11.992 -16.016 -1.623 1 90.69 56 PHE B N 1
ATOM 6249 C CA . PHE B 1 56 ? -11.484 -17.391 -1.681 1 90.69 56 PHE B CA 1
ATOM 6250 C C . PHE B 1 56 ? -11.461 -17.891 -3.117 1 90.69 56 PHE B C 1
ATOM 6252 O O . PHE B 1 56 ? -10.484 -18.516 -3.541 1 90.69 56 PHE B O 1
ATOM 6259 N N . SER B 1 57 ? -12.453 -17.641 -3.832 1 93.12 57 SER B N 1
ATOM 6260 C CA . SER B 1 57 ? -12.516 -18.078 -5.223 1 93.12 57 SER B CA 1
ATOM 6261 C C . SER B 1 57 ? -11.453 -17.375 -6.07 1 93.12 57 SER B C 1
ATOM 6263 O O . SER B 1 57 ? -10.891 -17.984 -6.984 1 93.12 57 SER B O 1
ATOM 6265 N N . TYR B 1 58 ? -11.188 -16.156 -5.734 1 92.81 58 TYR B N 1
ATOM 6266 C CA . TYR B 1 58 ? -10.156 -15.414 -6.449 1 92.81 58 TYR B CA 1
ATOM 6267 C C . TYR B 1 58 ? -8.789 -16.062 -6.273 1 92.81 58 TYR B C 1
ATOM 6269 O O . TYR B 1 58 ? -7.996 -16.109 -7.215 1 92.81 58 TYR B O 1
ATOM 6277 N N . GLN B 1 59 ? -8.539 -16.594 -5.141 1 91.44 59 GLN B N 1
ATOM 6278 C CA . GLN B 1 59 ? -7.25 -17.219 -4.863 1 91.44 59 GLN B CA 1
ATOM 6279 C C . GLN B 1 59 ? -7.16 -18.609 -5.492 1 91.44 59 GLN B C 1
ATOM 6281 O O . GLN B 1 59 ? -6.148 -18.969 -6.098 1 91.44 59 GLN B O 1
ATOM 6286 N N . VAL B 1 60 ? -8.203 -19.297 -5.434 1 91.69 60 VAL B N 1
ATOM 6287 C CA . VAL B 1 60 ? -8.18 -20.688 -5.855 1 91.69 60 VAL B CA 1
ATOM 6288 C C . VAL B 1 60 ? -8.25 -20.766 -7.379 1 91.69 60 VAL B C 1
ATOM 6290 O O . VAL B 1 60 ? -7.695 -21.688 -7.98 1 91.69 60 VAL B O 1
ATOM 6293 N N . ALA B 1 61 ? -8.883 -19.812 -7.938 1 91.12 61 ALA B N 1
ATOM 6294 C CA . ALA B 1 61 ? -9.016 -19.844 -9.391 1 91.12 61 ALA B CA 1
ATOM 6295 C C . ALA B 1 61 ? -7.652 -19.781 -10.07 1 91.12 61 ALA B C 1
ATOM 6297 O O . ALA B 1 61 ? -7.34 -20.609 -10.922 1 91.12 61 ALA B O 1
ATOM 6298 N N . GLY B 1 62 ? -6.828 -18.844 -9.633 1 88.5 62 GLY B N 1
ATOM 6299 C CA . GLY B 1 62 ? -5.496 -18.734 -10.211 1 88.5 62 GLY B CA 1
ATOM 6300 C C . GLY B 1 62 ? -4.586 -19.891 -9.844 1 88.5 62 GLY B C 1
ATOM 6301 O O . GLY B 1 62 ? -3.809 -20.359 -10.68 1 88.5 62 GLY B O 1
ATOM 6302 N N . TRP B 1 63 ? -4.738 -20.375 -8.727 1 90.94 63 TRP B N 1
ATOM 6303 C CA . TRP B 1 63 ? -3.912 -21.484 -8.242 1 90.94 63 TRP B CA 1
ATOM 6304 C C . TRP B 1 63 ? -4.234 -22.766 -8.992 1 90.94 63 TRP B C 1
ATOM 6306 O O . TRP B 1 63 ? -3.334 -23.453 -9.484 1 90.94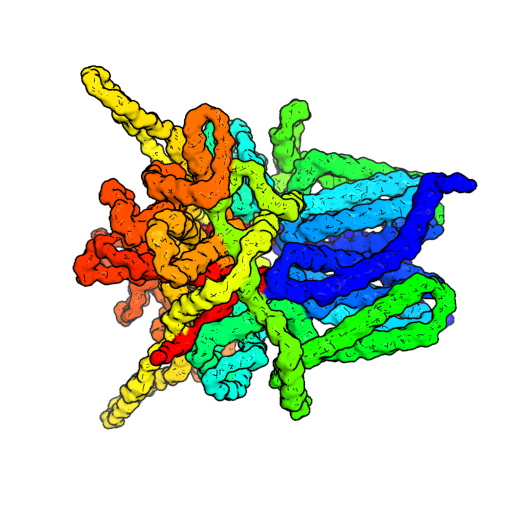 63 TRP B O 1
ATOM 6316 N N . ALA B 1 64 ? -5.477 -23.109 -9.133 1 92.44 64 ALA B N 1
ATOM 6317 C CA . ALA B 1 64 ? -5.902 -24.328 -9.797 1 92.44 64 ALA B CA 1
ATOM 6318 C C . ALA B 1 64 ? -5.582 -24.297 -11.289 1 92.44 64 ALA B C 1
ATOM 6320 O O . ALA B 1 64 ? -5.109 -25.281 -11.859 1 92.44 64 ALA B O 1
ATOM 6321 N N . ALA B 1 65 ? -5.766 -23.203 -11.852 1 94 65 ALA B N 1
ATOM 6322 C CA . ALA B 1 65 ? -5.52 -23.062 -13.289 1 94 65 ALA B CA 1
ATOM 6323 C C . ALA B 1 65 ? -4.027 -23.141 -13.602 1 94 65 ALA B C 1
ATOM 6325 O O . ALA B 1 65 ? -3.627 -23.812 -14.562 1 94 65 ALA B O 1
ATOM 6326 N N . THR B 1 66 ? -3.254 -22.562 -12.789 1 91.44 66 THR B N 1
ATOM 6327 C CA . THR B 1 66 ? -1.816 -22.562 -13.031 1 91.44 66 THR B CA 1
ATOM 6328 C C . THR B 1 66 ? -1.238 -23.969 -12.852 1 91.44 66 THR B C 1
ATOM 6330 O O . THR B 1 66 ? -0.416 -24.406 -13.656 1 91.44 66 THR B O 1
ATOM 6333 N N . ARG B 1 67 ? -1.676 -24.688 -11.906 1 91 67 ARG B N 1
ATOM 6334 C CA . ARG B 1 67 ? -1.165 -26.031 -11.648 1 91 67 ARG B CA 1
ATOM 6335 C C . ARG B 1 67 ? -1.593 -27 -12.742 1 91 67 ARG B C 1
ATOM 6337 O O . ARG B 1 67 ? -0.783 -27.797 -13.227 1 91 67 ARG B O 1
ATOM 6344 N N . SER B 1 68 ? -2.766 -26.906 -13.109 1 91.38 68 SER B N 1
ATOM 6345 C CA . SER B 1 68 ? -3.262 -27.797 -14.156 1 91.38 68 SER B CA 1
ATOM 6346 C C . SER B 1 68 ? -2.635 -27.469 -15.508 1 91.38 68 SER B C 1
ATOM 6348 O O . SER B 1 68 ? -2.248 -28.359 -16.266 1 91.38 68 SER B O 1
ATOM 6350 N N . MET B 1 69 ? -2.543 -26.203 -15.758 1 92.38 69 MET B N 1
ATOM 6351 C CA . MET B 1 69 ? -1.979 -25.781 -17.031 1 92.38 69 MET B CA 1
ATOM 6352 C C . MET B 1 69 ? -0.522 -26.203 -17.156 1 92.38 69 MET B C 1
ATOM 6354 O O . MET B 1 69 ? -0.09 -26.641 -18.219 1 92.38 69 MET B O 1
ATOM 6358 N N . SER B 1 70 ? 0.173 -26.078 -16.094 1 89.69 70 SER B N 1
ATOM 6359 C CA . SER B 1 70 ? 1.583 -26.453 -16.125 1 89.69 70 SER B CA 1
ATOM 6360 C C . SER B 1 70 ? 1.75 -27.938 -16.375 1 89.69 70 SER B C 1
ATOM 6362 O O . SER B 1 70 ? 2.645 -28.359 -17.125 1 89.69 70 SER B O 1
ATOM 6364 N N . HIS B 1 71 ? 0.889 -28.719 -15.859 1 87.75 71 HIS B N 1
ATOM 6365 C CA . HIS B 1 71 ? 0.923 -30.156 -16.078 1 87.75 71 HIS B CA 1
ATOM 6366 C C . HIS B 1 71 ? 0.594 -30.5 -17.531 1 87.75 71 HIS B C 1
ATOM 6368 O O . HIS B 1 71 ? 1.254 -31.359 -18.125 1 87.75 71 HIS B O 1
ATOM 6374 N N . LEU B 1 72 ? -0.338 -29.828 -18.031 1 87.81 72 LEU B N 1
ATOM 6375 C CA . LEU B 1 72 ? -0.794 -30.141 -19.391 1 87.81 72 LEU B CA 1
ATOM 6376 C C . LEU B 1 72 ? 0.196 -29.641 -20.422 1 87.81 72 LEU B C 1
ATOM 6378 O O . LEU B 1 72 ? 0.395 -30.266 -21.469 1 87.81 72 LEU B O 1
ATOM 6382 N N . MET B 1 73 ? 0.787 -28.547 -20.109 1 85.19 73 MET B N 1
ATOM 6383 C CA . MET B 1 73 ? 1.725 -27.938 -21.031 1 85.19 73 MET B CA 1
ATOM 6384 C C . MET B 1 73 ? 3.008 -28.75 -21.141 1 85.19 73 MET B C 1
ATOM 6386 O O . MET B 1 73 ? 3.568 -28.906 -22.219 1 85.19 73 MET B O 1
ATOM 6390 N N . LEU B 1 74 ? 3.416 -29.328 -20.016 1 80.44 74 LEU B N 1
ATOM 6391 C CA . LEU B 1 74 ? 4.707 -30.016 -19.984 1 80.44 74 LEU B CA 1
ATOM 6392 C C . LEU B 1 74 ? 4.539 -31.516 -20.172 1 80.44 74 LEU B C 1
ATOM 6394 O O . LEU B 1 74 ? 5.512 -32.219 -20.422 1 80.44 74 LEU B O 1
ATOM 6398 N N . GLY B 1 75 ? 3.275 -31.938 -20.172 1 77.5 75 GLY B N 1
ATOM 6399 C CA . GLY B 1 75 ? 3.031 -33.375 -20.312 1 77.5 75 GLY B CA 1
ATOM 6400 C C . GLY B 1 75 ? 3.24 -33.875 -21.719 1 77.5 75 GLY B C 1
ATOM 6401 O O . GLY B 1 75 ? 3.215 -33.094 -22.688 1 77.5 75 GLY B O 1
ATOM 6402 N N . ILE B 1 76 ? 3.641 -35.219 -21.828 1 64.38 76 ILE B N 1
ATOM 6403 C CA . ILE B 1 76 ? 3.861 -35.844 -23.125 1 64.38 76 ILE B CA 1
ATOM 6404 C C . ILE B 1 76 ? 2.57 -36.531 -23.594 1 64.38 76 ILE B C 1
ATOM 6406 O O . ILE B 1 76 ? 1.912 -37.219 -22.828 1 64.38 76 ILE B O 1
ATOM 6410 N N . VAL B 1 77 ? 2.096 -36.094 -24.781 1 63.88 77 VAL B N 1
ATOM 6411 C CA . VAL B 1 77 ? 0.857 -36.625 -25.344 1 63.88 77 VAL B CA 1
ATOM 6412 C C . VAL B 1 77 ? 1.157 -37.875 -26.172 1 63.88 77 VAL B C 1
ATOM 6414 O O . VAL B 1 77 ? 1.821 -37.812 -27.203 1 63.88 77 VAL B O 1
ATOM 6417 N N . THR B 1 78 ? 0.986 -39.062 -25.594 1 62.69 78 THR B N 1
ATOM 6418 C CA . THR B 1 78 ? 1.206 -40.312 -26.344 1 62.69 78 THR B CA 1
ATOM 6419 C C . THR B 1 78 ? -0.118 -40.875 -26.828 1 62.69 78 THR B C 1
ATOM 6421 O O . THR B 1 78 ? -0.146 -41.656 -27.781 1 62.69 78 THR B O 1
ATOM 6424 N N . SER B 1 79 ? -1.183 -40.625 -26.234 1 66.25 79 SER B N 1
ATOM 6425 C CA . SER B 1 79 ? -2.475 -41.219 -26.578 1 66.25 79 SER B CA 1
ATOM 6426 C C . SER B 1 79 ? -3.49 -40.125 -26.938 1 66.25 79 SER B C 1
ATOM 6428 O O . SER B 1 79 ? -3.252 -38.938 -26.688 1 66.25 79 SER B O 1
ATOM 6430 N N . SER B 1 80 ? -4.48 -40.594 -27.641 1 62.06 80 SER B N 1
ATOM 6431 C CA . SER B 1 80 ? -5.566 -39.688 -28.031 1 62.06 80 SER B CA 1
ATOM 6432 C C . SER B 1 80 ? -6.188 -39 -26.812 1 62.06 80 SER B C 1
ATOM 6434 O O . SER B 1 80 ? -6.609 -37.844 -26.875 1 62.06 80 SER B O 1
ATOM 6436 N N . GLN B 1 81 ? -6.219 -39.656 -25.719 1 66.5 81 GLN B N 1
ATOM 6437 C CA . GLN B 1 81 ? -6.758 -39.125 -24.484 1 66.5 81 GLN B CA 1
ATOM 6438 C C . GLN B 1 81 ? -5.93 -37.938 -24 1 66.5 81 GLN B C 1
ATOM 6440 O O . GLN B 1 81 ? -6.48 -36.938 -23.516 1 66.5 81 GLN B O 1
ATOM 6445 N N . GLN B 1 82 ? -4.793 -38.031 -24.391 1 75.44 82 GLN B N 1
ATOM 6446 C CA . GLN B 1 82 ? -3.889 -36.969 -23.922 1 75.44 82 GLN B CA 1
ATOM 6447 C C . GLN B 1 82 ? -3.986 -35.75 -24.797 1 75.44 82 GLN B C 1
ATOM 6449 O O . GLN B 1 82 ? -3.664 -34.625 -24.359 1 75.44 82 GLN B O 1
ATOM 6454 N N . HIS B 1 83 ? -4.617 -36 -25.938 1 80.62 83 HIS B N 1
ATOM 6455 C CA . HIS B 1 83 ? -4.824 -34.844 -26.797 1 80.62 83 HIS B CA 1
ATOM 6456 C C . HIS B 1 83 ? -5.953 -33.969 -26.266 1 80.62 83 HIS B C 1
ATOM 6458 O O . HIS B 1 83 ? -5.875 -32.719 -26.344 1 80.62 83 HIS B O 1
ATOM 6464 N N . LEU B 1 84 ? -6.918 -34.562 -25.719 1 86.5 84 LEU B N 1
ATOM 6465 C CA . LEU B 1 84 ? -8.023 -33.812 -25.156 1 86.5 84 LEU B CA 1
ATOM 6466 C C . LEU B 1 84 ? -7.566 -33.031 -23.938 1 86.5 84 LEU B C 1
ATOM 6468 O O . LEU B 1 84 ? -8.008 -31.891 -23.719 1 86.5 84 LEU B O 1
ATOM 6472 N N . HIS B 1 85 ? -6.684 -33.594 -23.234 1 88.81 85 HIS B N 1
ATOM 6473 C CA . HIS B 1 85 ? -6.148 -32.906 -22.062 1 88.81 85 HIS B CA 1
ATOM 6474 C C . HIS B 1 85 ? -5.359 -31.672 -22.469 1 88.81 85 HIS B C 1
ATOM 6476 O O . HIS B 1 85 ? -5.465 -30.609 -21.828 1 88.81 85 HIS B O 1
ATOM 6482 N N . ALA B 1 86 ? -4.641 -31.812 -23.5 1 88.5 86 ALA B N 1
ATOM 6483 C CA . ALA B 1 86 ? -3.871 -30.672 -23.984 1 88.5 86 ALA B CA 1
ATOM 6484 C C . ALA B 1 86 ? -4.789 -29.562 -24.5 1 88.5 86 ALA B C 1
ATOM 6486 O O . ALA B 1 86 ? -4.449 -28.375 -24.422 1 88.5 86 ALA B O 1
ATOM 6487 N N . PHE B 1 87 ? -5.984 -29.984 -24.984 1 92.25 87 PHE B N 1
ATOM 6488 C CA . PHE B 1 87 ? -6.961 -29.031 -25.5 1 92.25 87 PHE B CA 1
ATOM 6489 C C . PHE B 1 87 ? -7.57 -28.203 -24.375 1 92.25 87 PHE B C 1
ATOM 6491 O O . PHE B 1 87 ? -8.133 -27.141 -24.625 1 92.25 87 PHE B O 1
ATOM 6498 N N . TRP B 1 88 ? -7.41 -28.547 -23.141 1 94.94 88 TRP B N 1
ATOM 6499 C CA . TRP B 1 88 ? -7.949 -27.797 -22.016 1 94.94 88 TRP B CA 1
ATOM 6500 C C . TRP B 1 88 ? -7.055 -26.609 -21.672 1 94.94 88 TRP B C 1
ATOM 6502 O O . TRP B 1 88 ? -7.465 -25.703 -20.938 1 94.94 88 TRP B O 1
ATOM 6512 N N . THR B 1 89 ? -5.828 -26.516 -22.188 1 94.12 89 THR B N 1
ATOM 6513 C CA . THR B 1 89 ? -4.836 -25.5 -21.828 1 94.12 89 THR B CA 1
ATOM 6514 C C . THR B 1 89 ? -5.336 -24.109 -22.156 1 94.12 89 THR B C 1
ATOM 6516 O O . THR B 1 89 ? -5.242 -23.188 -21.328 1 94.12 89 THR B O 1
ATOM 6519 N N . PRO B 1 90 ? -5.922 -23.922 -23.312 1 95.75 90 PRO B N 1
ATOM 6520 C CA . PRO B 1 90 ? -6.383 -22.562 -23.594 1 95.75 90 PRO B CA 1
ATOM 6521 C C . PRO B 1 90 ? -7.508 -22.109 -22.656 1 95.75 90 PRO B C 1
ATOM 6523 O O . PRO B 1 90 ? -7.605 -20.922 -22.328 1 95.75 90 PRO B O 1
ATOM 6526 N N . PHE B 1 91 ? -8.336 -23 -22.219 1 96.69 91 PHE B N 1
ATOM 6527 C CA . PHE B 1 91 ? -9.406 -22.656 -21.297 1 96.69 91 PHE B CA 1
ATOM 6528 C C . PHE B 1 91 ? -8.836 -22.25 -19.938 1 96.69 91 PHE B C 1
ATOM 6530 O O . PHE B 1 91 ? -9.328 -21.312 -19.297 1 96.69 91 PHE B O 1
ATOM 6537 N N . LEU B 1 92 ? -7.828 -22.969 -19.547 1 96.38 92 LEU B N 1
ATOM 6538 C CA . LEU B 1 92 ? -7.184 -22.641 -18.281 1 96.38 92 LEU B CA 1
ATOM 6539 C C . LEU B 1 92 ? -6.469 -21.297 -18.375 1 96.38 92 LEU B C 1
ATOM 6541 O O . LEU B 1 92 ? -6.434 -20.531 -17.406 1 96.38 92 LEU B O 1
ATOM 6545 N N . LEU B 1 93 ? -5.938 -21.031 -19.531 1 95.75 93 LEU B N 1
ATOM 6546 C CA . LEU B 1 93 ? -5.336 -19.734 -19.75 1 95.75 93 LEU B CA 1
ATOM 6547 C C . LEU B 1 93 ? -6.383 -18.625 -19.641 1 95.75 93 LEU B C 1
ATOM 6549 O O . LEU B 1 93 ? -6.102 -17.547 -19.109 1 95.75 93 LEU B O 1
ATOM 6553 N N . MET B 1 94 ? -7.562 -18.922 -20.094 1 95.62 94 MET B N 1
ATOM 6554 C CA . MET B 1 94 ? -8.656 -17.969 -19.984 1 95.62 94 MET B CA 1
ATOM 6555 C C . MET B 1 94 ? -9.094 -17.781 -18.531 1 95.62 94 MET B C 1
ATOM 6557 O O . MET B 1 94 ? -9.5 -16.688 -18.141 1 95.62 94 MET B O 1
ATOM 6561 N N . HIS B 1 95 ? -9.031 -18.859 -17.812 1 95.44 95 HIS B N 1
ATOM 6562 C CA . HIS B 1 95 ? -9.383 -18.75 -16.406 1 95.44 95 HIS B CA 1
ATOM 6563 C C . HIS B 1 95 ? -8.352 -17.922 -15.633 1 95.44 95 HIS B C 1
ATOM 6565 O O . HIS B 1 95 ? -8.711 -17.172 -14.727 1 95.44 95 HIS B O 1
ATOM 6571 N N . ILE B 1 96 ? -7.082 -18.031 -15.992 1 93.56 96 ILE B N 1
ATOM 6572 C CA . ILE B 1 96 ? -6.035 -17.219 -15.375 1 93.56 96 ILE B CA 1
ATOM 6573 C C . ILE B 1 96 ? -6.238 -15.75 -15.727 1 93.56 96 ILE B C 1
ATOM 6575 O O . ILE B 1 96 ? -5.926 -14.867 -14.93 1 93.56 96 ILE B O 1
ATOM 6579 N N . ALA B 1 97 ? -6.777 -15.508 -16.891 1 94.31 97 ALA B N 1
ATOM 6580 C CA . ALA B 1 97 ? -7.047 -14.141 -17.344 1 94.31 97 ALA B CA 1
ATOM 6581 C C . ALA B 1 97 ? -8.227 -13.539 -16.594 1 94.31 97 ALA B C 1
ATOM 6583 O O . ALA B 1 97 ? -8.453 -12.328 -16.656 1 94.31 97 ALA B O 1
ATOM 6584 N N . LEU B 1 98 ? -8.914 -14.227 -15.812 1 92.56 98 LEU B N 1
ATOM 6585 C CA . LEU B 1 98 ? -10.031 -13.758 -15 1 92.56 98 LEU B CA 1
ATOM 6586 C C . LEU B 1 98 ? -11.164 -13.25 -15.883 1 92.56 98 LEU B C 1
ATOM 6588 O O . LEU B 1 98 ? -10.953 -12.93 -17.047 1 92.56 98 LEU B O 1
ATOM 6592 N N . PRO B 1 99 ? -12.281 -13.188 -15.359 1 92.5 99 PRO B N 1
ATOM 6593 C CA . PRO B 1 99 ? -13.414 -12.68 -16.141 1 92.5 99 PRO B CA 1
ATOM 6594 C C . PRO B 1 99 ? -13.383 -11.164 -16.297 1 92.5 99 PRO B C 1
ATOM 6596 O O . PRO B 1 99 ? -12.523 -10.492 -15.727 1 92.5 99 PRO B O 1
ATOM 6599 N N . ASP B 1 100 ? -14.266 -10.656 -17.016 1 90.69 100 ASP B N 1
ATOM 6600 C CA . ASP B 1 100 ? -14.273 -9.242 -17.375 1 90.69 100 ASP B CA 1
ATOM 6601 C C . ASP B 1 100 ? -14.656 -8.375 -16.172 1 90.69 100 ASP B C 1
ATOM 6603 O O . ASP B 1 100 ? -14.273 -7.207 -16.094 1 90.69 100 ASP B O 1
ATOM 6607 N N . ASN B 1 101 ? -15.328 -8.914 -15.266 1 90.75 101 ASN B N 1
ATOM 6608 C CA . ASN B 1 101 ? -15.867 -8.117 -14.164 1 90.75 101 ASN B CA 1
ATOM 6609 C C . ASN B 1 101 ? -14.859 -7.988 -13.023 1 90.75 101 ASN B C 1
ATOM 6611 O O . ASN B 1 101 ? -15.133 -7.316 -12.031 1 90.75 101 ASN B O 1
ATOM 6615 N N . ILE B 1 102 ? -13.695 -8.617 -13.148 1 91.5 102 ILE B N 1
ATOM 6616 C CA . ILE B 1 102 ? -12.703 -8.477 -12.094 1 91.5 102 ILE B CA 1
ATOM 6617 C C . ILE B 1 102 ? -11.297 -8.547 -12.695 1 91.5 102 ILE B C 1
ATOM 6619 O O . ILE B 1 102 ? -10.953 -9.516 -13.375 1 91.5 102 ILE B O 1
ATOM 6623 N N . SER B 1 103 ? -10.539 -7.566 -12.594 1 91.06 103 SER B N 1
ATOM 6624 C CA . SER B 1 103 ? -9.141 -7.57 -13.008 1 91.06 103 SER B CA 1
ATOM 6625 C C . SER B 1 103 ? -8.211 -7.57 -11.797 1 91.06 103 SER B C 1
ATOM 6627 O O . SER B 1 103 ? -7.133 -8.164 -11.836 1 91.06 103 SER B O 1
ATOM 6629 N N . ALA B 1 104 ? -8.57 -6.906 -10.797 1 93.19 104 ALA B N 1
ATOM 6630 C CA . ALA B 1 104 ? -7.824 -6.812 -9.547 1 93.19 104 ALA B CA 1
ATOM 6631 C C . ALA B 1 104 ? -8.766 -6.875 -8.344 1 93.19 104 ALA B C 1
ATOM 6633 O O . ALA B 1 104 ? -9.883 -6.363 -8.391 1 93.19 104 ALA B O 1
ATOM 6634 N N . TYR B 1 105 ? -8.305 -7.562 -7.309 1 91.5 105 TYR B N 1
ATOM 6635 C CA . TYR B 1 105 ? -9.125 -7.633 -6.102 1 91.5 105 TYR B CA 1
ATOM 6636 C C . TYR B 1 105 ? -8.75 -6.52 -5.129 1 91.5 105 TYR B C 1
ATOM 6638 O O . TYR B 1 105 ? -9.617 -5.984 -4.426 1 91.5 105 TYR B O 1
ATOM 6646 N N . SER B 1 106 ? -7.5 -6.219 -5.09 1 90.25 106 SER B N 1
ATOM 6647 C CA . SER B 1 106 ? -7.02 -5.18 -4.188 1 90.25 106 SER B CA 1
ATOM 6648 C C . SER B 1 106 ? -6.137 -4.176 -4.918 1 90.25 106 SER B C 1
ATOM 6650 O O . SER B 1 106 ? -5.691 -4.43 -6.039 1 90.25 106 SER B O 1
ATOM 6652 N N . VAL B 1 107 ? -5.934 -3.033 -4.281 1 91.12 107 VAL B N 1
ATOM 6653 C CA . VAL B 1 107 ? -5.102 -1.986 -4.863 1 91.12 107 VAL B CA 1
ATOM 6654 C C . VAL B 1 107 ? -3.656 -2.473 -4.969 1 91.12 107 VAL B C 1
ATOM 6656 O O . VAL B 1 107 ? -2.922 -2.068 -5.871 1 91.12 107 VAL B O 1
ATOM 6659 N N . GLU B 1 108 ? -3.248 -3.4 -4.094 1 89.62 108 GLU B N 1
ATOM 6660 C CA . GLU B 1 108 ? -1.901 -3.963 -4.105 1 89.62 108 GLU B CA 1
ATOM 6661 C C . GLU B 1 108 ? -1.66 -4.793 -5.363 1 89.62 108 GLU B C 1
ATOM 6663 O O . GLU B 1 108 ? -0.532 -4.871 -5.855 1 89.62 108 GLU B O 1
ATOM 6668 N N . ASP B 1 109 ? -2.725 -5.293 -5.902 1 92.5 109 ASP B N 1
ATOM 6669 C CA . ASP B 1 109 ? -2.596 -6.039 -7.148 1 92.5 109 ASP B CA 1
ATOM 6670 C C . ASP B 1 109 ? -2.23 -5.113 -8.305 1 92.5 109 ASP B C 1
ATOM 6672 O O . ASP B 1 109 ? -1.388 -5.457 -9.141 1 92.5 109 ASP B O 1
ATOM 6676 N N . ASN B 1 110 ? -2.893 -4.02 -8.297 1 91.12 110 ASN B N 1
ATOM 6677 C CA . ASN B 1 110 ? -2.59 -3.043 -9.336 1 91.12 110 ASN B CA 1
ATOM 6678 C C . ASN B 1 110 ? -1.173 -2.496 -9.195 1 91.12 110 ASN B C 1
ATOM 6680 O O . ASN B 1 110 ? -0.486 -2.279 -10.195 1 91.12 110 ASN B O 1
ATOM 6684 N N . ALA B 1 111 ? -0.783 -2.334 -7.953 1 88.06 111 ALA B N 1
ATOM 6685 C CA . ALA B 1 111 ? 0.556 -1.807 -7.703 1 88.06 111 ALA B CA 1
ATOM 6686 C C . ALA B 1 111 ? 1.628 -2.791 -8.164 1 88.06 111 ALA B C 1
ATOM 6688 O O . ALA B 1 111 ? 2.713 -2.385 -8.578 1 88.06 111 ALA B O 1
ATOM 6689 N N . LEU B 1 112 ? 1.311 -4.086 -8.102 1 87.81 112 LEU B N 1
ATOM 6690 C CA . LEU B 1 112 ? 2.262 -5.121 -8.492 1 87.81 112 LEU B CA 1
ATOM 6691 C C . LEU B 1 112 ? 2.035 -5.559 -9.93 1 87.81 112 LEU B C 1
ATOM 6693 O O . LEU B 1 112 ? 2.451 -6.652 -10.328 1 87.81 112 LEU B O 1
ATOM 6697 N N . SER B 1 113 ? 1.413 -4.723 -10.688 1 89.88 113 SER B N 1
ATOM 6698 C CA . SER B 1 113 ? 1.098 -5.051 -12.078 1 89.88 113 SER B CA 1
ATOM 6699 C C . SER B 1 113 ? 2.365 -5.254 -12.898 1 89.88 113 SER B C 1
ATOM 6701 O O . SER B 1 113 ? 2.352 -5.965 -13.906 1 89.88 113 SER B O 1
ATOM 6703 N N . SER B 1 114 ? 3.447 -4.727 -12.477 1 87.62 114 SER B N 1
ATOM 6704 C CA . SER B 1 114 ? 4.703 -4.891 -13.195 1 87.62 114 SER B CA 1
ATOM 6705 C C . SER B 1 114 ? 5.188 -6.336 -13.141 1 87.62 114 SER B C 1
ATOM 6707 O O . SER B 1 114 ? 5.867 -6.801 -14.062 1 87.62 114 SER B O 1
ATOM 6709 N N . ARG B 1 115 ? 4.816 -7.039 -12.133 1 89.81 115 ARG B N 1
ATOM 6710 C CA . ARG B 1 115 ? 5.191 -8.445 -12.031 1 89.81 115 ARG B CA 1
ATOM 6711 C C . ARG B 1 115 ? 4.461 -9.281 -13.07 1 89.81 115 ARG B C 1
ATOM 6713 O O . ARG B 1 115 ? 5.062 -10.156 -13.703 1 89.81 115 ARG B O 1
ATOM 6720 N N . ALA B 1 116 ? 3.189 -8.984 -13.234 1 89.94 116 ALA B N 1
ATOM 6721 C CA . ALA B 1 116 ? 2.414 -9.695 -14.25 1 89.94 116 ALA B CA 1
ATOM 6722 C C . ALA B 1 116 ? 2.93 -9.383 -15.656 1 89.94 116 ALA B C 1
ATOM 6724 O O . ALA B 1 116 ? 2.953 -10.266 -16.516 1 89.94 116 ALA B O 1
ATOM 6725 N N . LEU B 1 117 ? 3.381 -8.203 -15.844 1 89.69 117 LEU B N 1
ATOM 6726 C CA . LEU B 1 117 ? 3.91 -7.797 -17.141 1 89.69 117 LEU B CA 1
ATOM 6727 C C . LEU B 1 117 ? 5.238 -8.492 -17.422 1 89.69 117 LEU B C 1
ATOM 6729 O O . LEU B 1 117 ? 5.504 -8.891 -18.562 1 89.69 117 LEU B O 1
ATOM 6733 N N . ALA B 1 118 ? 5.961 -8.719 -16.438 1 88.38 118 ALA B N 1
ATOM 6734 C CA . ALA B 1 118 ? 7.262 -9.359 -16.594 1 88.38 118 ALA B CA 1
ATOM 6735 C C . ALA B 1 118 ? 7.109 -10.852 -16.875 1 88.38 118 ALA B C 1
ATOM 6737 O O . ALA B 1 118 ? 7.926 -11.438 -17.594 1 88.38 118 ALA B O 1
ATOM 6738 N N . LEU B 1 119 ? 6.051 -11.461 -16.375 1 91.44 119 LEU B N 1
ATOM 6739 C CA . LEU B 1 119 ? 5.859 -12.906 -16.5 1 91.44 119 LEU B CA 1
ATOM 6740 C C . LEU B 1 119 ? 5 -13.234 -17.719 1 91.44 119 LEU B C 1
ATOM 6742 O O . LEU B 1 119 ? 4.922 -14.391 -18.141 1 91.44 119 LEU B O 1
ATOM 6746 N N . ALA B 1 120 ? 4.422 -12.211 -18.359 1 93.25 120 ALA B N 1
ATOM 6747 C CA . ALA B 1 120 ? 3.477 -12.414 -19.453 1 93.25 120 ALA B CA 1
ATOM 6748 C C . ALA B 1 120 ? 4.156 -13.07 -20.641 1 93.25 120 ALA B C 1
ATOM 6750 O O . ALA B 1 120 ? 3.631 -14.031 -21.219 1 93.25 120 ALA B O 1
ATOM 6751 N N . PRO B 1 121 ? 5.387 -12.703 -20.969 1 92.69 121 PRO B N 1
ATOM 6752 C CA . PRO B 1 121 ? 6.016 -13.359 -22.109 1 92.69 121 PRO B CA 1
ATOM 6753 C C . PRO B 1 121 ? 6.293 -14.844 -21.859 1 92.69 121 PRO B C 1
ATOM 6755 O O . PRO B 1 121 ? 6.156 -15.664 -22.781 1 92.69 121 PRO B O 1
ATOM 6758 N N . ALA B 1 122 ? 6.609 -15.172 -20.672 1 89.81 122 ALA B N 1
ATOM 6759 C CA . ALA B 1 122 ? 6.871 -16.578 -20.344 1 89.81 122 ALA B CA 1
ATOM 6760 C C . ALA B 1 122 ? 5.586 -17.391 -20.391 1 89.81 122 ALA B C 1
ATOM 6762 O O . ALA B 1 122 ? 5.594 -18.531 -20.875 1 89.81 122 ALA B O 1
ATOM 6763 N N . GLN B 1 123 ? 4.535 -16.828 -19.953 1 91.25 123 GLN B N 1
ATOM 6764 C CA . GLN B 1 123 ? 3.258 -17.531 -19.984 1 91.25 123 GLN B CA 1
ATOM 6765 C C . GLN B 1 123 ? 2.758 -17.703 -21.406 1 91.25 123 GLN B C 1
ATOM 6767 O O . GLN B 1 123 ? 2.264 -18.781 -21.781 1 91.25 123 GLN B O 1
ATOM 6772 N N . VAL B 1 124 ? 2.936 -16.719 -22.234 1 93.56 124 VAL B N 1
ATOM 6773 C CA . VAL B 1 124 ? 2.514 -16.781 -23.625 1 93.56 124 VAL B CA 1
ATOM 6774 C C . VAL B 1 124 ? 3.4 -17.766 -24.391 1 93.56 124 VAL B C 1
ATOM 6776 O O . VAL B 1 124 ? 2.904 -18.578 -25.172 1 93.56 124 VAL B O 1
ATOM 6779 N N . ALA B 1 125 ? 4.672 -17.719 -24.094 1 90.38 125 ALA B N 1
ATOM 6780 C CA . ALA B 1 125 ? 5.598 -18.656 -24.734 1 90.38 125 ALA B CA 1
ATOM 6781 C C . ALA B 1 125 ? 5.262 -20.094 -24.359 1 90.38 125 ALA B C 1
ATOM 6783 O O . ALA B 1 125 ? 5.344 -21 -25.203 1 90.38 125 ALA B O 1
ATOM 6784 N N . GLY B 1 126 ? 4.887 -20.266 -23.109 1 87.62 126 GLY B N 1
ATOM 6785 C CA . GLY B 1 126 ? 4.469 -21.594 -22.688 1 87.62 126 GLY B CA 1
ATOM 6786 C C . GLY B 1 126 ? 3.225 -22.094 -23.406 1 87.62 126 GLY B C 1
ATOM 6787 O O . GLY B 1 126 ? 3.143 -23.25 -23.781 1 87.62 126 GLY B O 1
ATOM 6788 N N . ALA B 1 127 ? 2.307 -21.219 -23.641 1 91.5 127 ALA B N 1
ATOM 6789 C CA . ALA B 1 127 ? 1.082 -21.578 -24.344 1 91.5 127 ALA B CA 1
ATOM 6790 C C . ALA B 1 127 ? 1.364 -21.891 -25.812 1 91.5 127 ALA B C 1
ATOM 6792 O O . ALA B 1 127 ? 0.814 -22.844 -26.375 1 91.5 127 ALA B O 1
ATOM 6793 N N . ILE B 1 128 ? 2.26 -21.172 -26.422 1 89.94 128 ILE B N 1
ATOM 6794 C CA . ILE B 1 128 ? 2.625 -21.391 -27.812 1 89.94 128 ILE B CA 1
ATOM 6795 C C . ILE B 1 128 ? 3.375 -22.719 -27.938 1 89.94 128 ILE B C 1
ATOM 6797 O O . ILE B 1 128 ? 3.146 -23.484 -28.875 1 89.94 128 ILE B O 1
ATOM 6801 N N . LEU B 1 129 ? 4.164 -22.922 -26.984 1 85.94 129 LEU B N 1
ATOM 6802 C CA . LEU B 1 129 ? 4.898 -24.188 -26.984 1 85.94 129 LEU B CA 1
ATOM 6803 C C . LEU B 1 129 ? 3.947 -25.375 -26.859 1 85.94 129 LEU B C 1
ATOM 6805 O O . LEU B 1 129 ? 4.121 -26.391 -27.531 1 85.94 129 LEU B O 1
ATOM 6809 N N . ALA B 1 130 ? 3 -25.266 -26.031 1 87.56 130 ALA B N 1
ATOM 6810 C CA . ALA B 1 130 ? 2.008 -26.328 -25.875 1 87.56 130 ALA B CA 1
ATOM 6811 C C . ALA B 1 130 ? 1.225 -26.531 -27.172 1 87.56 130 ALA B C 1
ATOM 6813 O O . ALA B 1 130 ? 0.96 -27.672 -27.562 1 87.56 130 ALA B O 1
ATOM 6814 N N . LEU B 1 131 ? 0.893 -25.484 -27.875 1 89.5 131 LEU B N 1
ATOM 6815 C CA . LEU B 1 131 ? 0.184 -25.562 -29.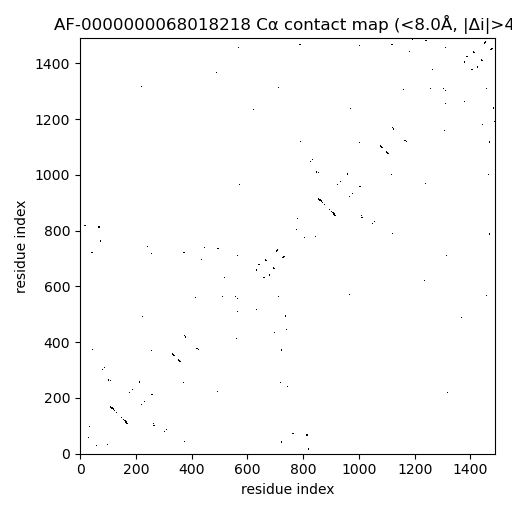156 1 89.5 131 LEU B CA 1
ATOM 6816 C C . LEU B 1 131 ? 1.037 -26.25 -30.203 1 89.5 131 LEU B C 1
ATOM 6818 O O . LEU B 1 131 ? 0.551 -27.125 -30.922 1 89.5 131 LEU B O 1
ATOM 6822 N N . CYS B 1 132 ? 2.273 -25.922 -30.203 1 85.62 132 CYS B N 1
ATOM 6823 C CA . CYS B 1 132 ? 3.176 -26.484 -31.203 1 85.62 132 CYS B CA 1
ATOM 6824 C C . CYS B 1 132 ? 3.459 -27.953 -30.906 1 85.62 132 CYS B C 1
ATOM 6826 O O . CYS B 1 132 ? 3.406 -28.797 -31.812 1 85.62 132 CYS B O 1
ATOM 6828 N N . LYS B 1 133 ? 3.643 -28.25 -29.734 1 83.44 133 LYS B N 1
ATOM 6829 C CA . LYS B 1 133 ? 4.02 -29.609 -29.312 1 83.44 133 LYS B CA 1
ATOM 6830 C C . LYS B 1 133 ? 2.865 -30.578 -29.484 1 83.44 133 LYS B C 1
ATOM 6832 O O . LYS B 1 133 ? 3.064 -31.703 -29.969 1 83.44 133 LYS B O 1
ATOM 6837 N N . HIS B 1 134 ? 1.681 -30.172 -29.172 1 86.06 134 HIS B N 1
ATOM 6838 C CA . HIS B 1 134 ? 0.585 -31.125 -29.094 1 86.06 134 HIS B CA 1
ATOM 6839 C C . HIS B 1 134 ? -0.273 -31.094 -30.344 1 86.06 134 HIS B C 1
ATOM 6841 O O . HIS B 1 134 ? -0.965 -32.062 -30.656 1 86.06 134 HIS B O 1
ATOM 6847 N N . PHE B 1 135 ? -0.233 -30.031 -31.078 1 85.88 135 PHE B N 1
ATOM 6848 C CA . PHE B 1 135 ? -1.212 -29.953 -32.156 1 85.88 135 PHE B CA 1
ATOM 6849 C C . PHE B 1 135 ? -0.528 -29.672 -33.469 1 85.88 135 PHE B C 1
ATOM 6851 O O . PHE B 1 135 ? -1.039 -30.047 -34.531 1 85.88 135 PHE B O 1
ATOM 6858 N N . VAL B 1 136 ? 0.551 -29 -33.469 1 80.75 136 VAL B N 1
ATOM 6859 C CA . VAL B 1 136 ? 1.186 -28.672 -34.75 1 80.75 136 VAL B CA 1
ATOM 6860 C C . VAL B 1 136 ? 2.057 -29.844 -35.188 1 80.75 136 VAL B C 1
ATOM 6862 O O . VAL B 1 136 ? 1.998 -30.266 -36.344 1 80.75 136 VAL B O 1
ATOM 6865 N N . VAL B 1 137 ? 2.779 -30.406 -34.219 1 76.19 137 VAL B N 1
ATOM 6866 C CA . VAL B 1 137 ? 3.75 -31.438 -34.562 1 76.19 137 VAL B CA 1
ATOM 6867 C C . VAL B 1 137 ? 3.047 -32.781 -34.688 1 76.19 137 VAL B C 1
ATOM 6869 O O . VAL B 1 137 ? 3.398 -33.625 -35.531 1 76.19 137 VAL B O 1
ATOM 6872 N N . VAL B 1 138 ? 2 -32.906 -33.812 1 72.44 138 VAL B N 1
ATOM 6873 C CA . VAL B 1 138 ? 1.326 -34.219 -33.812 1 72.44 138 VAL B CA 1
ATOM 6874 C C . VAL B 1 138 ? 0.288 -34.25 -34.938 1 72.44 138 VAL B C 1
ATOM 6876 O O . VAL B 1 138 ? -0.588 -33.375 -35 1 72.44 138 VAL B O 1
ATOM 6879 N N . HIS B 1 139 ? 0.497 -35.062 -35.938 1 61.94 139 HIS B N 1
ATOM 6880 C CA . HIS B 1 139 ? -0.267 -35.125 -37.156 1 61.94 139 HIS B CA 1
ATOM 6881 C C . HIS B 1 139 ? -1.653 -35.719 -36.938 1 61.94 139 HIS B C 1
ATOM 6883 O O . HIS B 1 139 ? -2.592 -35.406 -37.688 1 61.94 139 HIS B O 1
ATOM 6889 N N . ASP B 1 140 ? -1.858 -36.375 -35.906 1 67.06 140 ASP B N 1
ATOM 6890 C CA . ASP B 1 140 ? -3.104 -37.156 -35.875 1 67.06 140 ASP B CA 1
ATOM 6891 C C . ASP B 1 140 ? -4.141 -36.469 -35 1 67.06 140 ASP B C 1
ATOM 6893 O O . ASP B 1 140 ? -4.871 -37.156 -34.25 1 67.06 140 ASP B O 1
ATOM 6897 N N . ALA B 1 141 ? -4.297 -35.125 -35.031 1 74.06 141 ALA B N 1
ATOM 6898 C CA . ALA B 1 141 ? -5.254 -34.531 -34.094 1 74.06 141 ALA B CA 1
ATOM 6899 C C . ALA B 1 141 ? -6.578 -34.219 -34.781 1 74.06 141 ALA B C 1
ATOM 6901 O O . ALA B 1 141 ? -7.535 -33.812 -34.125 1 74.06 141 ALA B O 1
ATOM 6902 N N . GLY B 1 142 ? -6.824 -34.656 -36.062 1 79.25 142 GLY B N 1
ATOM 6903 C CA . GLY B 1 142 ? -8.094 -34.5 -36.75 1 79.25 142 GLY B CA 1
ATOM 6904 C C . GLY B 1 142 ? -8.695 -33.125 -36.625 1 79.25 142 GLY B C 1
ATOM 6905 O O . GLY B 1 142 ? -8.008 -32.125 -36.844 1 79.25 142 GLY B O 1
ATOM 6906 N N . ALA B 1 143 ? -9.961 -33.094 -36.312 1 85.44 143 ALA B N 1
ATOM 6907 C CA . ALA B 1 143 ? -10.727 -31.844 -36.219 1 85.44 143 ALA B CA 1
ATOM 6908 C C . ALA B 1 143 ? -10.352 -31.062 -34.938 1 85.44 143 ALA B C 1
ATOM 6910 O O . ALA B 1 143 ? -10.656 -29.875 -34.812 1 85.44 143 ALA B O 1
ATOM 6911 N N . LEU B 1 144 ? -9.68 -31.656 -34.125 1 89.06 144 LEU B N 1
ATOM 6912 C CA . LEU B 1 144 ? -9.273 -31.016 -32.875 1 89.06 144 LEU B CA 1
ATOM 6913 C C . LEU B 1 144 ? -8.164 -30 -33.125 1 89.06 144 LEU B C 1
ATOM 6915 O O . LEU B 1 144 ? -7.973 -29.078 -32.312 1 89.06 144 LEU B O 1
ATOM 6919 N N . ARG B 1 145 ? -7.484 -30.109 -34.281 1 91.56 145 ARG B N 1
ATOM 6920 C CA . ARG B 1 145 ? -6.371 -29.219 -34.594 1 91.56 145 ARG B CA 1
ATOM 6921 C C . ARG B 1 145 ? -6.863 -27.812 -34.906 1 91.56 145 ARG B C 1
ATOM 6923 O O . ARG B 1 145 ? -6.449 -26.844 -34.281 1 91.56 145 ARG B O 1
ATOM 6930 N N . PRO B 1 146 ? -7.828 -27.672 -35.812 1 93.69 146 PRO B N 1
ATOM 6931 C CA . PRO B 1 146 ? -8.328 -26.312 -36.031 1 93.69 146 PRO B CA 1
ATOM 6932 C C . PRO B 1 146 ? -9.031 -25.734 -34.812 1 93.69 146 PRO B C 1
ATOM 6934 O O . PRO B 1 146 ? -8.969 -24.516 -34.594 1 93.69 146 PRO B O 1
ATOM 6937 N N . ALA B 1 147 ? -9.695 -26.5 -34.062 1 94.44 147 ALA B N 1
ATOM 6938 C CA . ALA B 1 147 ? -10.336 -26.031 -32.844 1 94.44 147 ALA B CA 1
ATOM 6939 C C . ALA B 1 147 ? -9.297 -25.5 -31.844 1 94.44 147 ALA B C 1
ATOM 6941 O O . ALA B 1 147 ? -9.523 -24.484 -31.188 1 94.44 147 ALA B O 1
ATOM 6942 N N . ALA B 1 148 ? -8.18 -26.219 -31.766 1 94.44 148 ALA B N 1
ATOM 6943 C CA . ALA B 1 148 ? -7.105 -25.812 -30.859 1 94.44 148 ALA B CA 1
ATOM 6944 C C . ALA B 1 148 ? -6.48 -24.5 -31.312 1 94.44 148 ALA B C 1
ATOM 6946 O O . ALA B 1 148 ? -6.164 -23.641 -30.484 1 94.44 148 ALA B O 1
ATOM 6947 N N . TYR B 1 149 ? -6.348 -24.344 -32.625 1 95.19 149 TYR B N 1
ATOM 6948 C CA . TYR B 1 149 ? -5.789 -23.094 -33.156 1 95.19 149 TYR B CA 1
ATOM 6949 C C . TYR B 1 149 ? -6.66 -21.906 -32.75 1 95.19 149 TYR B C 1
ATOM 6951 O O . TYR B 1 149 ? -6.148 -20.875 -32.312 1 95.19 149 TYR B O 1
ATOM 6959 N N . LEU B 1 150 ? -7.887 -22.078 -32.844 1 96.62 150 LEU B N 1
ATOM 6960 C CA . LEU B 1 150 ? -8.82 -21.016 -32.5 1 96.62 150 LEU B CA 1
ATOM 6961 C C . LEU B 1 150 ? -8.828 -20.719 -31.016 1 96.62 150 LEU B C 1
ATOM 6963 O O . LEU B 1 150 ? -8.695 -19.562 -30.609 1 96.62 150 LEU B O 1
ATOM 6967 N N . MET B 1 151 ? -8.828 -21.719 -30.234 1 96.88 151 MET B N 1
ATOM 6968 C CA . MET B 1 151 ? -8.977 -21.531 -28.797 1 96.88 151 MET B CA 1
ATOM 6969 C C . MET B 1 151 ? -7.672 -21.031 -28.188 1 96.88 151 MET B C 1
ATOM 6971 O O . MET B 1 151 ? -7.695 -20.25 -27.234 1 96.88 151 MET B O 1
ATOM 6975 N N . PHE B 1 152 ? -6.504 -21.484 -28.656 1 96.69 152 PHE B N 1
ATOM 6976 C CA . PHE B 1 152 ? -5.23 -20.984 -28.141 1 96.69 152 PHE B CA 1
ATOM 6977 C C . PHE B 1 152 ? -5.039 -19.516 -28.484 1 96.69 152 PHE B C 1
ATOM 6979 O O . PHE B 1 152 ? -4.535 -18.75 -27.672 1 96.69 152 PHE B O 1
ATOM 6986 N N . THR B 1 153 ? -5.492 -19.156 -29.672 1 96.44 153 THR B N 1
ATOM 6987 C CA . THR B 1 153 ? -5.402 -17.75 -30.062 1 96.44 153 THR B CA 1
ATOM 6988 C C . THR B 1 153 ? -6.297 -16.891 -29.172 1 96.44 153 THR B C 1
ATOM 6990 O O . THR B 1 153 ? -5.883 -15.82 -28.719 1 96.44 153 THR B O 1
ATOM 6993 N N . LEU B 1 154 ? -7.438 -17.391 -28.906 1 96.75 154 LEU B N 1
ATOM 6994 C CA . LEU B 1 154 ? -8.367 -16.672 -28.031 1 96.75 154 LEU B CA 1
ATOM 6995 C C . LEU B 1 154 ? -7.828 -16.609 -26.609 1 96.75 154 LEU B C 1
ATOM 6997 O O . LEU B 1 154 ? -7.887 -15.555 -25.969 1 96.75 154 LEU B O 1
ATOM 7001 N N . GLY B 1 155 ? -7.305 -17.734 -26.125 1 96.5 155 GLY B N 1
ATOM 7002 C CA . GLY B 1 155 ? -6.746 -17.766 -24.781 1 96.5 155 GLY B CA 1
ATOM 7003 C C . GLY B 1 155 ? -5.594 -16.797 -24.594 1 96.5 155 GLY B C 1
ATOM 7004 O O . GLY B 1 155 ? -5.52 -16.094 -23.594 1 96.5 155 GLY B O 1
ATOM 7005 N N . ILE B 1 156 ? -4.758 -16.703 -25.562 1 97 156 ILE B N 1
ATOM 7006 C CA . ILE B 1 156 ? -3.615 -15.805 -25.5 1 97 156 ILE B CA 1
ATOM 7007 C C . ILE B 1 156 ? -4.098 -14.352 -25.562 1 97 156 ILE B C 1
ATOM 7009 O O . ILE B 1 156 ? -3.613 -13.5 -24.812 1 97 156 ILE B O 1
ATOM 7013 N N . ALA B 1 157 ? -5.055 -14.109 -26.375 1 96.75 157 ALA B N 1
ATOM 7014 C CA . ALA B 1 157 ? -5.582 -12.75 -26.5 1 96.75 157 ALA B CA 1
ATOM 7015 C C . ALA B 1 157 ? -6.227 -12.281 -25.203 1 96.75 157 ALA B C 1
ATOM 7017 O O . ALA B 1 157 ? -5.984 -11.156 -24.75 1 96.75 157 ALA B O 1
ATOM 7018 N N . LYS B 1 158 ? -6.992 -13.094 -24.625 1 96.25 158 LYS B N 1
ATOM 7019 C CA . LYS B 1 158 ? -7.668 -12.727 -23.391 1 96.25 158 LYS B CA 1
ATOM 7020 C C . LYS B 1 158 ? -6.664 -12.562 -22.25 1 96.25 158 LYS B C 1
ATOM 7022 O O . LYS B 1 158 ? -6.855 -11.734 -21.359 1 96.25 158 LYS B O 1
ATOM 7027 N N . TYR B 1 159 ? -5.641 -13.375 -22.266 1 96.25 159 TYR B N 1
ATOM 7028 C CA . TYR B 1 159 ? -4.605 -13.25 -21.25 1 96.25 159 TYR B CA 1
ATOM 7029 C C . TYR B 1 159 ? -3.863 -11.93 -21.391 1 96.25 159 TYR B C 1
ATOM 7031 O O . TYR B 1 159 ? -3.623 -11.234 -20.391 1 96.25 159 TYR B O 1
ATOM 7039 N N . ILE B 1 160 ? -3.537 -11.578 -22.609 1 95.94 160 ILE B N 1
ATOM 7040 C CA . ILE B 1 160 ? -2.842 -10.32 -22.844 1 95.94 160 ILE B CA 1
ATOM 7041 C C . ILE B 1 160 ? -3.742 -9.148 -22.453 1 95.94 160 ILE B C 1
ATOM 7043 O O . ILE B 1 160 ? -3.279 -8.172 -21.859 1 95.94 160 ILE B O 1
ATOM 7047 N N . GLU B 1 161 ? -4.973 -9.242 -22.688 1 96.25 161 GLU B N 1
ATOM 7048 C CA . GLU B 1 161 ? -5.93 -8.211 -22.297 1 96.25 161 GLU B CA 1
ATOM 7049 C C . GLU B 1 161 ? -5.98 -8.047 -20.781 1 96.25 161 GLU B C 1
ATOM 7051 O O . GLU B 1 161 ? -6.047 -6.918 -20.281 1 96.25 161 GLU B O 1
ATOM 7056 N N . SER B 1 162 ? -5.945 -9.125 -20.109 1 95.56 162 SER B N 1
ATOM 7057 C CA . SER B 1 162 ? -6.004 -9.086 -18.656 1 95.56 162 SER B CA 1
ATOM 7058 C C . SER B 1 162 ? -4.766 -8.414 -18.062 1 95.56 162 SER B C 1
ATOM 7060 O O . SER B 1 162 ? -4.867 -7.633 -17.109 1 95.56 162 SER B O 1
ATOM 7062 N N . VAL B 1 163 ? -3.645 -8.672 -18.625 1 95.19 163 VAL B N 1
ATOM 7063 C CA . VAL B 1 163 ? -2.4 -8.062 -18.156 1 95.19 163 VAL B CA 1
ATOM 7064 C C . VAL B 1 163 ? -2.424 -6.562 -18.422 1 95.19 163 VAL B C 1
ATOM 7066 O O . VAL B 1 163 ? -2.002 -5.77 -17.578 1 95.19 163 VAL B O 1
ATOM 7069 N N . TRP B 1 164 ? -3.029 -6.254 -19.516 1 94.5 164 TRP B N 1
ATOM 7070 C CA . TRP B 1 164 ? -3.117 -4.84 -19.859 1 94.5 164 TRP B CA 1
ATOM 7071 C C . TRP B 1 164 ? -4.113 -4.121 -18.953 1 94.5 164 TRP B C 1
ATOM 7073 O O . TRP B 1 164 ? -3.902 -2.963 -18.578 1 94.5 164 TRP B O 1
ATOM 7083 N N . ALA B 1 165 ? -5.168 -4.746 -18.672 1 95.06 165 ALA B N 1
ATOM 7084 C CA . ALA B 1 165 ? -6.16 -4.16 -17.781 1 95.06 165 ALA B CA 1
ATOM 7085 C C . ALA B 1 165 ? -5.574 -3.922 -16.391 1 95.06 165 ALA B C 1
ATOM 7087 O O . ALA B 1 165 ? -5.832 -2.889 -15.766 1 95.06 165 ALA B O 1
ATOM 7088 N N . LEU B 1 166 ? -4.754 -4.828 -15.938 1 94.5 166 LEU B N 1
ATOM 7089 C CA . LEU B 1 166 ? -4.098 -4.684 -14.641 1 94.5 166 LEU B CA 1
ATOM 7090 C C . LEU B 1 166 ? -3.133 -3.5 -14.648 1 94.5 166 LEU B C 1
ATOM 7092 O O . LEU B 1 166 ? -3.072 -2.736 -13.688 1 94.5 166 LEU B O 1
ATOM 7096 N N . ARG B 1 167 ? -2.49 -3.285 -15.734 1 92.44 167 ARG B N 1
ATOM 7097 C CA . ARG B 1 167 ? -1.526 -2.195 -15.844 1 92.44 167 ARG B CA 1
ATOM 7098 C C . ARG B 1 167 ? -2.234 -0.846 -15.93 1 92.44 167 ARG B C 1
ATOM 7100 O O . ARG B 1 167 ? -1.779 0.136 -15.336 1 92.44 167 ARG B O 1
ATOM 7107 N N . GLN B 1 168 ? -3.33 -0.844 -16.547 1 92.06 168 GLN B N 1
ATOM 7108 C CA . GLN B 1 168 ? -4.066 0.404 -16.719 1 92.06 168 GLN B CA 1
ATOM 7109 C C . GLN B 1 168 ? -4.75 0.821 -15.422 1 92.06 168 GLN B C 1
ATOM 7111 O O . GLN B 1 168 ? -5.082 1.994 -15.242 1 92.06 168 GLN B O 1
ATOM 7116 N N . GLY B 1 169 ? -4.992 -0.126 -14.562 1 92.88 169 GLY B N 1
ATOM 7117 C CA . GLY B 1 169 ? -5.629 0.176 -13.289 1 92.88 169 GLY B CA 1
ATOM 7118 C C . GLY B 1 169 ? -4.664 0.703 -12.25 1 92.88 169 GLY B C 1
ATOM 7119 O O . GLY B 1 169 ? -5.078 1.106 -11.156 1 92.88 169 GLY B O 1
ATOM 7120 N N . ASN B 1 170 ? -3.381 0.734 -12.586 1 91.81 170 ASN B N 1
ATOM 7121 C CA . ASN B 1 170 ? -2.365 1.275 -11.688 1 91.81 170 ASN B CA 1
ATOM 7122 C C . ASN B 1 170 ? -2.414 2.799 -11.641 1 91.81 170 ASN B C 1
ATOM 7124 O O . ASN B 1 170 ? -2.525 3.453 -12.68 1 91.81 170 ASN B O 1
ATOM 7128 N N . LEU B 1 171 ? -2.285 3.387 -10.477 1 88.25 171 LEU B N 1
ATOM 7129 C CA . LEU B 1 171 ? -2.402 4.828 -10.289 1 88.25 171 LEU B CA 1
ATOM 7130 C C . LEU B 1 171 ? -1.284 5.566 -11.023 1 88.25 171 LEU B C 1
ATOM 7132 O O . LEU B 1 171 ? -1.489 6.672 -11.523 1 88.25 171 LEU B O 1
ATOM 7136 N N . GLY B 1 172 ? -0.098 4.973 -11.094 1 83.5 172 GLY B N 1
ATOM 7137 C CA . GLY B 1 172 ? 0.998 5.59 -11.828 1 83.5 172 GLY B CA 1
ATOM 7138 C C . GLY B 1 172 ? 0.746 5.668 -13.32 1 83.5 172 GLY B C 1
ATOM 7139 O O . GLY B 1 172 ? 1.103 6.656 -13.969 1 83.5 172 GLY B O 1
ATOM 7140 N N . THR B 1 173 ? 0.095 4.688 -13.805 1 87.88 173 THR B N 1
ATOM 7141 C CA . THR B 1 173 ? -0.218 4.676 -15.227 1 87.88 173 THR B CA 1
ATOM 7142 C C . THR B 1 173 ? -1.359 5.641 -15.539 1 87.88 173 THR B C 1
ATOM 7144 O O . THR B 1 173 ? -1.363 6.289 -16.578 1 87.88 173 THR B O 1
ATOM 7147 N N . ILE B 1 174 ? -2.312 5.699 -14.688 1 88.69 174 ILE B N 1
ATOM 7148 C CA . ILE B 1 174 ? -3.41 6.645 -14.859 1 88.69 174 ILE B CA 1
ATOM 7149 C C . ILE B 1 174 ? -2.867 8.07 -14.867 1 88.69 174 ILE B C 1
ATOM 7151 O O . ILE B 1 174 ? -3.295 8.906 -15.664 1 88.69 174 ILE B O 1
ATOM 7155 N N . ARG B 1 175 ? -1.938 8.297 -14.062 1 83.38 175 ARG B N 1
ATOM 7156 C CA . ARG B 1 175 ? -1.316 9.609 -14.008 1 83.38 175 ARG B CA 1
ATOM 7157 C C . ARG B 1 175 ? -0.613 9.945 -15.32 1 83.38 175 ARG B C 1
ATOM 7159 O O . ARG B 1 175 ? -0.741 11.062 -15.828 1 83.38 175 ARG B O 1
ATOM 7166 N N . ARG B 1 176 ? 0.109 9.023 -15.844 1 80.5 176 ARG B N 1
ATOM 7167 C CA . ARG B 1 176 ? 0.815 9.219 -17.109 1 80.5 176 ARG B CA 1
ATOM 7168 C C . ARG B 1 176 ? -0.162 9.484 -18.25 1 80.5 176 ARG B C 1
ATOM 7170 O O . ARG B 1 176 ? 0.098 10.32 -19.109 1 80.5 176 ARG B O 1
ATOM 7177 N N . SER B 1 177 ? -1.25 8.828 -18.141 1 81.81 177 SER B N 1
ATOM 7178 C CA . SER B 1 177 ? -2.236 8.953 -19.203 1 81.81 177 SER B CA 1
ATOM 7179 C C . SER B 1 177 ? -2.932 10.312 -19.156 1 81.81 177 SER B C 1
ATOM 7181 O O . SER B 1 177 ? -3.234 10.898 -20.188 1 81.81 177 SER B O 1
ATOM 7183 N N . ILE B 1 178 ? -3.098 10.789 -17.984 1 79.88 178 ILE B N 1
ATOM 7184 C CA . ILE B 1 178 ? -3.801 12.055 -17.844 1 79.88 178 ILE B CA 1
ATOM 7185 C C . ILE B 1 178 ? -2.879 13.211 -18.234 1 79.88 178 ILE B C 1
ATOM 7187 O O . ILE B 1 178 ? -3.328 14.211 -18.797 1 79.88 178 ILE B O 1
ATOM 7191 N N . LYS B 1 179 ? -1.635 13.07 -17.938 1 72.5 179 LYS B N 1
ATOM 7192 C CA . LYS B 1 179 ? -0.674 14.109 -18.312 1 72.5 179 LYS B CA 1
ATOM 7193 C C . LYS B 1 179 ? -0.614 14.297 -19.828 1 72.5 179 LYS B C 1
ATOM 7195 O O . LYS B 1 179 ? -0.371 15.398 -20.312 1 72.5 179 LYS B O 1
ATOM 7200 N N . LYS B 1 180 ? -0.859 13.25 -20.453 1 70.62 180 LYS B N 1
ATOM 7201 C CA . LYS B 1 180 ? -0.799 13.305 -21.922 1 70.62 180 LYS B CA 1
ATOM 7202 C C . LYS B 1 180 ? -2.115 13.812 -22.5 1 70.62 180 LYS B C 1
ATOM 7204 O O . LYS B 1 180 ? -2.156 14.258 -23.641 1 70.62 180 LYS B O 1
ATOM 7209 N N . MET B 1 181 ? -3.057 13.602 -21.688 1 66.81 181 MET B N 1
ATOM 7210 C CA . MET B 1 181 ? -4.379 13.961 -22.203 1 66.81 181 MET B CA 1
ATOM 7211 C C . MET B 1 181 ? -4.566 15.477 -22.203 1 66.81 181 MET B C 1
ATOM 7213 O O . MET B 1 181 ? -4.199 16.156 -21.234 1 66.81 181 MET B O 1
ATOM 7217 N N . LYS B 1 182 ? -4.52 15.953 -23.5 1 53.22 182 LYS B N 1
ATOM 7218 C CA . LYS B 1 182 ? -4.984 17.328 -23.641 1 53.22 182 LYS B CA 1
ATOM 7219 C C . LYS B 1 182 ? -6.484 17.422 -23.375 1 53.22 182 LYS B C 1
ATOM 7221 O O . LYS B 1 182 ? -7.262 16.609 -23.875 1 53.22 182 LYS B O 1
ATOM 7226 N N . PRO B 1 183 ? -6.797 17.891 -22.156 1 47.84 183 PRO B N 1
ATOM 7227 C CA . PRO B 1 183 ? -8.25 17.891 -21.969 1 47.84 183 PRO B CA 1
ATOM 7228 C C . PRO B 1 183 ? -9.016 18.172 -23.25 1 47.84 183 PRO B C 1
ATOM 7230 O O . PRO B 1 183 ? -8.75 19.172 -23.938 1 47.84 183 PRO B O 1
ATOM 7233 N N . ASP B 1 184 ? -9.188 17.109 -24.016 1 45.03 184 ASP B N 1
ATOM 7234 C CA . ASP B 1 184 ? -10 17.297 -25.219 1 45.03 184 ASP B CA 1
ATOM 7235 C C . ASP B 1 184 ? -11.188 18.219 -24.938 1 45.03 184 ASP B C 1
ATOM 7237 O O . ASP B 1 184 ? -11.672 18.281 -23.797 1 45.03 184 ASP B O 1
ATOM 7241 N N . GLU B 1 185 ? -11.43 19.047 -25.953 1 40.84 185 GLU B N 1
ATOM 7242 C CA . GLU B 1 185 ? -12.57 19.953 -26.062 1 40.84 185 GLU B CA 1
ATOM 7243 C C . GLU B 1 185 ? -13.859 19.266 -25.609 1 40.84 185 GLU B C 1
ATOM 7245 O O . GLU B 1 185 ? -14.258 18.25 -26.172 1 40.84 185 GLU B O 1
ATOM 7250 N N . LEU B 1 186 ? -13.953 19.031 -24.312 1 41.31 186 LEU B N 1
ATOM 7251 C CA . LEU B 1 186 ? -15.281 18.594 -23.891 1 41.31 186 LEU B CA 1
ATOM 7252 C C . LEU B 1 186 ? -16.344 19.125 -24.859 1 41.31 186 LEU B C 1
ATOM 7254 O O . LEU B 1 186 ? -16.438 20.328 -25.078 1 41.31 186 LEU B O 1
ATOM 7258 N N . SER B 1 187 ? -16.516 18.562 -25.859 1 36.41 187 SER B N 1
ATOM 7259 C CA . SER B 1 187 ? -17.594 19.031 -26.734 1 36.41 187 SER B CA 1
ATOM 7260 C C . SER B 1 187 ? -18.797 19.484 -25.938 1 36.41 187 SER B C 1
ATOM 7262 O O . SER B 1 187 ? -19.25 18.797 -25.016 1 36.41 187 SER B O 1
ATOM 7264 N N . ALA B 1 188 ? -19.094 20.828 -25.969 1 36.81 188 ALA B N 1
ATOM 7265 C CA . ALA B 1 188 ? -20.25 21.609 -25.547 1 36.81 188 ALA B CA 1
ATOM 7266 C C . ALA B 1 188 ? -21.547 20.938 -25.969 1 36.81 188 ALA B C 1
ATOM 7268 O O . ALA B 1 188 ? -22.078 21.203 -27.047 1 36.81 188 ALA B O 1
ATOM 7269 N N . GLU B 1 189 ? -21.719 19.719 -26.203 1 37.41 189 GLU B N 1
ATOM 7270 C CA . GLU B 1 189 ? -23.125 19.625 -26.547 1 37.41 189 GLU B CA 1
ATOM 7271 C C . GLU B 1 189 ? -24 20.297 -25.469 1 37.41 189 GLU B C 1
ATOM 7273 O O . GLU B 1 189 ? -23.828 20.031 -24.281 1 37.41 189 GLU B O 1
ATOM 7278 N N . GLU B 1 190 ? -24.484 21.5 -25.75 1 36.84 190 GLU B N 1
ATOM 7279 C CA . GLU B 1 190 ? -25.547 22.312 -25.141 1 36.84 190 GLU B CA 1
ATOM 7280 C C . GLU B 1 190 ? -26.547 21.453 -24.391 1 36.84 190 GLU B C 1
ATOM 7282 O O . GLU B 1 190 ? -27.391 20.797 -25.016 1 36.84 190 GLU B O 1
ATOM 7287 N N . HIS B 1 191 ? -26.172 20.688 -23.531 1 36.44 191 HIS B N 1
ATOM 7288 C CA . HIS B 1 191 ? -27.328 20.188 -22.797 1 36.44 191 HIS B CA 1
ATOM 7289 C C . HIS B 1 191 ? -28.156 21.344 -22.234 1 36.44 191 HIS B C 1
ATOM 7291 O O . HIS B 1 191 ? -27.812 21.922 -21.219 1 36.44 191 HIS B O 1
ATOM 7297 N N . GLU B 1 192 ? -28.594 22.234 -22.969 1 35.81 192 GLU B N 1
ATOM 7298 C CA . GLU B 1 192 ? -29.609 23.234 -22.672 1 35.81 192 GLU B CA 1
ATOM 7299 C C . GLU B 1 192 ? -30.672 22.688 -21.719 1 35.81 192 GLU B C 1
ATOM 7301 O O . GLU B 1 192 ? -31.859 22.906 -21.922 1 35.81 192 GLU B O 1
ATOM 7306 N N . GLY B 1 193 ? -30.766 21.5 -21.203 1 34.56 193 GLY B N 1
ATOM 7307 C CA . GLY B 1 193 ? -32.031 21.25 -20.547 1 34.56 193 GLY B CA 1
ATOM 7308 C C . GLY B 1 193 ? -32.312 22.172 -19.375 1 34.56 193 GLY B C 1
ATOM 7309 O O . GLY B 1 193 ? -31.438 22.391 -18.531 1 34.56 193 GLY B O 1
ATOM 7310 N N . HIS B 1 194 ? -33.062 23.172 -19.484 1 32.94 194 HIS B N 1
ATOM 7311 C CA . HIS B 1 194 ? -33.875 23.812 -18.453 1 32.94 194 HIS B CA 1
ATOM 7312 C C . HIS B 1 194 ? -34.062 22.891 -17.266 1 32.94 194 HIS B C 1
ATOM 7314 O O . HIS B 1 194 ? -33.906 21.672 -17.391 1 32.94 194 HIS B O 1
ATOM 7320 N N . GLY B 1 195 ? -35 23.141 -16.141 1 38.81 195 GLY B N 1
ATOM 7321 C CA . GLY B 1 195 ? -35.625 22.844 -14.859 1 38.81 195 GLY B CA 1
ATOM 7322 C C . GLY B 1 195 ? -35.594 21.375 -14.508 1 38.81 195 GLY B C 1
ATOM 7323 O O . GLY B 1 195 ? -36.188 20.953 -13.516 1 38.81 195 GLY B O 1
ATOM 7324 N N . PHE B 1 196 ? -35.344 20.344 -15.43 1 44 196 PHE B N 1
ATOM 7325 C CA . PHE B 1 196 ? -35.75 18.984 -15.133 1 44 196 PHE B CA 1
ATOM 7326 C C . PHE B 1 196 ? -34.625 18.203 -14.5 1 44 196 PHE B C 1
ATOM 7328 O O . PHE B 1 196 ? -33.438 18.422 -14.812 1 44 196 PHE B O 1
ATOM 7335 N N . LYS B 1 197 ? -34.969 17.469 -13.32 1 54.88 197 LYS B N 1
ATOM 7336 C CA . LYS B 1 197 ? -34.188 16.406 -12.68 1 54.88 197 LYS B CA 1
ATOM 7337 C C . LYS B 1 197 ? -33.469 15.531 -13.711 1 54.88 197 LYS B C 1
ATOM 7339 O O . LYS B 1 197 ? -34.094 15.078 -14.68 1 54.88 197 LYS B O 1
ATOM 7344 N N . LEU B 1 198 ? -32.094 15.609 -13.789 1 63.81 198 LEU B N 1
ATOM 7345 C CA . LEU B 1 198 ? -31.297 14.773 -14.68 1 63.81 198 LEU B CA 1
ATOM 7346 C C . LEU B 1 198 ? -31.75 13.32 -14.594 1 63.81 198 LEU B C 1
ATOM 7348 O O . LEU B 1 198 ? -31.844 12.75 -13.5 1 63.81 198 LEU B O 1
ATOM 7352 N N . ASN B 1 199 ? -32.281 12.836 -15.648 1 69.62 199 ASN B N 1
ATOM 7353 C CA . ASN B 1 199 ? -32.531 11.398 -15.695 1 69.62 199 ASN B CA 1
ATOM 7354 C C . ASN B 1 199 ? -31.234 10.594 -15.484 1 69.62 199 ASN B C 1
ATOM 7356 O O . ASN B 1 199 ? -30.141 11.117 -15.68 1 69.62 199 ASN B O 1
ATOM 7360 N N . ASN B 1 200 ? -31.344 9.461 -14.945 1 72.06 200 ASN B N 1
ATOM 7361 C CA . ASN B 1 200 ? -30.219 8.594 -14.641 1 72.06 200 ASN B CA 1
ATOM 7362 C C . ASN B 1 200 ? -29.312 8.391 -15.852 1 72.06 200 ASN B C 1
ATOM 7364 O O . ASN B 1 200 ? -28.094 8.328 -15.719 1 72.06 200 ASN B O 1
ATOM 7368 N N . GLU B 1 201 ? -29.828 8.484 -17 1 71.62 201 GLU B N 1
ATOM 7369 C CA . GLU B 1 201 ? -29.047 8.25 -18.203 1 71.62 201 GLU B CA 1
ATOM 7370 C C . GLU B 1 201 ? -28.188 9.469 -18.562 1 71.62 201 GLU B C 1
ATOM 7372 O O . GLU B 1 201 ? -27.031 9.328 -18.938 1 71.62 201 GLU B O 1
ATOM 7377 N N . GLN B 1 202 ? -28.859 10.469 -18.422 1 72.81 202 GLN B N 1
ATOM 7378 C CA . GLN B 1 202 ? -28.125 11.695 -18.703 1 72.81 202 GLN B CA 1
ATOM 7379 C C . GLN B 1 202 ? -27 11.914 -17.688 1 72.81 202 GLN B C 1
ATOM 7381 O O . GLN B 1 202 ? -25.906 12.352 -18.062 1 72.81 202 GLN B O 1
ATOM 7386 N N . ALA B 1 203 ? -27.344 11.508 -16.5 1 78.38 203 ALA B N 1
ATOM 7387 C CA . ALA B 1 203 ? -26.344 11.656 -15.445 1 78.38 203 ALA B CA 1
ATOM 7388 C C . ALA B 1 203 ? -25.141 10.734 -15.703 1 78.38 203 ALA B C 1
ATOM 7390 O O . ALA B 1 203 ? -24 11.117 -15.445 1 78.38 203 ALA B O 1
ATOM 7391 N N . LEU B 1 204 ? -25.469 9.664 -16.203 1 81.06 204 LEU B N 1
ATOM 7392 C CA . LEU B 1 204 ? -24.406 8.695 -16.469 1 81.06 204 LEU B CA 1
ATOM 7393 C C . LEU B 1 204 ? -23.547 9.164 -17.641 1 81.06 204 LEU B C 1
ATOM 7395 O O . LEU B 1 204 ? -22.328 9 -17.625 1 81.06 204 LEU B O 1
ATOM 7399 N N . LEU B 1 205 ? -24.109 9.711 -18.641 1 77.19 205 LEU B N 1
ATOM 7400 C CA . LEU B 1 205 ? -23.344 10.219 -19.766 1 77.19 205 LEU B CA 1
ATOM 7401 C C . LEU B 1 205 ? -22.484 11.406 -19.344 1 77.19 205 LEU B C 1
ATOM 7403 O O . LEU B 1 205 ? -21.344 11.555 -19.812 1 77.19 205 LEU B O 1
ATOM 7407 N N . LEU B 1 206 ? -23.094 12.109 -18.516 1 79.44 206 LEU B N 1
ATOM 7408 C CA . LEU B 1 206 ? -22.312 13.227 -17.984 1 79.44 206 LEU B CA 1
ATOM 7409 C C . LEU B 1 206 ? -21.141 12.727 -17.141 1 79.44 206 LEU B C 1
ATOM 7411 O O . LEU B 1 206 ? -20.047 13.305 -17.188 1 79.44 206 LEU B O 1
ATOM 7415 N N . ALA B 1 207 ? -21.422 11.703 -16.422 1 86.12 207 ALA B N 1
ATOM 7416 C CA . ALA B 1 207 ? -20.344 11.117 -15.609 1 86.12 207 ALA B CA 1
ATOM 7417 C C . ALA B 1 207 ? -19.203 10.617 -16.484 1 86.12 207 ALA B C 1
ATOM 7419 O O . ALA B 1 207 ? -18.031 10.719 -16.109 1 86.12 207 ALA B O 1
ATOM 7420 N N . HIS B 1 208 ? -19.516 10.102 -17.625 1 85.69 208 HIS B N 1
ATOM 7421 C CA . HIS B 1 208 ? -18.484 9.648 -18.547 1 85.69 208 HIS B CA 1
ATOM 7422 C C . HIS B 1 208 ? -17.656 10.812 -19.078 1 85.69 208 HIS B C 1
ATOM 7424 O O . HIS B 1 208 ? -16.438 10.703 -19.25 1 85.69 208 HIS B O 1
ATOM 7430 N N . ASP B 1 209 ? -18.297 11.859 -19.234 1 80.75 209 ASP B N 1
ATOM 7431 C CA . ASP B 1 209 ? -17.609 13.039 -19.75 1 80.75 209 ASP B CA 1
ATOM 7432 C C . ASP B 1 209 ? -16.719 13.656 -18.688 1 80.75 209 ASP B C 1
ATOM 7434 O O . ASP B 1 209 ? -15.672 14.234 -19.016 1 80.75 209 ASP B O 1
ATOM 7438 N N . LEU B 1 210 ? -17.141 13.508 -17.484 1 83 210 LEU B N 1
ATOM 7439 C CA . LEU B 1 210 ? -16.391 14.117 -16.391 1 83 210 LEU B CA 1
ATOM 7440 C C . LEU B 1 210 ? -15.438 13.109 -15.758 1 83 210 LEU B C 1
ATOM 7442 O O . LEU B 1 210 ? -14.828 13.391 -14.727 1 83 210 LEU B O 1
ATOM 7446 N N . LEU B 1 211 ? -15.25 12.016 -16.328 1 87.69 211 LEU B N 1
ATOM 7447 C CA . LEU B 1 211 ? -14.406 10.961 -15.766 1 87.69 211 LEU B CA 1
ATOM 7448 C C . LEU B 1 211 ? -12.953 11.414 -15.68 1 87.69 211 LEU B C 1
ATOM 7450 O O . LEU B 1 211 ? -12.203 10.93 -14.836 1 87.69 211 LEU B O 1
ATOM 7454 N N . TYR B 1 212 ? -12.609 12.383 -16.469 1 83.25 212 TYR B N 1
ATOM 7455 C CA . TYR B 1 212 ? -11.234 12.883 -16.438 1 83.25 212 TYR B CA 1
ATOM 7456 C C . TYR B 1 212 ? -10.953 13.609 -15.125 1 83.25 212 TYR B C 1
ATOM 7458 O O . TYR B 1 212 ? -9.82 13.625 -14.656 1 83.25 212 TYR B O 1
ATOM 7466 N N . VAL B 1 213 ? -12.023 14.102 -14.531 1 82.56 213 VAL B N 1
ATOM 7467 C CA . VAL B 1 213 ? -11.867 14.789 -13.258 1 82.56 213 VAL B CA 1
ATOM 7468 C C . VAL B 1 213 ? -11.578 13.773 -12.156 1 82.56 213 VAL B C 1
ATOM 7470 O O . VAL B 1 213 ? -10.68 13.984 -11.336 1 82.56 213 VAL B O 1
ATOM 7473 N N . SER B 1 214 ? -12.32 12.711 -12.211 1 89.06 214 SER B N 1
ATOM 7474 C CA . SER B 1 214 ? -12.102 11.68 -11.203 1 89.06 214 SER B CA 1
ATOM 7475 C C . SER B 1 214 ? -10.75 11.008 -11.383 1 89.06 214 SER B C 1
ATOM 7477 O O . SER B 1 214 ? -10.062 10.711 -10.398 1 89.06 214 SER B O 1
ATOM 7479 N N . LYS B 1 215 ? -10.352 10.82 -12.586 1 89.25 215 LYS B N 1
ATOM 7480 C CA . LYS B 1 215 ? -9.039 10.242 -12.844 1 89.25 215 LYS B CA 1
ATOM 7481 C C . LYS B 1 215 ? -7.922 11.172 -12.359 1 89.25 215 LYS B C 1
ATOM 7483 O O . LYS B 1 215 ? -6.938 10.711 -11.781 1 89.25 215 LYS B O 1
ATOM 7488 N N . GLY B 1 216 ? -8.156 12.406 -12.609 1 85.5 216 GLY B N 1
ATOM 7489 C CA . GLY B 1 216 ? -7.184 13.383 -12.148 1 85.5 216 GLY B CA 1
ATOM 7490 C C . GLY B 1 216 ? -7.113 13.484 -10.641 1 85.5 216 GLY B C 1
ATOM 7491 O O . GLY B 1 216 ? -6.023 13.609 -10.07 1 85.5 216 GLY B O 1
ATOM 7492 N N . ALA B 1 217 ? -8.25 13.391 -10.062 1 86.44 217 ALA B N 1
ATOM 7493 C CA . ALA B 1 217 ? -8.297 13.477 -8.609 1 86.44 217 ALA B CA 1
ATOM 7494 C C . ALA B 1 217 ? -7.59 12.289 -7.961 1 86.44 217 ALA B C 1
ATOM 7496 O O . ALA B 1 217 ? -6.793 12.461 -7.035 1 86.44 217 ALA B O 1
ATOM 7497 N N . PHE B 1 218 ? -7.781 11.102 -8.469 1 88.88 218 PHE B N 1
ATOM 7498 C CA . PHE B 1 218 ? -7.172 9.906 -7.898 1 88.88 218 PHE B CA 1
ATOM 7499 C C . PHE B 1 218 ? -5.676 9.859 -8.195 1 88.88 218 PHE B C 1
ATOM 7501 O O . PHE B 1 218 ? -4.898 9.312 -7.41 1 88.88 218 PHE B O 1
ATOM 7508 N N . ALA B 1 219 ? -5.328 10.453 -9.32 1 83.75 219 ALA B N 1
ATOM 7509 C CA . ALA B 1 219 ? -3.914 10.477 -9.688 1 83.75 219 ALA B CA 1
ATOM 7510 C C . ALA B 1 219 ? -3.219 11.711 -9.117 1 83.75 219 ALA B C 1
ATOM 7512 O O . ALA B 1 219 ? -2.014 11.891 -9.305 1 83.75 219 ALA B O 1
ATOM 7513 N N . ASP B 1 220 ? -3.926 12.539 -8.383 1 78.81 220 ASP B N 1
ATOM 7514 C CA . ASP B 1 220 ? -3.4 13.766 -7.793 1 78.81 220 ASP B CA 1
ATOM 7515 C C . ASP B 1 220 ? -2.873 14.711 -8.867 1 78.81 220 ASP B C 1
ATOM 7517 O O . ASP B 1 220 ? -1.741 15.188 -8.781 1 78.81 220 ASP B O 1
ATOM 7521 N N . TYR B 1 221 ? -3.592 14.766 -9.914 1 74 221 TYR B N 1
ATOM 7522 C CA . TYR B 1 221 ? -3.26 15.68 -10.992 1 74 221 TYR B CA 1
ATOM 7523 C C . TYR B 1 221 ? -4.297 16.797 -11.109 1 74 221 TYR B C 1
ATOM 7525 O O . TYR B 1 221 ? -5.5 16.547 -11.008 1 74 221 TYR B O 1
ATOM 7533 N N . SER B 1 222 ? -3.76 18.047 -11 1 63.06 222 SER B N 1
ATOM 7534 C CA . SER B 1 222 ? -4.711 19.141 -11.117 1 63.06 222 SER B CA 1
ATOM 7535 C C . SER B 1 222 ? -4.746 19.688 -12.547 1 63.06 222 SER B C 1
ATOM 7537 O O . SER B 1 222 ? -3.701 19.906 -13.156 1 63.06 222 SER B O 1
ATOM 7539 N N . PHE B 1 223 ? -5.926 19.562 -13.133 1 58.62 223 PHE B N 1
ATOM 7540 C CA . PHE B 1 223 ? -6.113 20.094 -14.484 1 58.62 223 PHE B CA 1
ATOM 7541 C C . PHE B 1 223 ? -6.203 21.609 -14.461 1 58.62 223 PHE B C 1
ATOM 7543 O O . PHE B 1 223 ? -6.773 22.188 -13.539 1 58.62 223 PHE B O 1
ATOM 7550 N N . SER B 1 224 ? -5.176 22.281 -15.141 1 51.31 224 SER B N 1
ATOM 7551 C CA . SER B 1 224 ? -5.371 23.703 -15.367 1 51.31 224 SER B CA 1
ATOM 7552 C C . SER B 1 224 ? -6.43 23.953 -16.438 1 51.31 224 SER B C 1
ATOM 7554 O O . SER B 1 224 ? -6.348 23.406 -17.531 1 51.31 224 SER B O 1
ATOM 7556 N N . LEU B 1 225 ? -7.746 24.219 -16.016 1 47.84 225 LEU B N 1
ATOM 7557 C CA . LEU B 1 225 ? -8.75 24.547 -17.031 1 47.84 225 LEU B CA 1
ATOM 7558 C C . LEU B 1 225 ? -8.281 25.703 -17.906 1 47.84 225 LEU B C 1
ATOM 7560 O O . LEU B 1 225 ? -7.898 26.766 -17.391 1 47.84 225 LEU B O 1
ATOM 7564 N N . LYS B 1 226 ? -7.617 25.438 -18.984 1 41.47 226 LYS B N 1
ATOM 7565 C CA . LYS B 1 226 ? -7.344 26.531 -19.906 1 41.47 226 LYS B CA 1
ATOM 7566 C C . LYS B 1 226 ? -8.555 27.453 -20.047 1 41.47 226 LYS B C 1
ATOM 7568 O O . LYS B 1 226 ? -9.688 26.969 -20.188 1 41.47 226 LYS B O 1
ATOM 7573 N N . PRO B 1 227 ? -8.398 28.781 -19.562 1 37.19 227 PRO B N 1
ATOM 7574 C CA . PRO B 1 227 ? -9.469 29.75 -19.75 1 37.19 227 PRO B CA 1
ATOM 7575 C C . PRO B 1 227 ? -10.055 29.75 -21.156 1 37.19 227 PRO B C 1
ATOM 7577 O O . PRO B 1 227 ? -10.859 30.609 -21.5 1 37.19 227 PRO B O 1
ATOM 7580 N N . VAL B 1 228 ? -9.578 29.141 -22.156 1 37.19 228 VAL B N 1
ATOM 7581 C CA . VAL B 1 228 ? -10.234 29.562 -23.391 1 37.19 228 VAL B CA 1
ATOM 7582 C C . VAL B 1 228 ? -11.75 29.531 -23.203 1 37.19 228 VAL B C 1
ATOM 7584 O O . VAL B 1 228 ? -12.289 30.25 -22.359 1 37.19 228 VAL B O 1
ATOM 7587 N N . GLU B 1 229 ? -12.508 29.391 -24.484 1 37.41 229 GLU B N 1
ATOM 7588 C CA . GLU B 1 229 ? -13.961 29.438 -24.672 1 37.41 229 GLU B CA 1
ATOM 7589 C C . GLU B 1 229 ? -14.68 28.578 -23.641 1 37.41 229 GLU B C 1
ATOM 7591 O O . GLU B 1 229 ? -14.227 27.469 -23.312 1 37.41 229 GLU B O 1
ATOM 7596 N N . PRO B 1 230 ? -15.461 29.188 -22.766 1 43.78 230 PRO B N 1
ATOM 7597 C CA . PRO B 1 230 ? -16.297 28.562 -21.75 1 43.78 230 PRO B CA 1
ATOM 7598 C C . PRO B 1 230 ? -16.625 27.094 -22.062 1 43.78 230 PRO B C 1
ATOM 7600 O O . PRO B 1 230 ? -17.297 26.828 -23.062 1 43.78 230 PRO B O 1
ATOM 7603 N N . ASP B 1 231 ? -15.773 26.234 -21.922 1 45.94 231 ASP B N 1
ATOM 7604 C CA . ASP B 1 231 ? -15.953 24.812 -22.203 1 45.94 231 ASP B CA 1
ATOM 7605 C C . ASP B 1 231 ? -17.359 24.359 -21.844 1 45.94 231 ASP B C 1
ATOM 7607 O O . ASP B 1 231 ? -17.875 24.688 -20.766 1 45.94 231 ASP B O 1
ATOM 7611 N N . ALA B 1 232 ? -18.094 24.234 -22.859 1 48.09 232 ALA B N 1
ATOM 7612 C CA . ALA B 1 232 ? -19.484 23.797 -22.781 1 48.09 232 ALA B CA 1
ATOM 7613 C C . ALA B 1 232 ? -19.703 22.844 -21.609 1 48.09 232 ALA B C 1
ATOM 7615 O O . ALA B 1 232 ? -20.734 22.891 -20.938 1 48.09 232 ALA B O 1
ATOM 7616 N N . ALA B 1 233 ? -18.688 22.094 -21.359 1 50.16 233 ALA B N 1
ATOM 7617 C CA . ALA B 1 233 ? -18.844 21.125 -20.266 1 50.16 233 ALA B CA 1
ATOM 7618 C C . ALA B 1 233 ? -18.797 21.828 -18.906 1 50.16 233 ALA B C 1
ATOM 7620 O O . ALA B 1 233 ? -19.609 21.516 -18.016 1 50.16 233 ALA B O 1
ATOM 7621 N N . ILE B 1 234 ? -17.906 22.797 -18.828 1 56.47 234 ILE B N 1
ATOM 7622 C CA . ILE B 1 234 ? -17.812 23.547 -17.578 1 56.47 234 ILE B CA 1
ATOM 7623 C C . ILE B 1 234 ? -19.094 24.359 -17.375 1 56.47 234 ILE B C 1
ATOM 7625 O O . ILE B 1 234 ? -19.609 24.438 -16.25 1 56.47 234 ILE B O 1
ATOM 7629 N N . GLN B 1 235 ? -19.484 24.734 -18.516 1 55.81 235 GLN B N 1
ATOM 7630 C CA . GLN B 1 235 ? -20.719 25.516 -18.422 1 55.81 235 GLN B CA 1
ATOM 7631 C C . GLN B 1 235 ? -21.906 24.609 -18.094 1 55.81 235 GLN B C 1
ATOM 7633 O O . GLN B 1 235 ? -22.797 25 -17.328 1 55.81 235 GLN B O 1
ATOM 7638 N N . ALA B 1 236 ? -21.828 23.484 -18.641 1 54.69 236 ALA B N 1
ATOM 7639 C CA . ALA B 1 236 ? -22.891 22.531 -18.344 1 54.69 236 ALA B CA 1
ATOM 7640 C C . ALA B 1 236 ? -22.859 22.109 -16.875 1 54.69 236 ALA B C 1
ATOM 7642 O O . ALA B 1 236 ? -23.906 22.062 -16.219 1 54.69 236 ALA B O 1
ATOM 7643 N N . VAL B 1 237 ? -21.672 21.953 -16.422 1 59.47 237 VAL B N 1
ATOM 7644 C CA . VAL B 1 237 ? -21.547 21.547 -15.031 1 59.47 237 VAL B CA 1
ATOM 7645 C C . VAL B 1 237 ? -21.969 22.703 -14.125 1 59.47 237 VAL B C 1
ATOM 7647 O O . VAL B 1 237 ? -22.641 22.484 -13.109 1 59.47 237 VAL B O 1
ATOM 7650 N N . ARG B 1 238 ? -21.531 23.812 -14.609 1 59.34 238 ARG B N 1
ATOM 7651 C CA . ARG B 1 238 ? -21.922 24.969 -13.828 1 59.34 238 ARG B CA 1
ATOM 7652 C C . ARG B 1 238 ? -23.422 25.172 -13.859 1 59.34 238 ARG B C 1
ATOM 7654 O O . ARG B 1 238 ? -24.031 25.562 -12.852 1 59.34 238 ARG B O 1
ATOM 7661 N N . ALA B 1 239 ? -23.875 24.969 -15.117 1 54.69 239 ALA B N 1
ATOM 7662 C CA . ALA B 1 239 ? -25.328 25.125 -15.266 1 54.69 239 ALA B CA 1
ATOM 7663 C C . ALA B 1 239 ? -26.078 24.094 -14.422 1 54.69 239 ALA B C 1
ATOM 7665 O O . ALA B 1 239 ? -27.062 24.422 -13.766 1 54.69 239 ALA B O 1
ATOM 7666 N N . PHE B 1 240 ? -25.531 22.906 -14.508 1 55.31 240 PHE B N 1
ATOM 7667 C CA . PHE B 1 240 ? -26.172 21.828 -13.773 1 55.31 240 PHE B CA 1
ATOM 7668 C C . PHE B 1 240 ? -26.031 22.047 -12.273 1 55.31 240 PHE B C 1
ATOM 7670 O O . PHE B 1 240 ? -26.938 21.75 -11.5 1 55.31 240 PHE B O 1
ATOM 7677 N N . SER B 1 241 ? -24.906 22.516 -11.891 1 54.91 241 SER B N 1
ATOM 7678 C CA . SER B 1 241 ? -24.672 22.75 -10.469 1 54.91 241 SER B CA 1
ATOM 7679 C C . SER B 1 241 ? -25.5 23.906 -9.945 1 54.91 241 SER B C 1
ATOM 7681 O O . SER B 1 241 ? -25.781 23.984 -8.742 1 54.91 241 SER B O 1
ATOM 7683 N N . ARG B 1 242 ? -25.781 24.938 -10.906 1 51.94 242 ARG B N 1
ATOM 7684 C CA . ARG B 1 242 ? -26.656 26.062 -10.562 1 51.94 242 ARG B CA 1
ATOM 7685 C C . ARG B 1 242 ? -28.078 25.578 -10.273 1 51.94 242 ARG B C 1
ATOM 7687 O O . ARG B 1 242 ? -28.719 26.047 -9.344 1 51.94 242 ARG B O 1
ATOM 7694 N N . SER B 1 243 ? -28.547 24.953 -11.305 1 45.38 243 SER B N 1
ATOM 7695 C CA . SER B 1 243 ? -29.984 24.688 -11.281 1 45.38 243 SER B CA 1
ATOM 7696 C C . SER B 1 243 ? -30.328 23.562 -10.305 1 45.38 243 SER B C 1
ATOM 7698 O O . SER B 1 243 ? -31.375 23.594 -9.648 1 45.38 243 SER B O 1
ATOM 7700 N N . GLN B 1 244 ? -29.688 22.344 -10.492 1 52.81 244 GLN B N 1
ATOM 7701 C CA . GLN B 1 244 ? -30.297 21.062 -10.141 1 52.81 244 GLN B CA 1
ATOM 7702 C C . GLN B 1 244 ? -29.906 20.641 -8.727 1 52.81 244 GLN B C 1
ATOM 7704 O O . GLN B 1 244 ? -30.453 19.672 -8.188 1 52.81 244 GLN B O 1
ATOM 7709 N N . GLY B 1 245 ? -29.312 21.484 -7.871 1 62.22 245 GLY B N 1
ATOM 7710 C CA . GLY B 1 245 ? -29.141 21.312 -6.438 1 62.22 245 GLY B CA 1
ATOM 7711 C C . GLY B 1 245 ? -28.078 20.297 -6.074 1 62.22 245 GLY B C 1
ATOM 7712 O O . GLY B 1 245 ? -27.281 19.891 -6.922 1 62.22 245 GLY B O 1
ATOM 7713 N N . TRP B 1 246 ? -27.891 19.828 -4.895 1 73.5 246 TRP B N 1
ATOM 7714 C CA . TRP B 1 246 ? -26.922 18.906 -4.312 1 73.5 246 TRP B CA 1
ATOM 7715 C C . TRP B 1 246 ? -27.25 17.469 -4.672 1 73.5 246 TRP B C 1
ATOM 7717 O O . TRP B 1 246 ? -26.359 16.625 -4.789 1 73.5 246 TRP B O 1
ATOM 7727 N N . GLU B 1 247 ? -28.422 17.156 -5.031 1 78.19 247 GLU B N 1
ATOM 7728 C CA . GLU B 1 247 ? -28.844 15.789 -5.289 1 78.19 247 GLU B CA 1
ATOM 7729 C C . GLU B 1 247 ? -28.344 15.297 -6.641 1 78.19 247 GLU B C 1
ATOM 7731 O O . GLU B 1 247 ? -27.875 14.164 -6.758 1 78.19 247 GLU B O 1
ATOM 7736 N N . ASP B 1 248 ? -28.375 16.125 -7.582 1 77.88 248 ASP B N 1
ATOM 7737 C CA . ASP B 1 248 ? -27.922 15.734 -8.914 1 77.88 248 ASP B CA 1
ATOM 7738 C C . ASP B 1 248 ? -26.406 15.617 -8.961 1 77.88 248 ASP B C 1
ATOM 7740 O O . ASP B 1 248 ? -25.859 14.727 -9.617 1 77.88 248 ASP B O 1
ATOM 7744 N N . MET B 1 249 ? -25.828 16.5 -8.289 1 81.06 249 MET B N 1
ATOM 7745 C CA . MET B 1 249 ? -24.359 16.406 -8.258 1 81.06 249 MET B CA 1
ATOM 7746 C C . MET B 1 249 ? -23.906 15.156 -7.523 1 81.06 249 MET B C 1
ATOM 7748 O O . MET B 1 249 ? -22.938 14.516 -7.918 1 81.06 249 MET B O 1
ATOM 7752 N N . CYS B 1 250 ? -24.625 14.797 -6.512 1 82.62 250 CYS B N 1
ATOM 7753 C CA . CYS B 1 250 ? -24.297 13.586 -5.777 1 82.62 250 CYS B CA 1
ATOM 7754 C C . CYS B 1 250 ? -24.5 12.352 -6.652 1 82.62 250 CYS B C 1
ATOM 7756 O O . CYS B 1 250 ? -23.703 11.414 -6.59 1 82.62 250 CYS B O 1
ATOM 7758 N N . LYS B 1 251 ? -25.469 12.445 -7.438 1 82.94 251 LYS B N 1
ATOM 7759 C CA . LYS B 1 251 ? -25.734 11.328 -8.344 1 82.94 251 LYS B CA 1
ATOM 7760 C C . LYS B 1 251 ? -24.625 11.188 -9.375 1 82.94 251 LYS B C 1
ATOM 7762 O O . LYS B 1 251 ? -24.156 10.078 -9.656 1 82.94 251 LYS B O 1
ATOM 7767 N N . VAL B 1 252 ? -24.219 12.219 -9.906 1 84.5 252 VAL B N 1
ATOM 7768 C CA . VAL B 1 252 ? -23.172 12.203 -10.914 1 84.5 252 VAL B CA 1
ATOM 7769 C C . VAL B 1 252 ? -21.859 11.711 -10.289 1 84.5 252 VAL B C 1
ATOM 7771 O O . VAL B 1 252 ? -21.156 10.891 -10.875 1 84.5 252 VAL B O 1
ATOM 7774 N N . VAL B 1 253 ? -21.641 12.195 -9.141 1 87.75 253 VAL B N 1
ATOM 7775 C CA . VAL B 1 253 ? -20.406 11.828 -8.453 1 87.75 253 VAL B CA 1
ATOM 7776 C C . VAL B 1 253 ? -20.422 10.336 -8.133 1 87.75 253 VAL B C 1
ATOM 7778 O O . VAL B 1 253 ? -19.406 9.648 -8.273 1 87.75 253 VAL B O 1
ATOM 7781 N N . GLU B 1 254 ? -21.531 9.82 -7.734 1 86.75 254 GLU B N 1
ATOM 7782 C CA . GLU B 1 254 ? -21.641 8.398 -7.434 1 86.75 254 GLU B CA 1
ATOM 7783 C C . GLU B 1 254 ? -21.453 7.551 -8.688 1 86.75 254 GLU B C 1
ATOM 7785 O O . GLU B 1 254 ? -20.844 6.48 -8.633 1 86.75 254 GLU B O 1
ATOM 7790 N N . MET B 1 255 ? -21.938 8.086 -9.734 1 87.75 255 MET B N 1
ATOM 7791 C CA . MET B 1 255 ? -21.75 7.367 -10.992 1 87.75 255 MET B CA 1
ATOM 7792 C C . MET B 1 255 ? -20.297 7.457 -11.461 1 87.75 255 MET B C 1
ATOM 7794 O O . MET B 1 255 ? -19.766 6.5 -12.031 1 87.75 255 MET B O 1
ATOM 7798 N N . GLU B 1 256 ? -19.703 8.547 -11.227 1 90.31 256 GLU B N 1
ATOM 7799 C CA . GLU B 1 256 ? -18.297 8.688 -11.562 1 90.31 256 GLU B CA 1
ATOM 7800 C C . GLU B 1 256 ? -17.438 7.723 -10.758 1 90.31 256 GLU B C 1
ATOM 7802 O O . GLU B 1 256 ? -16.484 7.133 -11.281 1 90.31 256 GLU B O 1
ATOM 7807 N N . LEU B 1 257 ? -17.797 7.598 -9.578 1 90.5 257 LEU B N 1
ATOM 7808 C CA . LEU B 1 257 ? -17.031 6.684 -8.727 1 90.5 257 LEU B CA 1
ATOM 7809 C C . LEU B 1 257 ? -17.234 5.238 -9.18 1 90.5 257 LEU B C 1
ATOM 7811 O O . LEU B 1 257 ? -16.312 4.426 -9.086 1 90.5 257 LEU B O 1
ATOM 7815 N N . SER B 1 258 ? -18.359 4.969 -9.656 1 89.06 258 SER B N 1
ATOM 7816 C CA . SER B 1 258 ? -18.594 3.639 -10.211 1 89.06 258 SER B CA 1
ATOM 7817 C C . SER B 1 258 ? -17.766 3.406 -11.461 1 89.06 258 SER B C 1
ATOM 7819 O O . SER B 1 258 ? -17.266 2.303 -11.688 1 89.06 258 SER B O 1
ATOM 7821 N N . LEU B 1 259 ? -17.656 4.398 -12.203 1 90.88 259 LEU B N 1
ATOM 7822 C CA . LEU B 1 259 ? -16.828 4.297 -13.406 1 90.88 259 LEU B CA 1
ATOM 7823 C C . LEU B 1 259 ? -15.352 4.191 -13.047 1 90.88 259 LEU B C 1
ATOM 7825 O O . LEU B 1 259 ? -14.602 3.475 -13.711 1 90.88 259 LEU B O 1
ATOM 7829 N N . MET B 1 260 ? -14.984 4.902 -12.047 1 92.44 260 MET B N 1
ATOM 7830 C CA . MET B 1 260 ? -13.602 4.801 -11.594 1 92.44 260 MET B CA 1
ATOM 7831 C C . MET B 1 260 ? -13.305 3.4 -11.062 1 92.44 260 MET B C 1
ATOM 7833 O O . MET B 1 260 ? -12.195 2.891 -11.227 1 92.44 260 MET B O 1
ATOM 7837 N N . TYR B 1 261 ? -14.281 2.793 -10.422 1 91.5 261 TYR B N 1
ATOM 7838 C CA . TYR B 1 261 ? -14.164 1.399 -10.008 1 91.5 261 TYR B CA 1
ATOM 7839 C C . TYR B 1 261 ? -13.922 0.493 -11.211 1 91.5 261 TYR B C 1
ATOM 7841 O O . TYR B 1 261 ? -13.078 -0.406 -11.164 1 91.5 261 TYR B O 1
ATOM 7849 N N . ASP B 1 262 ? -14.578 0.804 -12.258 1 91.81 262 ASP B N 1
ATOM 7850 C CA . ASP B 1 262 ? -14.422 -0.006 -13.461 1 91.81 262 ASP B CA 1
ATOM 7851 C C . ASP B 1 262 ? -13.016 0.134 -14.031 1 91.81 262 ASP B C 1
ATOM 7853 O O . ASP B 1 262 ? -12.445 -0.838 -14.531 1 91.81 262 ASP B O 1
ATOM 7857 N N . VAL B 1 263 ? -12.562 1.23 -13.953 1 93.44 263 VAL B N 1
ATOM 7858 C CA . VAL B 1 263 ? -11.234 1.482 -14.516 1 93.44 263 VAL B CA 1
ATOM 7859 C C . VAL B 1 263 ? -10.18 0.761 -13.688 1 93.44 263 VAL B C 1
ATOM 7861 O O . VAL B 1 263 ? -9.242 0.18 -14.242 1 93.44 263 VAL B O 1
ATOM 7864 N N . MET B 1 264 ? -10.352 0.697 -12.422 1 93.75 264 MET B N 1
ATOM 7865 C CA . MET B 1 264 ? -9.289 0.199 -11.547 1 93.75 264 MET B CA 1
ATOM 7866 C C . MET B 1 264 ? -9.469 -1.291 -11.273 1 93.75 264 MET B C 1
ATOM 7868 O O . MET B 1 264 ? -8.484 -2.012 -11.086 1 93.75 264 MET B O 1
ATOM 7872 N N . TYR B 1 265 ? -10.727 -1.819 -11.242 1 93.25 265 TYR B N 1
ATOM 7873 C CA . TYR B 1 265 ? -10.906 -3.156 -10.688 1 93.25 265 TYR B CA 1
ATOM 7874 C C . TYR B 1 265 ? -11.617 -4.066 -11.68 1 93.25 265 TYR B C 1
ATOM 7876 O O . TYR B 1 265 ? -11.914 -5.223 -11.367 1 93.25 265 TYR B O 1
ATOM 7884 N N . THR B 1 266 ? -11.938 -3.551 -12.766 1 93.56 266 THR B N 1
ATOM 7885 C CA . THR B 1 266 ? -12.508 -4.379 -13.82 1 93.56 266 THR B CA 1
ATOM 7886 C C . THR B 1 266 ? -11.758 -4.18 -15.133 1 93.56 266 THR B C 1
ATOM 7888 O O . THR B 1 266 ? -10.82 -3.381 -15.203 1 93.56 266 THR B O 1
ATOM 7891 N N . LYS B 1 267 ? -12.164 -4.945 -16.156 1 93.94 267 LYS B N 1
ATOM 7892 C CA . LYS B 1 267 ? -11.516 -4.852 -17.469 1 93.94 267 LYS B CA 1
ATOM 7893 C C . LYS B 1 267 ? -12.273 -3.893 -18.375 1 93.94 267 LYS B C 1
ATOM 7895 O O . LYS B 1 267 ? -12 -3.832 -19.578 1 93.94 267 LYS B O 1
ATOM 7900 N N . ALA B 1 268 ? -13.133 -3.135 -17.906 1 90.25 268 ALA B N 1
ATOM 7901 C CA . ALA B 1 268 ? -14.031 -2.326 -18.734 1 90.25 268 ALA B CA 1
ATOM 7902 C C . ALA B 1 268 ? -13.25 -1.257 -19.484 1 90.25 268 ALA B C 1
ATOM 7904 O O . ALA B 1 268 ? -13.547 -0.983 -20.656 1 90.25 268 ALA B O 1
ATOM 7905 N N . ALA B 1 269 ? -12.289 -0.716 -18.891 1 88.38 269 ALA B N 1
ATOM 7906 C CA . ALA B 1 269 ? -11.547 0.363 -19.531 1 88.38 269 ALA B CA 1
ATOM 7907 C C . ALA B 1 269 ? -10.805 -0.143 -20.766 1 88.38 269 ALA B C 1
ATOM 7909 O O . ALA B 1 269 ? -10.656 0.587 -21.75 1 88.38 269 ALA B O 1
ATOM 7910 N N . VAL B 1 270 ? -10.383 -1.367 -20.703 1 91.69 270 VAL B N 1
ATOM 7911 C CA . VAL B 1 270 ? -9.641 -1.95 -21.812 1 91.69 270 VAL B CA 1
ATOM 7912 C C . VAL B 1 270 ? -10.609 -2.686 -22.734 1 91.69 270 VAL B C 1
ATOM 7914 O O . VAL B 1 270 ? -10.391 -2.74 -23.953 1 91.69 270 VAL B O 1
ATOM 7917 N N . GLY B 1 271 ? -11.617 -3.178 -22.203 1 91.5 271 GLY B N 1
ATOM 7918 C CA . GLY B 1 271 ? -12.586 -3.936 -22.969 1 91.5 271 GLY B CA 1
ATOM 7919 C C . GLY B 1 271 ? -13.375 -3.08 -23.938 1 91.5 271 GLY B C 1
ATOM 7920 O O . GLY B 1 271 ? -13.82 -3.562 -24.984 1 91.5 271 GLY B O 1
ATOM 7921 N N . HIS B 1 272 ? -13.461 -1.825 -23.594 1 90.38 272 HIS B N 1
ATOM 7922 C CA . HIS B 1 272 ? -14.258 -0.961 -24.453 1 90.38 272 HIS B CA 1
ATOM 7923 C C . HIS B 1 272 ? -13.359 -0.085 -25.328 1 90.38 272 HIS B C 1
ATOM 7925 O O . HIS B 1 272 ? -13.586 1.122 -25.438 1 90.38 272 HIS B O 1
ATOM 7931 N N . THR B 1 273 ? -12.414 -0.61 -25.781 1 90.62 273 THR B N 1
ATOM 7932 C CA . THR B 1 273 ? -11.547 -0.056 -26.812 1 90.62 273 THR B CA 1
ATOM 7933 C C . THR B 1 273 ? -11.664 -0.859 -28.109 1 90.62 273 THR B C 1
ATOM 7935 O O . THR B 1 273 ? -12.352 -1.883 -28.141 1 90.62 273 THR B O 1
ATOM 7938 N N . TRP B 1 274 ? -11.07 -0.476 -29.141 1 89.5 274 TRP B N 1
ATOM 7939 C CA . TRP B 1 274 ? -11.18 -1.145 -30.438 1 89.5 274 TRP B CA 1
ATOM 7940 C C . TRP B 1 274 ? -10.672 -2.58 -30.344 1 89.5 274 TRP B C 1
ATOM 7942 O O . TRP B 1 274 ? -11.375 -3.518 -30.734 1 89.5 274 TRP B O 1
ATOM 7952 N N . PRO B 1 275 ? -9.508 -2.746 -29.734 1 92.81 275 PRO B N 1
ATOM 7953 C CA . PRO B 1 275 ? -9.07 -4.137 -29.609 1 92.81 275 PRO B CA 1
ATOM 7954 C C . PRO B 1 275 ? -9.961 -4.949 -28.672 1 92.81 275 PRO B C 1
ATOM 7956 O O . PRO B 1 275 ? -10.172 -6.141 -28.891 1 92.81 275 PRO B O 1
ATOM 7959 N N . GLY B 1 276 ? -10.469 -4.273 -27.734 1 93.5 276 GLY B N 1
ATOM 7960 C CA . GLY B 1 276 ? -11.367 -4.957 -26.828 1 93.5 276 GLY B CA 1
ATOM 7961 C C . GLY B 1 276 ? -12.648 -5.426 -27.484 1 93.5 276 GLY B C 1
ATOM 7962 O O . GLY B 1 276 ? -13.102 -6.547 -27.25 1 93.5 276 GLY B O 1
ATOM 7963 N N . TYR B 1 277 ? -13.148 -4.668 -28.344 1 91.62 277 TYR B N 1
ATOM 7964 C CA . TYR B 1 277 ? -14.352 -5.047 -29.062 1 91.62 277 TYR B CA 1
ATOM 7965 C C . TYR B 1 277 ? -14.062 -6.156 -30.078 1 91.62 277 TYR B C 1
ATOM 7967 O O . TYR B 1 277 ? -14.883 -7.047 -30.281 1 91.62 277 TYR B O 1
ATOM 7975 N N . CYS B 1 278 ? -12.898 -6.094 -30.641 1 93.81 278 CYS B N 1
ATOM 7976 C CA . CYS B 1 278 ? -12.508 -7.148 -31.562 1 93.81 278 CYS B CA 1
ATOM 7977 C C . CYS B 1 278 ? -12.438 -8.5 -30.859 1 93.81 278 CYS B C 1
ATOM 7979 O O . CYS B 1 278 ? -12.914 -9.508 -31.391 1 93.81 278 CYS B O 1
ATOM 7981 N N . ILE B 1 279 ? -11.938 -8.516 -29.703 1 95.69 279 ILE B N 1
ATOM 7982 C CA . ILE B 1 279 ? -11.82 -9.75 -28.938 1 95.69 279 ILE B CA 1
ATOM 7983 C C . ILE B 1 279 ? -13.203 -10.242 -28.531 1 95.69 279 ILE B C 1
ATOM 7985 O O . ILE B 1 279 ? -13.492 -11.438 -28.594 1 95.69 279 ILE B O 1
ATOM 7989 N N . ARG B 1 280 ? -14.062 -9.336 -28.188 1 94.75 280 ARG B N 1
ATOM 7990 C CA . ARG B 1 280 ? -15.391 -9.719 -27.734 1 94.75 280 ARG B CA 1
ATOM 7991 C C . ARG B 1 280 ? -16.25 -10.227 -28.891 1 94.75 280 ARG B C 1
ATOM 7993 O O . ARG B 1 280 ? -17.125 -11.07 -28.703 1 94.75 280 ARG B O 1
ATOM 8000 N N . LEU B 1 281 ? -15.977 -9.758 -30.047 1 94.31 281 LEU B N 1
ATOM 8001 C CA . LEU B 1 281 ? -16.703 -10.234 -31.219 1 94.31 281 LEU B CA 1
ATOM 8002 C C . LEU B 1 281 ? -16.156 -11.578 -31.688 1 94.31 281 LEU B C 1
ATOM 8004 O O . LEU B 1 281 ? -16.922 -12.477 -32.062 1 94.31 281 LEU B O 1
ATOM 8008 N N . ALA B 1 282 ? -14.867 -11.68 -31.609 1 96.5 282 ALA B N 1
ATOM 8009 C CA . ALA B 1 282 ? -14.211 -12.891 -32.062 1 96.5 282 ALA B CA 1
ATOM 8010 C C . ALA B 1 282 ? -14.398 -14.039 -31.094 1 96.5 282 ALA B C 1
ATOM 8012 O O . ALA B 1 282 ? -14.445 -15.211 -31.484 1 96.5 282 ALA B O 1
ATOM 8013 N N . SER B 1 283 ? -14.594 -13.766 -29.828 1 96.75 283 SER B N 1
ATOM 8014 C CA . SER B 1 283 ? -14.586 -14.781 -28.781 1 96.75 283 SER B CA 1
ATOM 8015 C C . SER B 1 283 ? -15.758 -15.742 -28.953 1 96.75 283 SER B C 1
ATOM 8017 O O . SER B 1 283 ? -15.57 -16.953 -29.047 1 96.75 283 SER B O 1
ATOM 8019 N N . PRO B 1 284 ? -17.031 -15.25 -29.125 1 97.38 284 PRO B N 1
ATOM 8020 C CA . PRO B 1 284 ? -18.125 -16.203 -29.297 1 97.38 284 PRO B CA 1
ATOM 8021 C C . PRO B 1 284 ? -18.062 -16.938 -30.641 1 97.38 284 PRO B C 1
ATOM 8023 O O . PRO B 1 284 ? -18.469 -18.094 -30.734 1 97.38 284 PRO B O 1
ATOM 8026 N N . LEU B 1 285 ? -17.531 -16.328 -31.656 1 97.62 285 LEU B N 1
ATOM 8027 C CA . LEU B 1 285 ? -17.422 -16.969 -32.969 1 97.62 285 LEU B CA 1
ATOM 8028 C C . LEU B 1 285 ? -16.406 -18.094 -32.938 1 97.62 285 LEU B C 1
ATOM 8030 O O . LEU B 1 285 ? -16.672 -19.188 -33.469 1 97.62 285 LEU B O 1
ATOM 8034 N N . PHE B 1 286 ? -15.266 -17.844 -32.344 1 98 286 PHE B N 1
ATOM 8035 C CA . PHE B 1 286 ? -14.219 -18.859 -32.25 1 98 286 PHE B CA 1
ATOM 8036 C C . PHE B 1 286 ? -14.656 -20.016 -31.359 1 98 286 PHE B C 1
ATOM 8038 O O . PHE B 1 286 ? -14.414 -21.188 -31.688 1 98 286 PHE B O 1
ATOM 8045 N N . THR B 1 287 ? -15.32 -19.703 -30.25 1 97.94 287 THR B N 1
ATOM 8046 C CA . THR B 1 287 ? -15.766 -20.75 -29.344 1 97.94 287 THR B CA 1
ATOM 8047 C C . THR B 1 287 ? -16.875 -21.578 -30 1 97.94 287 THR B C 1
ATOM 8049 O O . THR B 1 287 ? -16.906 -22.812 -29.828 1 97.94 287 THR B O 1
ATOM 8052 N N . ALA B 1 288 ? -17.75 -20.953 -30.734 1 97.75 288 ALA B N 1
ATOM 8053 C CA . ALA B 1 288 ? -18.797 -21.672 -31.438 1 97.75 288 ALA B CA 1
ATOM 8054 C C . ALA B 1 288 ? -18.219 -22.578 -32.531 1 97.75 288 ALA B C 1
ATOM 8056 O O . ALA B 1 288 ? -18.641 -23.734 -32.688 1 97.75 288 ALA B O 1
ATOM 8057 N N . ALA B 1 289 ? -17.312 -22.047 -33.219 1 97.75 289 ALA B N 1
ATOM 8058 C CA . ALA B 1 289 ? -16.641 -22.844 -34.25 1 97.75 289 ALA B CA 1
ATOM 8059 C C . ALA B 1 289 ? -15.93 -24.047 -33.625 1 97.75 289 ALA B C 1
ATOM 8061 O O . ALA B 1 289 ? -15.984 -25.156 -34.188 1 97.75 289 ALA B O 1
ATOM 8062 N N . ALA B 1 290 ? -15.266 -23.828 -32.5 1 97.25 290 ALA B N 1
ATOM 8063 C CA . ALA B 1 290 ? -14.562 -24.922 -31.828 1 97.25 290 ALA B CA 1
ATOM 8064 C C . ALA B 1 290 ? -15.547 -25.969 -31.312 1 97.25 290 ALA B C 1
ATOM 8066 O O . ALA B 1 290 ? -15.273 -27.156 -31.359 1 97.25 290 ALA B O 1
ATOM 8067 N N . LEU B 1 291 ? -16.688 -25.516 -30.812 1 97.06 291 LEU B N 1
ATOM 8068 C CA . LEU B 1 291 ? -17.703 -26.438 -30.328 1 97.06 291 LEU B CA 1
ATOM 8069 C C . LEU B 1 291 ? -18.266 -27.281 -31.484 1 97.06 291 LEU B C 1
ATOM 8071 O O . LEU B 1 291 ? -18.453 -28.484 -31.328 1 97.06 291 LEU B O 1
ATOM 8075 N N . LEU B 1 292 ? -18.469 -26.703 -32.656 1 96.62 292 LEU B N 1
ATOM 8076 C CA . LEU B 1 292 ? -18.984 -27.422 -33.812 1 96.62 292 LEU B CA 1
ATOM 8077 C C . LEU B 1 292 ? -17.969 -28.422 -34.344 1 96.62 292 LEU B C 1
ATOM 8079 O O . LEU B 1 292 ? -18.312 -29.547 -34.719 1 96.62 292 LEU B O 1
ATOM 8083 N N . LEU B 1 293 ? -16.734 -27.984 -34.344 1 95.62 293 LEU B N 1
ATOM 8084 C CA . LEU B 1 293 ? -15.664 -28.875 -34.812 1 95.62 293 LEU B CA 1
ATOM 8085 C C . LEU B 1 293 ? -15.516 -30.062 -33.875 1 95.62 293 LEU B C 1
ATOM 8087 O O . LEU B 1 293 ? -15.32 -31.203 -34.312 1 95.62 293 LEU B O 1
ATOM 8091 N N . PHE B 1 294 ? -15.625 -29.844 -32.531 1 93.94 294 PHE B N 1
ATOM 8092 C CA . PHE B 1 294 ? -15.523 -30.922 -31.562 1 93.94 294 PHE B CA 1
ATOM 8093 C C . PHE B 1 294 ? -16.734 -31.828 -31.625 1 93.94 294 PHE B C 1
ATOM 8095 O O . PHE B 1 294 ? -16.609 -33.031 -31.453 1 93.94 294 PHE B O 1
ATOM 8102 N N . TRP B 1 295 ? -17.859 -31.203 -31.906 1 93.06 295 TRP B N 1
ATOM 8103 C CA . TRP B 1 295 ? -19.094 -31.984 -32.031 1 93.06 295 TRP B CA 1
ATOM 8104 C C . TRP B 1 295 ? -19.016 -32.938 -33.219 1 93.06 295 TRP B C 1
ATOM 8106 O O . TRP B 1 295 ? -19.484 -34.062 -33.156 1 93.06 295 TRP B O 1
ATOM 8116 N N . SER B 1 296 ? -18.297 -32.562 -34.281 1 90.81 296 SER B N 1
ATOM 8117 C CA . SER B 1 296 ? -18.219 -33.344 -35.5 1 90.81 296 SER B CA 1
ATOM 8118 C C . SER B 1 296 ? -17.078 -34.344 -35.438 1 90.81 296 SER B C 1
ATOM 8120 O O . SER B 1 296 ? -17.016 -35.25 -36.25 1 90.81 296 SER B O 1
ATOM 8122 N N . ASP B 1 297 ? -16.266 -34.156 -34.469 1 87.25 297 ASP B N 1
ATOM 8123 C CA . ASP B 1 297 ? -15.094 -35.031 -34.375 1 87.25 297 ASP B CA 1
ATOM 8124 C C . ASP B 1 297 ? -15.477 -36.406 -33.812 1 87.25 297 ASP B C 1
ATOM 8126 O O . ASP B 1 297 ? -16.438 -36.5 -33.062 1 87.25 297 ASP B O 1
ATOM 8130 N N . ASN B 1 298 ? -14.727 -37.406 -34.281 1 80.56 298 ASN B N 1
ATOM 8131 C CA . ASN B 1 298 ? -14.938 -38.781 -33.812 1 80.56 298 ASN B CA 1
ATOM 8132 C C . ASN B 1 298 ? -14.43 -38.938 -32.375 1 80.56 298 ASN B C 1
ATOM 8134 O O . ASN B 1 298 ? -13.289 -38.594 -32.062 1 80.56 298 ASN B O 1
ATOM 8138 N N . LYS B 1 299 ? -15.289 -39.375 -31.5 1 82.88 299 LYS B N 1
ATOM 8139 C CA . LYS B 1 299 ? -14.961 -39.531 -30.094 1 82.88 299 LYS B CA 1
ATOM 8140 C C . LYS B 1 299 ? -14.602 -40.969 -29.75 1 82.88 299 LYS B C 1
ATOM 8142 O O . LYS B 1 299 ? -14.562 -41.344 -28.578 1 82.88 299 LYS B O 1
ATOM 8147 N N . ASP B 1 300 ? -14.234 -41.656 -30.797 1 78.06 300 ASP B N 1
ATOM 8148 C CA . ASP B 1 300 ? -13.922 -43.062 -30.547 1 78.06 300 ASP B CA 1
ATOM 8149 C C . ASP B 1 300 ? -12.586 -43.219 -29.812 1 78.06 300 ASP B C 1
ATOM 8151 O O . ASP B 1 300 ? -11.586 -42.594 -30.219 1 78.06 300 ASP B O 1
ATOM 8155 N N . GLY B 1 301 ? -12.469 -43.781 -28.672 1 76.94 301 GLY B N 1
ATOM 8156 C CA . GLY B 1 301 ? -11.25 -44.062 -27.922 1 76.94 301 GLY B CA 1
ATOM 8157 C C . GLY B 1 301 ? -11 -43.062 -26.797 1 76.94 301 GLY B C 1
ATOM 8158 O O . GLY B 1 301 ? -10.055 -43.219 -26.031 1 76.94 301 GLY B O 1
ATOM 8159 N N . GLN B 1 302 ? -11.961 -42.094 -26.766 1 83.62 302 GLN B N 1
ATOM 8160 C CA . GLN B 1 302 ? -11.789 -41.094 -25.703 1 83.62 302 GLN B CA 1
ATOM 8161 C C . GLN B 1 302 ? -12.617 -41.469 -24.484 1 83.62 302 GLN B C 1
ATOM 8163 O O . GLN B 1 302 ? -13.633 -42.156 -24.594 1 83.62 302 GLN B O 1
ATOM 8168 N N . SER B 1 303 ? -12.07 -41.188 -23.375 1 87.12 303 SER B N 1
ATOM 8169 C CA . SER B 1 303 ? -12.805 -41.406 -22.125 1 87.12 303 SER B CA 1
ATOM 8170 C C . SER B 1 303 ? -14.055 -40.531 -22.062 1 87.12 303 SER B C 1
ATOM 8172 O O . SER B 1 303 ? -14.023 -39.375 -22.438 1 87.12 303 SER B O 1
ATOM 8174 N N . SER B 1 304 ? -15.156 -41.094 -21.625 1 88.5 304 SER B N 1
ATOM 8175 C CA . SER B 1 304 ? -16.422 -40.375 -21.547 1 88.5 304 SER B CA 1
ATOM 8176 C C . SER B 1 304 ? -16.312 -39.188 -20.594 1 88.5 304 SER B C 1
ATOM 8178 O O . SER B 1 304 ? -16.906 -38.125 -20.828 1 88.5 304 SER B O 1
ATOM 8180 N N . ALA B 1 305 ? -15.602 -39.344 -19.469 1 89 305 ALA B N 1
ATOM 8181 C CA . ALA B 1 305 ? -15.43 -38.281 -18.516 1 89 305 ALA B CA 1
ATOM 8182 C C . ALA B 1 305 ? -14.719 -37.062 -19.156 1 89 305 ALA B C 1
ATOM 8184 O O . ALA B 1 305 ? -15.102 -35.938 -18.938 1 89 305 ALA B O 1
ATOM 8185 N N . ASP B 1 306 ? -13.695 -37.344 -19.984 1 91.75 306 ASP B N 1
ATOM 8186 C CA . ASP B 1 306 ? -12.938 -36.25 -20.625 1 91.75 306 ASP B CA 1
ATOM 8187 C C . ASP B 1 306 ? -13.781 -35.562 -21.688 1 91.75 306 ASP B C 1
ATOM 8189 O O . ASP B 1 306 ? -13.656 -34.344 -21.875 1 91.75 306 ASP B O 1
ATOM 8193 N N . VAL B 1 307 ? -14.656 -36.312 -22.312 1 93.44 307 VAL B N 1
ATOM 8194 C CA . VAL B 1 307 ? -15.547 -35.719 -23.312 1 93.44 307 VAL B CA 1
ATOM 8195 C C . VAL B 1 307 ? -16.547 -34.781 -22.625 1 93.44 307 VAL B C 1
ATOM 8197 O O . VAL B 1 307 ? -16.812 -33.688 -23.109 1 93.44 307 VAL B O 1
ATOM 8200 N N . ILE B 1 308 ? -17.016 -35.219 -21.453 1 93.69 308 ILE B N 1
ATOM 8201 C CA . ILE B 1 308 ? -17.969 -34.406 -20.719 1 93.69 308 ILE B CA 1
ATOM 8202 C C . ILE B 1 308 ? -17.297 -33.125 -20.219 1 93.69 308 ILE B C 1
ATOM 8204 O O . ILE B 1 308 ? -17.891 -32.031 -20.281 1 93.69 308 ILE B O 1
ATOM 8208 N N . VAL B 1 309 ? -16.094 -33.25 -19.734 1 94.19 309 VAL B N 1
ATOM 8209 C CA . VAL B 1 309 ? -15.367 -32.062 -19.25 1 94.19 309 VAL B CA 1
ATOM 8210 C C . VAL B 1 309 ? -15.125 -31.094 -20.406 1 94.19 309 VAL B C 1
ATOM 8212 O O . VAL B 1 309 ? -15.273 -29.891 -20.234 1 94.19 309 VAL B O 1
ATOM 8215 N N . THR B 1 310 ? -14.789 -31.625 -21.562 1 94.88 310 THR B N 1
ATOM 8216 C CA . THR B 1 310 ? -14.516 -30.766 -22.703 1 94.88 310 THR B CA 1
ATOM 8217 C C . THR B 1 310 ? -15.781 -30.047 -23.156 1 94.88 310 THR B C 1
ATOM 8219 O O . THR B 1 310 ? -15.75 -28.859 -23.453 1 94.88 310 THR B O 1
ATOM 8222 N N . TYR B 1 311 ? -16.875 -30.766 -23.156 1 95.88 311 TYR B N 1
ATOM 8223 C CA . TYR B 1 311 ? -18.141 -30.125 -23.516 1 95.88 311 TYR B CA 1
ATOM 8224 C C . TYR B 1 311 ? -18.516 -29.047 -22.5 1 95.88 311 TYR B C 1
ATOM 8226 O O . TYR B 1 311 ? -19.016 -27.984 -22.859 1 95.88 311 TYR B O 1
ATOM 8234 N N . SER B 1 312 ? -18.312 -29.328 -21.219 1 96.38 312 SER B N 1
ATOM 8235 C CA . SER B 1 312 ? -18.609 -28.344 -20.188 1 96.38 312 SER B CA 1
ATOM 8236 C C . SER B 1 312 ? -17.781 -27.078 -20.359 1 96.38 312 SER B C 1
ATOM 8238 O O . SER B 1 312 ? -18.297 -25.969 -20.219 1 96.38 312 SER B O 1
ATOM 8240 N N . LEU B 1 313 ? -16.531 -27.266 -20.656 1 97.19 313 LEU B N 1
ATOM 8241 C CA . LEU B 1 313 ? -15.648 -26.109 -20.844 1 97.19 313 LEU B CA 1
ATOM 8242 C C . LEU B 1 313 ? -16.078 -25.281 -22.047 1 97.19 313 LEU B C 1
ATOM 8244 O O . LEU B 1 313 ? -16.172 -24.047 -21.953 1 97.19 313 LEU B O 1
ATOM 8248 N N . LEU B 1 314 ? -16.406 -25.953 -23.109 1 97.5 314 LEU B N 1
ATOM 8249 C CA . LEU B 1 314 ? -16.781 -25.266 -24.344 1 97.5 314 LEU B CA 1
ATOM 8250 C C . LEU B 1 314 ? -18.141 -24.594 -24.188 1 97.5 314 LEU B C 1
ATOM 8252 O O . LEU B 1 314 ? -18.297 -23.422 -24.578 1 97.5 314 LEU B O 1
ATOM 8256 N N . ILE B 1 315 ? -19.078 -25.188 -23.578 1 97.19 315 ILE B N 1
ATOM 8257 C CA . ILE B 1 315 ? -20.438 -24.656 -23.453 1 97.19 315 ILE B CA 1
ATOM 8258 C C . ILE B 1 315 ? -20.438 -23.469 -22.484 1 97.19 315 ILE B C 1
ATOM 8260 O O . ILE B 1 315 ? -21 -22.422 -22.766 1 97.19 315 ILE B O 1
ATOM 8264 N N . VAL B 1 316 ? -19.812 -23.656 -21.344 1 96.81 316 VAL B N 1
ATOM 8265 C CA . VAL B 1 316 ? -19.781 -22.578 -20.359 1 96.81 316 VAL B CA 1
ATOM 8266 C C . VAL B 1 316 ? -19.047 -21.359 -20.938 1 96.81 316 VAL B C 1
ATOM 8268 O O . VAL B 1 316 ? -19.5 -20.234 -20.766 1 96.81 316 VAL B O 1
ATOM 8271 N N . THR B 1 317 ? -17.922 -21.625 -21.578 1 96.88 317 THR B N 1
ATOM 8272 C CA . THR B 1 317 ? -17.188 -20.516 -22.172 1 96.88 317 THR B CA 1
ATOM 8273 C C . THR B 1 317 ? -18.031 -19.812 -23.234 1 96.88 317 THR B C 1
ATOM 8275 O O . THR B 1 317 ? -18.031 -18.578 -23.312 1 96.88 317 THR B O 1
ATOM 8278 N N . LEU B 1 318 ? -18.781 -20.547 -24.016 1 97.44 318 LEU B N 1
ATOM 8279 C CA . LEU B 1 318 ? -19.641 -19.953 -25.047 1 97.44 318 LEU B CA 1
ATOM 8280 C C . LEU B 1 318 ? -20.734 -19.094 -24.406 1 97.44 318 LEU B C 1
ATOM 8282 O O . LEU B 1 318 ? -20.984 -17.969 -24.844 1 97.44 318 LEU B O 1
ATOM 8286 N N . VAL B 1 319 ? -21.312 -19.578 -23.391 1 96.69 319 VAL B N 1
ATOM 8287 C CA . VAL B 1 319 ? -22.391 -18.844 -22.719 1 96.69 319 VAL B CA 1
ATOM 8288 C C . VAL B 1 319 ? -21.828 -17.562 -22.094 1 96.69 319 VAL B C 1
ATOM 8290 O O . VAL B 1 319 ? -22.453 -16.5 -22.188 1 96.69 319 VAL B O 1
ATOM 8293 N N . LEU B 1 320 ? -20.719 -17.703 -21.531 1 95.31 320 LEU B N 1
ATOM 8294 C CA . LEU B 1 320 ? -20.094 -16.531 -20.906 1 95.31 320 LEU B CA 1
ATOM 8295 C C . LEU B 1 320 ? -19.703 -15.516 -21.969 1 95.31 320 LEU B C 1
ATOM 8297 O O . LEU B 1 320 ? -19.922 -14.312 -21.797 1 95.31 320 LEU B O 1
ATOM 8301 N N . ASP B 1 321 ? -19.172 -15.977 -23.062 1 95.81 321 ASP B N 1
ATOM 8302 C CA . ASP B 1 321 ? -18.734 -15.086 -24.125 1 95.81 321 ASP B CA 1
ATOM 8303 C C . ASP B 1 321 ? -19.922 -14.367 -24.766 1 95.81 321 ASP B C 1
ATOM 8305 O O . ASP B 1 321 ? -19.859 -13.164 -25.047 1 95.81 321 ASP B O 1
ATOM 8309 N N . VAL B 1 322 ? -20.922 -15.008 -24.938 1 95.31 322 VAL B N 1
ATOM 8310 C CA . VAL B 1 322 ? -22.109 -14.383 -25.5 1 95.31 322 VAL B CA 1
ATOM 8311 C C . VAL B 1 322 ? -22.688 -13.383 -24.5 1 95.31 322 VAL B C 1
ATOM 8313 O O . VAL B 1 322 ? -23.094 -12.281 -24.875 1 95.31 322 VAL B O 1
ATOM 8316 N N . GLY B 1 323 ? -22.641 -13.797 -23.266 1 91.31 323 GLY B N 1
ATOM 8317 C CA . GLY B 1 323 ? -23.109 -12.883 -22.234 1 91.31 323 GLY B CA 1
ATOM 8318 C C . GLY B 1 323 ? -22.281 -11.617 -22.141 1 91.31 323 GLY B C 1
ATOM 8319 O O . GLY B 1 323 ? -22.844 -10.523 -22 1 91.31 323 GLY B O 1
ATOM 8320 N N . TRP B 1 324 ? -21.047 -11.766 -22.25 1 91.44 324 TRP B N 1
ATOM 8321 C CA . TRP B 1 324 ? -20.172 -10.602 -22.188 1 91.44 324 TRP B CA 1
ATOM 8322 C C . TRP B 1 324 ? -20.359 -9.703 -23.406 1 91.44 324 TRP B C 1
ATOM 8324 O O . TRP B 1 324 ? -20.297 -8.477 -23.297 1 91.44 324 TRP B O 1
ATOM 8334 N N . LEU B 1 325 ? -20.531 -10.289 -24.5 1 91.88 325 LEU B N 1
ATOM 8335 C CA . LEU B 1 325 ? -20.766 -9.516 -25.703 1 91.88 325 LEU B CA 1
ATOM 8336 C C . LEU B 1 325 ? -22.062 -8.719 -25.594 1 91.88 325 LEU B C 1
ATOM 8338 O O . LEU B 1 325 ? -22.094 -7.523 -25.891 1 91.88 325 LEU B O 1
ATOM 8342 N N . LEU B 1 326 ? -23.062 -9.312 -25.125 1 87.31 326 LEU B N 1
ATOM 8343 C CA . LEU B 1 326 ? -24.344 -8.641 -24.984 1 87.31 326 LEU B CA 1
ATOM 8344 C C . LEU B 1 326 ? -24.266 -7.539 -23.938 1 87.31 326 LEU B C 1
ATOM 8346 O O . LEU B 1 326 ? -24.812 -6.449 -24.125 1 87.31 326 LEU B O 1
ATOM 8350 N N . ARG B 1 327 ? -23.578 -7.812 -22.891 1 83.19 327 ARG B N 1
ATOM 8351 C CA . ARG B 1 327 ? -23.422 -6.82 -21.844 1 83.19 327 ARG B CA 1
ATOM 8352 C C . ARG B 1 327 ? -22.578 -5.645 -22.312 1 83.19 327 ARG B C 1
ATOM 8354 O O . ARG B 1 327 ? -22.828 -4.496 -21.938 1 83.19 327 ARG B O 1
ATOM 8361 N N . SER B 1 328 ? -21.578 -5.961 -23.047 1 86.31 328 SER B N 1
ATOM 8362 C CA . SER B 1 328 ? -20.719 -4.902 -23.562 1 86.31 328 SER B CA 1
ATOM 8363 C C . SER B 1 328 ? -21.469 -4 -24.531 1 86.31 328 SER B C 1
ATOM 8365 O O . SER B 1 328 ? -21.297 -2.781 -24.516 1 86.31 328 SER B O 1
ATOM 8367 N N . LEU B 1 329 ? -22.312 -4.59 -25.281 1 81.19 329 LEU B N 1
ATOM 8368 C CA . LEU B 1 329 ? -23.062 -3.824 -26.281 1 81.19 329 LEU B CA 1
ATOM 8369 C C . LEU B 1 329 ? -24.141 -2.969 -25.594 1 81.19 329 LEU B C 1
ATOM 8371 O O . LEU B 1 329 ? -24.453 -1.875 -26.078 1 81.19 329 LEU B O 1
ATOM 8375 N N . GLY B 1 330 ? -24.594 -3.391 -24.484 1 76.25 330 GLY B N 1
ATOM 8376 C CA . GLY B 1 330 ? -25.625 -2.648 -23.766 1 76.25 330 GLY B CA 1
ATOM 8377 C C . GLY B 1 330 ? -25.062 -1.787 -22.656 1 76.25 330 GLY B C 1
ATOM 8378 O O . GLY B 1 330 ? -25.812 -1.304 -21.797 1 76.25 330 GLY B O 1
ATOM 8379 N N . SER B 1 331 ? -23.844 -1.603 -22.688 1 78.12 331 SER B N 1
ATOM 8380 C CA . SER B 1 331 ? -23.25 -0.868 -21.594 1 78.12 331 SER B CA 1
ATOM 8381 C C . SER B 1 331 ? -23.125 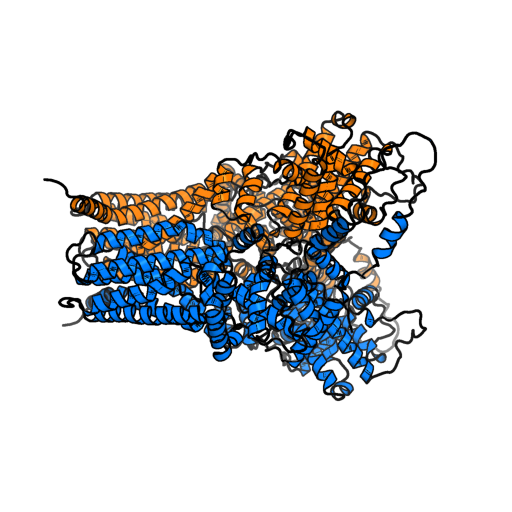0.618 -21.906 1 78.12 331 SER B C 1
ATOM 8383 O O . SER B 1 331 ? -23.141 1.006 -23.078 1 78.12 331 SER B O 1
ATOM 8385 N N . THR B 1 332 ? -23 1.384 -20.891 1 79.06 332 THR B N 1
ATOM 8386 C CA . THR B 1 332 ? -22.828 2.824 -21.047 1 79.06 332 THR B CA 1
ATOM 8387 C C . THR B 1 332 ? -21.438 3.146 -21.562 1 79.06 332 THR B C 1
ATOM 8389 O O . THR B 1 332 ? -21.219 4.195 -22.172 1 79.06 332 THR B O 1
ATOM 8392 N N . TRP B 1 333 ? -20.578 2.281 -21.375 1 83.5 333 TRP B N 1
ATOM 8393 C CA . TRP B 1 333 ? -19.219 2.457 -21.891 1 83.5 333 TRP B CA 1
ATOM 8394 C C . TRP B 1 333 ? -19.203 2.471 -23.422 1 83.5 333 TRP B C 1
ATOM 8396 O O . TRP B 1 333 ? -18.453 3.232 -24.031 1 83.5 333 TRP B O 1
ATOM 8406 N N . THR B 1 334 ? -20.031 1.697 -23.922 1 84 334 THR B N 1
ATOM 8407 C CA . THR B 1 334 ? -20.109 1.638 -25.391 1 84 334 THR B CA 1
ATOM 8408 C C . THR B 1 334 ? -20.75 2.91 -25.938 1 84 334 THR B C 1
ATOM 8410 O O . THR B 1 334 ? -20.312 3.422 -26.969 1 84 334 THR B O 1
ATOM 8413 N N . CYS B 1 335 ? -21.703 3.424 -25.219 1 78.62 335 CYS B N 1
ATOM 8414 C CA . CYS B 1 335 ? -22.312 4.676 -25.641 1 78.62 335 CYS B CA 1
ATOM 8415 C C . CYS B 1 335 ? -21.297 5.816 -25.625 1 78.62 335 CYS B C 1
ATOM 8417 O O . CYS B 1 335 ? -21.266 6.633 -26.547 1 78.62 335 CYS B O 1
ATOM 8419 N N . ALA B 1 336 ? -20.562 5.824 -24.625 1 79.69 336 ALA B N 1
ATOM 8420 C CA . ALA B 1 336 ? -19.547 6.859 -24.516 1 79.69 336 ALA B CA 1
ATOM 8421 C C . ALA B 1 336 ? -18.469 6.684 -25.578 1 79.69 336 ALA B C 1
ATOM 8423 O O . ALA B 1 336 ? -17.969 7.664 -26.141 1 79.69 336 ALA B O 1
ATOM 8424 N N . PHE B 1 337 ? -18.141 5.438 -25.922 1 83.25 337 PHE B N 1
ATOM 8425 C CA . PHE B 1 337 ? -17.141 5.129 -26.938 1 83.25 337 PHE B CA 1
ATOM 8426 C C . PHE B 1 337 ? -17.609 5.57 -28.312 1 83.25 337 PHE B C 1
ATOM 8428 O O . PHE B 1 337 ? -16.828 6.133 -29.094 1 83.25 337 PHE B O 1
ATOM 8435 N N . LEU B 1 338 ? -18.797 5.348 -28.547 1 78.81 338 LEU B N 1
ATOM 8436 C CA . LEU B 1 338 ? -19.359 5.695 -29.859 1 78.81 338 LEU B CA 1
ATOM 8437 C C . LEU B 1 338 ? -19.484 7.207 -30 1 78.81 338 LEU B C 1
ATOM 8439 O O . LEU B 1 338 ? -19.328 7.738 -31.109 1 78.81 338 LEU B O 1
ATOM 8443 N N . LYS B 1 339 ? -19.703 7.836 -28.891 1 71.5 339 LYS B N 1
ATOM 8444 C CA . LYS B 1 339 ? -19.812 9.289 -28.922 1 71.5 339 LYS B CA 1
ATOM 8445 C C . LYS B 1 339 ? -18.484 9.945 -29.266 1 71.5 339 LYS B C 1
ATOM 8447 O O . LYS B 1 339 ? -18.438 10.961 -29.969 1 71.5 339 LYS B O 1
ATOM 8452 N N . HIS B 1 340 ? -17.406 9.367 -28.812 1 69.94 340 HIS B N 1
ATOM 8453 C CA . HIS B 1 340 ? -16.094 9.977 -29 1 69.94 340 HIS B CA 1
ATOM 8454 C C . HIS B 1 340 ? -15.414 9.445 -30.25 1 69.94 340 HIS B C 1
ATOM 8456 O O . HIS B 1 340 ? -14.344 9.938 -30.641 1 69.94 340 HIS B O 1
ATOM 8462 N N . SER B 1 341 ? -15.906 8.484 -30.797 1 69.56 341 SER B N 1
ATOM 8463 C CA . SER B 1 341 ? -15.297 7.918 -32 1 69.56 341 SER B CA 1
ATOM 8464 C C . SER B 1 341 ? -15.617 8.758 -33.219 1 69.56 341 SER B C 1
ATOM 8466 O O . SER B 1 341 ? -16.672 9.398 -33.281 1 69.56 341 SER B O 1
ATOM 8468 N N . PRO B 1 342 ? -14.477 9.023 -34.062 1 58.47 342 PRO B N 1
ATOM 8469 C CA . PRO B 1 342 ? -14.641 9.898 -35.219 1 58.47 342 PRO B CA 1
ATOM 8470 C C . PRO B 1 342 ? -15.883 9.57 -36.031 1 58.47 342 PRO B C 1
ATOM 8472 O O . PRO B 1 342 ? -16.297 8.414 -36.094 1 58.47 342 PRO B O 1
ATOM 8475 N N . TYR B 1 343 ? -16.609 10.617 -36.469 1 54.53 343 TYR B N 1
ATOM 8476 C CA . TYR B 1 343 ? -17.875 10.688 -37.219 1 54.53 343 TYR B CA 1
ATOM 8477 C C . TYR B 1 343 ? -17.875 9.703 -38.375 1 54.53 343 TYR B C 1
ATOM 8479 O O . TYR B 1 343 ? -18.922 9.156 -38.719 1 54.53 343 TYR B O 1
ATOM 8487 N N . TRP B 1 344 ? -16.812 9.734 -39.031 1 50.75 344 TRP B N 1
ATOM 8488 C CA . TRP B 1 344 ? -16.891 8.984 -40.281 1 50.75 344 TRP B CA 1
ATOM 8489 C C . TRP B 1 344 ? -17.344 7.555 -40.031 1 50.75 344 TRP B C 1
ATOM 8491 O O . TRP B 1 344 ? -18 6.945 -40.875 1 50.75 344 TRP B O 1
ATOM 8501 N N . LEU B 1 345 ? -16.938 7.059 -39.062 1 51.78 345 LEU B N 1
ATOM 8502 C CA . LEU B 1 345 ? -17.359 5.703 -38.719 1 51.78 345 LEU B CA 1
ATOM 8503 C C . LEU B 1 345 ? -18.797 5.688 -38.219 1 51.78 345 LEU B C 1
ATOM 8505 O O . LEU B 1 345 ? -19.5 4.684 -38.375 1 51.78 345 LEU B O 1
ATOM 8509 N N . LEU B 1 346 ? -19.312 6.836 -37.594 1 51.28 346 LEU B N 1
ATOM 8510 C CA . LEU B 1 346 ? -20.516 6.965 -36.781 1 51.28 346 LEU B CA 1
ATOM 8511 C C . LEU B 1 346 ? -21.688 7.43 -37.625 1 51.28 346 LEU B C 1
ATOM 8513 O O . LEU B 1 346 ? -22.781 7.664 -37.094 1 51.28 346 LEU B O 1
ATOM 8517 N N . GLY B 1 347 ? -21.531 7.836 -38.656 1 50.53 347 GLY B N 1
ATOM 8518 C CA . GLY B 1 347 ? -22.781 8.172 -39.344 1 50.53 347 GLY B CA 1
ATOM 8519 C C . GLY B 1 347 ? -23.969 7.379 -38.812 1 50.53 347 GLY B C 1
ATOM 8520 O O . GLY B 1 347 ? -25.062 7.918 -38.656 1 50.53 347 GLY B O 1
ATOM 8521 N N . CYS B 1 348 ? -23.906 6.184 -38.812 1 49.47 348 CYS B N 1
ATOM 8522 C CA . CYS B 1 348 ? -24.891 5.223 -38.344 1 49.47 348 CYS B CA 1
ATOM 8523 C C . CYS B 1 348 ? -25.047 5.285 -36.844 1 49.47 348 CYS B C 1
ATOM 8525 O O . CYS B 1 348 ? -25.906 4.617 -36.281 1 49.47 348 CYS B O 1
ATOM 8527 N N . SER B 1 349 ? -24.312 6.074 -36.094 1 56.09 349 SER B N 1
ATOM 8528 C CA . SER B 1 349 ? -23.984 6.055 -34.688 1 56.09 349 SER B CA 1
ATOM 8529 C C . SER B 1 349 ? -25.047 6.758 -33.844 1 56.09 349 SER B C 1
ATOM 8531 O O . SER B 1 349 ? -25.375 6.324 -32.75 1 56.09 349 SER B O 1
ATOM 8533 N N . HIS B 1 350 ? -25.656 7.801 -34.5 1 57.44 350 HIS B N 1
ATOM 8534 C CA . HIS B 1 350 ? -26.656 8.469 -33.656 1 57.44 350 HIS B CA 1
ATOM 8535 C C . HIS B 1 350 ? -27.812 7.539 -33.344 1 57.44 350 HIS B C 1
ATOM 8537 O O . HIS B 1 350 ? -28.359 7.566 -32.25 1 57.44 350 HIS B O 1
ATOM 8543 N N . ARG B 1 351 ? -28.281 6.746 -34.344 1 59.5 351 ARG B N 1
ATOM 8544 C CA . ARG B 1 351 ? -29.359 5.801 -34.125 1 59.5 351 ARG B CA 1
ATOM 8545 C C . ARG B 1 351 ? -28.938 4.699 -33.156 1 59.5 351 ARG B C 1
ATOM 8547 O O . ARG B 1 351 ? -29.734 4.273 -32.312 1 59.5 351 ARG B O 1
ATOM 8554 N N . LEU B 1 352 ? -27.703 4.297 -33.312 1 64.75 352 LEU B N 1
ATOM 8555 C CA . LEU B 1 352 ? -27.188 3.242 -32.469 1 64.75 352 LEU B CA 1
ATOM 8556 C C . LEU B 1 352 ? -27.047 3.736 -31.016 1 64.75 352 LEU B C 1
ATOM 8558 O O . LEU B 1 352 ? -27.375 3.014 -30.078 1 64.75 352 LEU B O 1
ATOM 8562 N N . ILE B 1 353 ? -26.578 4.902 -30.984 1 62.5 353 ILE B N 1
ATOM 8563 C CA . ILE B 1 353 ? -26.438 5.496 -29.656 1 62.5 353 ILE B CA 1
ATOM 8564 C C . ILE B 1 353 ? -27.812 5.648 -29 1 62.5 353 ILE B C 1
ATOM 8566 O O . ILE B 1 353 ? -27.984 5.383 -27.812 1 62.5 353 ILE B O 1
ATOM 8570 N N . ARG B 1 354 ? -28.75 6.055 -29.828 1 62.03 354 ARG B N 1
ATOM 8571 C CA . ARG B 1 354 ? -30.109 6.207 -29.312 1 62.03 354 ARG B CA 1
ATOM 8572 C C . ARG B 1 354 ? -30.703 4.859 -28.922 1 62.03 354 ARG B C 1
ATOM 8574 O O . ARG B 1 354 ? -31.391 4.75 -27.906 1 62.03 354 ARG B O 1
ATOM 8581 N N . SER B 1 355 ? -30.469 3.877 -29.672 1 64.62 355 SER B N 1
ATOM 8582 C CA . SER B 1 355 ? -30.969 2.543 -29.375 1 64.62 355 SER B CA 1
ATOM 8583 C C . SER B 1 355 ? -30.312 1.96 -28.141 1 64.62 355 SER B C 1
ATOM 8585 O O . SER B 1 355 ? -30.984 1.333 -27.312 1 64.62 355 SER B O 1
ATOM 8587 N N . LEU B 1 356 ? -29.094 2.211 -28.031 1 64.31 356 LEU B N 1
ATOM 8588 C CA . LEU B 1 356 ? -28.359 1.708 -26.875 1 64.31 356 LEU B CA 1
ATOM 8589 C C . LEU B 1 356 ? -28.766 2.459 -25.609 1 64.31 356 LEU B C 1
ATOM 8591 O O . LEU B 1 356 ? -28.859 1.866 -24.531 1 64.31 356 LEU B O 1
ATOM 8595 N N . GLY B 1 357 ? -28.891 3.746 -25.812 1 59.41 357 GLY B N 1
ATOM 8596 C CA . GLY B 1 357 ? -29.438 4.523 -24.719 1 59.41 357 GLY B CA 1
ATOM 8597 C C . GLY B 1 357 ? -30.781 4.023 -24.234 1 59.41 357 GLY B C 1
ATOM 8598 O O . GLY B 1 357 ? -31.016 3.945 -23.016 1 59.41 357 GLY B O 1
ATOM 8599 N N . PHE B 1 358 ? -31.578 3.666 -25.125 1 56.91 358 PHE B N 1
ATOM 8600 C CA . PHE B 1 358 ? -32.906 3.113 -24.797 1 56.91 358 PHE B CA 1
ATOM 8601 C C . PHE B 1 358 ? -32.75 1.791 -24.062 1 56.91 358 PHE B C 1
ATOM 8603 O O . PHE B 1 358 ? -33.469 1.547 -23.078 1 56.91 358 PHE B O 1
ATOM 8610 N N . MET B 1 359 ? -31.906 0.981 -24.516 1 59.72 359 MET B N 1
ATOM 8611 C CA . MET B 1 359 ? -31.703 -0.305 -23.859 1 59.72 359 MET B CA 1
ATOM 8612 C C . MET B 1 359 ? -31.141 -0.113 -22.453 1 59.72 359 MET B C 1
ATOM 8614 O O . MET B 1 359 ? -31.531 -0.83 -21.531 1 59.72 359 MET B O 1
ATOM 8618 N N . ALA B 1 360 ? -30.266 0.791 -22.328 1 58.62 360 ALA B N 1
ATOM 8619 C CA . ALA B 1 360 ? -29.672 1.077 -21.016 1 58.62 360 ALA B CA 1
ATOM 8620 C C . ALA B 1 360 ? -30.734 1.552 -20.031 1 58.62 360 ALA B C 1
ATOM 8622 O O . ALA B 1 360 ? -30.719 1.18 -18.859 1 58.62 360 ALA B O 1
ATOM 8623 N N . VAL B 1 361 ? -31.625 2.455 -20.469 1 55.5 361 VAL B N 1
ATOM 8624 C CA . VAL B 1 361 ? -32.719 2.959 -19.656 1 55.5 361 VAL B CA 1
ATOM 8625 C C . VAL B 1 361 ? -33.688 1.819 -19.312 1 55.5 361 VAL B C 1
ATOM 8627 O O . VAL B 1 361 ? -34.125 1.693 -18.172 1 55.5 361 VAL B O 1
ATOM 8630 N N . LYS B 1 362 ? -34.031 1.205 -20.297 1 52.97 362 LYS B N 1
ATOM 8631 C CA . LYS B 1 362 ? -35.031 0.161 -20.125 1 52.97 362 LYS B CA 1
ATOM 8632 C C . LYS B 1 362 ? -34.562 -0.911 -19.156 1 52.97 362 LYS B C 1
ATOM 8634 O O . LYS B 1 362 ? -35.312 -1.412 -18.328 1 52.97 362 LYS B O 1
ATOM 8639 N N . TYR B 1 363 ? -33.375 -1.331 -19.25 1 51.84 363 TYR B N 1
ATOM 8640 C CA . TYR B 1 363 ? -32.938 -2.443 -18.406 1 51.84 363 TYR B CA 1
ATOM 8641 C C . TYR B 1 363 ? -32.219 -1.938 -17.172 1 51.84 363 TYR B C 1
ATOM 8643 O O . TYR B 1 363 ? -31.562 -2.717 -16.453 1 51.84 363 TYR B O 1
ATOM 8651 N N . HIS B 1 364 ? -32.594 -0.79 -16.703 1 51.31 364 HIS B N 1
ATOM 8652 C CA . HIS B 1 364 ? -32.188 -0.156 -15.461 1 51.31 364 HIS B CA 1
ATOM 8653 C C . HIS B 1 364 ? -30.719 -0.444 -15.156 1 51.31 364 HIS B C 1
ATOM 8655 O O . HIS B 1 364 ? -30.359 -0.779 -14.023 1 51.31 364 HIS B O 1
ATOM 8661 N N . LEU B 1 365 ? -30.031 -0.71 -16.188 1 52.53 365 LEU B N 1
ATOM 8662 C CA . LEU B 1 365 ? -28.641 -1.09 -16.062 1 52.53 365 LEU B CA 1
ATOM 8663 C C . LEU B 1 365 ? -27.844 -0.03 -15.305 1 52.53 365 LEU B C 1
ATOM 8665 O O . LEU B 1 365 ? -26.828 -0.334 -14.688 1 52.53 365 LEU B O 1
ATOM 8669 N N . THR B 1 366 ? -28.562 1.143 -15.141 1 51.66 366 THR B N 1
ATOM 8670 C CA . THR B 1 366 ? -27.906 2.312 -14.57 1 51.66 366 THR B CA 1
ATOM 8671 C C . THR B 1 366 ? -27.922 2.258 -13.047 1 51.66 366 THR B C 1
ATOM 8673 O O . THR B 1 366 ? -27.047 2.828 -12.391 1 51.66 366 THR B O 1
ATOM 8676 N N . SER B 1 367 ? -29.062 1.667 -12.5 1 50.84 367 SER B N 1
ATOM 8677 C CA . SER B 1 367 ? -29.188 1.692 -11.047 1 50.84 367 SER B CA 1
ATOM 8678 C C . SER B 1 367 ? -28 0.997 -10.383 1 50.84 367 SER B C 1
ATOM 8680 O O . SER B 1 367 ? -27.594 1.364 -9.281 1 50.84 367 SER B O 1
ATOM 8682 N N . TYR B 1 368 ? -27.453 0.033 -11.266 1 50.84 368 TYR B N 1
ATOM 8683 C CA . TYR B 1 368 ? -26.391 -0.802 -10.703 1 50.84 368 TYR B CA 1
ATOM 8684 C C . TYR B 1 368 ? -25.078 -0.038 -10.617 1 50.84 368 TYR B C 1
ATOM 8686 O O . TYR B 1 368 ? -24.172 -0.427 -9.883 1 50.84 368 TYR B O 1
ATOM 8694 N N . ARG B 1 369 ? -25.188 1.143 -11.203 1 58.53 369 ARG B N 1
ATOM 8695 C CA . ARG B 1 369 ? -23.906 1.815 -11.352 1 58.53 369 ARG B CA 1
ATOM 8696 C C . ARG B 1 369 ? -23.75 2.939 -10.328 1 58.53 369 ARG B C 1
ATOM 8698 O O . ARG B 1 369 ? -22.828 3.758 -10.43 1 58.53 369 ARG B O 1
ATOM 8705 N N . MET B 1 370 ? -24.781 2.957 -9.469 1 58.66 370 MET B N 1
ATOM 8706 C CA . MET B 1 370 ? -24.609 4.008 -8.469 1 58.66 370 MET B CA 1
ATOM 8707 C C . MET B 1 370 ? -23.797 3.498 -7.285 1 58.66 370 MET B C 1
ATOM 8709 O O . MET B 1 370 ? -24.031 2.393 -6.793 1 58.66 370 MET B O 1
ATOM 8713 N N . TRP B 1 371 ? -22.656 4.094 -7.227 1 59.88 371 TRP B N 1
ATOM 8714 C CA . TRP B 1 371 ? -21.875 3.781 -6.035 1 59.88 371 TRP B CA 1
ATOM 8715 C C . TRP B 1 371 ? -22.688 4.023 -4.77 1 59.88 371 TRP B C 1
ATOM 8717 O O . TRP B 1 371 ? -23.297 5.086 -4.605 1 59.88 371 TRP B O 1
ATOM 8727 N N . SER B 1 372 ? -23.312 3.01 -4.238 1 54.12 372 SER B N 1
ATOM 8728 C CA . SER B 1 372 ? -24.266 3.146 -3.141 1 54.12 372 SER B CA 1
ATOM 8729 C C . SER B 1 372 ? -23.656 3.936 -1.983 1 54.12 372 SER B C 1
ATOM 8731 O O . SER B 1 372 ? -22.719 3.48 -1.344 1 54.12 372 SER B O 1
ATOM 8733 N N . SER B 1 373 ? -23.484 5.23 -2.104 1 51.28 373 SER B N 1
ATOM 8734 C CA . SER B 1 373 ? -23.391 6 -0.868 1 51.28 373 SER B CA 1
ATOM 8735 C C . SER B 1 373 ? -24.25 5.398 0.232 1 51.28 373 SER B C 1
ATOM 8737 O O . SER B 1 373 ? -24.141 5.781 1.398 1 51.28 373 SER B O 1
ATOM 8739 N N . SER B 1 374 ? -25.266 4.773 -0.261 1 53.06 374 SER B N 1
ATOM 8740 C CA . SER B 1 374 ? -26.281 4.246 0.647 1 53.06 374 SER B CA 1
ATOM 8741 C C . SER B 1 374 ? -25.766 3.025 1.402 1 53.06 374 SER B C 1
ATOM 8743 O O . SER B 1 374 ? -26.516 2.375 2.129 1 53.06 374 SER B O 1
ATOM 8745 N N . GLY B 1 375 ? -24.438 2.785 1.163 1 63.66 375 GLY B N 1
ATOM 8746 C CA . GLY B 1 375 ? -23.953 1.567 1.797 1 63.66 375 GLY B CA 1
ATOM 8747 C C . GLY B 1 375 ? -23.781 1.704 3.299 1 63.66 375 GLY B C 1
ATOM 8748 O O . GLY B 1 375 ? -24.203 2.701 3.889 1 63.66 375 GLY B O 1
ATOM 8749 N N . THR B 1 376 ? -23.422 0.686 3.988 1 75.06 376 THR B N 1
ATOM 8750 C CA . THR B 1 376 ? -23.219 0.6 5.43 1 75.06 376 THR B CA 1
ATOM 8751 C C . THR B 1 376 ? -21.969 1.382 5.84 1 75.06 376 THR B C 1
ATOM 8753 O O . THR B 1 376 ? -20.953 1.333 5.16 1 75.06 376 THR B O 1
ATOM 8756 N N . ILE B 1 377 ? -22.25 2.404 6.664 1 84.44 377 ILE B N 1
ATOM 8757 C CA . ILE B 1 377 ? -21.125 3.15 7.234 1 84.44 377 ILE B CA 1
ATOM 8758 C C . ILE B 1 377 ? -20.688 2.508 8.547 1 84.44 377 ILE B C 1
ATOM 8760 O O . ILE B 1 377 ? -21.531 2.066 9.336 1 84.44 377 ILE B O 1
ATOM 8764 N N . GLY B 1 378 ? -19.406 2.385 8.664 1 88.69 378 GLY B N 1
ATOM 8765 C CA . GLY B 1 378 ? -18.891 1.834 9.906 1 88.69 378 GLY B CA 1
ATOM 8766 C C . GLY B 1 378 ? -19.25 2.668 11.125 1 88.69 378 GLY B C 1
ATOM 8767 O O . GLY B 1 378 ? -19.422 3.883 11.016 1 88.69 378 GLY B O 1
ATOM 8768 N N . GLN B 1 379 ? -19.469 1.968 12.234 1 91.44 379 GLN B N 1
ATOM 8769 C CA . GLN B 1 379 ? -19.812 2.635 13.484 1 91.44 379 GLN B CA 1
ATOM 8770 C C . GLN B 1 379 ? -18.922 2.168 14.633 1 91.44 379 GLN B C 1
ATOM 8772 O O . GLN B 1 379 ? -18.641 0.976 14.75 1 91.44 379 GLN B O 1
ATOM 8777 N N . TYR B 1 380 ? -18.391 3.111 15.32 1 92.19 380 TYR B N 1
ATOM 8778 C CA . TYR B 1 380 ? -17.609 2.82 16.516 1 92.19 380 TYR B CA 1
ATOM 8779 C C . TYR B 1 380 ? -17.828 3.875 17.594 1 92.19 380 TYR B C 1
ATOM 8781 O O . TYR B 1 380 ? -17.672 5.07 17.344 1 92.19 380 TYR B O 1
ATOM 8789 N N . ASN B 1 381 ? -18.297 3.441 18.703 1 91.88 381 ASN B N 1
ATOM 8790 C CA . ASN B 1 381 ? -18.453 4.332 19.844 1 91.88 381 ASN B CA 1
ATOM 8791 C C . ASN B 1 381 ? -17.469 3.996 20.969 1 91.88 381 ASN B C 1
ATOM 8793 O O . ASN B 1 381 ? -17.5 2.898 21.516 1 91.88 381 ASN B O 1
ATOM 8797 N N . LEU B 1 382 ? -16.672 4.941 21.312 1 89.31 382 LEU B N 1
ATOM 8798 C CA . LEU B 1 382 ? -15.594 4.742 22.266 1 89.31 382 LEU B CA 1
ATOM 8799 C C . LEU B 1 382 ? -16.141 4.484 23.656 1 89.31 382 LEU B C 1
ATOM 8801 O O . LEU B 1 382 ? -15.672 3.578 24.359 1 89.31 382 LEU B O 1
ATOM 8805 N N . LEU B 1 383 ? -17.109 5.203 24.094 1 84.38 383 LEU B N 1
ATOM 8806 C CA . LEU B 1 383 ? -17.672 5.07 25.438 1 84.38 383 LEU B CA 1
ATOM 8807 C C . LEU B 1 383 ? -18.391 3.74 25.594 1 84.38 383 LEU B C 1
ATOM 8809 O O . LEU B 1 383 ? -18.25 3.064 26.609 1 84.38 383 LEU B O 1
ATOM 8813 N N . ARG B 1 384 ? -19.109 3.426 24.609 1 83 384 ARG B N 1
ATOM 8814 C CA . ARG B 1 384 ? -19.859 2.18 24.672 1 83 384 ARG B CA 1
ATOM 8815 C C . ARG B 1 384 ? -18.922 0.974 24.734 1 83 384 ARG B C 1
ATOM 8817 O O . ARG B 1 384 ? -19.172 0.033 25.484 1 83 384 ARG B O 1
ATOM 8824 N N . GLU B 1 385 ? -17.875 1.037 23.938 1 82.38 385 GLU B N 1
ATOM 8825 C CA . GLU B 1 385 ? -16.922 -0.076 23.891 1 82.38 385 GLU B CA 1
ATOM 8826 C C . GLU B 1 385 ? -16.125 -0.171 25.203 1 82.38 385 GLU B C 1
ATOM 8828 O O . GLU B 1 385 ? -15.75 -1.265 25.625 1 82.38 385 GLU B O 1
ATOM 8833 N N . SER B 1 386 ? -15.859 0.878 25.734 1 78.5 386 SER B N 1
ATOM 8834 C CA . SER B 1 386 ? -15.117 0.872 26.984 1 78.5 386 SER B CA 1
ATOM 8835 C C . SER B 1 386 ? -15.992 0.375 28.141 1 78.5 386 SER B C 1
ATOM 8837 O O . SER B 1 386 ? -15.492 -0.215 29.094 1 78.5 386 SER B O 1
ATOM 8839 N N . CYS B 1 387 ? -17.234 0.572 27.938 1 71.69 387 CYS B N 1
ATOM 8840 C CA . CYS B 1 387 ? -18.156 0.1 28.969 1 71.69 387 CYS B CA 1
ATOM 8841 C C . CYS B 1 387 ? -18.438 -1.387 28.797 1 71.69 387 CYS B C 1
ATOM 8843 O O . CYS B 1 387 ? -18.688 -2.09 29.781 1 71.69 387 CYS B O 1
ATOM 8845 N N . ARG B 1 388 ? -18.344 -1.862 27.5 1 64.88 388 ARG B N 1
ATOM 8846 C CA . ARG B 1 388 ? -18.688 -3.248 27.203 1 64.88 388 ARG B CA 1
ATOM 8847 C C . ARG B 1 388 ? -17.578 -4.191 27.641 1 64.88 388 ARG B C 1
ATOM 8849 O O . ARG B 1 388 ? -17.828 -5.344 28 1 64.88 388 ARG B O 1
ATOM 8856 N N . ARG B 1 389 ? -16.297 -4.117 27.25 1 55.16 389 ARG B N 1
ATOM 8857 C CA . ARG B 1 389 ? -15.172 -5.008 27.531 1 55.16 389 ARG B CA 1
ATOM 8858 C C . ARG B 1 389 ? -15.195 -5.477 28.984 1 55.16 389 ARG B C 1
ATOM 8860 O O . ARG B 1 389 ? -14.609 -6.512 29.312 1 55.16 389 ARG B O 1
ATOM 8867 N N . ARG B 1 390 ? -15.82 -4.844 29.812 1 46.81 390 ARG B N 1
ATOM 8868 C CA . ARG B 1 390 ? -15.867 -5.184 31.234 1 46.81 390 ARG B CA 1
ATOM 8869 C C . ARG B 1 390 ? -16.625 -6.488 31.453 1 46.81 390 ARG B C 1
ATOM 8871 O O . ARG B 1 390 ? -16.516 -7.094 32.531 1 46.81 390 ARG B O 1
ATOM 8878 N N . ARG B 1 391 ? -17.812 -6.781 30.641 1 39.97 391 ARG B N 1
ATOM 8879 C CA . ARG B 1 391 ? -18.688 -7.871 31.062 1 39.97 391 ARG B CA 1
ATOM 8880 C C . ARG B 1 391 ? -18.156 -9.219 30.578 1 39.97 391 ARG B C 1
ATOM 8882 O O . ARG B 1 391 ? -18.875 -10.219 30.594 1 39.97 391 ARG B O 1
ATOM 8889 N N . GLY B 1 392 ? -16.875 -9.367 30.453 1 44.12 392 GLY B N 1
ATOM 8890 C CA . GLY B 1 392 ? -16.562 -10.742 30.109 1 44.12 392 GLY B CA 1
ATOM 8891 C C . GLY B 1 392 ? -17.234 -11.211 28.828 1 44.12 392 GLY B C 1
ATOM 8892 O O . GLY B 1 392 ? -17.016 -12.344 28.391 1 44.12 392 GLY B O 1
ATOM 8893 N N . GLY B 1 393 ? -18.438 -10.727 28.531 1 43.56 393 GLY B N 1
ATOM 8894 C CA . GLY B 1 393 ? -19.25 -11.305 27.484 1 43.56 393 GLY B CA 1
ATOM 8895 C C . GLY B 1 393 ? -18.828 -10.867 26.094 1 43.56 393 GLY B C 1
ATOM 8896 O O . GLY B 1 393 ? -18.859 -9.672 25.766 1 43.56 393 GLY B O 1
ATOM 8897 N N . THR B 1 394 ? -17.984 -11.344 25.578 1 49.5 394 THR B N 1
ATOM 8898 C CA . THR B 1 394 ? -17.594 -11.172 24.172 1 49.5 394 THR B CA 1
ATOM 8899 C C . THR B 1 394 ? -18.812 -11.172 23.266 1 49.5 394 THR B C 1
ATOM 8901 O O . THR B 1 394 ? -19.453 -12.203 23.062 1 49.5 394 THR B O 1
ATOM 8904 N N . THR B 1 395 ? -19.703 -10.219 23.344 1 56.06 395 THR B N 1
ATOM 8905 C CA . THR B 1 395 ? -20.797 -10.211 22.375 1 56.06 395 THR B CA 1
ATOM 8906 C C . THR B 1 395 ? -20.25 -10.344 20.953 1 56.06 395 THR B C 1
ATOM 8908 O O . THR B 1 395 ? -20.781 -9.742 20.016 1 56.06 395 THR B O 1
ATOM 8911 N N . MET B 1 396 ? -19.219 -10.797 20.984 1 68.06 396 MET B N 1
ATOM 8912 C CA . MET B 1 396 ? -18.75 -11.062 19.625 1 68.06 396 MET B CA 1
ATOM 8913 C C . MET B 1 396 ? -19.547 -12.203 18.984 1 68.06 396 MET B C 1
ATOM 8915 O O . MET B 1 396 ? -19.781 -13.234 19.625 1 68.06 396 MET B O 1
ATOM 8919 N N . ASN B 1 397 ? -20.25 -11.875 17.984 1 72.56 397 ASN B N 1
ATOM 8920 C CA . ASN B 1 397 ? -20.859 -12.93 17.188 1 72.56 397 ASN B CA 1
ATOM 8921 C C . ASN B 1 397 ? -19.859 -14.039 16.875 1 72.56 397 ASN B C 1
ATOM 8923 O O . ASN B 1 397 ? -18.656 -13.82 16.906 1 72.56 397 ASN B O 1
ATOM 8927 N N . ILE B 1 398 ? -20.281 -15.156 16.859 1 75.06 398 ILE B N 1
ATOM 8928 C CA . ILE B 1 398 ? -19.469 -16.328 16.578 1 75.06 398 ILE B CA 1
ATOM 8929 C C . ILE B 1 398 ? -18.594 -16.078 15.359 1 75.06 398 ILE B C 1
ATOM 8931 O O . ILE B 1 398 ? -17.406 -16.469 15.344 1 75.06 398 ILE B O 1
ATOM 8935 N N . SER B 1 399 ? -19.234 -15.445 14.461 1 77.12 399 SER B N 1
ATOM 8936 C CA . SER B 1 399 ? -18.469 -15.172 13.25 1 77.12 399 SER B CA 1
ATOM 8937 C C . SER B 1 399 ? -17.297 -14.234 13.539 1 77.12 399 SER B C 1
ATOM 8939 O O . SER B 1 399 ? -16.203 -14.43 13.016 1 77.12 399 SER B O 1
ATOM 8941 N N . SER B 1 400 ? -17.547 -13.359 14.398 1 78.12 400 SER B N 1
ATOM 8942 C CA . SER B 1 400 ? -16.5 -12.414 14.75 1 78.12 400 SER B CA 1
ATOM 8943 C C . SER B 1 400 ? -15.391 -13.094 15.555 1 78.12 400 SER B C 1
ATOM 8945 O O . SER B 1 400 ? -14.211 -12.766 15.406 1 78.12 400 SER B O 1
ATOM 8947 N N . ARG B 1 401 ? -15.719 -14.102 16.281 1 78.19 401 ARG B N 1
ATOM 8948 C CA . ARG B 1 401 ? -14.734 -14.844 17.062 1 78.19 401 ARG B CA 1
ATOM 8949 C C . ARG B 1 401 ? -13.852 -15.703 16.172 1 78.19 401 ARG B C 1
ATOM 8951 O O . ARG B 1 401 ? -12.641 -15.805 16.391 1 78.19 401 ARG B O 1
ATOM 8958 N N . LEU B 1 402 ? -14.414 -16.156 15.195 1 77.38 402 LEU B N 1
ATOM 8959 C CA . LEU B 1 402 ? -13.672 -16.984 14.25 1 77.38 402 LEU B CA 1
ATOM 8960 C C . LEU B 1 402 ? -12.695 -16.141 13.445 1 77.38 402 LEU B C 1
ATOM 8962 O O . LEU B 1 402 ? -11.555 -16.547 13.211 1 77.38 402 LEU B O 1
ATOM 8966 N N . VAL B 1 403 ? -13.219 -15 13.102 1 77.56 403 VAL B N 1
ATOM 8967 C CA . VAL B 1 403 ? -12.367 -14.109 12.32 1 77.56 403 VAL B CA 1
ATOM 8968 C C . VAL B 1 403 ? -11.211 -13.602 13.188 1 77.56 403 VAL B C 1
ATOM 8970 O O . VAL B 1 403 ? -10.086 -13.469 12.711 1 77.56 403 VAL B O 1
ATOM 8973 N N . LYS B 1 404 ? -11.492 -13.359 14.422 1 76.88 404 LYS B N 1
ATOM 8974 C CA . LYS B 1 404 ? -10.469 -12.859 15.328 1 76.88 404 LYS B CA 1
ATOM 8975 C C . LYS B 1 404 ? -9.344 -13.883 15.5 1 76.88 404 LYS B C 1
ATOM 8977 O O . LYS B 1 404 ? -8.18 -13.508 15.688 1 76.88 404 LYS B O 1
ATOM 8982 N N . MET B 1 405 ? -9.594 -15.109 15.312 1 75.25 405 MET B N 1
ATOM 8983 C CA . MET B 1 405 ? -8.617 -16.188 15.5 1 75.25 405 MET B CA 1
ATOM 8984 C C . MET B 1 405 ? -7.676 -16.266 14.305 1 75.25 405 MET B C 1
ATOM 8986 O O . MET B 1 405 ? -6.5 -16.625 14.453 1 75.25 405 MET B O 1
ATOM 8990 N N . VAL B 1 406 ? -8.188 -15.883 13.211 1 72.94 406 VAL B N 1
ATOM 8991 C CA . VAL B 1 406 ? -7.43 -16.172 12 1 72.94 406 VAL B CA 1
ATOM 8992 C C . VAL B 1 406 ? -6.883 -14.875 11.406 1 72.94 406 VAL B C 1
ATOM 8994 O O . VAL B 1 406 ? -5.785 -14.852 10.844 1 72.94 406 VAL B O 1
ATOM 8997 N N . ALA B 1 407 ? -7.668 -13.875 11.633 1 75.5 407 ALA B N 1
ATOM 8998 C CA . ALA B 1 407 ? -7.336 -12.648 10.914 1 75.5 407 ALA B CA 1
ATOM 8999 C C . ALA B 1 407 ? -6.434 -11.75 11.75 1 75.5 407 ALA B C 1
ATOM 9001 O O . ALA B 1 407 ? -6.25 -11.984 12.945 1 75.5 407 ALA B O 1
ATOM 9002 N N . THR B 1 408 ? -5.805 -10.898 11.117 1 76.19 408 THR B N 1
ATOM 9003 C CA . THR B 1 408 ? -5.031 -9.867 11.789 1 76.19 408 THR B CA 1
ATOM 9004 C C . THR B 1 408 ? -5.945 -8.914 12.562 1 76.19 408 THR B C 1
ATOM 9006 O O . THR B 1 408 ? -7.152 -8.867 12.312 1 76.19 408 THR B O 1
ATOM 9009 N N . GLU B 1 409 ? -5.457 -8.258 13.445 1 75.56 409 GLU B N 1
ATOM 9010 C CA . GLU B 1 409 ? -6.246 -7.359 14.281 1 75.56 409 GLU B CA 1
ATOM 9011 C C . GLU B 1 409 ? -6.953 -6.301 13.438 1 75.56 409 GLU B C 1
ATOM 9013 O O . GLU B 1 409 ? -8.125 -5.996 13.672 1 75.56 409 GLU B O 1
ATOM 9018 N N . ASP B 1 410 ? -6.273 -5.793 12.469 1 77.31 410 ASP B N 1
ATOM 9019 C CA . ASP B 1 410 ? -6.867 -4.754 11.625 1 77.31 410 ASP B CA 1
ATOM 9020 C C . ASP B 1 410 ? -8.039 -5.305 10.82 1 77.31 410 ASP B C 1
ATOM 9022 O O . ASP B 1 410 ? -9.07 -4.648 10.688 1 77.31 410 ASP B O 1
ATOM 9026 N N . ASN B 1 411 ? -7.902 -6.508 10.359 1 78.75 411 ASN B N 1
ATOM 9027 C CA . ASN B 1 411 ? -8.969 -7.121 9.57 1 78.75 411 ASN B CA 1
ATOM 9028 C C . ASN B 1 411 ? -10.156 -7.504 10.438 1 78.75 411 ASN B C 1
ATOM 9030 O O . ASN B 1 411 ? -11.305 -7.438 9.992 1 78.75 411 ASN B O 1
ATOM 9034 N N . TRP B 1 412 ? -9.836 -7.875 11.609 1 81.81 412 TRP B N 1
ATOM 9035 C CA . TRP B 1 412 ? -10.922 -8.203 12.523 1 81.81 412 TRP B CA 1
ATOM 9036 C C . TRP B 1 412 ? -11.734 -6.965 12.867 1 81.81 412 TRP B C 1
ATOM 9038 O O . TRP B 1 412 ? -12.969 -7.008 12.891 1 81.81 412 TRP B O 1
ATOM 9048 N N . MET B 1 413 ? -11.086 -5.883 13.211 1 83.44 413 MET B N 1
ATOM 9049 C CA . MET B 1 413 ? -11.781 -4.645 13.555 1 83.44 413 MET B CA 1
ATOM 9050 C C . MET B 1 413 ? -12.633 -4.164 12.391 1 83.44 413 MET B C 1
ATOM 9052 O O . MET B 1 413 ? -13.75 -3.672 12.586 1 83.44 413 MET B O 1
ATOM 9056 N N . GLU B 1 414 ? -12.109 -4.32 11.18 1 82.94 414 GLU B N 1
ATOM 9057 C CA . GLU B 1 414 ? -12.867 -3.939 10 1 82.94 414 GLU B CA 1
ATOM 9058 C C . GLU B 1 414 ? -14.117 -4.801 9.844 1 82.94 414 GLU B C 1
ATOM 9060 O O . GLU B 1 414 ? -15.188 -4.297 9.484 1 82.94 414 GLU B O 1
ATOM 9065 N N . TYR B 1 415 ? -13.977 -6.023 10.164 1 83.19 415 TYR B N 1
ATOM 9066 C CA . TYR B 1 415 ? -15.117 -6.93 10.047 1 83.19 415 TYR B CA 1
ATOM 9067 C C . TYR B 1 415 ? -16.156 -6.633 11.117 1 83.19 415 TYR B C 1
ATOM 9069 O O . TYR B 1 415 ? -17.359 -6.551 10.812 1 83.19 415 TYR B O 1
ATOM 9077 N N . GLN B 1 416 ? -15.734 -6.441 12.273 1 83.31 416 GLN B N 1
ATOM 9078 C CA . GLN B 1 416 ? -16.641 -6.273 13.406 1 83.31 416 GLN B CA 1
ATOM 9079 C C . GLN B 1 416 ? -17.375 -4.941 13.328 1 83.31 416 GLN B C 1
ATOM 9081 O O . GLN B 1 416 ? -18.609 -4.902 13.461 1 83.31 416 GLN B O 1
ATOM 9086 N N . TYR B 1 417 ? -16.656 -3.883 13.055 1 87.12 417 TYR B N 1
ATOM 9087 C CA . TYR B 1 417 ? -17.266 -2.561 13.188 1 87.12 417 TYR B CA 1
ATOM 9088 C C . TYR B 1 417 ? -17.641 -1.995 11.82 1 87.12 417 TYR B C 1
ATOM 9090 O O . TYR B 1 417 ? -18.438 -1.053 11.734 1 87.12 417 TYR B O 1
ATOM 9098 N N . GLY B 1 418 ? -17.078 -2.516 10.797 1 81.62 418 GLY B N 1
ATOM 9099 C CA . GLY B 1 418 ? -17.422 -2.059 9.453 1 81.62 418 GLY B CA 1
ATOM 9100 C C . GLY B 1 418 ? -18.562 -2.824 8.828 1 81.62 418 GLY B C 1
ATOM 9101 O O . GLY B 1 418 ? -19.422 -2.236 8.172 1 81.62 418 GLY B O 1
ATOM 9102 N N . TYR B 1 419 ? -18.578 -4.09 9.078 1 78.88 419 TYR B N 1
ATOM 9103 C CA . TYR B 1 419 ? -19.578 -4.918 8.414 1 78.88 419 TYR B CA 1
ATOM 9104 C C . TYR B 1 419 ? -20.656 -5.367 9.398 1 78.88 419 TYR B C 1
ATOM 9106 O O . TYR B 1 419 ? -21.828 -5.074 9.203 1 78.88 419 TYR B O 1
ATOM 9114 N N . SER B 1 420 ? -20.234 -5.922 10.508 1 78.06 420 SER B N 1
ATOM 9115 C CA . SER B 1 420 ? -21.203 -6.508 11.422 1 78.06 420 SER B CA 1
ATOM 9116 C C . SER B 1 420 ? -22.016 -5.434 12.133 1 78.06 420 SER B C 1
ATOM 9118 O O . SER B 1 420 ? -23.234 -5.523 12.219 1 78.06 420 SER B O 1
ATOM 9120 N N . LYS B 1 421 ? -21.391 -4.43 12.562 1 80.44 421 LYS B N 1
ATOM 9121 C CA . LYS B 1 421 ? -22.078 -3.385 13.32 1 80.44 421 LYS B CA 1
ATOM 9122 C C . LYS B 1 421 ? -22.359 -2.166 12.445 1 80.44 421 LYS B C 1
ATOM 9124 O O . LYS B 1 421 ? -22.812 -1.135 12.93 1 80.44 421 LYS B O 1
ATOM 9129 N N . GLY B 1 422 ? -22.094 -2.307 11.234 1 81.69 422 GLY B N 1
ATOM 9130 C CA . GLY B 1 422 ? -22.359 -1.197 10.328 1 81.69 422 GLY B CA 1
ATOM 9131 C C . GLY B 1 422 ? -23.828 -0.927 10.117 1 81.69 422 GLY B C 1
ATOM 9132 O O . GLY B 1 422 ? -24.656 -1.841 10.203 1 81.69 422 GLY B O 1
ATOM 9133 N N . ILE B 1 423 ? -24.125 0.413 9.961 1 82.44 423 ILE B N 1
ATOM 9134 C CA . ILE B 1 423 ? -25.516 0.82 9.773 1 82.44 423 ILE B CA 1
ATOM 9135 C C . ILE B 1 423 ? -25.672 1.45 8.391 1 82.44 423 ILE B C 1
ATOM 9137 O O . ILE B 1 423 ? -24.766 2.117 7.891 1 82.44 423 ILE B O 1
ATOM 9141 N N . ALA B 1 424 ? -26.812 1.181 7.863 1 79.69 424 ALA B N 1
ATOM 9142 C CA . ALA B 1 424 ? -27.156 1.844 6.609 1 79.69 424 ALA B CA 1
ATOM 9143 C C . ALA B 1 424 ? -27.562 3.299 6.848 1 79.69 424 ALA B C 1
ATOM 9145 O O . ALA B 1 424 ? -28.234 3.609 7.824 1 79.69 424 ALA B O 1
ATOM 9146 N N . LEU B 1 425 ? -26.984 4.133 6.055 1 78 425 LEU B N 1
ATOM 9147 C CA . LEU B 1 425 ? -27.328 5.543 6.188 1 78 425 LEU B CA 1
ATOM 9148 C C . LEU B 1 425 ? -28.781 5.785 5.82 1 78 425 LEU B C 1
ATOM 9150 O O . LEU B 1 425 ? -29.188 5.578 4.668 1 78 425 LEU B O 1
ATOM 9154 N N . LEU B 1 426 ? -29.562 6.176 6.781 1 77.75 426 LEU B N 1
ATOM 9155 C CA . LEU B 1 426 ? -30.953 6.508 6.531 1 77.75 426 LEU B CA 1
ATOM 9156 C C . LEU B 1 426 ? -31.078 7.688 5.57 1 77.75 426 LEU B C 1
ATOM 9158 O O . LEU B 1 426 ? -30.234 8.586 5.578 1 77.75 426 LEU B O 1
ATOM 9162 N N . PRO B 1 427 ? -32.062 7.676 4.797 1 80.94 427 PRO B N 1
ATOM 9163 C CA . PRO B 1 427 ? -32.188 8.711 3.77 1 80.94 427 PRO B CA 1
ATOM 9164 C C . PRO B 1 427 ? -32.25 10.117 4.359 1 80.94 427 PRO B C 1
ATOM 9166 O O . PRO B 1 427 ? -31.672 11.055 3.789 1 80.94 427 PRO B O 1
ATOM 9169 N N . PHE B 1 428 ? -32.969 10.211 5.473 1 83.19 428 PHE B N 1
ATOM 9170 C CA . PHE B 1 428 ? -33.062 11.555 6.02 1 83.19 428 PHE B CA 1
ATOM 9171 C C . PHE B 1 428 ? -31.734 12.023 6.574 1 83.19 428 PHE B C 1
ATOM 9173 O O . PHE B 1 428 ? -31.422 13.219 6.539 1 83.19 428 PHE B O 1
ATOM 9180 N N . VAL B 1 429 ? -30.969 11.109 7.062 1 84.31 429 VAL B N 1
ATOM 9181 C CA . VAL B 1 429 ? -29.625 11.438 7.551 1 84.31 429 VAL B CA 1
ATOM 9182 C C . VAL B 1 429 ? -28.734 11.859 6.387 1 84.31 429 VAL B C 1
ATOM 9184 O O . VAL B 1 429 ? -28 12.836 6.488 1 84.31 429 VAL B O 1
ATOM 9187 N N . ARG B 1 430 ? -28.906 11.211 5.328 1 84.19 430 ARG B N 1
ATOM 9188 C CA . ARG B 1 430 ? -28.125 11.508 4.129 1 84.19 430 ARG B CA 1
ATOM 9189 C C . ARG B 1 430 ? -28.469 12.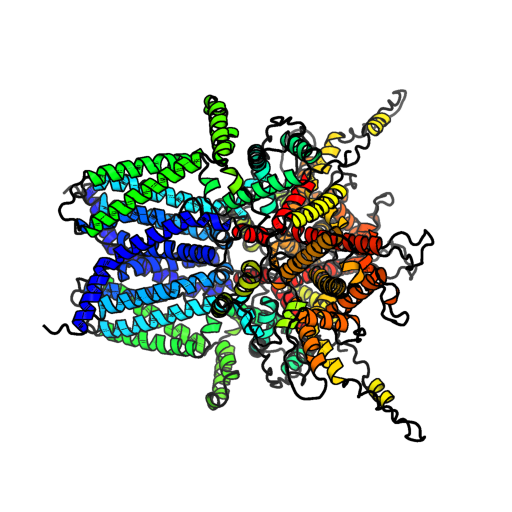898 3.59 1 84.19 430 ARG B C 1
ATOM 9191 O O . ARG B 1 430 ? -27.578 13.664 3.232 1 84.19 430 ARG B O 1
ATOM 9198 N N . ASP B 1 431 ? -29.688 13.188 3.641 1 84.94 431 ASP B N 1
ATOM 9199 C CA . ASP B 1 431 ? -30.125 14.477 3.1 1 84.94 431 ASP B CA 1
ATOM 9200 C C . ASP B 1 431 ? -29.609 15.633 3.945 1 84.94 431 ASP B C 1
ATOM 9202 O O . ASP B 1 431 ? -29.109 16.625 3.408 1 84.94 431 ASP B O 1
ATOM 9206 N N . LEU B 1 432 ? -29.719 15.453 5.184 1 86.88 432 LEU B N 1
ATOM 9207 C CA . LEU B 1 432 ? -29.25 16.516 6.074 1 86.88 432 LEU B CA 1
ATOM 9208 C C . LEU B 1 432 ? -27.734 16.688 5.965 1 86.88 432 LEU B C 1
ATOM 9210 O O . LEU B 1 432 ? -27.234 17.812 5.988 1 86.88 432 LEU B O 1
ATOM 9214 N N . LEU B 1 433 ? -27.125 15.625 5.824 1 87.81 433 LEU B N 1
ATOM 9215 C CA . LEU B 1 433 ? -25.672 15.648 5.742 1 87.81 433 LEU B CA 1
ATOM 9216 C C . LEU B 1 433 ? -25.203 16.312 4.453 1 87.81 433 LEU B C 1
ATOM 9218 O O . LEU B 1 433 ? -24.391 17.234 4.488 1 87.81 433 LEU B O 1
ATOM 9222 N N . PHE B 1 434 ? -25.75 15.984 3.35 1 87.75 434 PHE B N 1
ATOM 9223 C CA . PHE B 1 434 ? -25.297 16.5 2.062 1 87.75 434 PHE B CA 1
ATOM 9224 C C . PHE B 1 434 ? -25.75 17.938 1.859 1 87.75 434 PHE B C 1
ATOM 9226 O O . PHE B 1 434 ? -25.078 18.734 1.2 1 87.75 434 PHE B O 1
ATOM 9233 N N . GLN B 1 435 ? -26.859 18.172 2.488 1 85.69 435 GLN B N 1
ATOM 9234 C CA . GLN B 1 435 ? -27.281 19.578 2.461 1 85.69 435 GLN B CA 1
ATOM 9235 C C . GLN B 1 435 ? -26.297 20.453 3.225 1 85.69 435 GLN B C 1
ATOM 9237 O O . GLN B 1 435 ? -25.922 21.531 2.758 1 85.69 435 GLN B O 1
ATOM 9242 N N . GLY B 1 436 ? -25.891 20.016 4.387 1 85.12 436 GLY B N 1
ATOM 9243 C CA . GLY B 1 436 ? -24.906 20.75 5.164 1 85.12 436 GLY B CA 1
ATOM 9244 C C . GLY B 1 436 ? -23.578 20.891 4.445 1 85.12 436 GLY B C 1
ATOM 9245 O O . GLY B 1 436 ? -22.969 21.969 4.469 1 85.12 436 GLY B O 1
ATOM 9246 N N . ILE B 1 437 ? -23.188 19.891 3.74 1 88.69 437 ILE B N 1
ATOM 9247 C CA . ILE B 1 437 ? -21.922 19.891 3.004 1 88.69 437 ILE B CA 1
ATOM 9248 C C . ILE B 1 437 ? -22.016 20.891 1.844 1 88.69 437 ILE B C 1
ATOM 9250 O O . ILE B 1 437 ? -21.094 21.688 1.632 1 88.69 437 ILE B O 1
ATOM 9254 N N . TRP B 1 438 ? -23.109 20.828 1.254 1 84.38 438 TRP B N 1
ATOM 9255 C CA . TRP B 1 438 ? -23.281 21.656 0.073 1 84.38 438 TRP B CA 1
ATOM 9256 C C . TRP B 1 438 ? -23.312 23.141 0.452 1 84.38 438 TRP B C 1
ATOM 9258 O O . TRP B 1 438 ? -22.797 23.984 -0.282 1 84.38 438 TRP B O 1
ATOM 9268 N N . GLU B 1 439 ? -23.844 23.406 1.54 1 82.19 439 GLU B N 1
ATOM 9269 C CA . GLU B 1 439 ? -23.891 24.797 2.002 1 82.19 439 GLU B CA 1
ATOM 9270 C C . GLU B 1 439 ? -22.5 25.328 2.305 1 82.19 439 GLU B C 1
ATOM 9272 O O . GLU B 1 439 ? -22.188 26.469 1.96 1 82.19 439 GLU B O 1
ATOM 9277 N N . ILE B 1 440 ? -21.703 24.562 2.854 1 82.88 440 ILE B N 1
ATOM 9278 C CA . ILE B 1 440 ? -20.344 24.984 3.17 1 82.88 440 ILE B CA 1
ATOM 9279 C C . ILE B 1 440 ? -19.547 25.156 1.882 1 82.88 440 ILE B C 1
ATOM 9281 O O . ILE B 1 440 ? -18.781 26.109 1.74 1 82.88 440 ILE B O 1
ATOM 9285 N N . LEU B 1 441 ? -19.719 24.297 0.953 1 83.94 441 LEU B N 1
ATOM 9286 C CA . LEU B 1 441 ? -18.969 24.328 -0.301 1 83.94 441 LEU B CA 1
ATOM 9287 C C . LEU B 1 441 ? -19.391 25.531 -1.146 1 83.94 441 LEU B C 1
ATOM 9289 O O . LEU B 1 441 ? -18.547 26.172 -1.783 1 83.94 441 LEU B O 1
ATOM 9293 N N . LYS B 1 442 ? -20.641 25.797 -1.08 1 76.5 442 LYS B N 1
ATOM 9294 C CA . LYS B 1 442 ? -21.141 26.953 -1.815 1 76.5 442 LYS B CA 1
ATOM 9295 C C . LYS B 1 442 ? -20.562 28.25 -1.249 1 76.5 442 LYS B C 1
ATOM 9297 O O . LYS B 1 442 ? -20.203 29.156 -2.002 1 76.5 442 LYS B O 1
ATOM 9302 N N . LYS B 1 443 ? -20.484 28.297 -0.001 1 73.69 443 LYS B N 1
ATOM 9303 C CA . LYS B 1 443 ? -19.953 29.5 0.661 1 73.69 443 LYS B CA 1
ATOM 9304 C C . LYS B 1 443 ? -18.453 29.656 0.419 1 73.69 443 LYS B C 1
ATOM 9306 O O . LYS B 1 443 ? -17.953 30.766 0.281 1 73.69 443 LYS B O 1
ATOM 9311 N N . THR B 1 444 ? -17.781 28.625 0.321 1 76.31 444 THR B N 1
ATOM 9312 C CA . THR B 1 444 ? -16.328 28.641 0.19 1 76.31 444 THR B CA 1
ATOM 9313 C C . THR B 1 444 ? -15.914 28.969 -1.246 1 76.31 444 THR B C 1
ATOM 9315 O O . THR B 1 444 ? -14.977 29.734 -1.476 1 76.31 444 THR B O 1
ATOM 9318 N N . PHE B 1 445 ? -16.578 28.344 -2.15 1 75.31 445 PHE B N 1
ATOM 9319 C CA . PHE B 1 445 ? -16.172 28.469 -3.545 1 75.31 445 PHE B CA 1
ATOM 9320 C C . PHE B 1 445 ? -17.094 29.438 -4.289 1 75.31 445 PHE B C 1
ATOM 9322 O O . PHE B 1 445 ? -17.781 29.047 -5.238 1 75.31 445 PHE B O 1
ATOM 9329 N N . GLN B 1 446 ? -17.094 30.688 -3.803 1 64.44 446 GLN B N 1
ATOM 9330 C CA . GLN B 1 446 ? -17.875 31.719 -4.48 1 64.44 446 GLN B CA 1
ATOM 9331 C C . GLN B 1 446 ? -17.188 32.156 -5.762 1 64.44 446 GLN B C 1
ATOM 9333 O O . GLN B 1 446 ? -15.953 32.25 -5.82 1 64.44 446 GLN B O 1
ATOM 9338 N N . PRO B 1 447 ? -17.906 32.125 -6.754 1 57.69 447 PRO B N 1
ATOM 9339 C CA . PRO B 1 447 ? -17.281 32.625 -7.973 1 57.69 447 PRO B CA 1
ATOM 9340 C C . PRO B 1 447 ? -16.656 34 -7.781 1 57.69 447 PRO B C 1
ATOM 9342 O O . PRO B 1 447 ? -17.125 34.781 -6.945 1 57.69 447 PRO B O 1
ATOM 9345 N N . PRO B 1 448 ? -15.422 34.281 -8.141 1 47.5 448 PRO B N 1
ATOM 9346 C CA . PRO B 1 448 ? -14.852 35.625 -7.996 1 47.5 448 PRO B CA 1
ATOM 9347 C C . PRO B 1 448 ? -15.82 36.719 -8.398 1 47.5 448 PRO B C 1
ATOM 9349 O O . PRO B 1 448 ? -16.641 36.531 -9.297 1 47.5 448 PRO B O 1
ATOM 9352 N N . ALA B 1 449 ? -16.219 37.594 -7.477 1 38.5 449 ALA B N 1
ATOM 9353 C CA . ALA B 1 449 ? -17.031 38.75 -7.855 1 38.5 449 ALA B CA 1
ATOM 9354 C C . ALA B 1 449 ? -16.672 39.219 -9.266 1 38.5 449 ALA B C 1
ATOM 9356 O O . ALA B 1 449 ? -15.508 39.25 -9.648 1 38.5 449 ALA B O 1
ATOM 9357 N N . GLN B 1 450 ? -17.516 39.219 -10.07 1 35.59 450 GLN B N 1
ATOM 9358 C CA . GLN B 1 450 ? -17.359 39.969 -11.297 1 35.59 450 GLN B CA 1
ATOM 9359 C C . GLN B 1 450 ? -16.781 41.344 -11.016 1 35.59 450 GLN B C 1
ATOM 9361 O O . GLN B 1 450 ? -17.516 42.312 -10.727 1 35.59 450 GLN B O 1
ATOM 9366 N N . LYS B 1 451 ? -15.945 41.812 -10.297 1 35.28 451 LYS B N 1
ATOM 9367 C CA . LYS B 1 451 ? -15.438 43.156 -10.578 1 35.28 451 LYS B CA 1
ATOM 9368 C C . LYS B 1 451 ? -15.383 43.438 -12.078 1 35.28 451 LYS B C 1
ATOM 9370 O O . LYS B 1 451 ? -14.992 42.562 -12.859 1 35.28 451 LYS B O 1
ATOM 9375 N N . VAL B 1 452 ? -16.062 44.469 -12.492 1 32.28 452 VAL B N 1
ATOM 9376 C CA . VAL B 1 452 ? -16.25 45.312 -13.672 1 32.28 452 VAL B CA 1
ATOM 9377 C C . VAL B 1 452 ? -14.914 45.5 -14.375 1 32.28 452 VAL B C 1
ATOM 9379 O O . VAL B 1 452 ? -14.055 46.25 -13.906 1 32.28 452 VAL B O 1
ATOM 9382 N N . TYR B 1 453 ? -14.242 44.594 -14.68 1 31.86 453 TYR B N 1
ATOM 9383 C CA . TYR B 1 453 ? -13.219 44.719 -15.711 1 31.86 453 TYR B CA 1
ATOM 9384 C C . TYR B 1 453 ? -13.617 45.781 -16.75 1 31.86 453 TYR B C 1
ATOM 9386 O O . TYR B 1 453 ? -12.836 46.094 -17.656 1 31.86 453 TYR B O 1
ATOM 9394 N N . ALA B 1 454 ? -14.875 46.125 -16.75 1 31.8 454 ALA B N 1
ATOM 9395 C CA . ALA B 1 454 ? -15.219 47.25 -17.609 1 31.8 454 ALA B CA 1
ATOM 9396 C C . ALA B 1 454 ? -14.453 48.531 -17.203 1 31.8 454 ALA B C 1
ATOM 9398 O O . ALA B 1 454 ? -14.078 49.312 -18.062 1 31.8 454 ALA B O 1
ATOM 9399 N N . GLU B 1 455 ? -14.305 48.812 -15.93 1 31.45 455 GLU B N 1
ATOM 9400 C CA . GLU B 1 455 ? -13.805 50.156 -15.648 1 31.45 455 GLU B CA 1
ATOM 9401 C C . GLU B 1 455 ? -12.297 50.219 -15.859 1 31.45 455 GLU B C 1
ATOM 9403 O O . GLU B 1 455 ? -11.773 51.281 -16.266 1 31.45 455 GLU B O 1
ATOM 9408 N N . VAL B 1 456 ? -11.5 49.125 -15.547 1 31.89 456 VAL B N 1
ATOM 9409 C CA . VAL B 1 456 ? -10.086 49.344 -15.797 1 31.89 456 VAL B CA 1
ATOM 9410 C C . VAL B 1 456 ? -9.828 49.406 -17.297 1 31.89 456 VAL B C 1
ATOM 9412 O O . VAL B 1 456 ? -8.906 50.094 -17.75 1 31.89 456 VAL B O 1
ATOM 9415 N N . THR B 1 457 ? -10.633 48.656 -18.062 1 32.5 457 THR B N 1
ATOM 9416 C CA . THR B 1 457 ? -10.477 48.938 -19.484 1 32.5 457 THR B CA 1
ATOM 9417 C C . THR B 1 457 ? -10.898 50.344 -19.844 1 32.5 457 THR B C 1
ATOM 9419 O O . THR B 1 457 ? -10.445 50.906 -20.828 1 32.5 457 THR B O 1
ATOM 9422 N N . ALA B 1 458 ? -11.969 50.812 -19.062 1 32.28 458 ALA B N 1
ATOM 9423 C CA . ALA B 1 458 ? -12.398 52.156 -19.5 1 32.28 458 ALA B CA 1
ATOM 9424 C C . ALA B 1 458 ? -11.344 53.219 -19.172 1 32.28 458 ALA B C 1
ATOM 9426 O O . ALA B 1 458 ? -11.18 54.188 -19.906 1 32.28 458 ALA B O 1
ATOM 9427 N N . GLN B 1 459 ? -10.719 53.094 -17.984 1 31.58 459 GLN B N 1
ATOM 9428 C CA . GLN B 1 459 ? -9.883 54.281 -17.734 1 31.58 459 GLN B CA 1
ATOM 9429 C C . GLN B 1 459 ? -8.625 54.25 -18.594 1 31.58 459 GLN B C 1
ATOM 9431 O O . GLN B 1 459 ? -7.941 55.281 -18.734 1 31.58 459 GLN B O 1
ATOM 9436 N N . VAL B 1 460 ? -8.219 53.062 -18.969 1 31.97 460 VAL B N 1
ATOM 9437 C CA . VAL B 1 460 ? -6.992 53.188 -19.766 1 31.97 460 VAL B CA 1
ATOM 9438 C C . VAL B 1 460 ? -7.312 53.719 -21.141 1 31.97 460 VAL B C 1
ATOM 9440 O O . VAL B 1 460 ? -6.41 54.031 -21.922 1 31.97 460 VAL B O 1
ATOM 9443 N N . SER B 1 461 ? -8.688 53.656 -21.406 1 30.25 461 SER B N 1
ATOM 9444 C CA . SER B 1 461 ? -8.914 54.25 -22.719 1 30.25 461 SER B CA 1
ATOM 9445 C C . SER B 1 461 ? -8.734 55.75 -22.719 1 30.25 461 SER B C 1
ATOM 9447 O O . SER B 1 461 ? -9.148 56.438 -23.656 1 30.25 461 SER B O 1
ATOM 9449 N N . VAL B 1 462 ? -8.523 56.312 -21.469 1 29.47 462 VAL B N 1
ATOM 9450 C CA . VAL B 1 462 ? -8.445 57.75 -21.766 1 29.47 462 VAL B CA 1
ATOM 9451 C C . VAL B 1 462 ? -7.34 58 -22.781 1 29.47 462 VAL B C 1
ATOM 9453 O O . VAL B 1 462 ? -6.184 57.656 -22.547 1 29.47 462 VAL B O 1
ATOM 9456 N N . ASP B 1 463 ? -7.773 58.156 -23.969 1 27.75 463 ASP B N 1
ATOM 9457 C CA . ASP B 1 463 ? -7.109 58.75 -25.125 1 27.75 463 ASP B CA 1
ATOM 9458 C C . ASP B 1 463 ? -6.289 59.969 -24.75 1 27.75 463 ASP B C 1
ATOM 9460 O O . ASP B 1 463 ? -6.848 61 -24.328 1 27.75 463 ASP B O 1
ATOM 9464 N N . PRO B 1 464 ? -5.199 59.812 -23.953 1 29.23 464 PRO B N 1
ATOM 9465 C CA . PRO B 1 464 ? -4.543 61.094 -23.906 1 29.23 464 PRO B CA 1
ATOM 9466 C C . PRO B 1 464 ? -4.527 61.812 -25.266 1 29.23 464 PRO B C 1
ATOM 9468 O O . PRO B 1 464 ? -4.461 61.156 -26.297 1 29.23 464 PRO B O 1
ATOM 9471 N N . ASP B 1 465 ? -5.211 62.844 -25.375 1 27.03 465 ASP B N 1
ATOM 9472 C CA . ASP B 1 465 ? -5.051 63.812 -26.469 1 27.03 465 ASP B CA 1
ATOM 9473 C C . ASP B 1 465 ? -3.584 63.969 -26.844 1 27.03 465 ASP B C 1
ATOM 9475 O O . ASP B 1 465 ? -2.715 64.062 -25.984 1 27.03 465 ASP B O 1
ATOM 9479 N N . PRO B 1 466 ? -3.258 63.656 -28.141 1 28.52 466 PRO B N 1
ATOM 9480 C CA . PRO B 1 466 ? -1.965 63.781 -28.828 1 28.52 466 PRO B CA 1
ATOM 9481 C C . PRO B 1 466 ? -1.325 65.125 -28.656 1 28.52 466 PRO B C 1
ATOM 9483 O O . PRO B 1 466 ? -0.456 65.5 -29.453 1 28.52 466 PRO B O 1
ATOM 9486 N N . ALA B 1 467 ? -1.912 66.125 -27.984 1 26.06 467 ALA B N 1
ATOM 9487 C CA . ALA B 1 467 ? -1.211 67.312 -28.422 1 26.06 467 ALA B CA 1
ATOM 9488 C C . ALA B 1 467 ? 0.301 67.125 -28.297 1 26.06 467 ALA B C 1
ATOM 9490 O O . ALA B 1 467 ? 1.044 67.375 -29.234 1 26.06 467 ALA B O 1
ATOM 9491 N N . GLY B 1 468 ? 0.93 67.875 -27.391 1 23.91 468 GLY B N 1
ATOM 9492 C CA . GLY B 1 468 ? 2.227 68.5 -27.609 1 23.91 468 GLY B CA 1
ATOM 9493 C C . GLY B 1 468 ? 3.348 67.5 -27.781 1 23.91 468 GLY B C 1
ATOM 9494 O O . GLY B 1 468 ? 3.178 66.312 -27.484 1 23.91 468 GLY B O 1
ATOM 9495 N N . ALA B 1 469 ? 4.656 67.938 -28.109 1 24.73 469 ALA B N 1
ATOM 9496 C CA . ALA B 1 469 ? 5.848 67.75 -28.922 1 24.73 469 ALA B CA 1
ATOM 9497 C C . ALA B 1 469 ? 6.66 66.562 -28.406 1 24.73 469 ALA B C 1
ATOM 9499 O O . ALA B 1 469 ? 7.461 65.938 -29.141 1 24.73 469 ALA B O 1
ATOM 9500 N N . LEU B 1 470 ? 7.012 66.562 -27.125 1 24.94 470 LEU B N 1
ATOM 9501 C CA . LEU B 1 470 ? 8.367 66.125 -26.844 1 24.94 470 LEU B CA 1
ATOM 9502 C C . LEU B 1 470 ? 8.508 64.625 -27.156 1 24.94 470 LEU B C 1
ATOM 9504 O O . LEU B 1 470 ? 7.516 63.875 -27.188 1 24.94 470 LEU B O 1
ATOM 9508 N N . GLY B 1 471 ? 9.812 64.062 -27.125 1 24.45 471 GLY B N 1
ATOM 9509 C CA . GLY B 1 471 ? 10.469 62.844 -27.656 1 24.45 471 GLY B CA 1
ATOM 9510 C C . GLY B 1 471 ? 9.789 61.562 -27.25 1 24.45 471 GLY B C 1
ATOM 9511 O O . GLY B 1 471 ? 9.273 61.469 -26.141 1 24.45 471 GLY B O 1
ATOM 9512 N N . GLU B 1 472 ? 9.336 60.781 -28.172 1 23.22 472 GLU B N 1
ATOM 9513 C CA . GLU B 1 472 ? 8.5 59.625 -28.438 1 23.22 472 GLU B CA 1
ATOM 9514 C C . GLU B 1 472 ? 8.922 58.438 -27.578 1 23.22 472 GLU B C 1
ATOM 9516 O O . GLU B 1 472 ? 9.82 57.688 -27.953 1 23.22 472 GLU B O 1
ATOM 9521 N N . SER B 1 473 ? 9.328 58.719 -26.359 1 26.84 473 SER B N 1
ATOM 9522 C CA . SER B 1 473 ? 9.773 57.469 -25.766 1 26.84 473 SER B CA 1
ATOM 9523 C C . SER B 1 473 ? 8.734 56.375 -25.953 1 26.84 473 SER B C 1
ATOM 9525 O O . SER B 1 473 ? 7.535 56.594 -25.797 1 26.84 473 SER B O 1
ATOM 9527 N N . PRO B 1 474 ? 9.133 55.344 -26.828 1 28.31 474 PRO B N 1
ATOM 9528 C CA . PRO B 1 474 ? 8.211 54.312 -27.25 1 28.31 474 PRO B CA 1
ATOM 9529 C C . PRO B 1 474 ? 7.309 53.812 -26.125 1 28.31 474 PRO B C 1
ATOM 9531 O O . PRO B 1 474 ? 7.734 53.75 -24.969 1 28.31 474 PRO B O 1
ATOM 9534 N N . PRO B 1 475 ? 6.004 54.094 -26.281 1 27.86 475 PRO B N 1
ATOM 9535 C CA . PRO B 1 475 ? 4.961 53.75 -25.312 1 27.86 475 PRO B CA 1
ATOM 9536 C C . PRO B 1 475 ? 5.113 52.344 -24.734 1 27.86 475 PRO B C 1
ATOM 9538 O O . PRO B 1 475 ? 5.586 51.438 -25.438 1 27.86 475 PRO B O 1
ATOM 9541 N N . PRO B 1 476 ? 5.371 52.344 -23.453 1 29.38 476 PRO B N 1
ATOM 9542 C CA . PRO B 1 476 ? 5.492 51.062 -22.797 1 29.38 476 PRO B CA 1
ATOM 9543 C C . PRO B 1 476 ? 4.441 50.062 -23.266 1 29.38 476 PRO B C 1
ATOM 9545 O O . PRO B 1 476 ? 3.332 50.438 -23.641 1 29.38 476 PRO B O 1
ATOM 9548 N N . GLY B 1 477 ? 4.863 49.062 -24.047 1 29.61 477 GLY B N 1
ATOM 9549 C CA . GLY B 1 477 ? 4.082 47.969 -24.625 1 29.61 477 GLY B CA 1
ATOM 9550 C C . GLY B 1 477 ? 2.83 47.656 -23.828 1 29.61 477 GLY B C 1
ATOM 9551 O O . GLY B 1 477 ? 2.738 47.969 -22.641 1 29.61 477 GLY B O 1
ATOM 9552 N N . PRO B 1 478 ? 1.728 47.562 -24.609 1 30.59 478 PRO B N 1
ATOM 9553 C CA . PRO B 1 478 ? 0.38 47.344 -24.078 1 30.59 478 PRO B CA 1
ATOM 9554 C C . PRO B 1 478 ? 0.354 46.312 -22.953 1 30.59 478 PRO B C 1
ATOM 9556 O O . PRO B 1 478 ? 1.165 45.375 -22.938 1 30.59 478 PRO B O 1
ATOM 9559 N N . PRO B 1 479 ? -0.143 46.781 -21.859 1 30.41 479 PRO B N 1
ATOM 9560 C CA . PRO B 1 479 ? -0.244 45.875 -20.688 1 30.41 479 PRO B CA 1
ATOM 9561 C C . PRO B 1 479 ? -0.815 44.5 -21.031 1 30.41 479 PRO B C 1
ATOM 9563 O O . PRO B 1 479 ? -1.58 44.375 -22 1 30.41 479 PRO B O 1
ATOM 9566 N N . PRO B 1 480 ? -0.031 43.562 -20.859 1 31.08 480 PRO B N 1
ATOM 9567 C CA . PRO B 1 480 ? -0.517 42.25 -21.25 1 31.08 480 PRO B CA 1
ATOM 9568 C C . PRO B 1 480 ? -2.029 42.094 -21.094 1 31.08 480 PRO B C 1
ATOM 9570 O O . PRO B 1 480 ? -2.621 42.688 -20.188 1 31.08 480 PRO B O 1
ATOM 9573 N N . SER B 1 481 ? -2.684 41.938 -22.25 1 31.31 481 SER B N 1
ATOM 9574 C CA . SER B 1 481 ? -4.125 41.844 -22.453 1 31.31 481 SER B CA 1
ATOM 9575 C C . SER B 1 481 ? -4.809 41.188 -21.266 1 31.31 481 SER B C 1
ATOM 9577 O O . SER B 1 481 ? -4.25 40.25 -20.641 1 31.31 481 SER B O 1
ATOM 9579 N N . ALA B 1 482 ? -5.887 41.812 -20.75 1 34.88 482 ALA B N 1
ATOM 9580 C CA . ALA B 1 482 ? -6.848 41.375 -19.734 1 34.88 482 ALA B CA 1
ATOM 9581 C C . ALA B 1 482 ? -7.031 39.875 -19.781 1 34.88 482 ALA B C 1
ATOM 9583 O O . ALA B 1 482 ? -7.336 39.25 -18.75 1 34.88 482 ALA B O 1
ATOM 9584 N N . GLU B 1 483 ? -6.996 39.312 -20.969 1 34.16 483 GLU B N 1
ATOM 9585 C CA . GLU B 1 483 ? -7.215 37.906 -21.234 1 34.16 483 GLU B CA 1
ATOM 9586 C C . GLU B 1 483 ? -6.141 37.031 -20.562 1 34.16 483 GLU B C 1
ATOM 9588 O O . GLU B 1 483 ? -6.406 35.906 -20.156 1 34.16 483 GLU B O 1
ATOM 9593 N N . ALA B 1 484 ? -4.941 37.531 -20.547 1 34.69 484 ALA B N 1
ATOM 9594 C CA . ALA B 1 484 ? -3.832 36.812 -19.953 1 34.69 484 ALA B CA 1
ATOM 9595 C C . ALA B 1 484 ? -3.951 36.781 -18.438 1 34.69 484 ALA B C 1
ATOM 9597 O O . ALA B 1 484 ? -3.615 35.75 -17.797 1 34.69 484 ALA B O 1
ATOM 9598 N N . ALA B 1 485 ? -4.438 37.812 -17.875 1 37 485 ALA B N 1
ATOM 9599 C CA . ALA B 1 485 ? -4.676 37.875 -16.438 1 37 485 ALA B CA 1
ATOM 9600 C C . ALA B 1 485 ? -5.758 36.906 -16 1 37 485 ALA B C 1
ATOM 9602 O O . ALA B 1 485 ? -5.676 36.312 -14.922 1 37 485 ALA B O 1
ATOM 9603 N N . LYS B 1 486 ? -6.883 36.75 -16.797 1 38.72 486 LYS B N 1
ATOM 9604 C CA . LYS B 1 486 ? -8 35.844 -16.547 1 38.72 486 LYS B CA 1
ATOM 9605 C C . LYS B 1 486 ? -7.559 34.375 -16.656 1 38.72 486 LYS B C 1
ATOM 9607 O O . LYS B 1 486 ? -8.031 33.531 -15.898 1 38.72 486 LYS B O 1
ATOM 9612 N N . VAL B 1 487 ? -6.68 34.031 -17.609 1 35.69 487 VAL B N 1
ATOM 9613 C CA . VAL B 1 487 ? -6.191 32.688 -17.969 1 35.69 487 VAL B CA 1
ATOM 9614 C C . VAL B 1 487 ? -5.391 32.125 -16.797 1 35.69 487 VAL B C 1
ATOM 9616 O O . VAL B 1 487 ? -5.52 30.938 -16.469 1 35.69 487 VAL B O 1
ATOM 9619 N N . GLU B 1 488 ? -4.547 32.906 -16.234 1 36.91 488 GLU B N 1
ATOM 9620 C CA . GLU B 1 488 ? -3.533 32.5 -15.266 1 36.91 488 GLU B CA 1
ATOM 9621 C C . GLU B 1 488 ? -4.148 32.25 -13.891 1 36.91 488 GLU B C 1
ATOM 9623 O O . GLU B 1 488 ? -3.664 31.422 -13.125 1 36.91 488 GLU B O 1
ATOM 9628 N N . ALA B 1 489 ? -5.23 33.031 -13.609 1 38.25 489 ALA B N 1
ATOM 9629 C CA . ALA B 1 489 ? -5.988 32.875 -12.367 1 38.25 489 ALA B CA 1
ATOM 9630 C C . ALA B 1 489 ? -6.559 31.469 -12.234 1 38.25 489 ALA B C 1
ATOM 9632 O O . ALA B 1 489 ? -6.621 30.922 -11.133 1 38.25 489 ALA B O 1
ATOM 9633 N N . ASP B 1 490 ? -6.961 30.719 -13.328 1 39.88 490 ASP B N 1
ATOM 9634 C CA . ASP B 1 490 ? -7.738 29.484 -13.336 1 39.88 490 ASP B CA 1
ATOM 9635 C C . ASP B 1 490 ? -6.844 28.266 -13.102 1 39.88 490 ASP B C 1
ATOM 9637 O O . ASP B 1 490 ? -7.285 27.266 -12.531 1 39.88 490 ASP B O 1
ATOM 9641 N N . LEU B 1 491 ? -5.594 28.344 -13.68 1 40.75 491 LEU B N 1
ATOM 9642 C CA . LEU B 1 491 ? -4.68 27.203 -13.625 1 40.75 491 LEU B CA 1
ATOM 9643 C C . LEU B 1 491 ? -4.473 26.75 -12.188 1 40.75 491 LEU B C 1
ATOM 9645 O O . LEU B 1 491 ? -4.285 25.547 -11.938 1 40.75 491 LEU B O 1
ATOM 9649 N N . HIS B 1 492 ? -4.57 27.719 -11.25 1 44.03 492 HIS B N 1
ATOM 9650 C CA . HIS B 1 492 ? -4.172 27.484 -9.867 1 44.03 492 HIS B CA 1
ATOM 9651 C C . HIS B 1 492 ? -5.387 27.219 -8.984 1 44.03 492 HIS B C 1
ATOM 9653 O O . HIS B 1 492 ? -5.27 27.188 -7.758 1 44.03 492 HIS B O 1
ATOM 9659 N N . ALA B 1 493 ? -6.445 26.953 -9.812 1 45.66 493 ALA B N 1
ATOM 9660 C CA . ALA B 1 493 ? -7.746 26.922 -9.148 1 45.66 493 ALA B CA 1
ATOM 9661 C C . ALA B 1 493 ? -7.828 25.766 -8.156 1 45.66 493 ALA B C 1
ATOM 9663 O O . ALA B 1 493 ? -8.367 25.922 -7.062 1 45.66 493 ALA B O 1
ATOM 9664 N N . GLY B 1 494 ? -7.258 24.672 -8.617 1 48.56 494 GLY B N 1
ATOM 9665 C CA . GLY B 1 494 ? -7.34 23.547 -7.711 1 48.56 494 GLY B CA 1
ATOM 9666 C C . GLY B 1 494 ? -6.578 23.766 -6.418 1 48.56 494 GLY B C 1
ATOM 9667 O O . GLY B 1 494 ? -7.074 23.453 -5.336 1 48.56 494 GLY B O 1
ATOM 9668 N N . GLN B 1 495 ? -5.445 24.328 -6.535 1 51.38 495 GLN B N 1
ATOM 9669 C CA . GLN B 1 495 ? -4.637 24.594 -5.355 1 51.38 495 GLN B CA 1
ATOM 9670 C C . GLN B 1 495 ? -5.234 25.719 -4.52 1 51.38 495 GLN B C 1
ATOM 9672 O O . GLN B 1 495 ? -5.262 25.641 -3.289 1 51.38 495 GLN B O 1
ATOM 9677 N N . ILE B 1 496 ? -5.75 26.641 -5.289 1 52.38 496 ILE B N 1
ATOM 9678 C CA . ILE B 1 496 ? -6.391 27.75 -4.609 1 52.38 496 ILE B CA 1
ATOM 9679 C C . ILE B 1 496 ? -7.621 27.25 -3.852 1 52.38 496 ILE B C 1
ATOM 9681 O O . ILE B 1 496 ? -7.867 27.672 -2.717 1 52.38 496 ILE B O 1
ATOM 9685 N N . ALA B 1 497 ? -8.117 26.234 -4.477 1 55 497 ALA B N 1
ATOM 9686 C CA . ALA B 1 497 ? -9.336 25.703 -3.885 1 55 497 ALA B CA 1
ATOM 9687 C C . ALA B 1 497 ? -9.039 24.953 -2.596 1 55 497 ALA B C 1
ATOM 9689 O O . ALA B 1 497 ? -9.766 25.078 -1.607 1 55 497 ALA B O 1
ATOM 9690 N N . HIS B 1 498 ? -7.98 24.25 -2.631 1 60.44 498 HIS B N 1
ATOM 9691 C CA . HIS B 1 498 ? -7.629 23.516 -1.423 1 60.44 498 HIS B CA 1
ATOM 9692 C C . HIS B 1 498 ? -7.238 24.469 -0.292 1 60.44 498 HIS B C 1
ATOM 9694 O O . HIS B 1 498 ? -7.602 24.234 0.865 1 60.44 498 HIS B O 1
ATOM 9700 N N . SER B 1 499 ? -6.598 25.469 -0.678 1 61.38 499 SER B N 1
ATOM 9701 C CA . SER B 1 499 ? -6.203 26.438 0.331 1 61.38 499 SER B CA 1
ATOM 9702 C C . SER B 1 499 ? -7.406 27.203 0.858 1 61.38 499 SER B C 1
ATOM 9704 O O . SER B 1 499 ? -7.504 27.484 2.057 1 61.38 499 SER B O 1
ATOM 9706 N N . GLU B 1 500 ? -8.32 27.406 -0.058 1 62.06 500 GLU B N 1
ATOM 9707 C CA . GLU B 1 500 ? -9.531 28.125 0.335 1 62.06 500 GLU B CA 1
ATOM 9708 C C . GLU B 1 500 ? -10.375 27.312 1.308 1 62.06 500 GLU B C 1
ATOM 9710 O O . GLU B 1 500 ? -10.883 27.844 2.295 1 62.06 500 GLU B O 1
ATOM 9715 N N . LEU B 1 501 ? -10.414 26.125 1.015 1 67.5 501 LEU B N 1
ATOM 9716 C CA . LEU B 1 501 ? -11.195 25.25 1.896 1 67.5 501 LEU B CA 1
ATOM 9717 C C . LEU B 1 501 ? -10.477 25.047 3.225 1 67.5 501 LEU B C 1
ATOM 9719 O O . LEU B 1 501 ? -11.109 25.016 4.281 1 67.5 501 LEU B O 1
ATOM 9723 N N . GLY B 1 502 ? -9.188 24.922 3.115 1 63.59 502 GLY B N 1
ATOM 9724 C CA . GLY B 1 502 ? -8.414 24.797 4.34 1 63.59 502 GLY B CA 1
ATOM 9725 C C . GLY B 1 502 ? -8.562 26 5.254 1 63.59 502 GLY B C 1
ATOM 9726 O O . GLY B 1 502 ? -8.727 25.844 6.469 1 63.59 502 GLY B O 1
ATOM 9727 N N . ASP B 1 503 ? -8.594 27.094 4.676 1 61.34 503 ASP B N 1
ATOM 9728 C CA . ASP B 1 503 ? -8.758 28.328 5.434 1 61.34 503 ASP B CA 1
ATOM 9729 C C . ASP B 1 503 ? -10.164 28.438 6.008 1 61.34 503 ASP B C 1
ATOM 9731 O O . ASP B 1 503 ? -10.352 28.938 7.125 1 61.34 503 ASP B O 1
ATOM 9735 N N . ALA B 1 504 ? -11 27.891 5.207 1 57 504 ALA B N 1
ATOM 9736 C CA . ALA B 1 504 ? -12.398 27.953 5.648 1 57 504 ALA B CA 1
ATOM 9737 C C . ALA B 1 504 ? -12.656 27 6.809 1 57 504 ALA B C 1
ATOM 9739 O O . ALA B 1 504 ? -13.438 27.312 7.707 1 57 504 ALA B O 1
ATOM 9740 N N . LEU B 1 505 ? -11.922 26 6.824 1 69.69 505 LEU B N 1
ATOM 9741 C CA . LEU B 1 505 ? -12.172 25 7.863 1 69.69 505 LEU B CA 1
ATOM 9742 C C . LEU B 1 505 ? -11.266 25.234 9.07 1 69.69 505 LEU B C 1
ATOM 9744 O O . LEU B 1 505 ? -11.68 25.016 10.211 1 69.69 505 LEU B O 1
ATOM 9748 N N . ASP B 1 506 ? -10.031 25.828 8.953 1 59.47 506 ASP B N 1
ATOM 9749 C CA . ASP B 1 506 ? -9.055 26.266 9.945 1 59.47 506 ASP B CA 1
ATOM 9750 C C . ASP B 1 506 ? -8.875 25.219 11.039 1 59.47 506 ASP B C 1
ATOM 9752 O O . ASP B 1 506 ? -8.961 25.531 12.227 1 59.47 506 ASP B O 1
ATOM 9756 N N . ILE B 1 507 ? -8.891 24 10.641 1 67.62 507 ILE B N 1
ATOM 9757 C CA . ILE B 1 507 ? -8.672 22.938 11.625 1 67.62 507 ILE B CA 1
ATOM 9758 C C . ILE B 1 507 ? -7.176 22.672 11.773 1 67.62 507 ILE B C 1
ATOM 9760 O O . ILE B 1 507 ? -6.453 22.594 10.773 1 67.62 507 ILE B O 1
ATOM 9764 N N . GLY B 1 508 ? -6.594 22.734 12.914 1 61.25 508 GLY B N 1
ATOM 9765 C CA . GLY B 1 508 ? -5.184 22.578 13.227 1 61.25 508 GLY B CA 1
ATOM 9766 C C . GLY B 1 508 ? -4.629 21.219 12.82 1 61.25 508 GLY B C 1
ATOM 9767 O O . GLY B 1 508 ? -5.344 20.406 12.242 1 61.25 508 GLY B O 1
ATOM 9768 N N . PRO B 1 509 ? -3.428 21.031 12.945 1 62.22 509 PRO B N 1
ATOM 9769 C CA . PRO B 1 509 ? -2.707 19.859 12.414 1 62.22 509 PRO B CA 1
ATOM 9770 C C . PRO B 1 509 ? -3.059 18.578 13.148 1 62.22 509 PRO B C 1
ATOM 9772 O O . PRO B 1 509 ? -3.004 17.484 12.555 1 62.22 509 PRO B O 1
ATOM 9775 N N . GLU B 1 510 ? -3.361 18.656 14.406 1 73.25 510 GLU B N 1
ATOM 9776 C CA . GLU B 1 510 ? -3.652 17.406 15.094 1 73.25 510 GLU B CA 1
ATOM 9777 C C . GLU B 1 510 ? -5.129 17.031 14.977 1 73.25 510 GLU B C 1
ATOM 9779 O O . GLU B 1 510 ? -5.852 17.016 15.977 1 73.25 510 GLU B O 1
ATOM 9784 N N . PHE B 1 511 ? -5.527 16.516 13.883 1 81.06 511 PHE B N 1
ATOM 9785 C CA . PHE B 1 511 ? -6.922 16.281 13.523 1 81.06 511 PHE B CA 1
ATOM 9786 C C . PHE B 1 511 ? -7.504 15.133 14.336 1 81.06 511 PHE B C 1
ATOM 9788 O O . PHE B 1 511 ? -8.656 15.195 14.773 1 81.06 511 PHE B O 1
ATOM 9795 N N . GLN B 1 512 ? -6.789 14.188 14.617 1 82.81 512 GLN B N 1
ATOM 9796 C CA . GLN B 1 512 ? -7.301 13.031 15.344 1 82.81 512 GLN B CA 1
ATOM 9797 C C . GLN B 1 512 ? -7.66 13.398 16.781 1 82.81 512 GLN B C 1
ATOM 9799 O O . GLN B 1 512 ? -8.664 12.914 17.312 1 82.81 512 GLN B O 1
ATOM 9804 N N . GLU B 1 513 ? -6.895 14.258 17.344 1 82.75 513 GLU B N 1
ATOM 9805 C CA . GLU B 1 513 ? -7.18 14.695 18.703 1 82.75 513 GLU B CA 1
ATOM 9806 C C . GLU B 1 513 ? -8.492 15.469 18.766 1 82.75 513 GLU B C 1
ATOM 9808 O O . GLU B 1 513 ? -9.25 15.336 19.734 1 82.75 513 GLU B O 1
ATOM 9813 N N . VAL B 1 514 ? -8.688 16.203 17.75 1 84.38 514 VAL B N 1
ATOM 9814 C CA . VAL B 1 514 ? -9.906 17 17.719 1 84.38 514 VAL B CA 1
ATOM 9815 C C . VAL B 1 514 ? -11.125 16.094 17.609 1 84.38 514 VAL B C 1
ATOM 9817 O O . VAL B 1 514 ? -12.125 16.297 18.312 1 84.38 514 VAL B O 1
ATOM 9820 N N . VAL B 1 515 ? -11.023 15.031 16.844 1 90 515 VAL B N 1
ATOM 9821 C CA . VAL B 1 515 ? -12.141 14.102 16.672 1 90 515 VAL B CA 1
ATOM 9822 C C . VAL B 1 515 ? -12.406 13.367 17.969 1 90 515 VAL B C 1
ATOM 9824 O O . VAL B 1 515 ? -13.562 13.195 18.375 1 90 515 VAL B O 1
ATOM 9827 N N . LEU B 1 516 ? -11.336 13.008 18.672 1 89.81 516 LEU B N 1
ATOM 9828 C CA . LEU B 1 516 ? -11.492 12.273 19.922 1 89.81 516 LEU B CA 1
ATOM 9829 C C . LEU B 1 516 ? -12.148 13.148 20.984 1 89.81 516 LEU B C 1
ATOM 9831 O O . LEU B 1 516 ? -13.086 12.727 21.656 1 89.81 516 LEU B O 1
ATOM 9835 N N . ARG B 1 517 ? -11.695 14.367 21.109 1 88.19 517 ARG B N 1
ATOM 9836 C CA . ARG B 1 517 ? -12.25 15.297 22.094 1 88.19 517 ARG B CA 1
ATOM 9837 C C . ARG B 1 517 ? -13.727 15.57 21.812 1 88.19 517 ARG B C 1
ATOM 9839 O O . ARG B 1 517 ? -14.555 15.516 22.719 1 88.19 517 ARG B O 1
ATOM 9846 N N . TRP B 1 518 ? -13.977 15.742 20.578 1 90.5 518 TRP B N 1
ATOM 9847 C CA . TRP B 1 518 ? -15.336 16.094 20.188 1 90.5 518 TRP B CA 1
ATOM 9848 C C . TRP B 1 518 ? -16.266 14.883 20.328 1 90.5 518 TRP B C 1
ATOM 9850 O O . TRP B 1 518 ? -17.453 15.039 20.625 1 90.5 518 TRP B O 1
ATOM 9860 N N . HIS B 1 519 ? -15.805 13.727 20.047 1 94 519 HIS B N 1
ATOM 9861 C CA . HIS B 1 519 ? -16.625 12.531 20.203 1 94 519 HIS B CA 1
ATOM 9862 C C . HIS B 1 519 ? -17.016 12.305 21.656 1 94 519 HIS B C 1
ATOM 9864 O O . HIS B 1 519 ? -18.188 12.031 21.953 1 94 519 HIS B O 1
ATOM 9870 N N . ILE B 1 520 ? -16.047 12.391 22.5 1 90.25 520 ILE B N 1
ATOM 9871 C CA . ILE B 1 520 ? -16.312 12.211 23.922 1 90.25 520 ILE B CA 1
ATOM 9872 C C . ILE B 1 520 ? -17.297 13.289 24.391 1 90.25 520 ILE B C 1
ATOM 9874 O O . ILE B 1 520 ? -18.281 12.984 25.078 1 90.25 520 ILE B O 1
ATOM 9878 N N . ALA B 1 521 ? -17.062 14.562 24.016 1 90.31 521 ALA B N 1
ATOM 9879 C CA . ALA B 1 521 ? -17.922 15.672 24.406 1 90.31 521 ALA B CA 1
ATOM 9880 C C . ALA B 1 521 ? -19.344 15.461 23.906 1 90.31 521 ALA B C 1
ATOM 9882 O O . ALA B 1 521 ? -20.312 15.68 24.641 1 90.31 521 ALA B O 1
ATOM 9883 N N . THR B 1 522 ? -19.453 15.039 22.641 1 93 522 THR B N 1
ATOM 9884 C CA . THR B 1 522 ? -20.766 14.852 22.031 1 93 522 THR B CA 1
ATOM 9885 C C . THR B 1 522 ? -21.516 13.703 22.703 1 93 522 THR B C 1
ATOM 9887 O O . THR B 1 522 ? -22.719 13.797 22.953 1 93 522 THR B O 1
ATOM 9890 N N . ASP B 1 523 ? -20.828 12.664 23.016 1 91.44 523 ASP B N 1
ATOM 9891 C CA . ASP B 1 523 ? -21.484 11.523 23.656 1 91.44 523 ASP B CA 1
ATOM 9892 C C . ASP B 1 523 ? -21.984 11.898 25.047 1 91.44 523 ASP B C 1
ATOM 9894 O O . ASP B 1 523 ? -23.109 11.539 25.422 1 91.44 523 ASP B O 1
ATOM 9898 N N . ILE B 1 524 ? -21.188 12.539 25.75 1 88.06 524 ILE B N 1
ATOM 9899 C CA . ILE B 1 524 ? -21.594 12.984 27.078 1 88.06 524 ILE B CA 1
ATOM 9900 C C . ILE B 1 524 ? -22.766 13.945 26.969 1 88.06 524 ILE B C 1
ATOM 9902 O O . ILE B 1 524 ? -23.75 13.836 27.719 1 88.06 524 ILE B O 1
ATOM 9906 N N . PHE B 1 525 ? -22.75 14.875 26.047 1 89.12 525 PHE B N 1
ATOM 9907 C CA . PHE B 1 525 ? -23.797 15.852 25.828 1 89.12 525 PHE B CA 1
ATOM 9908 C C . PHE B 1 525 ? -25.109 15.164 25.469 1 89.12 525 PHE B C 1
ATOM 9910 O O . PHE B 1 525 ? -26.156 15.484 26.016 1 89.12 525 PHE B O 1
ATOM 9917 N N . LEU B 1 526 ? -25.047 14.18 24.516 1 88.56 526 LEU B N 1
ATOM 9918 C CA . LEU B 1 526 ? -26.266 13.508 24.047 1 88.56 526 LEU B CA 1
ATOM 9919 C C . LEU B 1 526 ? -26.875 12.648 25.141 1 88.56 526 LEU B C 1
ATOM 9921 O O . LEU B 1 526 ? -28.094 12.531 25.234 1 88.56 526 LEU B O 1
ATOM 9925 N N . LEU B 1 527 ? -26.047 12.086 25.953 1 85.12 527 LEU B N 1
ATOM 9926 C CA . LEU B 1 527 ? -26.531 11.211 27.016 1 85.12 527 LEU B CA 1
ATOM 9927 C C . LEU B 1 527 ? -27.062 12.023 28.188 1 85.12 527 LEU B C 1
ATOM 9929 O O . LEU B 1 527 ? -28.047 11.625 28.828 1 85.12 527 LEU B O 1
ATOM 9933 N N . CYS B 1 528 ? -26.484 13.133 28.484 1 81.31 528 CYS B N 1
ATOM 9934 C CA . CYS B 1 528 ? -26.828 13.906 29.672 1 81.31 528 CYS B CA 1
ATOM 9935 C C . CYS B 1 528 ? -27.844 14.992 29.344 1 81.31 528 CYS B C 1
ATOM 9937 O O . CYS B 1 528 ? -28.25 15.766 30.203 1 81.31 528 CYS B O 1
ATOM 9939 N N . ARG B 1 529 ? -28.234 15.07 28.172 1 77.62 529 ARG B N 1
ATOM 9940 C CA . ARG B 1 529 ? -29.219 16.078 27.797 1 77.62 529 ARG B CA 1
ATOM 9941 C C . ARG B 1 529 ? -30.531 15.852 28.531 1 77.62 529 ARG B C 1
ATOM 9943 O O . ARG B 1 529 ? -30.969 14.711 28.719 1 77.62 529 ARG B O 1
ATOM 9950 N N . PRO B 1 530 ? -31 17.016 29.203 1 63.19 530 PRO B N 1
ATOM 9951 C CA . PRO B 1 530 ? -32.25 16.891 29.984 1 63.19 530 PRO B CA 1
ATOM 9952 C C . PRO B 1 530 ? -33.375 16.281 29.172 1 63.19 530 PRO B C 1
ATOM 9954 O O . PRO B 1 530 ? -33.5 16.562 27.969 1 63.19 530 PRO B O 1
ATOM 9957 N N . SER B 1 531 ? -34 15.156 29.641 1 58.16 531 SER B N 1
ATOM 9958 C CA . SER B 1 531 ? -35.094 14.367 29.109 1 58.16 531 SER B CA 1
ATOM 9959 C C . SER B 1 531 ? -36.25 15.258 28.656 1 58.16 531 SER B C 1
ATOM 9961 O O . SER B 1 531 ? -37.094 14.859 27.828 1 58.16 531 SER B O 1
ATOM 9963 N N . SER B 1 532 ? -36.594 16.219 29.5 1 51.19 532 SER B N 1
ATOM 9964 C CA . SER B 1 532 ? -37.781 17 29.156 1 51.19 532 SER B CA 1
ATOM 9965 C C . SER B 1 532 ? -37.781 17.406 27.688 1 51.19 532 SER B C 1
ATOM 9967 O O . SER B 1 532 ? -38.812 17.578 27.078 1 51.19 532 SER B O 1
ATOM 9969 N N . THR B 1 533 ? -36.656 17.484 27.141 1 48.97 533 THR B N 1
ATOM 9970 C CA . THR B 1 533 ? -36.531 17.969 25.766 1 48.97 533 THR B CA 1
ATOM 9971 C C . THR B 1 533 ? -36.531 16.797 24.781 1 48.97 533 THR B C 1
ATOM 9973 O O . THR B 1 533 ? -36.469 17 23.578 1 48.97 533 THR B O 1
ATOM 9976 N N . THR B 1 534 ? -36.281 15.609 25.344 1 51.28 534 THR B N 1
ATOM 9977 C CA . THR B 1 534 ? -36.344 14.422 24.5 1 51.28 534 THR B CA 1
ATOM 9978 C C . THR B 1 534 ? -37.719 14.305 23.844 1 51.28 534 THR B C 1
ATOM 9980 O O . THR B 1 534 ? -37.875 13.617 22.828 1 51.28 534 THR B O 1
ATOM 9983 N N . ASN B 1 535 ? -38.781 14.695 24.625 1 43.59 535 ASN B N 1
ATOM 9984 C CA . ASN B 1 535 ? -40.156 14.633 24.156 1 43.59 535 ASN B CA 1
ATOM 9985 C C . ASN B 1 535 ? -40.438 15.688 23.078 1 43.59 535 ASN B C 1
ATOM 9987 O O . ASN B 1 535 ? -41.562 15.836 22.625 1 43.59 535 ASN B O 1
ATOM 9991 N N . SER B 1 536 ? -39.844 16.812 23.125 1 50.5 536 SER B N 1
ATOM 9992 C CA . SER B 1 536 ? -40.469 17.922 22.406 1 50.5 536 SER B CA 1
ATOM 9993 C C . SER B 1 536 ? -40.688 17.578 20.938 1 50.5 536 SER B C 1
ATOM 9995 O O . SER B 1 536 ? -41.625 18.062 20.312 1 50.5 536 SER B O 1
ATOM 9997 N N . GLY B 1 537 ? -40.031 17.391 19.766 1 55.47 537 GLY B N 1
ATOM 9998 C CA . GLY B 1 537 ? -40.531 17.266 18.406 1 55.47 537 GLY B CA 1
ATOM 9999 C C . GLY B 1 537 ? -39.656 16.391 17.531 1 55.47 537 GLY B C 1
ATOM 10000 O O . GLY B 1 537 ? -38.562 16.047 17.906 1 55.47 537 GLY B O 1
ATOM 10001 N N . ARG B 1 538 ? -40.312 15.609 16.531 1 58.03 538 ARG B N 1
ATOM 10002 C CA . ARG B 1 538 ? -39.812 14.82 15.406 1 58.03 538 ARG B CA 1
ATOM 10003 C C . ARG B 1 538 ? -38.531 15.43 14.844 1 58.03 538 ARG B C 1
ATOM 10005 O O . ARG B 1 538 ? -37.625 14.711 14.406 1 58.03 538 ARG B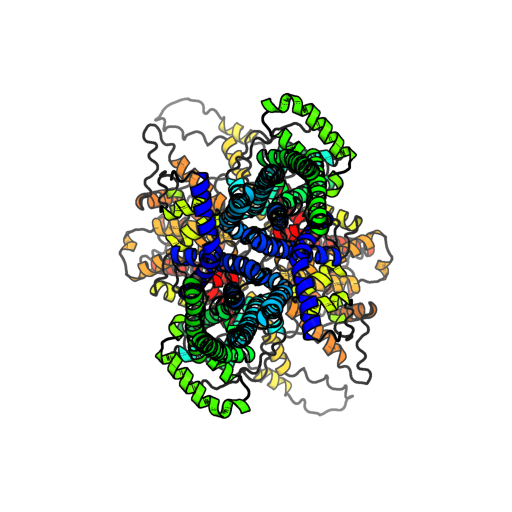 O 1
ATOM 10012 N N . GLY B 1 539 ? -38.344 16.703 15.078 1 60.59 539 GLY B N 1
ATOM 10013 C CA . GLY B 1 539 ? -37.188 17.375 14.484 1 60.59 539 GLY B CA 1
ATOM 10014 C C . GLY B 1 539 ? -35.906 17.188 15.258 1 60.59 539 GLY B C 1
ATOM 10015 O O . GLY B 1 539 ? -34.844 16.938 14.664 1 60.59 539 GLY B O 1
ATOM 10016 N N . SER B 1 540 ? -36.031 17.156 16.578 1 76.75 540 SER B N 1
ATOM 10017 C CA . SER B 1 540 ? -34.844 17 17.406 1 76.75 540 SER B CA 1
ATOM 10018 C C . SER B 1 540 ? -34.281 15.578 17.312 1 76.75 540 SER B C 1
ATOM 10020 O O . SER B 1 540 ? -33.062 15.383 17.328 1 76.75 540 SER B O 1
ATOM 10022 N N . TYR B 1 541 ? -35.094 14.734 16.984 1 82.25 541 TYR B N 1
ATOM 10023 C CA . TYR B 1 541 ? -34.656 13.344 16.844 1 82.25 541 TYR B CA 1
ATOM 10024 C C . TYR B 1 541 ? -33.781 13.172 15.617 1 82.25 541 TYR B C 1
ATOM 10026 O O . TYR B 1 541 ? -32.781 12.445 15.656 1 82.25 541 TYR B O 1
ATOM 10034 N N . LYS B 1 542 ? -34.25 13.781 14.609 1 84.88 542 LYS B N 1
ATOM 10035 C CA . LYS B 1 542 ? -33.5 13.68 13.367 1 84.88 542 LYS B CA 1
ATOM 10036 C C . LYS B 1 542 ? -32.094 14.188 13.531 1 84.88 542 LYS B C 1
ATOM 10038 O O . LYS B 1 542 ? -31.125 13.555 13.078 1 84.88 542 LYS B O 1
ATOM 10043 N N . TYR B 1 543 ? -31.922 15.25 14.258 1 87.81 543 TYR B N 1
ATOM 10044 C CA . TYR B 1 543 ? -30.609 15.836 14.445 1 87.81 543 TYR B CA 1
ATOM 10045 C C . TYR B 1 543 ? -29.766 14.984 15.391 1 87.81 543 TYR B C 1
ATOM 10047 O O . TYR B 1 543 ? -28.562 14.797 15.164 1 87.81 543 TYR B O 1
ATOM 10055 N N . VAL B 1 544 ? -30.391 14.445 16.359 1 89.62 544 VAL B N 1
ATOM 10056 C CA . VAL B 1 544 ? -29.672 13.617 17.312 1 89.62 544 VAL B CA 1
ATOM 10057 C C . VAL B 1 544 ? -29.141 12.367 16.625 1 89.62 544 VAL B C 1
ATOM 10059 O O . VAL B 1 544 ? -27.984 11.992 16.812 1 89.62 544 VAL B O 1
ATOM 10062 N N . LYS B 1 545 ? -29.922 11.852 15.844 1 89.62 545 LYS B N 1
ATOM 10063 C CA . LYS B 1 545 ? -29.531 10.625 15.164 1 89.62 545 LYS B CA 1
ATOM 10064 C C . LYS B 1 545 ? -28.406 10.875 14.18 1 89.62 545 LYS B C 1
ATOM 10066 O O . LYS B 1 545 ? -27.438 10.109 14.117 1 89.62 545 LYS B O 1
ATOM 10071 N N . VAL B 1 546 ? -28.516 11.906 13.484 1 91.69 546 VAL B N 1
ATOM 10072 C CA . VAL B 1 546 ? -27.484 12.219 12.5 1 91.69 546 VAL B CA 1
ATOM 10073 C C . VAL B 1 546 ? -26.156 12.516 13.203 1 91.69 546 VAL B C 1
ATOM 10075 O O . VAL B 1 546 ? -25.109 12.07 12.766 1 91.69 546 VAL B O 1
ATOM 10078 N N . ILE B 1 547 ? -26.266 13.258 14.289 1 93.69 547 ILE B N 1
ATOM 10079 C CA . ILE B 1 547 ? -25.062 13.617 15.031 1 93.69 547 ILE B CA 1
ATOM 10080 C C . ILE B 1 547 ? -24.422 12.359 15.609 1 93.69 547 ILE B C 1
ATOM 10082 O O . ILE B 1 547 ? -23.203 12.188 15.531 1 93.69 547 ILE B O 1
ATOM 10086 N N . GLN B 1 548 ? -25.219 11.523 16.094 1 93 548 GLN B N 1
ATOM 10087 C CA . GLN B 1 548 ? -24.703 10.297 16.688 1 93 548 GLN B CA 1
ATOM 10088 C C . GLN B 1 548 ? -24.047 9.414 15.617 1 93 548 GLN B C 1
ATOM 10090 O O . GLN B 1 548 ? -22.953 8.891 15.828 1 93 548 GLN B O 1
ATOM 10095 N N . GLU B 1 549 ? -24.656 9.281 14.539 1 92.5 549 GLU B N 1
ATOM 10096 C CA . GLU B 1 549 ? -24.125 8.445 13.469 1 92.5 549 GLU B CA 1
ATOM 10097 C C . GLU B 1 549 ? -22.844 9.039 12.883 1 92.5 549 GLU B C 1
ATOM 10099 O O . GLU B 1 549 ? -21.906 8.305 12.57 1 92.5 549 GLU B O 1
ATOM 10104 N N . LEU B 1 550 ? -22.859 10.281 12.766 1 93.75 550 LEU B N 1
ATOM 10105 C CA . LEU B 1 550 ? -21.672 10.93 12.219 1 93.75 550 LEU B CA 1
ATOM 10106 C C . LEU B 1 550 ? -20.516 10.883 13.211 1 93.75 550 LEU B C 1
ATOM 10108 O O . LEU B 1 550 ? -19.359 10.656 12.82 1 93.75 550 LEU B O 1
ATOM 10112 N N . SER B 1 551 ? -20.859 11.133 14.43 1 95.06 551 SER B N 1
ATOM 10113 C CA . SER B 1 551 ? -19.828 11.055 15.469 1 95.06 551 SER B CA 1
ATOM 10114 C C . SER B 1 551 ? -19.25 9.648 15.555 1 95.06 551 SER B C 1
ATOM 10116 O O . SER B 1 551 ? -18.031 9.477 15.617 1 95.06 551 SER B O 1
ATOM 10118 N N . ASN B 1 552 ? -20.062 8.656 15.469 1 94.38 552 ASN B N 1
ATOM 10119 C CA . ASN B 1 552 ? -19.609 7.27 15.5 1 94.38 552 ASN B CA 1
ATOM 10120 C C . ASN B 1 552 ? -18.828 6.902 14.25 1 94.38 552 ASN B C 1
ATOM 10122 O O . ASN B 1 552 ? -17.859 6.129 14.312 1 94.38 552 ASN B O 1
ATOM 10126 N N . TYR B 1 553 ? -19.266 7.453 13.18 1 93.12 553 TYR B N 1
ATOM 10127 C CA . TYR B 1 553 ? -18.547 7.18 11.93 1 93.12 553 TYR B CA 1
ATOM 10128 C C . TYR B 1 553 ? -17.141 7.766 11.961 1 93.12 553 TYR B C 1
ATOM 10130 O O . TYR B 1 553 ? -16.188 7.109 11.562 1 93.12 553 TYR B O 1
ATOM 10138 N N . MET B 1 554 ? -17.062 8.922 12.445 1 93.56 554 MET B N 1
ATOM 10139 C CA . MET B 1 554 ? -15.742 9.562 12.531 1 93.56 554 MET B CA 1
ATOM 10140 C C . MET B 1 554 ? -14.852 8.836 13.523 1 93.56 554 MET B C 1
ATOM 10142 O O . MET B 1 554 ? -13.641 8.719 13.312 1 93.56 554 MET B O 1
ATOM 10146 N N . MET B 1 555 ? -15.469 8.375 14.547 1 93.12 555 MET B N 1
ATOM 10147 C CA . MET B 1 555 ? -14.695 7.605 15.516 1 93.12 555 MET B CA 1
ATOM 10148 C C . MET B 1 555 ? -14.266 6.266 14.93 1 93.12 555 MET B C 1
ATOM 10150 O O . MET B 1 555 ? -13.195 5.75 15.258 1 93.12 555 MET B O 1
ATOM 10154 N N . PHE B 1 556 ? -15.109 5.73 14.07 1 92.06 556 PHE B N 1
ATOM 10155 C CA . PHE B 1 556 ? -14.766 4.512 13.352 1 92.06 556 PHE B CA 1
ATOM 10156 C C . PHE B 1 556 ? -13.523 4.723 12.492 1 92.06 556 PHE B C 1
ATOM 10158 O O . PHE B 1 556 ? -12.656 3.852 12.43 1 92.06 556 PHE B O 1
ATOM 10165 N N . LEU B 1 557 ? -13.398 5.863 11.875 1 90.56 557 LEU B N 1
ATOM 10166 C CA . LEU B 1 557 ? -12.234 6.164 11.047 1 90.56 557 LEU B CA 1
ATOM 10167 C C . LEU B 1 557 ? -10.977 6.262 11.906 1 90.56 557 LEU B C 1
ATOM 10169 O O . LEU B 1 557 ? -9.906 5.816 11.484 1 90.56 557 LEU B O 1
ATOM 10173 N N . VAL B 1 558 ? -11.133 6.734 13.094 1 90.12 558 VAL B N 1
ATOM 10174 C CA . VAL B 1 558 ? -9.984 6.914 13.969 1 90.12 558 VAL B CA 1
ATOM 10175 C C . VAL B 1 558 ? -9.531 5.559 14.523 1 90.12 558 VAL B C 1
ATOM 10177 O O . VAL B 1 558 ? -8.336 5.27 14.562 1 90.12 558 VAL B O 1
ATOM 10180 N N . ALA B 1 559 ? -10.438 4.742 14.805 1 88.38 559 ALA B N 1
ATOM 10181 C CA . ALA B 1 559 ? -10.125 3.502 15.508 1 88.38 559 ALA B CA 1
ATOM 10182 C C . ALA B 1 559 ? -9.773 2.385 14.531 1 88.38 559 ALA B C 1
ATOM 10184 O O . ALA B 1 559 ? -8.891 1.568 14.797 1 88.38 559 ALA B O 1
ATOM 10185 N N . VAL B 1 560 ? -10.477 2.393 13.398 1 87.44 560 VAL B N 1
ATOM 10186 C CA . VAL B 1 560 ? -10.406 1.215 12.539 1 87.44 560 VAL B CA 1
ATOM 10187 C C . VAL B 1 560 ? -9.672 1.56 11.25 1 87.44 560 VAL B C 1
ATOM 10189 O O . VAL B 1 560 ? -8.844 0.779 10.773 1 87.44 560 VAL B O 1
ATOM 10192 N N . ARG B 1 561 ? -9.945 2.781 10.664 1 87.25 561 ARG B N 1
ATOM 10193 C CA . ARG B 1 561 ? -9.359 3.15 9.383 1 87.25 561 ARG B CA 1
ATOM 10194 C C . ARG B 1 561 ? -8.578 4.457 9.492 1 87.25 561 ARG B C 1
ATOM 10196 O O . ARG B 1 561 ? -8.852 5.41 8.766 1 87.25 561 ARG B O 1
ATOM 10203 N N . PRO B 1 562 ? -7.551 4.422 10.18 1 81.81 562 PRO B N 1
ATOM 10204 C CA . PRO B 1 562 ? -6.824 5.684 10.352 1 81.81 562 PRO B CA 1
ATOM 10205 C C . PRO B 1 562 ? -6.129 6.141 9.07 1 81.81 562 PRO B C 1
ATOM 10207 O O . PRO B 1 562 ? -5.777 7.316 8.938 1 81.81 562 PRO B O 1
ATOM 10210 N N . GLY B 1 563 ? -6.023 5.258 8.148 1 78.38 563 GLY B N 1
ATOM 10211 C CA . GLY B 1 563 ? -5.426 5.629 6.879 1 78.38 563 GLY B CA 1
ATOM 10212 C C . GLY B 1 563 ? -6.266 6.613 6.09 1 78.38 563 GLY B C 1
ATOM 10213 O O . GLY B 1 563 ? -5.762 7.285 5.188 1 78.38 563 GLY B O 1
ATOM 10214 N N . MET B 1 564 ? -7.5 6.75 6.504 1 83.25 564 MET B N 1
ATOM 10215 C CA . MET B 1 564 ? -8.398 7.66 5.801 1 83.25 564 MET B CA 1
ATOM 10216 C C . MET B 1 564 ? -8.445 9.023 6.488 1 83.25 564 MET B C 1
ATOM 10218 O O . MET B 1 564 ? -9.266 9.867 6.141 1 83.25 564 MET B O 1
ATOM 10222 N N . LEU B 1 565 ? -7.668 9.227 7.488 1 82 565 LEU B N 1
ATOM 10223 C CA . LEU B 1 565 ? -7.605 10.508 8.18 1 82 565 LEU B CA 1
ATOM 10224 C C . LEU B 1 565 ? -6.316 11.25 7.836 1 82 565 LEU B C 1
ATOM 10226 O O . LEU B 1 565 ? -5.301 10.625 7.516 1 82 565 LEU B O 1
ATOM 10230 N N . PRO B 1 566 ? -6.539 12.516 7.77 1 74.31 566 PRO B N 1
ATOM 10231 C CA . PRO B 1 566 ? -5.32 13.273 7.492 1 74.31 566 PRO B CA 1
ATOM 10232 C C . PRO B 1 566 ? -4.32 13.227 8.641 1 74.31 566 PRO B C 1
ATOM 10234 O O . PRO B 1 566 ? -4.711 13.047 9.797 1 74.31 566 PRO B O 1
ATOM 10237 N N . GLY B 1 567 ? -3.066 13.5 8.375 1 64.38 567 GLY B N 1
ATOM 10238 C CA . GLY B 1 567 ? -2.043 13.617 9.398 1 64.38 567 GLY B CA 1
ATOM 10239 C C . GLY B 1 567 ? -1.421 12.289 9.773 1 64.38 567 GLY B C 1
ATOM 10240 O O . GLY B 1 567 ? -1.52 11.312 9.023 1 64.38 567 GLY B O 1
ATOM 10241 N N . LEU B 1 568 ? -0.593 12.391 10.805 1 57.94 568 LEU B N 1
ATOM 10242 C CA . LEU B 1 568 ? 0.143 11.227 11.281 1 57.94 568 LEU B CA 1
ATOM 10243 C C . LEU B 1 568 ? -0.798 10.219 11.938 1 57.94 568 LEU B C 1
ATOM 10245 O O . LEU B 1 568 ? -1.69 10.602 12.695 1 57.94 568 LEU B O 1
ATOM 10249 N N . TYR B 1 569 ? -0.938 8.992 11.336 1 57.38 569 TYR B N 1
ATOM 10250 C CA . TYR B 1 569 ? -1.757 7.883 11.812 1 57.38 569 TYR B CA 1
ATOM 10251 C C . TYR B 1 569 ? -1.404 7.52 13.25 1 57.38 569 TYR B C 1
ATOM 10253 O O . TYR B 1 569 ? -0.269 7.133 13.539 1 57.38 569 TYR B O 1
ATOM 10261 N N . LEU B 1 570 ? -1.982 8.07 14.297 1 63.38 570 LEU B N 1
ATOM 10262 C CA . LEU B 1 570 ? -1.535 7.617 15.609 1 63.38 570 LEU B CA 1
ATOM 10263 C C . LEU B 1 570 ? -2.609 6.773 16.297 1 63.38 570 LEU B C 1
ATOM 10265 O O . LEU B 1 570 ? -3.445 7.301 17.031 1 63.38 570 LEU B O 1
ATOM 10269 N N . LEU B 1 571 ? -2.791 5.418 15.883 1 62.53 571 LEU B N 1
ATOM 10270 C CA . LEU B 1 571 ? -3.637 4.461 16.594 1 62.53 571 LEU B CA 1
ATOM 10271 C C . LEU B 1 571 ? -3.326 4.461 18.078 1 62.53 571 LEU B C 1
ATOM 10273 O O . LEU B 1 571 ? -4.18 4.098 18.906 1 62.53 571 LEU B O 1
ATOM 10277 N N . SER B 1 572 ? -2.195 5.012 18.344 1 69.75 572 SER B N 1
ATOM 10278 C CA . SER B 1 572 ? -1.737 5.02 19.734 1 69.75 572 SER B CA 1
ATOM 10279 C C . SER B 1 572 ? -2.574 5.965 20.578 1 69.75 572 SER B C 1
ATOM 10281 O O . SER B 1 572 ? -2.818 5.695 21.766 1 69.75 572 SER B O 1
ATOM 10283 N N . MET B 1 573 ? -3.053 6.934 19.953 1 72.31 573 MET B N 1
ATOM 10284 C CA . MET B 1 573 ? -3.852 7.898 20.703 1 72.31 573 MET B CA 1
ATOM 10285 C C . MET B 1 573 ? -5.211 7.312 21.062 1 72.31 573 MET B C 1
ATOM 10287 O O . MET B 1 573 ? -5.707 7.52 22.172 1 72.31 573 MET B O 1
ATOM 10291 N N . HIS B 1 574 ? -5.73 6.637 20.141 1 76.12 574 HIS B N 1
ATOM 10292 C CA . HIS B 1 574 ? -6.992 5.957 20.391 1 76.12 574 HIS B CA 1
ATOM 10293 C C . HIS B 1 574 ? -6.844 4.922 21.5 1 76.12 574 HIS B C 1
ATOM 10295 O O . HIS B 1 574 ? -7.684 4.848 22.406 1 76.12 574 HIS B O 1
ATOM 10301 N N . ASP B 1 575 ? -5.805 4.215 21.469 1 75.44 575 ASP B N 1
ATOM 10302 C CA . ASP B 1 575 ? -5.598 3.166 22.469 1 75.44 575 ASP B CA 1
ATOM 10303 C C . ASP B 1 575 ? -5.336 3.766 23.844 1 75.44 575 ASP B C 1
ATOM 10305 O O . ASP B 1 575 ? -5.816 3.248 24.859 1 75.44 575 ASP B O 1
ATOM 10309 N N . ALA B 1 576 ? -4.59 4.809 23.797 1 73.94 576 ALA B N 1
ATOM 10310 C CA . ALA B 1 576 ? -4.32 5.477 25.062 1 73.94 576 ALA B CA 1
ATOM 10311 C C . ALA B 1 576 ? -5.605 6.023 25.672 1 73.94 576 ALA B C 1
ATOM 10313 O O . ALA B 1 576 ? -5.812 5.926 26.891 1 73.94 576 ALA B O 1
ATOM 10314 N N . THR B 1 577 ? -6.398 6.602 24.922 1 80.75 577 THR B N 1
ATOM 10315 C CA . THR B 1 577 ? -7.664 7.137 25.422 1 80.75 577 THR B CA 1
ATOM 10316 C C . THR B 1 577 ? -8.586 6.008 25.891 1 80.75 577 THR B C 1
ATOM 10318 O O . THR B 1 577 ? -9.266 6.137 26.906 1 80.75 577 THR B O 1
ATOM 10321 N N . ARG B 1 578 ? -8.57 5.027 25.156 1 80.94 578 ARG B N 1
ATOM 10322 C CA . ARG B 1 578 ? -9.391 3.877 25.531 1 80.94 578 ARG B CA 1
ATOM 10323 C C . ARG B 1 578 ? -8.914 3.273 26.859 1 80.94 578 ARG B C 1
ATOM 10325 O O . ARG B 1 578 ? -9.734 2.924 27.703 1 80.94 578 ARG B O 1
ATOM 10332 N N . GLU B 1 579 ? -7.656 3.162 27.016 1 75.31 579 GLU B N 1
ATOM 10333 C CA . GLU B 1 579 ? -7.113 2.625 28.266 1 75.31 579 GLU B CA 1
ATOM 10334 C C . GLU B 1 579 ? -7.43 3.539 29.453 1 75.31 579 GLU B C 1
ATOM 10336 O O . GLU B 1 579 ? -7.734 3.064 30.547 1 75.31 579 GLU B O 1
ATOM 10341 N N . ALA B 1 580 ? -7.309 4.762 29.188 1 76.44 580 ALA B N 1
ATOM 10342 C CA . ALA B 1 580 ? -7.645 5.719 30.234 1 76.44 580 ALA B CA 1
ATOM 10343 C C . ALA B 1 580 ? -9.117 5.598 30.641 1 76.44 580 ALA B C 1
ATOM 10345 O O . ALA B 1 580 ? -9.445 5.645 31.828 1 76.44 580 ALA B O 1
ATOM 10346 N N . LEU B 1 581 ? -9.938 5.453 29.703 1 80.12 581 LEU B N 1
ATOM 10347 C CA . LEU B 1 581 ? -11.359 5.305 29.969 1 80.12 581 LEU B CA 1
ATOM 10348 C C . LEU B 1 581 ? -11.648 3.986 30.688 1 80.12 581 LEU B C 1
ATOM 10350 O O . LEU B 1 581 ? -12.484 3.934 31.594 1 80.12 581 LEU B O 1
ATOM 10354 N N . ASP B 1 582 ? -10.883 3.078 30.312 1 74.19 582 ASP B N 1
ATOM 10355 C CA . ASP B 1 582 ? -11.055 1.776 30.938 1 74.19 582 ASP B CA 1
ATOM 10356 C C . ASP B 1 582 ? -10.609 1.815 32.406 1 74.19 582 ASP B C 1
ATOM 10358 O O . ASP B 1 582 ? -11.25 1.218 33.281 1 74.19 582 ASP B O 1
ATOM 10362 N N . LYS B 1 583 ? -9.547 2.389 32.688 1 69.81 583 LYS B N 1
ATOM 10363 C CA . LYS B 1 583 ? -9.055 2.531 34.031 1 69.81 583 LYS B CA 1
ATOM 10364 C C . LYS B 1 583 ? -10.047 3.307 34.906 1 69.81 583 LYS B C 1
ATOM 10366 O O . LYS B 1 583 ? -10.273 2.963 36.062 1 69.81 583 LYS B O 1
ATOM 10371 N N . PHE B 1 584 ? -10.539 4.262 34.312 1 70.31 584 PHE B N 1
ATOM 10372 C CA . PHE B 1 584 ? -11.523 5.062 35.031 1 70.31 584 PHE B CA 1
ATOM 10373 C C . PHE B 1 584 ? -12.781 4.246 35.312 1 70.31 584 PHE B C 1
ATOM 10375 O O . PHE B 1 584 ? -13.352 4.332 36.406 1 70.31 584 PHE B O 1
ATOM 10382 N N . CYS B 1 585 ? -13.109 3.609 34.312 1 66.31 585 CYS B N 1
ATOM 10383 C CA . CYS B 1 585 ? -14.305 2.789 34.469 1 66.31 585 CYS B CA 1
ATOM 10384 C C . CYS B 1 585 ? -14.086 1.703 35.5 1 66.31 585 CYS B C 1
ATOM 10386 O O . CYS B 1 585 ? -14.984 1.411 36.312 1 66.31 585 CYS B O 1
ATOM 10388 N N . CYS B 1 586 ? -12.828 1.225 35.531 1 61.84 586 CYS B N 1
ATOM 10389 C CA . CYS B 1 586 ? -12.492 0.187 36.5 1 61.84 586 CYS B CA 1
ATOM 10390 C C . CYS B 1 586 ? -12.297 0.781 37.875 1 61.84 586 CYS B C 1
ATOM 10392 O O . CYS B 1 586 ? -12.648 0.156 38.906 1 61.84 586 CYS B O 1
ATOM 10394 N N . GLY B 1 587 ? -11.5 1.842 38.062 1 56.5 587 GLY B N 1
ATOM 10395 C CA . GLY B 1 587 ? -11.266 2.488 39.344 1 56.5 587 GLY B CA 1
ATOM 10396 C C . GLY B 1 587 ? -12.539 2.969 40 1 56.5 587 GLY B C 1
ATOM 10397 O O . GLY B 1 587 ? -12.625 3.012 41.25 1 56.5 587 GLY B O 1
ATOM 10398 N N . LEU B 1 588 ? -13.406 3.496 39.344 1 52.94 588 LEU B N 1
ATOM 10399 C CA . LEU B 1 588 ? -14.695 3.863 39.906 1 52.94 588 LEU B CA 1
ATOM 10400 C C . LEU B 1 588 ? -15.352 2.666 40.594 1 52.94 588 LEU B C 1
ATOM 10402 O O . LEU B 1 588 ? -16.078 2.828 41.594 1 52.94 588 LEU B O 1
ATOM 10406 N N . HIS B 1 589 ? -14.992 1.457 40.188 1 44.88 589 HIS B N 1
ATOM 10407 C CA . HIS B 1 589 ? -15.617 0.278 40.781 1 44.88 589 HIS B CA 1
ATOM 10408 C C . HIS B 1 589 ? -14.805 -0.234 41.969 1 44.88 589 HIS B C 1
ATOM 10410 O O . HIS B 1 589 ? -15.078 -1.321 42.469 1 44.88 589 HIS B O 1
ATOM 10416 N N . ALA B 1 590 ? -13.641 0.11 42.312 1 41.25 590 ALA B N 1
ATOM 10417 C CA . ALA B 1 590 ? -13.117 -0.372 43.562 1 41.25 590 ALA B CA 1
ATOM 10418 C C . ALA B 1 590 ? -13.992 0.084 44.75 1 41.25 590 ALA B C 1
ATOM 10420 O O . ALA B 1 590 ? -13.523 0.216 45.875 1 41.25 590 ALA B O 1
ATOM 10421 N N . MET B 1 591 ? -15.227 0.517 44.844 1 36.72 591 MET B N 1
ATOM 10422 C CA . MET B 1 591 ? -16.016 0.448 46.094 1 36.72 591 MET B CA 1
ATOM 10423 C C . MET B 1 591 ? -15.875 -0.917 46.75 1 36.72 591 MET B C 1
ATOM 10425 O O . MET B 1 591 ? -15.625 -1.917 46.062 1 36.72 591 MET B O 1
ATOM 10429 N N . PRO B 1 592 ? -16.141 -1.122 48.281 1 32.38 592 PRO B N 1
ATOM 10430 C CA . PRO B 1 592 ? -15.828 -2.281 49.125 1 32.38 592 PRO B CA 1
ATOM 10431 C C . PRO B 1 592 ? -15.984 -3.607 48.375 1 32.38 592 PRO B C 1
ATOM 10433 O O . PRO B 1 592 ? -16.5 -3.635 47.25 1 32.38 592 PRO B O 1
ATOM 10436 N N . ASP B 1 593 ? -16.719 -4.77 49.344 1 30.91 593 ASP B N 1
ATOM 10437 C CA . ASP B 1 593 ? -16.688 -6.227 49.438 1 30.91 593 ASP B CA 1
ATOM 10438 C C . ASP B 1 593 ? -16.859 -6.879 48.062 1 30.91 593 ASP B C 1
ATOM 10440 O O . ASP B 1 593 ? -16.078 -7.758 47.688 1 30.91 593 ASP B O 1
ATOM 10444 N N . HIS B 1 594 ? -18.25 -7.652 47.938 1 30.06 594 HIS B N 1
ATOM 10445 C CA . HIS B 1 594 ? -18.609 -8.938 47.344 1 30.06 594 HIS B CA 1
ATOM 10446 C C . HIS B 1 594 ? -18.422 -8.938 45.844 1 30.06 594 HIS B C 1
ATOM 10448 O O . HIS B 1 594 ? -17.781 -9.844 45.281 1 30.06 594 HIS B O 1
ATOM 10454 N N . GLU B 1 595 ? -19.656 -8.734 45 1 31.72 595 GLU B N 1
ATOM 10455 C CA . GLU B 1 595 ? -19.906 -9.227 43.656 1 31.72 595 GLU B CA 1
ATOM 10456 C C . GLU B 1 595 ? -19.234 -8.344 42.625 1 31.72 595 GLU B C 1
ATOM 10458 O O . GLU B 1 595 ? -19.5 -7.145 42.531 1 31.72 595 GLU B O 1
ATOM 10463 N N . ARG B 1 596 ? -17.938 -8.359 42.375 1 36.16 596 ARG B N 1
ATOM 10464 C CA . ARG B 1 596 ? -17.172 -8.07 41.188 1 36.16 596 ARG B CA 1
ATOM 10465 C C . ARG B 1 596 ? -18.078 -7.895 39.969 1 36.16 596 ARG B C 1
ATOM 10467 O O . ARG B 1 596 ? -17.984 -8.648 39 1 36.16 596 ARG B O 1
ATOM 10474 N N . THR B 1 597 ? -19.375 -7.797 40.156 1 33.44 597 THR B N 1
ATOM 10475 C CA . THR B 1 597 ? -20.328 -7.777 39.031 1 33.44 597 THR B CA 1
ATOM 10476 C C . THR B 1 597 ? -20.031 -6.629 38.094 1 33.44 597 THR B C 1
ATOM 10478 O O . THR B 1 597 ? -20.031 -5.465 38.469 1 33.44 597 THR B O 1
ATOM 10481 N N . CYS B 1 598 ? -19.172 -6.785 37.156 1 35.91 598 CYS B N 1
ATOM 10482 C CA . CYS B 1 598 ? -18.906 -6.121 35.875 1 35.91 598 CYS B CA 1
ATOM 10483 C C . CYS B 1 598 ? -20.156 -5.387 35.375 1 35.91 598 CYS B C 1
ATOM 10485 O O . CYS B 1 598 ? -21.266 -5.926 35.438 1 35.91 598 CYS B O 1
ATOM 10487 N N . CYS B 1 599 ? -20.219 -4.121 35.531 1 37.56 599 CYS B N 1
ATOM 10488 C CA . CYS B 1 599 ? -21.312 -3.229 35.188 1 37.56 599 CYS B CA 1
ATOM 10489 C C . CYS B 1 599 ? -22.047 -3.717 33.938 1 37.56 599 CYS B C 1
ATOM 10491 O O . CYS B 1 599 ? -21.422 -4.176 33 1 37.56 599 CYS B O 1
ATOM 10493 N N . THR B 1 600 ? -23.141 -4.277 34.031 1 40.5 600 THR B N 1
ATOM 10494 C CA . THR B 1 600 ? -24.125 -4.551 33 1 40.5 600 THR B CA 1
ATOM 10495 C C . THR B 1 600 ? -24.25 -3.367 32.031 1 40.5 600 THR B C 1
ATOM 10497 O O . THR B 1 600 ? -24.375 -2.221 32.469 1 40.5 600 THR B O 1
ATOM 10500 N N . CYS B 1 601 ? -23.594 -3.391 30.781 1 47.5 601 CYS B N 1
ATOM 10501 C CA . CYS B 1 601 ? -23.641 -2.449 29.672 1 47.5 601 CYS B CA 1
ATOM 10502 C C . CYS B 1 601 ? -25.078 -2.053 29.359 1 47.5 601 CYS B C 1
ATOM 10504 O O . CYS B 1 601 ? -25.703 -2.635 28.469 1 47.5 601 CYS B O 1
ATOM 10506 N N . SER B 1 602 ? -26 -1.851 30.25 1 55.56 602 SER B N 1
ATOM 10507 C CA . SER B 1 602 ? -27.297 -1.276 29.906 1 55.56 602 SER B CA 1
ATOM 10508 C C . SER B 1 602 ? -27.172 0.206 29.578 1 55.56 602 SER B C 1
ATOM 10510 O O . SER B 1 602 ? -26.219 0.867 30 1 55.56 602 SER B O 1
ATOM 10512 N N . PRO B 1 603 ? -27.875 0.64 28.516 1 61.78 603 PRO B N 1
ATOM 10513 C CA . PRO B 1 603 ? -27.938 2.078 28.25 1 61.78 603 PRO B CA 1
ATOM 10514 C C . PRO B 1 603 ? -27.953 2.918 29.516 1 61.78 603 PRO B C 1
ATOM 10516 O O . PRO B 1 603 ? -27.422 4.035 29.531 1 61.78 603 PRO B O 1
ATOM 10519 N N . ARG B 1 604 ? -28.484 2.238 30.531 1 64.81 604 ARG B N 1
ATOM 10520 C CA . ARG B 1 604 ? -28.516 2.924 31.812 1 64.81 604 ARG B CA 1
ATOM 10521 C C . ARG B 1 604 ? -27.094 3.086 32.375 1 64.81 604 ARG B C 1
ATOM 10523 O O . ARG B 1 604 ? -26.781 4.113 32.969 1 64.81 604 ARG B O 1
ATOM 10530 N N . ASP B 1 605 ? -26.281 2.164 32 1 71.75 605 ASP B N 1
ATOM 10531 C CA . ASP B 1 605 ? -24.922 2.225 32.5 1 71.75 605 ASP B CA 1
ATOM 10532 C C . ASP B 1 605 ? -24.109 3.275 31.75 1 71.75 605 ASP B C 1
ATOM 10534 O O . ASP B 1 605 ? -23.266 3.967 32.344 1 71.75 605 ASP B O 1
ATOM 10538 N N . GLU B 1 606 ? -24.453 3.402 30.531 1 76.69 606 GLU B N 1
ATOM 10539 C CA . GLU B 1 606 ? -23.781 4.43 29.734 1 76.69 606 GLU B CA 1
ATOM 10540 C C . GLU B 1 606 ? -24.078 5.824 30.266 1 76.69 606 GLU B C 1
ATOM 10542 O O . GLU B 1 606 ? -23.188 6.672 30.344 1 76.69 606 GLU B O 1
ATOM 10547 N N . MET B 1 607 ? -25.281 5.902 30.578 1 79.06 607 MET B N 1
ATOM 10548 C CA . MET B 1 607 ? -25.719 7.191 31.109 1 79.06 607 MET B CA 1
ATOM 10549 C C . MET B 1 607 ? -25.047 7.477 32.438 1 79.06 607 MET B C 1
ATOM 10551 O O . MET B 1 607 ? -24.594 8.594 32.688 1 79.06 607 MET B O 1
ATOM 10555 N N . HIS B 1 608 ? -25.047 6.477 33.188 1 75.75 608 HIS B N 1
ATOM 10556 C CA . HIS B 1 608 ? -24.391 6.637 34.469 1 75.75 608 HIS B CA 1
ATOM 10557 C C . HIS B 1 608 ? -22.922 6.965 34.312 1 75.75 608 HIS B C 1
ATOM 10559 O O . HIS B 1 608 ? -22.391 7.824 35.031 1 75.75 608 HIS B O 1
ATOM 10565 N N . PHE B 1 609 ? -22.344 6.328 33.469 1 78.31 609 PHE B N 1
ATOM 10566 C CA . PHE B 1 609 ? -20.922 6.566 33.188 1 78.31 609 PHE B CA 1
ATOM 10567 C C . PHE B 1 609 ? -20.703 7.984 32.688 1 78.31 609 PHE B C 1
ATOM 10569 O O . PHE B 1 609 ? -19.766 8.656 33.094 1 78.31 609 PHE B O 1
ATOM 10576 N N . ALA B 1 610 ? -21.469 8.406 31.844 1 80.44 610 ALA B N 1
ATOM 10577 C CA . ALA B 1 610 ? -21.391 9.758 31.297 1 80.44 610 ALA B CA 1
ATOM 10578 C C . ALA B 1 610 ? -21.562 10.805 32.406 1 80.44 610 ALA B C 1
ATOM 10580 O O . ALA B 1 610 ? -20.875 11.836 32.375 1 80.44 610 ALA B O 1
ATOM 10581 N N . GLU B 1 611 ? -22.406 10.523 33.312 1 79.56 611 GLU B N 1
ATOM 10582 C CA . GLU B 1 611 ? -22.656 11.445 34.406 1 79.56 611 GLU B CA 1
ATOM 10583 C C . GLU B 1 611 ? -21.438 11.547 35.312 1 79.56 611 GLU B C 1
ATOM 10585 O O . GLU B 1 611 ? -21.109 12.625 35.812 1 79.56 611 GLU B O 1
ATOM 10590 N N . ILE B 1 612 ? -20.844 10.469 35.406 1 75.31 612 ILE B N 1
ATOM 10591 C CA . ILE B 1 612 ? -19.641 10.453 36.219 1 75.31 612 ILE B CA 1
ATOM 10592 C C . ILE B 1 612 ? -18.531 11.258 35.531 1 75.31 612 ILE B C 1
ATOM 10594 O O . ILE B 1 612 ? -17.828 12.039 36.188 1 75.31 612 ILE B O 1
ATOM 10598 N N . LEU B 1 613 ? -18.406 11.031 34.344 1 78.31 613 LEU B N 1
ATOM 10599 C CA . LEU B 1 613 ? -17.391 11.758 33.594 1 78.31 613 LEU B CA 1
ATOM 10600 C C . LEU B 1 613 ? -17.656 13.258 33.656 1 78.31 613 LEU B C 1
ATOM 10602 O O . LEU B 1 613 ? -16.719 14.055 33.781 1 78.31 613 LEU B O 1
ATOM 10606 N N . LYS B 1 614 ? -18.828 13.586 33.562 1 76.62 614 LYS B N 1
ATOM 10607 C CA . LYS B 1 614 ? -19.219 14.992 33.625 1 76.62 614 LYS B CA 1
ATOM 10608 C C . LYS B 1 614 ? -18.828 15.633 34.969 1 76.62 614 LYS B C 1
ATOM 10610 O O . LYS B 1 614 ? -18.375 16.766 35 1 76.62 614 LYS B O 1
ATOM 10615 N N . ALA B 1 615 ? -19.078 14.891 35.906 1 71.12 615 ALA B N 1
ATOM 10616 C CA . ALA B 1 615 ? -18.906 15.398 37.25 1 71.12 615 ALA B CA 1
ATOM 10617 C C . ALA B 1 615 ? -17.438 15.359 37.688 1 71.12 615 ALA B C 1
ATOM 10619 O O . ALA B 1 615 ? -17.062 15.953 38.688 1 71.12 615 ALA B O 1
ATOM 10620 N N . MET B 1 616 ? -16.688 14.766 36.938 1 70.38 616 MET B N 1
ATOM 10621 C CA . MET B 1 616 ? -15.289 14.586 37.312 1 70.38 616 MET B CA 1
ATOM 10622 C C . MET B 1 616 ? -14.539 15.914 37.281 1 70.38 616 MET B C 1
ATOM 10624 O O . MET B 1 616 ? -14.719 16.703 36.375 1 70.38 616 MET B O 1
ATOM 10628 N N . GLU B 1 617 ? -13.828 16.281 38.406 1 56.22 617 GLU B N 1
ATOM 10629 C CA . GLU B 1 617 ? -12.992 17.469 38.469 1 56.22 617 GLU B CA 1
ATOM 10630 C C . GLU B 1 617 ? -11.688 17.266 37.688 1 56.22 617 GLU B C 1
ATOM 10632 O O . GLU B 1 617 ? -11.172 16.156 37.625 1 56.22 617 GLU B O 1
ATOM 10637 N N . PRO B 1 618 ? -11.508 18.312 36.781 1 50.78 618 PRO B N 1
ATOM 10638 C CA . PRO B 1 618 ? -10.219 18.188 36.094 1 50.78 618 PRO B CA 1
ATOM 10639 C C . PRO B 1 618 ? -9.086 17.797 37.031 1 50.78 618 PRO B C 1
ATOM 10641 O O . PRO B 1 618 ? -8.852 18.469 38.062 1 50.78 618 PRO B O 1
ATOM 10644 N N . ILE B 1 619 ? -8.961 16.609 37.281 1 42.31 619 ILE B N 1
ATOM 10645 C CA . ILE B 1 619 ? -7.836 16.219 38.094 1 42.31 619 ILE B CA 1
ATOM 10646 C C . ILE B 1 619 ? -6.527 16.672 37.469 1 42.31 619 ILE B C 1
ATOM 10648 O O . ILE B 1 619 ? -6.258 16.359 36.312 1 42.31 619 ILE B O 1
ATOM 10652 N N . GLU B 1 620 ? -5.926 17.734 37.938 1 38.72 620 GLU B N 1
ATOM 10653 C CA . GLU B 1 620 ? -4.574 18.188 37.625 1 38.72 620 GLU B CA 1
ATOM 10654 C C . GLU B 1 620 ? -3.613 17 37.5 1 38.72 620 GLU B C 1
ATOM 10656 O O . GLU B 1 620 ? -3.545 16.156 38.406 1 38.72 620 GLU B O 1
ATOM 10661 N N . GLY B 1 621 ? -3.016 16.672 36.312 1 39.09 621 GLY B N 1
ATOM 10662 C CA . GLY B 1 621 ? -1.974 15.688 36.031 1 39.09 621 GLY B CA 1
ATOM 10663 C C . GLY B 1 621 ? -2.449 14.547 35.156 1 39.09 621 GLY B C 1
ATOM 10664 O O . GLY B 1 621 ? -1.788 14.18 34.188 1 39.09 621 GLY B O 1
ATOM 10665 N N . SER B 1 622 ? -3.402 13.477 35.812 1 43.28 622 SER B N 1
ATOM 10666 C CA . SER B 1 622 ? -3.504 12.062 35.5 1 43.28 622 SER B CA 1
ATOM 10667 C C . SER B 1 622 ? -4.363 11.844 34.25 1 43.28 622 SER B C 1
ATOM 10669 O O . SER B 1 622 ? -4.281 10.789 33.625 1 43.28 622 SER B O 1
ATOM 10671 N N . THR B 1 623 ? -5.285 12.656 33.875 1 53.41 623 THR B N 1
ATOM 10672 C CA . THR B 1 623 ? -6.277 12.258 32.875 1 53.41 623 THR B CA 1
ATOM 10673 C C . THR B 1 623 ? -5.824 12.641 31.469 1 53.41 623 THR B C 1
ATOM 10675 O O . THR B 1 623 ? -5.125 13.641 31.297 1 53.41 623 THR B O 1
ATOM 10678 N N . SER B 1 624 ? -5.918 11.578 30.594 1 64.25 624 SER B N 1
ATOM 10679 C CA . SER B 1 624 ? -5.695 11.867 29.172 1 64.25 624 SER B CA 1
ATOM 10680 C C . SER B 1 624 ? -6.184 13.266 28.812 1 64.25 624 SER B C 1
ATOM 10682 O O . SER B 1 624 ? -7.305 13.641 29.156 1 64.25 624 SER B O 1
ATOM 10684 N N . LEU B 1 625 ? -5.188 14.102 28.547 1 65.88 625 LEU B N 1
ATOM 10685 C CA . LEU B 1 625 ? -5.504 15.453 28.125 1 65.88 625 LEU B CA 1
ATOM 10686 C C . LEU B 1 625 ? -6.727 15.461 27.203 1 65.88 625 LEU B C 1
ATOM 10688 O O . LEU B 1 625 ? -7.57 16.359 27.297 1 65.88 625 LEU B O 1
ATOM 10692 N N . ILE B 1 626 ? -6.887 14.398 26.516 1 76.25 626 ILE B N 1
ATOM 10693 C CA . ILE B 1 626 ? -7.984 14.297 25.562 1 76.25 626 ILE B CA 1
ATOM 10694 C C . ILE B 1 626 ? -9.297 14.094 26.312 1 76.25 626 ILE B C 1
ATOM 10696 O O . ILE B 1 626 ? -10.312 14.719 25.969 1 76.25 626 ILE B O 1
ATOM 10700 N N . LEU B 1 627 ? -9.164 13.352 27.328 1 80.44 627 LEU B N 1
ATOM 10701 C CA . LEU B 1 627 ? -10.367 13.07 28.109 1 80.44 627 LEU B CA 1
ATOM 10702 C C . LEU B 1 627 ? -10.789 14.297 28.906 1 80.44 627 LEU B C 1
ATOM 10704 O O . LEU B 1 627 ? -11.977 14.633 28.969 1 80.44 627 LEU B O 1
ATOM 10708 N N . SER B 1 628 ? -9.859 14.953 29.469 1 76.94 628 SER B N 1
ATOM 10709 C CA . SER B 1 628 ? -10.148 16.125 30.281 1 76.94 628 SER B CA 1
ATOM 10710 C C . SER B 1 628 ? -10.75 17.25 29.422 1 76.94 628 SER B C 1
ATOM 10712 O O . SER B 1 628 ? -11.742 17.875 29.828 1 76.94 628 SER B O 1
ATOM 10714 N N . GLU B 1 629 ? -10.203 17.375 28.328 1 77.62 629 GLU B N 1
ATOM 10715 C CA . GLU B 1 629 ? -10.711 18.422 27.438 1 77.62 629 GLU B CA 1
ATOM 10716 C C . GLU B 1 629 ? -12.07 18.047 26.875 1 77.62 629 GLU B C 1
ATOM 10718 O O . GLU B 1 629 ? -12.93 18.922 26.688 1 77.62 629 GLU B O 1
ATOM 10723 N N . GLY B 1 630 ? -12.227 16.844 26.594 1 82.94 630 GLY B N 1
ATOM 10724 C CA . GLY B 1 630 ? -13.523 16.391 26.109 1 82.94 630 GLY B CA 1
ATOM 10725 C C . GLY B 1 630 ? -14.648 16.609 27.109 1 82.94 630 GLY B C 1
ATOM 10726 O O . GLY B 1 630 ? -15.742 17.047 26.734 1 82.94 630 GLY B O 1
ATOM 10727 N N . ARG B 1 631 ? -14.359 16.422 28.25 1 83.88 631 ARG B N 1
ATOM 10728 C CA . ARG B 1 631 ? -15.336 16.641 29.312 1 83.88 631 ARG B CA 1
ATOM 10729 C C . ARG B 1 631 ? -15.656 18.125 29.453 1 83.88 631 ARG B C 1
ATOM 10731 O O . ARG B 1 631 ? -16.812 18.5 29.656 1 83.88 631 ARG B O 1
ATOM 10738 N N . LEU B 1 632 ? -14.594 18.797 29.406 1 81.06 632 LEU B N 1
ATOM 10739 C CA . LEU B 1 632 ? -14.773 20.234 29.531 1 81.06 632 LEU B CA 1
ATOM 10740 C C . LEU B 1 632 ? -15.648 20.766 28.406 1 81.06 632 LEU B C 1
ATOM 10742 O O . LEU B 1 632 ? -16.5 21.641 28.625 1 81.06 632 LEU B O 1
ATOM 10746 N N . TYR B 1 633 ? -15.461 20.25 27.219 1 83 633 TYR B N 1
ATOM 10747 C CA . TYR B 1 633 ? -16.297 20.641 26.078 1 83 633 TYR B CA 1
ATOM 10748 C C . TYR B 1 633 ? -17.75 20.297 26.344 1 83 633 TYR B C 1
ATOM 10750 O O . TYR B 1 633 ? -18.656 21.078 26.031 1 83 633 TYR B O 1
ATOM 10758 N N . ALA B 1 634 ? -17.938 19.188 26.859 1 86.25 634 ALA B N 1
ATOM 10759 C CA . ALA B 1 634 ? -19.297 18.75 27.141 1 86.25 634 ALA B CA 1
ATOM 10760 C C . ALA B 1 634 ? -19.969 19.641 28.172 1 86.25 634 ALA B C 1
ATOM 10762 O O . ALA B 1 634 ? -21.141 20 28.031 1 86.25 634 ALA B O 1
ATOM 10763 N N . LYS B 1 635 ? -19.266 19.969 29.141 1 81.62 635 LYS B N 1
ATOM 10764 C CA . LYS B 1 635 ? -19.797 20.844 30.188 1 81.62 635 LYS B CA 1
ATOM 10765 C C . LYS B 1 635 ? -20.172 22.219 29.625 1 81.62 635 LYS B C 1
ATOM 10767 O O . LYS B 1 635 ? -21.203 22.781 29.969 1 81.62 635 LYS B O 1
ATOM 10772 N N . LEU B 1 636 ? -19.312 22.641 28.75 1 78.38 636 LEU B N 1
ATOM 10773 C CA . LEU B 1 636 ? -19.562 23.938 28.141 1 78.38 636 LEU B CA 1
ATOM 10774 C C . LEU B 1 636 ? -20.812 23.875 27.25 1 78.38 636 LEU B C 1
ATOM 10776 O O . LEU B 1 636 ? -21.625 24.812 27.25 1 78.38 636 LEU B O 1
ATOM 10780 N N . MET B 1 637 ? -21 22.844 26.578 1 80.69 637 MET B N 1
ATOM 10781 C CA . MET B 1 637 ? -22.172 22.656 25.719 1 80.69 637 MET B CA 1
ATOM 10782 C C . MET B 1 637 ? -23.438 22.562 26.562 1 80.69 637 MET B C 1
ATOM 10784 O O . MET B 1 637 ? -24.469 23.141 26.203 1 80.69 637 MET B O 1
ATOM 10788 N N . LEU B 1 638 ? -23.312 21.859 27.594 1 79.88 638 LEU B N 1
ATOM 10789 C CA . LEU B 1 638 ? -24.469 21.641 28.453 1 79.88 638 LEU B CA 1
ATOM 10790 C C . LEU B 1 638 ? -24.844 22.938 29.188 1 79.88 638 LEU B C 1
ATOM 10792 O O . LEU B 1 638 ? -26.031 23.203 29.406 1 79.88 638 LEU B O 1
ATOM 10796 N N . SER B 1 639 ? -23.844 23.656 29.531 1 77.06 639 SER B N 1
ATOM 10797 C CA . SER B 1 639 ? -24.094 24.906 30.234 1 77.06 639 SER B CA 1
ATOM 10798 C C . SER B 1 639 ? -24.828 25.891 29.328 1 77.06 639 SER B C 1
ATOM 10800 O O . SER B 1 639 ? -25.562 26.75 29.812 1 77.06 639 SER B O 1
ATOM 10802 N N . ARG B 1 640 ? -24.594 25.719 28.109 1 72.44 640 ARG B N 1
ATOM 10803 C CA . ARG B 1 640 ? -25.281 26.594 27.156 1 72.44 640 ARG B CA 1
ATOM 10804 C C . ARG B 1 640 ? -26.75 26.203 27.031 1 72.44 640 ARG B C 1
ATOM 10806 O O . ARG B 1 640 ? -27.594 27.062 26.781 1 72.44 640 ARG B O 1
ATOM 10813 N N . VAL B 1 641 ? -27 24.953 27.219 1 71.69 641 VAL B N 1
ATOM 10814 C CA . VAL B 1 641 ? -28.375 24.484 27.156 1 71.69 641 VAL B CA 1
ATOM 10815 C C . VAL B 1 641 ? -29.062 24.703 28.5 1 71.69 641 VAL B C 1
ATOM 10817 O O . VAL B 1 641 ? -30.234 25.078 28.547 1 71.69 641 VAL B O 1
ATOM 10820 N N . ASN B 1 642 ? -28.297 24.312 29.547 1 65.62 642 ASN B N 1
ATOM 10821 C CA . ASN B 1 642 ? -28.812 24.5 30.891 1 65.62 642 ASN B CA 1
ATOM 10822 C C . ASN B 1 642 ? -27.859 25.312 31.75 1 65.62 642 ASN B C 1
ATOM 10824 O O . ASN B 1 642 ? -26.812 24.812 32.156 1 65.62 642 ASN B O 1
ATOM 10828 N N . ALA B 1 643 ? -28.062 26.625 31.906 1 58.47 643 ALA B N 1
ATOM 10829 C CA . ALA B 1 643 ? -27.188 27.578 32.594 1 58.47 643 ALA B CA 1
ATOM 10830 C C . ALA B 1 643 ? -26.797 27.062 33.969 1 58.47 643 ALA B C 1
ATOM 10832 O O . ALA B 1 643 ? -25.734 27.406 34.5 1 58.47 643 ALA B O 1
ATOM 10833 N N . ASN B 1 644 ? -27.656 26.234 34.625 1 55.25 644 ASN B N 1
ATOM 10834 C CA . ASN B 1 644 ? -27.422 25.828 36 1 55.25 644 ASN B CA 1
ATOM 10835 C C . ASN B 1 644 ? -26.266 24.828 36.094 1 55.25 644 ASN B C 1
ATOM 10837 O O . ASN B 1 644 ? -25.859 24.453 37.219 1 55.25 644 ASN B O 1
ATOM 10841 N N . GLU B 1 645 ? -25.781 24.422 35 1 58.31 645 GLU B N 1
ATOM 10842 C CA . GLU B 1 645 ? -24.859 23.297 35.062 1 58.31 645 GLU B CA 1
ATOM 10843 C C . GLU B 1 645 ? -23.422 23.781 35.25 1 58.31 645 GLU B C 1
ATOM 10845 O O . GLU B 1 645 ? -22.531 22.984 35.562 1 58.31 645 GLU B O 1
ATOM 10850 N N . MET B 1 646 ? -23.078 24.984 35.031 1 54.94 646 MET B N 1
ATOM 10851 C CA . MET B 1 646 ? -21.688 25.375 35.219 1 54.94 646 MET B CA 1
ATOM 10852 C C . MET B 1 646 ? -21.453 25.844 36.656 1 54.94 646 MET B C 1
ATOM 10854 O O . MET B 1 646 ? -22.188 26.688 37.156 1 54.94 646 MET B O 1
ATOM 10858 N N . ASP B 1 647 ? -20.703 25.078 37.375 1 55.28 647 ASP B N 1
ATOM 10859 C CA . ASP B 1 647 ? -20.281 25.516 38.688 1 55.28 647 ASP B CA 1
ATOM 10860 C C . ASP B 1 647 ? -19.453 26.797 38.625 1 55.28 647 ASP B C 1
ATOM 10862 O O . ASP B 1 647 ? -18.406 26.812 37.969 1 55.28 647 ASP B O 1
ATOM 10866 N N . PRO B 1 648 ? -20.031 27.953 39 1 51.72 648 PRO B N 1
ATOM 10867 C CA . PRO B 1 648 ? -19.266 29.203 39 1 51.72 648 PRO B CA 1
ATOM 10868 C C . PRO B 1 648 ? -17.891 29.062 39.625 1 51.72 648 PRO B C 1
ATOM 10870 O O . PRO B 1 648 ? -17 29.859 39.344 1 51.72 648 PRO B O 1
ATOM 10873 N N . ASN B 1 649 ? -17.672 28.078 40.469 1 50.28 649 ASN B N 1
ATOM 10874 C CA . ASN B 1 649 ? -16.422 27.922 41.188 1 50.28 649 ASN B CA 1
ATOM 10875 C C . ASN B 1 649 ? -15.391 27.125 40.406 1 50.28 649 ASN B C 1
ATOM 10877 O O . ASN B 1 649 ? -14.32 26.797 40.906 1 50.28 649 ASN B O 1
ATOM 10881 N N . ASP B 1 650 ? -15.781 26.688 39.25 1 55.16 650 ASP B N 1
ATOM 10882 C CA . ASP B 1 650 ? -14.852 25.891 38.469 1 55.16 650 ASP B CA 1
ATOM 10883 C C . ASP B 1 650 ? -13.766 26.781 37.844 1 55.16 650 ASP B C 1
ATOM 10885 O O . ASP B 1 650 ? -14.055 27.609 36.969 1 55.16 650 ASP B O 1
ATOM 10889 N N . LYS B 1 651 ? -12.586 26.938 38.531 1 51.31 651 LYS B N 1
ATOM 10890 C CA . LYS B 1 651 ? -11.398 27.719 38.188 1 51.31 651 LYS B CA 1
ATOM 10891 C C . LYS B 1 651 ? -10.68 27.141 37 1 51.31 651 LYS B C 1
ATOM 10893 O O . LYS B 1 651 ? -9.516 27.453 36.75 1 51.31 651 LYS B O 1
ATOM 10898 N N . THR B 1 652 ? -11.234 26.172 36.25 1 56.19 652 THR B N 1
ATOM 10899 C CA . THR B 1 652 ? -10.531 25.578 35.125 1 56.19 652 THR B CA 1
ATOM 10900 C C . THR B 1 652 ? -10.359 26.594 34 1 56.19 652 THR B C 1
ATOM 10902 O O . THR B 1 652 ? -11.281 27.375 33.719 1 56.19 652 THR B O 1
ATOM 10905 N N . ASP B 1 653 ? -9.133 26.828 33.594 1 54.56 653 ASP B N 1
ATOM 10906 C CA . ASP B 1 653 ? -8.812 27.688 32.469 1 54.56 653 ASP B CA 1
ATOM 10907 C C . ASP B 1 653 ? -9.562 27.234 31.219 1 54.56 653 ASP B C 1
ATOM 10909 O O . ASP B 1 653 ? -9.195 26.234 30.594 1 54.56 653 ASP B O 1
ATOM 10913 N N . ILE B 1 654 ? -10.703 27.875 31.016 1 65.69 654 ILE B N 1
ATOM 10914 C CA . ILE B 1 654 ? -11.633 27.484 29.969 1 65.69 654 ILE B CA 1
ATOM 10915 C C . ILE B 1 654 ? -11.344 28.281 28.703 1 65.69 654 ILE B C 1
ATOM 10917 O O . ILE B 1 654 ? -12.039 28.125 27.688 1 65.69 654 ILE B O 1
ATOM 10921 N N . LYS B 1 655 ? -10.25 29 28.734 1 64.44 655 LYS B N 1
ATOM 10922 C CA . LYS B 1 655 ? -10 29.844 27.578 1 64.44 655 LYS B CA 1
ATOM 10923 C C . LYS B 1 655 ? -9.648 29.031 26.359 1 64.44 655 LYS B C 1
ATOM 10925 O O . LYS B 1 655 ? -10.148 29.281 25.25 1 64.44 655 LYS B O 1
ATOM 10930 N N . LYS B 1 656 ? -8.852 28.031 26.484 1 70.12 656 LYS B N 1
ATOM 10931 C CA . LYS B 1 656 ? -8.414 27.234 25.328 1 70.12 656 LYS B CA 1
ATOM 10932 C C . LYS B 1 656 ? -9.562 26.406 24.766 1 70.12 656 LYS B C 1
ATOM 10934 O O . LYS B 1 656 ? -9.812 26.422 23.562 1 70.12 656 LYS B O 1
ATOM 10939 N N . PRO B 1 657 ? -10.281 25.672 25.625 1 70.19 657 PRO B N 1
ATOM 10940 C CA . PRO B 1 657 ? -11.422 24.922 25.094 1 70.19 657 PRO B CA 1
ATOM 10941 C C . PRO B 1 657 ? -12.469 25.828 24.453 1 70.19 657 PRO B C 1
ATOM 10943 O O . PRO B 1 657 ? -13.078 25.453 23.438 1 70.19 657 PRO B O 1
ATOM 10946 N N . ILE B 1 658 ? -12.594 26.984 24.953 1 69.06 658 ILE B N 1
ATOM 10947 C CA . ILE B 1 658 ? -13.57 27.922 24.406 1 69.06 658 ILE B CA 1
ATOM 10948 C C . ILE B 1 658 ? -13.109 28.406 23.047 1 69.06 658 ILE B C 1
ATOM 10950 O O . ILE B 1 658 ? -13.906 28.516 22.109 1 69.06 658 ILE B O 1
ATOM 10954 N N . ALA B 1 659 ? -11.828 28.625 22.953 1 70.44 659 ALA B N 1
ATOM 10955 C CA . ALA B 1 659 ? -11.289 29.094 21.672 1 70.44 659 ALA B CA 1
ATOM 10956 C C . ALA B 1 659 ? -11.477 28.047 20.578 1 70.44 659 ALA B C 1
ATOM 10958 O O . ALA B 1 659 ? -11.836 28.375 19.453 1 70.44 659 ALA B O 1
ATOM 10959 N N . GLN B 1 660 ? -11.328 26.891 21 1 72.44 660 GLN B N 1
ATOM 10960 C CA . GLN B 1 660 ? -11.469 25.812 20.031 1 72.44 660 GLN B CA 1
ATOM 10961 C C . GLN B 1 660 ? -12.938 25.594 19.656 1 72.44 660 GLN B C 1
ATOM 10963 O O . GLN B 1 660 ? -13.258 25.328 18.5 1 72.44 660 GLN B O 1
ATOM 10968 N N . LEU B 1 661 ? -13.719 25.656 20.656 1 74.38 661 LEU B N 1
ATOM 10969 C CA . LEU B 1 661 ? -15.148 25.516 20.391 1 74.38 661 LEU B CA 1
ATOM 10970 C C . LEU B 1 661 ? -15.656 26.641 19.516 1 74.38 661 LEU B C 1
ATOM 10972 O O . LEU B 1 661 ? -16.484 26.422 18.625 1 74.38 661 LEU B O 1
ATOM 10976 N N . LYS B 1 662 ? -15.078 27.828 19.719 1 69.81 662 LYS B N 1
ATOM 10977 C CA . LYS B 1 662 ? -15.445 28.969 18.906 1 69.81 662 LYS B CA 1
ATOM 10978 C C . LYS B 1 662 ? -15.023 28.766 17.453 1 69.81 662 LYS B C 1
ATOM 10980 O O . LYS B 1 662 ? -15.742 29.156 16.531 1 69.81 662 LYS B O 1
ATOM 10985 N N . LYS B 1 663 ? -13.945 28.109 17.359 1 73.06 663 LYS B N 1
ATOM 10986 C CA . LYS B 1 663 ? -13.438 27.844 16.016 1 73.06 663 LYS B CA 1
ATOM 10987 C C . LYS B 1 663 ? -14.312 26.828 15.289 1 73.06 663 LYS B C 1
ATOM 10989 O O . LYS B 1 663 ? -14.586 26.969 14.094 1 73.06 663 LYS B O 1
ATOM 10994 N N . LEU B 1 664 ? -14.758 25.875 16 1 74.06 664 LEU B N 1
ATOM 10995 C CA . LEU B 1 664 ? -15.523 24.797 15.391 1 74.06 664 LEU B CA 1
ATOM 10996 C C . LEU B 1 664 ? -16.984 25.188 15.234 1 74.06 664 LEU B C 1
ATOM 10998 O O . LEU B 1 664 ? -17.672 24.703 14.328 1 74.06 664 LEU B O 1
ATOM 11002 N N . MET B 1 665 ? -17.453 25.984 16.172 1 71.31 665 MET B N 1
ATOM 11003 C CA . MET B 1 665 ? -18.844 26.438 16.156 1 71.31 665 MET B CA 1
ATOM 11004 C C . MET B 1 665 ? -18.922 27.953 16.172 1 71.31 665 MET B C 1
ATOM 11006 O O . MET B 1 665 ? -19.453 28.547 17.125 1 71.31 665 MET B O 1
ATOM 11010 N N . PRO B 1 666 ? -18.328 28.594 15.156 1 61 666 PRO B N 1
ATOM 11011 C CA . PRO B 1 666 ? -18.266 30.047 15.195 1 61 666 PRO B CA 1
ATOM 11012 C C . PRO B 1 666 ? -19.625 30.703 15.359 1 61 666 PRO B C 1
ATOM 11014 O O . PRO B 1 666 ? -19.734 31.781 15.961 1 61 666 PRO B O 1
ATOM 11017 N N . ASP B 1 667 ? -20.672 30.141 14.805 1 55.81 667 ASP B N 1
ATOM 11018 C CA . ASP B 1 667 ? -22 30.75 14.797 1 55.81 667 ASP B CA 1
ATOM 11019 C C . ASP B 1 667 ? -22.609 30.734 16.188 1 55.81 667 ASP B C 1
ATOM 11021 O O . ASP B 1 667 ? -23.594 31.422 16.453 1 55.81 667 ASP B O 1
ATOM 11025 N N . LEU B 1 668 ? -22.062 29.859 16.969 1 54.16 668 LEU B N 1
ATOM 11026 C CA . LEU B 1 668 ? -22.609 29.797 18.328 1 54.16 668 LEU B CA 1
ATOM 11027 C C . LEU B 1 668 ? -22.109 30.969 19.172 1 54.16 668 LEU B C 1
ATOM 11029 O O . LEU B 1 668 ? -22.703 31.297 20.203 1 54.16 668 LEU B O 1
ATOM 11033 N N . TRP B 1 669 ? -20.938 31.625 18.688 1 50.78 669 TRP B N 1
ATOM 11034 C CA . TRP B 1 669 ? -20.375 32.688 19.516 1 50.78 669 TRP B CA 1
ATOM 11035 C C . TRP B 1 669 ? -20.703 34.062 18.938 1 50.78 669 TRP B C 1
ATOM 11037 O O . TRP B 1 669 ? -20.047 34.531 18 1 50.78 669 TRP B O 1
ATOM 11047 N N . TRP B 1 670 ? -21.812 34.469 18.484 1 42.5 670 TRP B N 1
ATOM 11048 C CA . TRP B 1 670 ? -22.156 35.812 18.094 1 42.5 670 TRP B CA 1
ATOM 11049 C C . TRP B 1 670 ? -21.328 36.844 18.875 1 42.5 670 TRP B C 1
ATOM 11051 O O . TRP B 1 670 ? -20.844 36.531 19.969 1 42.5 670 TRP B O 1
ATOM 11061 N N . SER B 1 671 ? -21.375 38.281 18.312 1 36.75 671 SER B N 1
ATOM 11062 C CA . SER B 1 671 ? -20.688 39.531 18.625 1 36.75 671 SER B CA 1
ATOM 11063 C C . SER B 1 671 ? -20.703 39.844 20.109 1 36.75 671 SER B C 1
ATOM 11065 O O . SER B 1 671 ? -21.766 39.812 20.734 1 36.75 671 SER B O 1
ATOM 11067 N N . GLU B 1 672 ? -19.766 39.844 20.875 1 37.25 672 GLU B N 1
ATOM 11068 C CA . GLU B 1 672 ? -19.594 40.625 22.094 1 37.25 672 GLU B CA 1
ATOM 11069 C C . GLU B 1 672 ? -20.312 41.969 21.984 1 37.25 672 GLU B C 1
ATOM 11071 O O . GLU B 1 672 ? -20.406 42.719 22.969 1 37.25 672 GLU B O 1
ATOM 11076 N N . GLU B 1 673 ? -20.391 42.719 20.828 1 34 673 GLU B N 1
ATOM 11077 C CA . GLU B 1 673 ? -20.984 44.031 20.953 1 34 673 GLU B CA 1
ATOM 11078 C C . GLU B 1 673 ? -22.406 43.969 21.516 1 34 673 GLU B C 1
ATOM 11080 O O . GLU B 1 673 ? -22.953 44.969 21.984 1 34 673 GLU B O 1
ATOM 11085 N N . ASP B 1 674 ? -23.344 43.25 20.906 1 31.94 674 ASP B N 1
ATOM 11086 C CA . ASP B 1 674 ? -24.641 43.469 21.547 1 31.94 674 ASP B CA 1
ATOM 11087 C C . ASP B 1 674 ? -24.656 42.875 22.953 1 31.94 674 ASP B C 1
ATOM 11089 O O . ASP B 1 674 ? -24.094 41.781 23.188 1 31.94 674 ASP B O 1
ATOM 11093 N N . GLY B 1 675 ? -24.594 43.531 24.078 1 29.09 675 GLY B N 1
ATOM 11094 C CA . GLY B 1 675 ? -24.656 43.5 25.531 1 29.09 675 GLY B CA 1
ATOM 11095 C C . GLY B 1 675 ? -24.859 42.125 26.094 1 29.09 675 GLY B C 1
ATOM 11096 O O . GLY B 1 675 ? -25.156 41.969 27.281 1 29.09 675 GLY B O 1
ATOM 11097 N N . VAL B 1 676 ? -25.5 41.344 25.344 1 30.5 676 VAL B N 1
ATOM 11098 C CA . VAL B 1 676 ? -26.016 40.156 26.062 1 30.5 676 VAL B CA 1
ATOM 11099 C C . VAL B 1 676 ? -24.859 39.25 26.438 1 30.5 676 VAL B C 1
ATOM 11101 O O . VAL B 1 676 ? -24.25 38.594 25.578 1 30.5 676 VAL B O 1
ATOM 11104 N N . GLY B 1 677 ? -23.75 39.531 27.031 1 32.12 677 GLY B N 1
ATOM 11105 C CA . GLY B 1 677 ? -22.812 38.875 27.938 1 32.12 677 GLY B CA 1
ATOM 11106 C C . GLY B 1 677 ? -23.391 37.625 28.578 1 32.12 677 GLY B C 1
ATOM 11107 O O . GLY B 1 677 ? -22.688 36.969 29.344 1 32.12 677 GLY B O 1
ATOM 11108 N N . ASP B 1 678 ? -24.656 37.688 29.016 1 31.92 678 ASP B N 1
ATOM 11109 C CA . ASP B 1 678 ? -25.344 36.781 29.953 1 31.92 678 ASP B CA 1
ATOM 11110 C C . ASP B 1 678 ? -25.609 35.438 29.312 1 31.92 678 ASP B C 1
ATOM 11112 O O . ASP B 1 678 ? -26.344 35.344 28.328 1 31.92 678 ASP B O 1
ATOM 11116 N N . TRP B 1 679 ? -24.609 34.594 29.328 1 33.28 679 TRP B N 1
ATOM 11117 C CA . TRP B 1 679 ? -24.766 33.125 29.203 1 33.28 679 TRP B CA 1
ATOM 11118 C C . TRP B 1 679 ? -26.156 32.688 29.625 1 33.28 679 TRP B C 1
ATOM 11120 O O . TRP B 1 679 ? -26.453 31.5 29.656 1 33.28 679 TRP B O 1
ATOM 11130 N N . SER B 1 680 ? -26.859 33.625 30.312 1 31.72 680 SER B N 1
ATOM 11131 C CA . SER B 1 680 ? -28.109 33.375 31.016 1 31.72 680 SER B CA 1
ATOM 11132 C C . SER B 1 680 ? -29.281 33.281 30.047 1 31.72 680 SER B C 1
ATOM 11134 O O . SER B 1 680 ? -30.438 33.25 30.453 1 31.72 680 SER B O 1
ATOM 11136 N N . LEU B 1 681 ? -29.094 33.719 28.828 1 34.16 681 LEU B N 1
ATOM 11137 C CA . LEU B 1 681 ? -30.438 33.781 28.281 1 34.16 681 LEU B CA 1
ATOM 11138 C C . LEU B 1 681 ? -31.094 32.406 28.25 1 34.16 681 LEU B C 1
ATOM 11140 O O . LEU B 1 681 ? -30.5 31.438 27.75 1 34.16 681 LEU B O 1
ATOM 11144 N N . PRO B 1 682 ? -32.125 32.156 28.969 1 34.56 682 PRO B N 1
ATOM 11145 C CA . PRO B 1 682 ? -33.031 30.984 29.031 1 34.56 682 PRO B CA 1
ATOM 11146 C C . PRO B 1 682 ? -33.5 30.531 27.656 1 34.56 682 PRO B C 1
ATOM 11148 O O . PRO B 1 682 ? -34.594 29.984 27.531 1 34.56 682 PRO B O 1
ATOM 11151 N N . MET B 1 683 ? -32.844 30.547 26.578 1 37.97 683 MET B N 1
ATOM 11152 C CA . MET B 1 683 ? -33.5 30.203 25.312 1 37.97 683 MET B CA 1
ATOM 11153 C C . MET B 1 683 ? -33.875 28.734 25.297 1 37.97 683 MET B C 1
ATOM 11155 O O . MET B 1 683 ? -33.031 27.859 25.094 1 37.97 683 MET B O 1
ATOM 11159 N N . GLN B 1 684 ? -34.938 28.266 25.828 1 43.47 684 GLN B N 1
ATOM 11160 C CA . GLN B 1 684 ? -35.406 26.906 26.125 1 43.47 684 GLN B CA 1
ATOM 11161 C C . GLN B 1 684 ? -35.156 25.969 24.938 1 43.47 684 GLN B C 1
ATOM 11163 O O . GLN B 1 684 ? -34.062 25.438 24.781 1 43.47 684 GLN B O 1
ATOM 11168 N N . ASP B 1 685 ? -36.531 25.469 24.266 1 49.69 685 ASP B N 1
ATOM 11169 C CA . ASP B 1 685 ? -36.656 24.453 23.219 1 49.69 685 ASP B CA 1
ATOM 11170 C C . ASP B 1 685 ? -35.906 24.859 21.953 1 49.69 685 ASP B C 1
ATOM 11172 O O . ASP B 1 685 ? -35.25 24.016 21.328 1 49.69 685 ASP B O 1
ATOM 11176 N N . MET B 1 686 ? -35.969 26.109 21.578 1 55.47 686 MET B N 1
ATOM 11177 C CA . MET B 1 686 ? -35.375 26.641 20.344 1 55.47 686 MET B CA 1
ATOM 11178 C C . MET B 1 686 ? -33.844 26.672 20.453 1 55.47 686 MET B C 1
ATOM 11180 O O . MET B 1 686 ? -33.156 26.5 19.453 1 55.47 686 MET B O 1
ATOM 11184 N N . LEU B 1 687 ? -33.406 26.578 21.719 1 60 687 LEU B N 1
ATOM 11185 C CA . LEU B 1 687 ? -31.953 26.688 21.891 1 60 687 LEU B CA 1
ATOM 11186 C C . LEU B 1 687 ? -31.281 25.328 21.703 1 60 687 LEU B C 1
ATOM 11188 O O . LEU B 1 687 ? -30.203 25.234 21.125 1 60 687 LEU B O 1
ATOM 11192 N N . GLU B 1 688 ? -32.062 24.344 22.125 1 72.56 688 GLU B N 1
ATOM 11193 C CA . GLU B 1 688 ? -31.484 23.016 21.938 1 72.56 688 GLU B CA 1
ATOM 11194 C C . GLU B 1 688 ? -31.344 22.672 20.469 1 72.56 688 GLU B C 1
ATOM 11196 O O . GLU B 1 688 ? -30.328 22.125 20.047 1 72.56 688 GLU B O 1
ATOM 11201 N N . GLN B 1 689 ? -32.375 23.031 19.766 1 75.44 689 GLN B N 1
ATOM 11202 C CA . GLN B 1 689 ? -32.344 22.734 18.344 1 75.44 689 GLN B CA 1
ATOM 11203 C C . GLN B 1 689 ? -31.203 23.5 17.656 1 75.44 689 GLN B C 1
ATOM 11205 O O . GLN B 1 689 ? -30.5 22.953 16.797 1 75.44 689 GLN B O 1
ATOM 11210 N N . HIS B 1 690 ? -31.094 24.656 18.109 1 76.25 690 HIS B N 1
ATOM 11211 C CA . HIS B 1 690 ? -30.016 25.453 17.547 1 76.25 690 HIS B CA 1
ATOM 11212 C C . HIS B 1 690 ? -28.641 24.891 17.906 1 76.25 690 HIS B C 1
ATOM 11214 O O . HIS B 1 690 ? -27.734 24.891 17.078 1 76.25 690 HIS B O 1
ATOM 11220 N N . MET B 1 691 ? -28.531 24.422 19.125 1 81.5 691 MET B N 1
ATOM 11221 C CA . MET B 1 691 ? -27.281 23.797 19.547 1 81.5 691 MET B CA 1
ATOM 11222 C C . MET B 1 691 ? -27 22.547 18.734 1 81.5 691 MET B C 1
ATOM 11224 O O . MET B 1 691 ? -25.859 22.312 18.328 1 81.5 691 MET B O 1
ATOM 11228 N N . LEU B 1 692 ? -28 21.828 18.531 1 86.62 692 LEU B N 1
ATOM 11229 C CA . LEU B 1 692 ? -27.844 20.609 17.781 1 86.62 692 LEU B CA 1
ATOM 11230 C C . LEU B 1 692 ? -27.453 20.906 16.328 1 86.62 692 LEU B C 1
ATOM 11232 O O . LEU B 1 692 ? -26.641 20.188 15.75 1 86.62 692 LEU B O 1
ATOM 11236 N N . GLU B 1 693 ? -28 21.859 15.797 1 84.75 693 GLU B N 1
ATOM 11237 C CA . GLU B 1 693 ? -27.656 22.266 14.438 1 84.75 693 GLU B CA 1
ATOM 11238 C C . GLU B 1 693 ? -26.203 22.703 14.336 1 84.75 693 GLU B C 1
ATOM 11240 O O . GLU B 1 693 ? -25.516 22.391 13.359 1 84.75 693 GLU B O 1
ATOM 11245 N N . HIS B 1 694 ? -25.75 23.359 15.352 1 84.19 694 HIS B N 1
ATOM 11246 C CA . HIS B 1 694 ? -24.359 23.812 15.352 1 84.19 694 HIS B CA 1
ATOM 11247 C C . HIS B 1 694 ? -23.406 22.641 15.547 1 84.19 694 HIS B C 1
ATOM 11249 O O . HIS B 1 694 ? -22.312 22.625 14.977 1 84.19 694 HIS B O 1
ATOM 11255 N N . ILE B 1 695 ? -23.844 21.766 16.406 1 88.69 695 ILE B N 1
ATOM 11256 C CA . ILE B 1 695 ? -23.016 20.578 16.594 1 88.69 695 ILE B CA 1
ATOM 11257 C C . ILE B 1 695 ? -22.938 19.797 15.289 1 88.69 695 ILE B C 1
ATOM 11259 O O . ILE B 1 695 ? -21.859 19.297 14.914 1 88.69 695 ILE B O 1
ATOM 11263 N N . LEU B 1 696 ? -24.016 19.703 14.648 1 90.38 696 LEU B N 1
ATOM 11264 C CA . LEU B 1 696 ? -24.031 19.031 13.359 1 90.38 696 LEU B CA 1
ATOM 11265 C C . LEU B 1 696 ? -23.125 19.75 12.367 1 90.38 696 LEU B C 1
ATOM 11267 O O . LEU B 1 696 ? -22.359 19.109 11.633 1 90.38 696 LEU B O 1
ATOM 11271 N N . GLY B 1 697 ? -23.266 21.047 12.375 1 87.88 697 GLY B N 1
ATOM 11272 C CA . GLY B 1 697 ? -22.406 21.828 11.508 1 87.88 697 GLY B CA 1
ATOM 11273 C C . GLY B 1 697 ? -20.938 21.594 11.766 1 87.88 697 GLY B C 1
ATOM 11274 O O . GLY B 1 697 ? -20.125 21.547 10.828 1 87.88 697 GLY B O 1
ATOM 11275 N N . ALA B 1 698 ? -20.547 21.453 12.984 1 88.44 698 ALA B N 1
ATOM 11276 C CA . ALA B 1 698 ? -19.156 21.188 13.344 1 88.44 698 ALA B CA 1
ATOM 11277 C C . ALA B 1 698 ? -18.719 19.812 12.836 1 88.44 698 ALA B C 1
ATOM 11279 O O . ALA B 1 698 ? -17.609 19.672 12.312 1 88.44 698 ALA B O 1
ATOM 11280 N N . TRP B 1 699 ? -19.547 18.859 12.953 1 92.56 699 TRP B N 1
ATOM 11281 C CA . TRP B 1 699 ? -19.203 17.516 12.492 1 92.56 699 TRP B CA 1
ATOM 11282 C C . TRP B 1 699 ? -19.109 17.469 10.969 1 92.56 699 TRP B C 1
ATOM 11284 O O . TRP B 1 699 ? -18.297 16.75 10.414 1 92.56 699 TRP B O 1
ATOM 11294 N N . VAL B 1 700 ? -19.938 18.156 10.312 1 91.56 700 VAL B N 1
ATOM 11295 C CA . VAL B 1 700 ? -19.875 18.234 8.859 1 91.56 700 VAL B CA 1
ATOM 11296 C C . VAL B 1 700 ? -18.562 18.875 8.43 1 91.56 700 VAL B C 1
ATOM 11298 O O . VAL B 1 700 ? -17.922 18.422 7.477 1 91.56 700 VAL B O 1
ATOM 11301 N N . ARG B 1 701 ? -18.125 19.859 9.164 1 90.06 701 ARG B N 1
ATOM 11302 C CA . ARG B 1 701 ? -16.844 20.5 8.883 1 90.06 701 ARG B CA 1
ATOM 11303 C C . ARG B 1 701 ? -15.695 19.531 9.086 1 90.06 701 ARG B C 1
ATOM 11305 O O . ARG B 1 701 ? -14.766 19.484 8.273 1 90.06 701 ARG B O 1
ATOM 11312 N N . LEU B 1 702 ? -15.789 18.797 10.133 1 90.69 702 LEU B N 1
ATOM 11313 C CA . LEU B 1 702 ? -14.75 17.828 10.414 1 90.69 702 LEU B CA 1
ATOM 11314 C C . LEU B 1 702 ? -14.719 16.734 9.336 1 90.69 702 LEU B C 1
ATOM 11316 O O . LEU B 1 702 ? -13.641 16.297 8.922 1 90.69 702 LEU B O 1
ATOM 11320 N N . LEU B 1 703 ? -15.852 16.328 8.898 1 92.12 703 LEU B N 1
ATOM 11321 C CA . LEU B 1 703 ? -15.938 15.328 7.848 1 92.12 703 LEU B CA 1
ATOM 11322 C C . LEU B 1 703 ? -15.352 15.852 6.539 1 92.12 703 LEU B C 1
ATOM 11324 O O . LEU B 1 703 ? -14.609 15.148 5.855 1 92.12 703 LEU B O 1
ATOM 11328 N N . LEU B 1 704 ? -15.656 17.031 6.242 1 90.31 704 LEU B N 1
ATOM 11329 C CA . LEU B 1 704 ? -15.156 17.656 5.023 1 90.31 704 LEU B CA 1
ATOM 11330 C C . LEU B 1 704 ? -13.633 17.781 5.066 1 90.31 704 LEU B C 1
ATOM 11332 O O . LEU B 1 704 ? -12.953 17.5 4.078 1 90.31 704 LEU B O 1
ATOM 11336 N N . HIS B 1 705 ? -13.148 18.172 6.18 1 87.44 705 HIS B N 1
ATOM 11337 C CA . HIS B 1 705 ? -11.703 18.281 6.352 1 87.44 705 HIS B CA 1
ATOM 11338 C C . HIS B 1 705 ? -11.023 16.922 6.219 1 87.44 705 HIS B C 1
ATOM 11340 O O . HIS B 1 705 ? -9.992 16.812 5.551 1 87.44 705 HIS B O 1
ATOM 11346 N N . ALA B 1 706 ? -11.578 15.953 6.785 1 88 706 ALA B N 1
ATOM 11347 C CA . ALA B 1 706 ? -11.016 14.609 6.719 1 88 706 ALA B CA 1
ATOM 11348 C C . ALA B 1 706 ? -11.055 14.062 5.293 1 88 706 ALA B C 1
ATOM 11350 O O . ALA B 1 706 ? -10.094 13.453 4.828 1 88 706 ALA B O 1
ATOM 11351 N N . SER B 1 707 ? -12.078 14.281 4.598 1 89.31 707 SER B N 1
ATOM 11352 C CA . SER B 1 707 ? -12.273 13.719 3.264 1 89.31 707 SER B CA 1
ATOM 11353 C C . SER B 1 707 ? -11.328 14.359 2.254 1 89.31 707 SER B C 1
ATOM 11355 O O . SER B 1 707 ? -10.812 13.688 1.361 1 89.31 707 SER B O 1
ATOM 11357 N N . THR B 1 708 ? -11.086 15.617 2.387 1 85.44 708 THR B N 1
ATOM 11358 C CA . THR B 1 708 ? -10.312 16.328 1.378 1 85.44 708 THR B CA 1
ATOM 11359 C C . THR B 1 708 ? -8.812 16.203 1.644 1 85.44 708 THR B C 1
ATOM 11361 O O . THR B 1 708 ? -8 16.359 0.732 1 85.44 708 THR B O 1
ATOM 11364 N N . ARG B 1 709 ? -8.461 15.852 2.846 1 81.5 709 ARG B N 1
ATOM 11365 C CA . ARG B 1 709 ? -7.039 15.781 3.182 1 81.5 709 ARG B CA 1
ATOM 11366 C C . ARG B 1 709 ? -6.586 14.336 3.348 1 81.5 709 ARG B C 1
ATOM 11368 O O . ARG B 1 709 ? -5.461 14.078 3.785 1 81.5 709 ARG B O 1
ATOM 11375 N N . CYS B 1 710 ? -7.445 13.461 2.977 1 83.12 710 CYS B N 1
ATOM 11376 C CA . CYS B 1 710 ? -7.109 12.039 2.986 1 83.12 710 CYS B CA 1
ATOM 11377 C C . CYS B 1 710 ? -6.234 11.68 1.79 1 83.12 710 CYS B C 1
ATOM 11379 O O . CYS B 1 710 ? -6.332 12.305 0.733 1 83.12 710 CYS B O 1
ATOM 11381 N N . SER B 1 711 ? -5.336 10.734 1.972 1 78.94 711 SER B N 1
ATOM 11382 C CA . SER B 1 711 ? -4.469 10.305 0.883 1 78.94 711 SER B CA 1
ATOM 11383 C C . SER B 1 711 ? -5.273 9.688 -0.256 1 78.94 711 SER B C 1
ATOM 11385 O O . SER B 1 711 ? -6.277 9.016 -0.019 1 78.94 711 SER B O 1
ATOM 11387 N N . ARG B 1 712 ? -4.832 9.852 -1.431 1 82.94 712 ARG B N 1
ATOM 11388 C CA . ARG B 1 712 ? -5.52 9.359 -2.617 1 82.94 712 ARG B CA 1
ATOM 11389 C C . ARG B 1 712 ? -5.445 7.836 -2.695 1 82.94 712 ARG B C 1
ATOM 11391 O O . ARG B 1 712 ? -6.383 7.188 -3.168 1 82.94 712 ARG B O 1
ATOM 11398 N N . GLY B 1 713 ? -4.371 7.324 -2.219 1 83.44 713 GLY B N 1
ATOM 11399 C CA . GLY B 1 713 ? -4.238 5.875 -2.197 1 83.44 713 GLY B CA 1
ATOM 11400 C C . GLY B 1 713 ? -5.25 5.199 -1.288 1 83.44 713 GLY B C 1
ATOM 11401 O O . GLY B 1 713 ? -5.738 4.109 -1.597 1 83.44 713 GLY B O 1
ATOM 11402 N N . SER B 1 714 ? -5.605 5.875 -0.227 1 86.06 714 SER B N 1
ATOM 11403 C CA . SER B 1 714 ? -6.598 5.32 0.69 1 86.06 714 SER B CA 1
ATOM 11404 C C . SER B 1 714 ? -7.996 5.359 0.083 1 86.06 714 SER B C 1
ATOM 11406 O O . SER B 1 714 ? -8.789 4.438 0.284 1 86.06 714 SER B O 1
ATOM 11408 N N . HIS B 1 715 ? -8.266 6.355 -0.647 1 89.56 715 HIS B N 1
ATOM 11409 C CA . HIS B 1 715 ? -9.555 6.418 -1.334 1 89.56 715 HIS B CA 1
ATOM 11410 C C . HIS B 1 715 ? -9.664 5.324 -2.391 1 89.56 715 HIS B C 1
ATOM 11412 O O . HIS B 1 715 ? -10.734 4.723 -2.561 1 89.56 715 HIS B O 1
ATOM 11418 N N . ALA B 1 716 ? -8.562 5.145 -3.049 1 91.31 716 ALA B N 1
ATOM 11419 C CA . ALA B 1 716 ? -8.555 4.094 -4.062 1 91.31 716 ALA B CA 1
ATOM 11420 C C . ALA B 1 716 ? -8.773 2.721 -3.432 1 91.31 716 ALA B C 1
ATOM 11422 O O . ALA B 1 716 ? -9.469 1.875 -3.994 1 91.31 716 ALA B O 1
ATOM 11423 N N . LYS B 1 717 ? -8.164 2.504 -2.287 1 88.69 717 LYS B N 1
ATOM 11424 C CA . LYS B 1 717 ? -8.344 1.246 -1.567 1 88.69 717 LYS B CA 1
ATOM 11425 C C . LYS B 1 717 ? -9.797 1.047 -1.158 1 88.69 717 LYS B C 1
ATOM 11427 O O . LYS B 1 717 ? -10.344 -0.053 -1.285 1 88.69 717 LYS B O 1
ATOM 11432 N N . GLN B 1 718 ? -10.461 2.08 -0.785 1 87.81 718 GLN B N 1
ATOM 11433 C CA . GLN B 1 718 ? -11.844 1.98 -0.327 1 87.81 718 GLN B CA 1
ATOM 11434 C C . GLN B 1 718 ? -12.797 1.828 -1.503 1 87.81 718 GLN B C 1
ATOM 11436 O O . GLN B 1 718 ? -13.875 1.238 -1.363 1 87.81 718 GLN B O 1
ATOM 11441 N N . LEU B 1 719 ? -12.414 2.318 -2.611 1 88.94 719 LEU B N 1
ATOM 11442 C CA . LEU B 1 719 ? -13.25 2.141 -3.795 1 88.94 719 LEU B CA 1
ATOM 11443 C C . LEU B 1 719 ? -13.398 0.661 -4.137 1 88.94 719 LEU B C 1
ATOM 11445 O O . LEU B 1 719 ? -14.445 0.232 -4.613 1 88.94 719 LEU B O 1
ATOM 11449 N N . GLY B 1 720 ? -12.398 -0.118 -3.824 1 86 720 GLY B N 1
ATOM 11450 C CA . GLY B 1 720 ? -12.445 -1.548 -4.086 1 86 720 GLY B CA 1
ATOM 11451 C C . GLY B 1 720 ? -13.312 -2.307 -3.105 1 86 720 GLY B C 1
ATOM 11452 O O . GLY B 1 720 ? -13.719 -3.441 -3.373 1 86 720 GLY B O 1
ATOM 11453 N N . ARG B 1 721 ? -13.578 -1.622 -2.031 1 80.5 721 ARG B N 1
ATOM 11454 C CA . ARG B 1 721 ? -14.398 -2.264 -1.005 1 80.5 721 ARG B CA 1
ATOM 11455 C C . ARG B 1 721 ? -15.812 -1.689 -0.99 1 80.5 721 ARG B C 1
ATOM 11457 O O . ARG B 1 721 ? -16.547 -1.855 -0.013 1 80.5 721 ARG B O 1
ATOM 11464 N N . GLY B 1 722 ? -16.203 -1.024 -2.041 1 75.06 722 GLY B N 1
ATOM 11465 C CA . GLY B 1 722 ? -17.562 -0.492 -2.143 1 75.06 722 GLY B CA 1
ATOM 11466 C C . GLY B 1 722 ? -17.641 0.986 -1.811 1 75.06 722 GLY B C 1
ATOM 11467 O O . GLY B 1 722 ? -18.734 1.554 -1.757 1 75.06 722 GLY B O 1
ATOM 11468 N N . GLY B 1 723 ? -16.547 1.607 -1.592 1 72.69 723 GLY B N 1
ATOM 11469 C CA . GLY B 1 723 ? -16.531 3.043 -1.356 1 72.69 723 GLY B CA 1
ATOM 11470 C C . GLY B 1 723 ? -16.875 3.418 0.072 1 72.69 723 GLY B C 1
ATOM 11471 O O . GLY B 1 723 ? -17.375 2.588 0.833 1 72.69 723 GLY B O 1
ATOM 11472 N N . ASP B 1 724 ? -16.484 4.562 0.482 1 83.38 724 ASP B N 1
ATOM 11473 C CA . ASP B 1 724 ? -16.75 5.129 1.801 1 83.38 724 ASP B CA 1
ATOM 11474 C C . ASP B 1 724 ? -17.391 6.516 1.687 1 83.38 724 ASP B C 1
ATOM 11476 O O . ASP B 1 724 ? -17.328 7.141 0.627 1 83.38 724 ASP B O 1
ATOM 11480 N N . LEU B 1 725 ? -18.141 6.887 2.625 1 88.62 725 LEU B N 1
ATOM 11481 C CA . LEU B 1 725 ? -18.766 8.203 2.66 1 88.62 725 LEU B CA 1
ATOM 11482 C C . LEU B 1 725 ? -17.734 9.305 2.412 1 88.62 725 LEU B C 1
ATOM 11484 O O . LEU B 1 725 ? -18.016 10.266 1.688 1 88.62 725 LEU B O 1
ATOM 11488 N N . THR B 1 726 ? -16.578 9.156 2.898 1 90.88 726 THR B N 1
ATOM 11489 C CA . THR B 1 726 ? -15.531 10.148 2.75 1 90.88 726 THR B CA 1
ATOM 11490 C C . THR B 1 726 ? -15.125 10.297 1.284 1 90.88 726 THR B C 1
ATOM 11492 O O . THR B 1 726 ? -14.75 11.391 0.848 1 90.88 726 THR B O 1
ATOM 11495 N N . THR B 1 727 ? -15.203 9.289 0.533 1 90.5 727 THR B N 1
ATOM 11496 C CA . THR B 1 727 ? -14.82 9.336 -0.874 1 90.5 727 THR B CA 1
ATOM 11497 C C . THR B 1 727 ? -15.836 10.141 -1.682 1 90.5 727 THR B C 1
ATOM 11499 O O . THR B 1 727 ? -15.453 10.914 -2.564 1 90.5 727 THR B O 1
ATOM 11502 N N . VAL B 1 728 ? -17.062 9.977 -1.38 1 90.06 728 VAL B N 1
ATOM 11503 C CA . VAL B 1 728 ? -18.109 10.727 -2.078 1 90.06 728 VAL B CA 1
ATOM 11504 C C . VAL B 1 728 ? -17.984 12.211 -1.74 1 90.06 728 VAL B C 1
ATOM 11506 O O . VAL B 1 728 ? -18.062 13.062 -2.627 1 90.06 728 VAL B O 1
ATOM 11509 N N . VAL B 1 729 ? -17.812 12.461 -0.462 1 90.38 729 VAL B N 1
ATOM 11510 C CA . VAL B 1 729 ? -17.719 13.836 -0.004 1 90.38 729 VAL B CA 1
ATOM 11511 C C . VAL B 1 729 ? -16.5 14.508 -0.632 1 90.38 729 VAL B C 1
ATOM 11513 O O . VAL B 1 729 ? -16.562 15.664 -1.045 1 90.38 729 VAL B O 1
ATOM 11516 N N . TRP B 1 730 ? -15.414 13.82 -0.713 1 90.06 730 TRP B N 1
ATOM 11517 C CA . TRP B 1 730 ? -14.195 14.336 -1.333 1 90.06 730 TRP B CA 1
ATOM 11518 C C . TRP B 1 730 ? -14.43 14.688 -2.797 1 90.06 730 TRP B C 1
ATOM 11520 O O . TRP B 1 730 ? -14.039 15.758 -3.258 1 90.06 730 TRP B O 1
ATOM 11530 N N . MET B 1 731 ? -15.078 13.812 -3.533 1 89.94 731 MET B N 1
ATOM 11531 C CA . MET B 1 731 ? -15.336 14.055 -4.949 1 89.94 731 MET B CA 1
ATOM 11532 C C . MET B 1 731 ? -16.266 15.242 -5.137 1 89.94 731 MET B C 1
ATOM 11534 O O . MET B 1 731 ? -16.141 16 -6.094 1 89.94 731 MET B O 1
ATOM 11538 N N . LEU B 1 732 ? -17.188 15.336 -4.266 1 88.56 732 LEU B N 1
ATOM 11539 C CA . LEU B 1 732 ? -18.094 16.484 -4.328 1 88.56 732 LEU B CA 1
ATOM 11540 C C . LEU B 1 732 ? -17.328 17.781 -4.113 1 88.56 732 LEU B C 1
ATOM 11542 O O . LEU B 1 732 ? -17.578 18.766 -4.816 1 88.56 732 LEU B O 1
ATOM 11546 N N . ALA B 1 733 ? -16.484 17.797 -3.178 1 87 733 ALA B N 1
ATOM 11547 C CA . ALA B 1 733 ? -15.68 18.984 -2.895 1 87 733 ALA B CA 1
ATOM 11548 C C . ALA B 1 733 ? -14.781 19.328 -4.074 1 87 733 ALA B C 1
ATOM 11550 O O . ALA B 1 733 ? -14.586 20.5 -4.395 1 87 733 ALA B O 1
ATOM 11551 N N . ASP B 1 734 ? -14.25 18.344 -4.691 1 84.12 734 ASP B N 1
ATOM 11552 C CA . ASP B 1 734 ? -13.375 18.578 -5.84 1 84.12 734 ASP B CA 1
ATOM 11553 C C . ASP B 1 734 ? -14.164 19.156 -7.016 1 84.12 734 ASP B C 1
ATOM 11555 O O . ASP B 1 734 ? -13.656 20.016 -7.738 1 84.12 734 ASP B O 1
ATOM 11559 N N . HIS B 1 735 ? -15.297 18.609 -7.191 1 83.94 735 HIS B N 1
ATOM 11560 C CA . HIS B 1 735 ? -16.141 19.141 -8.258 1 83.94 735 HIS B CA 1
ATOM 11561 C C . HIS B 1 735 ? -16.547 20.578 -7.973 1 83.94 735 HIS B C 1
ATOM 11563 O O . HIS B 1 735 ? -16.547 21.422 -8.875 1 83.94 735 HIS B O 1
ATOM 11569 N N . ALA B 1 736 ? -16.875 20.828 -6.746 1 80.44 736 ALA B N 1
ATOM 11570 C CA . ALA B 1 736 ? -17.25 22.172 -6.375 1 80.44 736 ALA B CA 1
ATOM 11571 C C . ALA B 1 736 ? -16.078 23.141 -6.535 1 80.44 736 ALA B C 1
ATOM 11573 O O . ALA B 1 736 ? -16.266 24.297 -6.918 1 80.44 736 ALA B O 1
ATOM 11574 N N . ALA B 1 737 ? -14.93 22.703 -6.238 1 76.75 737 ALA B N 1
ATOM 11575 C CA . ALA B 1 737 ? -13.734 23.531 -6.359 1 76.75 737 ALA B CA 1
ATOM 11576 C C . ALA B 1 737 ? -13.414 23.828 -7.824 1 76.75 737 ALA B C 1
ATOM 11578 O O . ALA B 1 737 ? -13.016 24.938 -8.172 1 76.75 737 ALA B O 1
ATOM 11579 N N . LEU B 1 738 ? -13.578 22.859 -8.57 1 73 738 LEU B N 1
ATOM 11580 C CA . LEU B 1 738 ? -13.234 22.984 -9.984 1 73 738 LEU B CA 1
ATOM 11581 C C . LEU B 1 738 ? -14.258 23.844 -10.719 1 73 738 LEU B C 1
ATOM 11583 O O . LEU B 1 738 ? -13.883 24.688 -11.539 1 73 738 LEU B O 1
ATOM 11587 N N . PHE B 1 739 ? -15.492 23.656 -10.406 1 70.94 739 PHE B N 1
ATOM 11588 C CA . PHE B 1 739 ? -16.531 24.312 -11.203 1 70.94 739 PHE B CA 1
ATOM 11589 C C . PHE B 1 739 ? -17.016 25.594 -10.531 1 70.94 739 PHE B C 1
ATOM 11591 O O . PHE B 1 739 ? -17.672 26.422 -11.156 1 70.94 739 PHE B O 1
ATOM 11598 N N . ARG B 1 740 ? -16.516 26.047 -9.367 1 62.22 740 ARG B N 1
ATOM 11599 C CA . ARG B 1 740 ? -16.859 27.234 -8.602 1 62.22 740 ARG B CA 1
ATOM 11600 C C . ARG B 1 740 ? -18.344 27.562 -8.742 1 62.22 740 ARG B C 1
ATOM 11602 O O . ARG B 1 740 ? -18.734 28.406 -9.57 1 62.22 740 ARG B O 1
ATOM 11609 N N . ILE B 1 741 ? -19.25 26.984 -8.102 1 57.56 741 ILE B N 1
ATOM 11610 C CA . ILE B 1 741 ? -20.703 27.078 -8.195 1 57.56 741 ILE B CA 1
ATOM 11611 C C . ILE B 1 741 ? -21.172 28.469 -7.777 1 57.56 741 ILE B C 1
ATOM 11613 O O . ILE B 1 741 ? -20.891 28.906 -6.664 1 57.56 741 ILE B O 1
ATOM 11617 N N . PRO B 1 742 ? -21.688 29.406 -8.812 1 48.09 742 PRO B N 1
ATOM 11618 C CA . PRO B 1 742 ? -22.172 30.734 -8.492 1 48.09 742 PRO B CA 1
ATOM 11619 C C . PRO B 1 742 ? -23.312 30.734 -7.477 1 48.09 742 PRO B C 1
ATOM 11621 O O . PRO B 1 742 ? -24.016 29.719 -7.336 1 48.09 742 PRO B O 1
ATOM 11624 N N . GLN B 1 743 ? -23.312 31.812 -6.457 1 41.78 743 GLN B N 1
ATOM 11625 C CA . GLN B 1 743 ? -24.375 32.062 -5.496 1 41.78 743 GLN B CA 1
ATOM 11626 C C . GLN B 1 743 ? -25.703 32.312 -6.199 1 41.78 743 GLN B C 1
ATOM 11628 O O . GLN B 1 743 ? -25.844 33.281 -6.945 1 41.78 743 GLN B O 1
ATOM 11633 N N . HIS B 1 744 ? -26.375 31.969 -6.988 1 36.34 744 HIS B N 1
ATOM 11634 C CA . HIS B 1 744 ? -27.609 32.688 -7.289 1 36.34 744 HIS B CA 1
ATOM 11635 C C . HIS B 1 744 ? -28.391 33 -6.02 1 36.34 744 HIS B C 1
ATOM 11637 O O . HIS B 1 744 ? -28.188 32.375 -4.984 1 36.34 744 HIS B O 1
ATOM 11643 N N . ASN B 1 745 ? -29.75 33.969 -6.227 1 30.67 745 ASN B N 1
ATOM 11644 C CA . ASN B 1 745 ? -30.875 34.562 -5.508 1 30.67 745 ASN B CA 1
ATOM 11645 C C . ASN B 1 745 ? -31.516 33.531 -4.566 1 30.67 745 ASN B C 1
ATOM 11647 O O . ASN B 1 745 ? -31.844 32.438 -4.977 1 30.67 745 ASN B O 1
#

Sequence (1490 aa):
MQLTATDAAVVIVKLVNDWVVRSLVLLSLATHLVLVLLAGVRRRRATGFGTALLWFSYQVAGWAATRSMSHLMLGIVTSSQQHLHAFWTPFLLMHIALPDNISAYSVEDNALSSRALALAPAQVAGAILALCKHFVVVHDAGALRPAAYLMFTLGIAKYIESVWALRQGNLGTIRRSIKKMKPDELSAEEHEGHGFKLNNEQALLLAHDLLYVSKGAFADYSFSLKPVEPDAAIQAVRAFSRSQGWEDMCKVVEMELSLMYDVMYTKAAVGHTWPGYCIRLASPLFTAAALLLFWSDNKDGQSSADVIVTYSLLIVTLVLDVGWLLRSLGSTWTCAFLKHSPYWLLGCSHRLIRSLGFMAVKYHLTSYRMWSSSGTIGQYNLLRESCRRRRGGTTMNISSRLVKMVATEDNWMEYQYGYSKGIALLPFVRDLLFQGIWEILKKTFQPPAQKVYAEVTAQVSVDPDPAGALGESPPPGPPPSAEAAKVEADLHAGQIAHSELGDALDIGPEFQEVVLRWHIATDIFLLCRPSSTTNSGRGSYKYVKVIQELSNYMMFLVAVRPGMLPGLYLLSMHDATREALDKFCCGLHAMPDHERTCCTCSPRDEMHFAEILKAMEPIEGSTSLILSEGRLYAKLMLSRVNANEMDPNDKTDIKKPIAQLKKLMPDLWWSEEDGVGDWSLPMQDMLEQHMLEHILGAWVRLLLHASTRCSRGSHAKQLGRGGDLTTVVWMLADHAALFRIPQHNMQLTATDAAVVIVKLVNDWVVRSLVLLSLATHLVLVLLAGVRRRRATGFGTALLWFSYQVAGWAATRSMSHLMLGIVTSSQQHLHAFWTPFLLMHIALPDNISAYSVEDNALSSRALALAPAQVAGAILALCKHFVVVHDAGALRPAAYLMFTLGIAKYIESVWALRQGNLGTIRRSIKKMKPDELSAEEHEGHGFKLNNEQALLLAHDLLYVSKGAFADYSFSLKPVEPDAAIQAVRAFSRSQGWEDMCKVVEMELSLMYDVMYTKAAVGHTWPGYCIRLASPLFTAAALLLFWSDNKDGQSSADVIVTYSLLIVTLVLDVGWLLRSLGSTWTCAFLKHSPYWLLGCSHRLIRSLGFMAVKYHLTSYRMWSSSGTIGQYNLLRESCRRRRGGTTMNISSRLVKMVATEDNWMEYQYGYSKGIALLPFVRDLLFQGIWEILKKTFQPPAQKVYAEVTAQVSVDPDPAGALGESPPPGPPPSAEAAKVEADLHAGQIAHSELGDALDIGPEFQEVVLRWHIATDIFLLCRPSSTTNSGRGSYKYVKVIQELSNYMMFLVAVRPGMLPGLYLLSMHDATREALDKFCCGLHAMPDHERTCCTCSPRDEMHFAEILKAMEPIEGSTSLILSEGRLYAKLMLSRVNANEMDPNDKTDIKKPIAQLKKLMPDLWWSEEDGVGDWSLPMQDMLEQHMLEHILGAWVRLLLHASTRCSRGSHAKQLGRGGDLTTVVWMLADHAALFRIPQHN

Nearest PDB structures (foldseek):
  8px9-assembly1_A  TM=2.273E-01  e=6.307E+00  Escherichia coli
  6ujt-assembly1_A  TM=1.082E-01  e=2.409E+00  Mus musculus
  6e9t-assembly1_B  TM=2.559E-01  e=4.182E+00  synthetic construct
  8px9-assembly1_A  TM=2.278E-01  e=7.772E+00  Escherichia coli
  6msm-assembly1_A  TM=9.931E-02  e=1.211E+00  Homo sapiens

Foldseek 3Di:
DPCPPVNVVVVVVVVCVVCVLVVLLVLLVVLLVLLVVLLLQLLFLHFPPSVVSNVVSVVSNLVSLVVSLVCLLPDACPDLQSLLSLLCNLLSLLSNLGDQSFLDLFLVQLVCLVVLVVCLVVSLVSLVSSLCRRQVPDPPNALLNLLSVLSSVLSNLSNVLSSVLSPQLHLVNLLVVLVPDPLPLLPLPPPVDDQDDDDLLNLLLLLLSCLSLVSCVLSVHAFQPQPDDCRSSLVVLLVCCQRVDLVSLLQSLQLSLLVSCCSNTGSLVSLQDPSNLVSLVSQLVSLVSSLVSLVPDDCPPYDPSSNVSSNVSSVVSNVSSVVVNVCSLLDVSNLSSLVPDDCVVCPVPVVSSVVSSVSCVVVVVSVSSGLCPQHFFFFAALLLVLLPVLQPDPPPDPVLVVCVVPDDPLVSLCNVRVRVVTDGQDPLLVVVLSNLLVVLLLVLLADPPPPPPVVVVVPVPPPPDPDDDDDCPPPDPDDPDPVVVVRVVRSCLLVVLVVSLCVSLVDDQPLLLVLLLLLLLLLLLLLPPDCVLVPDDPLLVSLNVSLNRLSRSSVSCLQRNVLLFFHDNDNVLVVVQSVLLNVVVVVVPVPDDDDSNSPDSDSVVSSVSSVCLLPDQLPPPRHDPSSSLSSLSNQVLVCLQPVVSDDPPRPPPCPVSVVVVCSLQVVVVPDPPPPCPPSPPPPHNVRSSVSSVSSSSSSSSSLLNSLQNRNSSSQSRQSSSSGHPSPSSNSSSSSCSNSSRHPDD/DPCPPVNVVVVVVVVCVVCVLVVLLVLLVVLLVLLVVLLLCLLFLHFPPSVVSNVVSVVSNLVSLVVSLVCLLPDADPDLQSLLSLLCNLLSLLSNLGDQSFLDLFLVQLVCLVVLVVCLVVSLVSLVSSLCRRQVPDPPNALLNLLSVLSSVLSNLSNVLSSVLSPQLHLVNLLVVLVPDPLPLLPLPCPVDDQDDDDLLNLLLLLLSCLSLVSCVLSVHFDLPQPDDCRSNLVVLLVCCQRVDLVSLLQSLQLSLLVSCCSNTGSLVSLQDPSNLVSLVSQLVSLVSSLVSLVPDDCPPYDPSSNVSSNVSSVVSNVSSVVVNVDSLLDVSNLSSLVPDDCVVCVVPVVSSVVSSVSCVVVVVSVSSGLCPQHWFFFAALLLVLLPVLQPDCPPDPVLVVCPVPDDPLVSLCNVRVRVVTDGQDPLLVVVLSNLLVVLLLVQLAPPPPDPPVVVVVVVPPPPDPDDDDDCPPPDPDDPDPSVVVRVVRSCLLVVLVVSLCVSLVDDQPLLLVLLLLLLLLLLLLLPPDCVLVPDDPLLVSLNVSLNRLSRSSVSCLQRNVLLFFHDNPNVLSVVQSVLLNVVVVVVPPDDDDDSNSPDSDSVVSSVSSVCLLPDQPPPPDHDPSSSLSSLSNQVLVCLQPVVRDDPPNPPPCPVSVVVLCSLQVVVDDDPPPPCPDSPDNPHNVRSSVSSVSSSSSSSSSLLNSLQNRNSSSQVRQSSSSGHNSPSSNSSSSSCSNSSRHDDD

pLDDT: mean 72.8, std 20.12, range [23.22, 98.0]

Solvent-accessible surface area (backbone atoms only — not comparable to full-atom values): 79498 Å² total; per-residue (Å²): 133,83,74,44,72,67,50,50,49,40,49,50,43,50,51,43,60,72,39,46,60,56,49,30,54,49,47,20,52,50,26,48,52,48,46,66,71,48,43,66,43,38,48,38,56,57,57,74,61,65,50,49,51,45,53,50,29,60,54,46,20,45,52,31,22,50,36,45,34,28,26,43,47,71,51,83,68,85,47,76,55,38,50,57,53,47,58,46,39,29,56,28,38,35,49,59,25,42,56,63,67,39,55,36,80,47,60,62,50,23,70,47,25,63,56,52,59,67,47,43,60,59,54,51,49,48,52,52,48,32,47,42,56,64,43,64,62,38,80,84,45,69,48,53,35,64,30,44,55,42,41,42,52,48,16,50,49,45,31,53,49,34,50,48,24,25,40,55,25,14,58,49,41,44,36,54,52,51,72,66,46,64,83,64,78,50,69,47,68,76,68,70,72,69,98,66,81,75,48,73,64,57,32,46,54,48,18,63,69,47,37,64,55,57,52,23,54,57,39,37,43,66,72,53,56,72,58,64,79,77,40,29,47,56,46,38,48,35,47,45,54,61,71,58,45,66,63,52,53,49,50,26,50,24,29,31,52,34,51,52,38,30,38,45,28,14,27,51,63,50,41,61,37,72,70,27,45,50,49,45,59,45,44,34,55,42,41,48,50,27,48,52,33,55,68,70,37,84,66,82,85,48,57,67,69,59,50,51,51,50,50,50,54,46,50,52,49,33,54,50,32,48,49,50,38,54,50,48,63,49,30,70,60,42,47,54,44,58,69,69,44,68,56,85,81,30,73,69,34,64,62,50,43,50,50,34,50,48,50,26,59,71,62,50,60,58,71,74,38,43,35,41,75,60,29,52,43,36,38,33,54,69,68,60,51,50,47,38,70,61,46,77,57,69,81,54,50,68,69,50,52,55,38,53,73,71,42,45,61,62,58,29,45,43,44,47,28,36,53,71,52,28,42,62,58,48,66,70,46,50,50,54,50,48,50,55,49,45,53,53,51,45,65,64,27,48,45,75,75,77,72,68,65,61,56,67,60,53,61,70,56,63,70,73,76,79,67,82,83,80,86,74,68,76,71,79,70,77,70,80,55,72,66,58,54,60,31,41,52,45,39,46,29,54,60,49,32,51,50,46,48,46,62,70,60,65,69,67,69,65,48,64,58,54,52,53,21,47,42,51,13,48,50,35,37,68,58,64,47,70,61,81,62,71,70,63,55,82,64,57,50,55,51,50,51,40,41,50,52,50,44,18,29,54,42,21,33,54,72,63,40,35,65,52,37,38,46,56,62,53,55,30,57,55,50,50,49,46,50,49,51,33,48,49,61,50,57,68,57,69,64,85,87,85,80,83,66,50,64,66,72,39,77,66,41,54,40,51,50,36,50,49,54,62,66,52,66,83,58,85,75,65,53,49,68,52,56,48,50,6,38,52,50,18,49,54,54,43,21,67,67,39,61,85,65,52,63,88,79,63,82,67,82,53,61,63,64,47,53,51,46,35,65,53,32,47,83,79,56,68,68,77,76,62,75,70,77,60,79,61,72,75,62,59,72,69,41,46,51,51,50,47,52,41,52,41,53,31,52,51,51,51,49,50,52,28,27,65,29,24,41,47,68,44,47,54,46,34,43,55,54,12,49,48,70,47,51,54,53,26,52,50,51,50,49,41,38,70,52,32,42,65,68,81,135,133,82,75,44,72,66,50,49,49,41,49,50,42,50,51,42,62,72,38,46,60,56,50,32,53,49,47,19,51,52,25,47,51,49,46,67,70,48,43,67,43,37,48,37,55,57,58,72,62,65,51,49,53,46,54,50,28,59,54,47,20,45,52,31,20,51,37,45,33,27,27,42,49,70,49,83,68,86,46,75,54,39,49,58,51,47,60,45,40,29,58,28,38,36,49,57,24,41,58,63,68,39,56,36,81,48,60,63,50,21,70,47,23,63,57,53,59,67,46,43,62,59,53,50,50,47,52,51,47,30,47,42,56,64,43,65,62,37,78,84,45,69,48,52,33,64,29,43,55,41,41,43,53,49,15,50,50,45,30,53,48,34,51,48,23,24,42,56,26,14,57,50,43,44,35,55,52,51,71,65,47,60,83,62,78,52,70,44,69,76,69,68,74,70,96,66,82,75,49,74,63,56,34,45,54,48,18,62,70,46,40,63,54,57,52,22,54,58,38,37,42,65,72,52,54,73,52,67,77,78,43,34,43,57,47,41,48,32,49,45,53,59,70,60,46,66,64,52,54,51,50,26,50,24,29,30,51,34,50,50,38,30,37,43,28,13,28,51,64,50,42,63,36,73,70,27,46,50,50,44,58,45,46,34,53,42,40,49,50,28,47,52,34,55,67,70,37,84,66,80,87,48,55,68,68,59,52,51,53,51,49,49,53,45,50,52,51,34,53,49,32,47,49,49,38,54,50,49,62,48,30,69,61,42,47,55,44,57,69,70,40,67,57,85,79,26,73,69,34,64,63,48,42,51,52,35,50,48,50,26,60,72,62,51,58,57,71,74,37,43,36,41,75,60,30,52,43,36,38,33,53,70,68,61,50,50,46,37,74,55,47,78,57,70,81,55,50,68,68,50,52,54,39,51,73,72,40,42,59,60,59,29,46,42,45,46,28,35,54,70,53,28,43,63,55,48,67,69,46,49,49,55,50,48,51,55,49,45,53,53,50,45,66,64,28,49,45,75,76,76,71,65,63,60,54,65,57,49,61,66,53,58,67,72,75,79,68,87,83,76,83,76,67,75,71,76,70,76,69,78,54,71,65,58,60,59,32,43,51,41,42,45,30,55,59,49,33,53,52,46,48,46,64,70,59,65,70,68,66,65,47,63,58,53,52,52,21,48,40,51,13,47,50,36,38,68,58,65,47,69,60,81,62,72,70,65,55,82,64,55,51,54,50,50,50,40,41,50,52,49,46,18,30,54,41,22,33,52,72,60,39,34,66,54,37,41,44,55,61,53,54,30,56,54,50,50,49,47,49,50,50,34,48,49,60,50,60,70,58,68,61,91,90,84,80,85,66,45,61,65,71,40,76,65,41,54,39,52,50,37,53,48,54,61,67,50,67,83,58,86,75,58,55,50,67,53,55,48,49,8,39,50,49,18,49,53,55,42,19,64,66,38,57,84,65,53,61,87,78,62,79,67,82,54,62,63,64,47,51,51,46,36,64,54,32,47,83,79,56,68,70,80,73,64,76,72,78,58,72,62,65,76,57,61,76,72,36,49,52,50,49,47,50,42,52,41,51,31,51,50,50,51,49,50,53,28,28,65,31,25,44,45,68,45,48,55,46,32,41,54,54,11,50,50,68,46,51,56,54,26,51,50,52,51,49,40,40,70,53,32,39,64,77,79,136